Protein AF-A0A163J371-F1 (afdb_monomer)

Radius of gyration: 37.81 Å; Cα contacts (8 Å, |Δi|>4): 1295; chains: 1; bounding box: 94×102×113 Å

Foldseek 3Di:
DDPAWWKKKKKQFAWDPVDDLVRLVCCVPPPLCVLCVVLLVVLAFPDKDKAACDPVNCVVDPDDDDPTRIMIITIGNDVVSVVVSCVDPCCVVPNVVSCVNTGPVVPMDMDIDTDDDQADPNHGDPRDDPPPVVVVVVDPDDDDDDDDDPDDDCVVLVVQADPVRDPVRHAHPQLSVLVVCQLVVNDDLLVSLCSNCVCLVVDLANVSNLVSSLVVLVCVCQPDDLVCQVVSLVSLVSNLVDAQDDCPDDPRGDGPPDHSNLSPCNQVSVCCLLVVPPLVVVLVPDDDVVSVVVVVVSVSSNCSCPPRHVVVSVVSPRHDDPPDDDDDDDDDDDDDDDDDDDDYDDDDDDDDDDDDDDDDDDDDDDDDDDDDDDDPPPPPPPQDPVNDDVVVLVVCCVPQALVGNVVSLVVDPVSVVSNVVVVVVSVVLLVAQCADEQDDQADQQNLVVVLLVCLVPVSSLANHQHYARERPDDPVSHDPDDDPDDLLPPPVSVVSSLVSLCPQPLCVPPDSVVLVVLVVVVVPDPDPPDRDECSSVLSSLSRHQNHAEYEDAPPLLQCDPPGPHVVCVVSLLVLQVQLQPPDPVCNRRRPVQHAEYFENDFADQAQEGEPQSCQSNQQRPNYAYYDYENYFADDDPQDHRHHANDDPAAGCYAEYAYANYAHALRSLLRVLVRPLNHAYEADEYHQHPPRRPQEGAVQSNVVSCLVRHQARHAEYEYHYQYH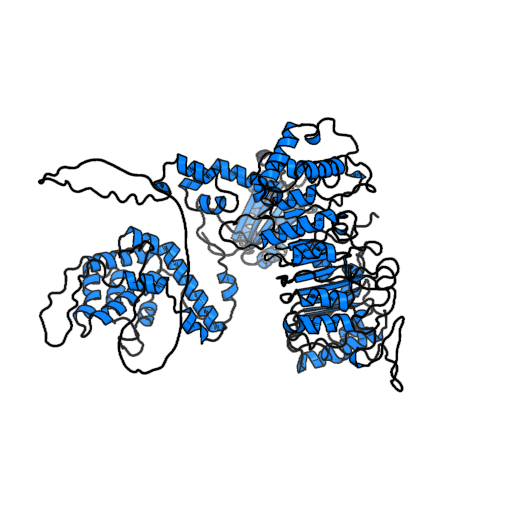NWAHFAADAASQSNQNHAYYAYELRRQAFHHVVQVATDTPPGDHPPPDDDDGLLNRAECLPRDHLNYAEYEYEYQPPPPHVSSLCRHLVCNQVSCVPGNVNHNAAEYEHELDDPCVVVCVVRVHHYHYQCVPPPDGDRSSPRTPVSVVSQVVNVGSDDPPDD

Secondary structure (DSSP, 8-state):
-----PEEEEEEEPBPTTS-HHHHHHHIIIIIHHHHHHHHTTTT--EEEEEE--HHHHTT-SSPPPS-SEEEEEEES-HHHHHHHTTSHHIIIIIHHHHHHHB-TTT-EEEEEE---SEETTEE-------THHHHTTSS-------S-S---HHHHHHTS-TT--SSSS--HHHHHHHHHHHTTSS-HHHHHHHHTHHHHH-SSHHHHHHHHHHHHHHHHHHS-GGGHHHHHHHHHHHHTSPPP-----TTPPP--S-STT-TTHHHHHHHHHS-TTHHHHHTTS-HHHHHHHHHHHHHHHHHHHHHTHHHHHHTT-S------S----------------------------------------------------------TTTS-HHHHHHHHHT--HHHHHHHHHS-HHHHHHTHHHHHHHHHHHHHHSEEE---SSSSS-HHHHHHHHHH-TTHHHH-SEEE------GGGS--S--SS-GGG-HHHHHHHHHHHHHSGGGGGS-HHHHHHHHHHHHH---TTT----HHHHHHHTT-SS--EEE--GGGGG-STTSTTGGGHHHHHHHHHHHT---TT-TT-TTTT--EEE--S---SS--EEGGGGHHHHT-TT--EEEEESEEEB--TTT-B------SSPP---EEEEEEEEE-HHHHHHHHTT-TT--EEEEEEE-BGGGBTSSB-HHHHHHHHHHHHTTT-SEEEEEEEE-SS-BSSB----TT-TT--EEEEESGGGSS-BGGG--B-STT-B--TTPPPP-GGGPPPHHHHS-TT--EEEEEEBTTBS-HHHHHHHHTTHHHHHHHT-TT--EEEEEEES--TTHHHHHHTT-EEEEESTT-SSPPPGGG-SHHHHHHHHHHT-SS-----

Mean predicted aligned error: 20.32 Å

InterPro domains:
  IPR009799 EthD domain [PF07110] (18-104)
  IPR011008 Dimeric alpha-beta barrel [SSF54909] (7-114)

Structure (mmCIF, N/CA/C/O backbone):
data_AF-A0A163J371-F1
#
_entry.id   AF-A0A163J371-F1
#
loop_
_atom_site.group_PDB
_atom_site.id
_atom_site.type_symbol
_atom_site.label_atom_id
_atom_site.label_alt_id
_atom_site.label_comp_id
_atom_site.label_asym_id
_atom_site.label_entity_id
_atom_site.label_seq_id
_atom_site.pdbx_PDB_ins_code
_atom_site.Cartn_x
_atom_site.Cartn_y
_atom_site.Cartn_z
_atom_site.occupancy
_atom_site.B_iso_or_equiv
_atom_site.auth_seq_id
_atom_site.auth_comp_id
_atom_site.auth_asym_id
_atom_site.auth_atom_id
_atom_site.pdbx_PDB_model_num
ATOM 1 N N . MET A 1 1 ? -34.256 -28.344 -0.776 1.00 35.22 1 MET A N 1
ATOM 2 C CA . MET A 1 1 ? -34.538 -27.596 -2.022 1.00 35.22 1 MET A CA 1
ATOM 3 C C . MET A 1 1 ? -33.497 -28.002 -3.064 1.00 35.22 1 MET A C 1
ATOM 5 O O . MET A 1 1 ? -32.627 -28.797 -2.723 1.00 35.22 1 MET A O 1
ATOM 9 N N . SER A 1 2 ? -33.607 -27.572 -4.323 1.00 34.91 2 SER A N 1
ATOM 10 C CA . SER A 1 2 ? -32.692 -27.999 -5.397 1.00 34.91 2 SER A CA 1
ATOM 11 C C . SER A 1 2 ? -31.264 -27.498 -5.163 1.00 34.91 2 SER A C 1
ATOM 13 O O . SER A 1 2 ? -31.036 -26.296 -5.093 1.00 34.91 2 SER A O 1
ATOM 15 N N . THR A 1 3 ? -30.297 -28.412 -5.088 1.00 47.75 3 THR A N 1
ATOM 16 C CA . THR A 1 3 ? -28.868 -28.140 -4.825 1.00 47.75 3 THR A CA 1
ATOM 17 C C . THR A 1 3 ? -28.088 -27.681 -6.067 1.00 47.75 3 THR A C 1
ATOM 19 O O . THR A 1 3 ? -26.877 -27.880 -6.158 1.00 47.75 3 THR A O 1
ATOM 22 N N . GLU A 1 4 ? -28.781 -27.118 -7.054 1.00 59.53 4 GLU A N 1
ATOM 23 C CA . GLU A 1 4 ? -28.242 -26.774 -8.370 1.00 59.53 4 GLU A CA 1
ATOM 24 C C . GLU A 1 4 ? -27.804 -25.304 -8.412 1.00 59.53 4 GLU A C 1
ATOM 26 O O . GLU A 1 4 ? -28.521 -24.418 -7.950 1.00 59.53 4 GLU A O 1
ATOM 31 N N . SER A 1 5 ? -26.608 -25.041 -8.945 1.00 71.31 5 SER A N 1
ATOM 32 C CA . SER A 1 5 ? -26.037 -23.692 -9.001 1.00 71.31 5 SER A CA 1
ATOM 33 C C . SER A 1 5 ? -26.548 -22.964 -10.243 1.00 71.31 5 SER A C 1
ATOM 35 O O . SER A 1 5 ? -25.974 -23.097 -11.319 1.00 71.31 5 SER A O 1
ATOM 37 N N . LEU A 1 6 ? -27.651 -22.233 -10.096 1.00 86.31 6 LEU A N 1
ATOM 38 C CA . LEU A 1 6 ? -28.329 -21.554 -11.202 1.00 86.31 6 LEU A CA 1
ATOM 39 C C . LEU A 1 6 ? -27.774 -20.144 -11.441 1.00 86.31 6 LEU A C 1
ATOM 41 O O . LEU A 1 6 ? -27.483 -19.408 -10.494 1.00 86.31 6 LEU A O 1
ATOM 45 N N . ILE A 1 7 ? -27.696 -19.759 -12.714 1.00 91.06 7 ILE A N 1
ATOM 46 C CA . ILE A 1 7 ? -27.417 -18.386 -13.139 1.00 91.06 7 ILE A CA 1
ATOM 47 C C . ILE A 1 7 ? -28.721 -17.597 -13.011 1.00 91.06 7 ILE A C 1
ATOM 49 O O . ILE A 1 7 ? -29.730 -17.974 -13.608 1.00 91.06 7 ILE A O 1
ATOM 53 N N . ARG A 1 8 ? -28.699 -16.514 -12.232 1.00 93.88 8 ARG A N 1
ATOM 54 C CA . ARG A 1 8 ? -29.797 -15.557 -12.068 1.00 93.88 8 ARG A CA 1
ATOM 55 C C . ARG A 1 8 ? -29.549 -14.360 -12.986 1.00 93.88 8 ARG A C 1
ATOM 57 O O . ARG A 1 8 ? -28.548 -13.663 -12.826 1.00 93.88 8 ARG A O 1
ATOM 64 N N . ILE A 1 9 ? -30.472 -14.112 -13.911 1.00 94.50 9 ILE A N 1
ATOM 65 C CA . ILE A 1 9 ? -30.576 -12.871 -14.680 1.00 94.50 9 ILE A CA 1
ATOM 66 C C . ILE A 1 9 ? -31.662 -12.021 -14.021 1.00 94.50 9 ILE A C 1
ATOM 68 O O . ILE A 1 9 ? -32.797 -12.475 -13.891 1.00 94.50 9 ILE A O 1
ATOM 72 N N . THR A 1 10 ? -31.334 -10.795 -13.627 1.00 95.75 10 THR A N 1
ATOM 73 C CA . THR A 1 10 ? -32.279 -9.824 -13.063 1.00 95.75 10 THR A CA 1
ATOM 74 C C . THR A 1 10 ? -32.439 -8.656 -14.023 1.00 95.75 10 THR A C 1
ATOM 76 O O . THR A 1 10 ? -31.491 -7.916 -14.280 1.00 95.75 10 THR A O 1
ATOM 79 N N . VAL A 1 11 ? -33.653 -8.467 -14.531 1.00 93.25 11 VAL A N 1
ATOM 80 C CA . VAL A 1 11 ? -34.037 -7.345 -15.390 1.00 93.25 11 VAL A CA 1
ATOM 81 C C . VAL A 1 11 ? -34.720 -6.283 -14.533 1.00 93.25 11 VAL A C 1
ATOM 83 O O . VAL A 1 11 ? -35.809 -6.503 -14.007 1.00 93.25 11 VAL A O 1
ATOM 86 N N . LEU A 1 12 ? -34.077 -5.130 -14.384 1.00 94.62 12 LEU A N 1
ATOM 87 C CA . LEU A 1 12 ? -34.589 -3.949 -13.695 1.00 94.62 12 LEU A CA 1
ATOM 88 C C . LEU A 1 12 ? -35.483 -3.174 -14.668 1.00 94.62 12 LEU A C 1
ATOM 90 O O . LEU A 1 12 ? -35.020 -2.732 -15.722 1.00 94.62 12 LEU A O 1
ATOM 94 N N . ALA A 1 13 ? -36.765 -3.045 -14.332 1.00 92.88 13 ALA A N 1
ATOM 95 C CA . ALA A 1 13 ? -37.803 -2.575 -15.239 1.00 92.88 13 ALA A CA 1
ATOM 96 C C . ALA A 1 13 ? -38.362 -1.214 -14.811 1.00 92.88 13 ALA A C 1
ATOM 98 O O . ALA A 1 13 ? -38.769 -1.029 -13.661 1.00 92.88 13 ALA A O 1
ATOM 99 N N . ASN A 1 14 ? -38.438 -0.276 -15.755 1.00 93.44 14 ASN A N 1
ATOM 100 C CA . ASN A 1 14 ? -39.263 0.921 -15.623 1.00 93.44 14 ASN A CA 1
ATOM 101 C C . ASN A 1 14 ? -40.569 0.743 -16.394 1.00 93.44 14 ASN A C 1
ATOM 103 O O . ASN A 1 14 ? -40.574 0.204 -17.501 1.00 93.44 14 ASN A O 1
ATOM 107 N N . ARG A 1 15 ? -41.664 1.225 -15.810 1.00 94.12 15 ARG A N 1
ATOM 108 C CA . ARG A 1 15 ? -42.997 1.233 -16.413 1.00 94.12 15 ARG A CA 1
ATOM 109 C C . ARG A 1 15 ? -43.026 2.189 -17.605 1.00 94.12 15 ARG A C 1
ATOM 111 O O . ARG A 1 15 ? -42.569 3.327 -17.500 1.00 94.12 15 ARG A O 1
ATOM 118 N N . ASN A 1 16 ? -43.639 1.767 -18.708 1.00 93.19 16 ASN A N 1
ATOM 119 C CA . ASN A 1 16 ? -43.944 2.651 -19.828 1.00 93.19 16 ASN A CA 1
ATOM 120 C C . ASN A 1 16 ? -44.838 3.804 -19.336 1.00 93.19 16 ASN A C 1
ATOM 122 O O . ASN A 1 16 ? -45.948 3.587 -18.848 1.00 93.19 16 ASN A O 1
ATOM 126 N N . ALA A 1 17 ? -44.370 5.048 -19.469 1.00 89.75 17 ALA A N 1
ATOM 127 C CA . ALA A 1 17 ? -45.036 6.230 -18.914 1.00 89.75 17 ALA A CA 1
ATOM 128 C C . ALA A 1 17 ? -46.454 6.502 -19.470 1.00 89.75 17 ALA A C 1
ATOM 130 O O . ALA A 1 17 ? -47.144 7.390 -18.970 1.00 89.75 17 ALA A O 1
ATOM 131 N N . ARG A 1 18 ? -46.891 5.761 -20.499 1.00 92.25 18 ARG A N 1
ATOM 132 C CA . ARG A 1 18 ? -48.230 5.851 -21.106 1.00 92.25 18 ARG A CA 1
ATOM 133 C C . ARG A 1 18 ? -49.314 5.072 -20.349 1.00 92.25 18 ARG A C 1
ATOM 135 O O . ARG A 1 18 ? -50.484 5.393 -20.534 1.00 92.25 18 ARG A O 1
ATOM 142 N N . ILE A 1 19 ? -48.941 4.089 -19.525 1.00 94.31 19 ILE A N 1
ATOM 143 C CA . ILE A 1 19 ? -49.864 3.249 -18.737 1.00 94.31 19 ILE A CA 1
ATOM 144 C C . ILE A 1 19 ? -49.769 3.567 -17.240 1.00 94.31 19 ILE A C 1
ATOM 146 O O . ILE A 1 19 ? -48.742 4.057 -16.756 1.00 94.31 19 ILE A O 1
ATOM 150 N N . SER A 1 20 ? -50.837 3.316 -16.480 1.00 95.06 20 SER A N 1
ATOM 151 C CA . SER A 1 20 ? -50.870 3.631 -15.035 1.00 95.06 20 SER A CA 1
ATOM 152 C C . SER A 1 20 ? -50.062 2.638 -14.174 1.00 95.06 20 SER A C 1
ATOM 154 O O . SER A 1 20 ? -49.719 1.552 -14.633 1.00 95.06 20 SER A O 1
ATOM 156 N N . GLU A 1 21 ? -49.727 2.997 -12.923 1.00 93.50 21 GLU A N 1
ATOM 157 C CA . GLU A 1 21 ? -49.014 2.089 -11.994 1.00 93.50 21 GLU A CA 1
ATOM 158 C C . GLU A 1 21 ? -49.831 0.810 -11.729 1.00 93.50 21 GLU A C 1
ATOM 160 O O . GLU A 1 21 ? -49.304 -0.295 -11.841 1.00 93.50 21 GLU A O 1
ATOM 165 N N . GLU A 1 22 ? -51.133 0.955 -11.458 1.00 93.50 22 GLU A N 1
ATOM 166 C CA . GLU A 1 22 ? -52.060 -0.165 -11.251 1.00 93.50 22 GLU A CA 1
ATOM 167 C C . GLU A 1 22 ? -52.146 -1.066 -12.493 1.00 93.50 22 GLU A C 1
ATOM 169 O O . GLU A 1 22 ? -51.989 -2.282 -12.395 1.00 93.50 22 GLU A O 1
ATOM 174 N N . GLU A 1 23 ? -52.340 -0.467 -13.670 1.00 95.19 23 GLU A N 1
ATOM 175 C CA . GLU A 1 23 ? -52.425 -1.171 -14.953 1.00 95.19 23 GLU A CA 1
ATOM 176 C C . GLU A 1 23 ? -51.143 -1.935 -15.290 1.00 95.19 23 GLU A C 1
ATOM 178 O O . GLU A 1 23 ? -51.222 -3.090 -15.701 1.00 95.19 23 GLU A O 1
ATOM 183 N N . TYR A 1 24 ? -49.974 -1.325 -15.079 1.00 96.38 24 TYR A N 1
ATOM 184 C CA . TYR A 1 24 ? -48.670 -1.953 -15.291 1.00 96.38 24 TYR A CA 1
ATOM 185 C C . TYR A 1 24 ? -48.508 -3.217 -14.449 1.00 96.38 24 TYR A C 1
ATOM 187 O O . TYR A 1 24 ? -48.294 -4.296 -15.000 1.00 96.38 24 TYR A O 1
ATOM 195 N N . HIS A 1 25 ? -48.672 -3.115 -13.126 1.00 95.25 25 HIS A N 1
ATOM 196 C CA . HIS A 1 25 ? -48.531 -4.272 -12.240 1.00 95.25 25 HIS A CA 1
ATOM 197 C C . HIS A 1 25 ? -49.582 -5.348 -12.537 1.00 95.25 25 HIS A C 1
ATOM 199 O O . HIS A 1 25 ? -49.263 -6.540 -12.548 1.00 95.25 25 HIS A O 1
ATOM 205 N N . LYS A 1 26 ? -50.818 -4.934 -12.845 1.00 94.06 26 LYS A N 1
ATOM 206 C CA . LYS A 1 26 ? -51.911 -5.849 -13.175 1.00 94.06 26 LYS A CA 1
ATOM 207 C C . LYS A 1 26 ? -51.679 -6.587 -14.492 1.00 94.06 26 LYS A C 1
ATOM 209 O O . LYS A 1 26 ? -51.741 -7.811 -14.508 1.00 94.06 26 LYS A O 1
ATOM 214 N N . HIS A 1 27 ? -51.376 -5.886 -15.584 1.00 95.31 27 HIS A N 1
ATOM 215 C CA . HIS A 1 27 ? -51.076 -6.507 -16.881 1.00 95.31 27 HIS A CA 1
ATOM 216 C C . HIS A 1 27 ? -49.843 -7.407 -16.761 1.00 95.31 27 HIS A C 1
ATOM 218 O O . HIS A 1 27 ? -49.862 -8.532 -17.264 1.00 95.31 27 HIS A O 1
ATOM 224 N N . TRP A 1 28 ? -48.794 -6.967 -16.061 1.00 96.81 28 TRP A N 1
ATOM 225 C CA . TRP A 1 28 ? -47.563 -7.745 -15.922 1.00 96.81 28 TRP A CA 1
ATOM 226 C C . TRP A 1 28 ? -47.794 -9.102 -15.228 1.00 96.81 28 TRP A C 1
ATOM 228 O O . TRP A 1 28 ? -47.289 -10.127 -15.698 1.00 96.81 28 TRP A O 1
ATOM 238 N N . ALA A 1 29 ? -48.627 -9.131 -14.182 1.00 93.75 29 ALA A N 1
ATOM 239 C CA . ALA A 1 29 ? -48.987 -10.356 -13.467 1.00 93.75 29 ALA A CA 1
ATOM 240 C C . ALA A 1 29 ? -50.090 -11.186 -14.161 1.00 93.75 29 ALA A C 1
ATOM 242 O O . ALA A 1 29 ? -49.954 -12.402 -14.289 1.00 93.75 29 ALA A O 1
ATOM 243 N N . GLU A 1 30 ? -51.183 -10.562 -14.612 1.00 94.81 30 GLU A N 1
ATOM 244 C CA . GLU A 1 30 ? -52.384 -11.267 -15.101 1.00 94.81 30 GLU A CA 1
ATOM 245 C C . GLU A 1 30 ? -52.343 -11.618 -16.598 1.00 94.81 30 GLU A C 1
ATOM 247 O O . GLU A 1 30 ? -53.040 -12.539 -17.022 1.00 94.81 30 GLU A O 1
ATOM 252 N N . LYS A 1 31 ? -51.552 -10.901 -17.409 1.00 93.56 31 LYS A N 1
ATOM 253 C CA . LYS A 1 31 ? -51.527 -11.050 -18.877 1.00 93.56 31 LYS A CA 1
ATOM 254 C C . LYS A 1 31 ? -50.147 -11.422 -19.419 1.00 93.56 31 LYS A C 1
ATOM 256 O O . LYS A 1 31 ? -50.045 -12.373 -20.192 1.00 93.56 31 LYS A O 1
ATOM 261 N N . HIS A 1 32 ? -49.093 -10.729 -18.995 1.00 95.31 32 HIS A N 1
ATOM 262 C CA . HIS A 1 32 ? -47.737 -11.003 -19.471 1.00 95.31 32 HIS A CA 1
ATOM 263 C C . HIS A 1 32 ? -47.180 -12.310 -18.894 1.00 95.31 32 HIS A C 1
ATOM 265 O O . HIS A 1 32 ? -46.709 -13.150 -19.657 1.00 95.31 32 HIS A O 1
ATOM 271 N N . ALA A 1 33 ? -47.286 -12.548 -17.577 1.00 93.12 33 ALA A N 1
ATOM 272 C CA . ALA A 1 33 ? -46.767 -13.784 -16.979 1.00 93.12 33 ALA A CA 1
ATOM 273 C C . ALA A 1 33 ? -47.342 -15.071 -17.620 1.00 93.12 33 ALA A C 1
ATOM 275 O O . ALA A 1 33 ? -46.543 -15.960 -17.933 1.00 93.12 33 ALA A O 1
ATOM 276 N N . PRO A 1 34 ? -48.661 -15.196 -17.901 1.00 93.25 34 PRO A N 1
ATOM 277 C CA . PRO A 1 34 ? -49.198 -16.338 -18.649 1.00 93.25 34 PRO A CA 1
ATOM 278 C C . PRO A 1 34 ? -48.707 -16.429 -20.101 1.00 93.25 34 PRO A C 1
ATOM 280 O O . PRO A 1 34 ? -48.489 -17.537 -20.589 1.00 93.25 34 PRO A O 1
ATOM 283 N N . LEU A 1 35 ? -48.510 -15.289 -20.776 1.00 93.44 35 LEU A N 1
ATOM 284 C CA . LEU A 1 35 ? -48.007 -15.211 -22.153 1.00 93.44 35 LEU A CA 1
ATOM 285 C C . LEU A 1 35 ? -46.564 -15.737 -22.249 1.00 93.44 35 LEU A C 1
ATOM 287 O O . LEU A 1 35 ? -46.263 -16.540 -23.132 1.00 93.44 35 LEU A O 1
ATOM 291 N N . VAL A 1 36 ? -45.682 -15.354 -21.317 1.00 94.00 36 VAL A N 1
ATOM 292 C CA . VAL A 1 36 ? -44.261 -15.747 -21.370 1.00 94.00 36 VAL A CA 1
ATOM 293 C C . VAL A 1 36 ? -43.954 -17.096 -20.717 1.00 94.00 36 VAL A C 1
ATOM 295 O O . VAL A 1 36 ? -43.042 -17.783 -21.171 1.00 94.00 36 VAL A O 1
ATOM 298 N N . SER A 1 37 ? -44.697 -17.530 -19.691 1.00 91.75 37 SER A N 1
ATOM 299 C CA . SER A 1 37 ? -44.311 -18.688 -18.855 1.00 91.75 37 SER A CA 1
ATOM 300 C C . SER A 1 37 ? -44.075 -19.986 -19.642 1.00 91.75 37 SER A C 1
ATOM 302 O O . SER A 1 37 ? -43.045 -20.637 -19.466 1.00 91.75 37 SER A O 1
ATOM 304 N N . ALA A 1 38 ? -44.980 -20.347 -20.559 1.00 90.81 38 ALA A N 1
ATOM 305 C CA . ALA A 1 38 ? -44.853 -21.559 -21.381 1.00 90.81 38 ALA A CA 1
ATOM 306 C C . ALA A 1 38 ? -43.827 -21.432 -22.530 1.00 90.81 38 ALA A C 1
ATOM 308 O O . ALA A 1 38 ? -43.541 -22.409 -23.224 1.00 90.81 38 ALA A O 1
ATOM 309 N N . TRP A 1 39 ? -43.284 -20.237 -22.768 1.00 93.75 39 TRP A N 1
ATOM 310 C CA . TRP A 1 39 ? -42.181 -19.985 -23.698 1.00 93.75 39 TRP A CA 1
ATOM 311 C C . TRP A 1 39 ? -40.835 -20.003 -22.955 1.00 93.75 39 TRP A C 1
ATOM 313 O O . TRP A 1 39 ? -39.973 -20.801 -23.318 1.00 93.75 39 TRP A O 1
ATOM 323 N N . LEU A 1 40 ? -40.712 -19.279 -21.836 1.00 93.06 40 LEU A N 1
ATOM 324 C CA . LEU A 1 40 ? -39.548 -19.311 -20.937 1.00 93.06 40 LEU A CA 1
ATOM 325 C C . LEU A 1 40 ? -39.194 -20.742 -20.495 1.00 93.06 40 LEU A C 1
ATOM 327 O O . LEU A 1 40 ? -38.036 -21.144 -20.570 1.00 93.06 40 LEU A O 1
ATOM 331 N N . GLN A 1 41 ? -40.193 -21.543 -20.105 1.00 92.62 41 GLN A N 1
ATOM 332 C CA . GLN A 1 41 ? -39.982 -22.935 -19.683 1.00 92.62 41 GLN A CA 1
ATOM 333 C C . GLN A 1 41 ? -39.421 -23.829 -20.807 1.00 92.62 41 GLN A C 1
ATOM 335 O O . GLN A 1 41 ? -38.703 -24.789 -20.526 1.00 92.62 41 GLN A O 1
ATOM 340 N N . ARG A 1 42 ? -39.739 -23.539 -22.079 1.00 91.88 42 ARG A N 1
ATOM 341 C CA . ARG A 1 42 ? -39.189 -24.276 -23.232 1.00 91.88 42 ARG A CA 1
ATOM 342 C C . ARG A 1 42 ? -37.737 -23.885 -23.517 1.00 91.88 42 ARG A C 1
ATOM 344 O O . ARG A 1 42 ? -36.970 -24.746 -23.934 1.00 91.88 42 ARG A O 1
ATOM 351 N N . HIS A 1 43 ? -37.358 -22.643 -23.219 1.00 90.81 43 HIS A N 1
ATOM 352 C CA . HIS A 1 43 ? -35.994 -22.107 -23.336 1.00 90.81 43 HIS A CA 1
ATOM 353 C C . HIS A 1 43 ? -35.210 -22.193 -22.012 1.00 90.81 43 HIS A C 1
ATOM 355 O O . HIS A 1 43 ? -34.555 -21.250 -21.584 1.00 90.81 43 HIS A O 1
ATOM 361 N N . GLY A 1 44 ? -35.306 -23.330 -21.316 1.00 89.06 44 GLY A N 1
ATOM 362 C CA . GLY A 1 44 ? -34.422 -23.675 -20.192 1.00 89.06 44 GLY A CA 1
ATOM 363 C C . GLY A 1 44 ? -34.612 -22.905 -18.874 1.00 89.06 44 GLY A C 1
ATOM 364 O O . GLY A 1 44 ? -33.953 -23.249 -17.888 1.00 89.06 44 GLY A O 1
ATOM 365 N N . VAL A 1 45 ? -35.513 -21.918 -18.799 1.00 92.12 45 VAL A N 1
ATOM 366 C CA . VAL A 1 45 ? -35.764 -21.144 -17.569 1.00 92.12 45 VAL A CA 1
ATOM 367 C C . VAL A 1 45 ? -36.476 -22.011 -16.526 1.00 92.12 45 VAL A C 1
ATOM 369 O O . VAL A 1 45 ? -37.608 -22.451 -16.723 1.00 92.12 45 VAL A O 1
ATOM 372 N N . VAL A 1 46 ? -35.816 -22.244 -15.386 1.00 92.19 46 VAL A N 1
ATOM 373 C CA . VAL A 1 46 ? -36.304 -23.131 -14.309 1.00 92.19 46 VAL A CA 1
ATOM 374 C C . VAL A 1 46 ? -37.066 -22.406 -13.196 1.00 92.19 46 VAL A C 1
ATOM 376 O O . VAL A 1 46 ? -37.822 -23.038 -12.461 1.00 92.19 46 VAL A O 1
ATOM 379 N N . LYS A 1 47 ? -36.882 -21.088 -13.064 1.00 92.88 47 LYS A N 1
ATOM 380 C CA . LYS A 1 47 ? -37.625 -20.200 -12.155 1.00 92.88 47 LYS A CA 1
ATOM 381 C C . LYS A 1 47 ? -37.754 -18.840 -12.841 1.00 92.88 47 LYS A C 1
ATOM 383 O O . LYS A 1 47 ? -36.773 -18.317 -13.362 1.00 92.88 47 LYS A O 1
ATOM 388 N N . TYR A 1 48 ? -38.961 -18.288 -12.832 1.00 94.06 48 TYR A N 1
ATOM 389 C CA . TYR A 1 48 ? -39.267 -16.907 -13.207 1.00 94.06 48 TYR A CA 1
ATOM 390 C C . TYR A 1 48 ? -39.931 -16.241 -12.000 1.00 94.06 48 TYR A C 1
ATOM 392 O O . TYR A 1 48 ? -40.682 -16.893 -11.268 1.00 94.06 48 TYR A O 1
ATOM 400 N N . THR A 1 49 ? -39.627 -14.978 -11.720 1.00 95.31 49 THR A N 1
ATOM 401 C CA . THR A 1 49 ? -40.193 -14.258 -10.571 1.00 95.31 49 THR A CA 1
ATOM 402 C C . THR A 1 49 ? -40.330 -12.778 -10.897 1.00 95.31 49 THR A C 1
ATOM 404 O O . THR A 1 49 ? -39.370 -12.146 -11.324 1.00 95.31 49 THR A O 1
ATOM 407 N N . GLN A 1 50 ? -41.518 -12.217 -10.675 1.00 96.25 50 GLN A N 1
ATOM 408 C CA . GLN A 1 50 ? -41.775 -10.783 -10.801 1.00 96.25 50 GLN A CA 1
ATOM 409 C C . GLN A 1 50 ? -41.765 -10.134 -9.417 1.00 96.25 50 GLN A C 1
ATOM 411 O O . GLN A 1 50 ? -42.484 -10.567 -8.515 1.00 96.25 50 GLN A O 1
ATOM 416 N N . TYR A 1 51 ? -40.981 -9.074 -9.261 1.00 95.50 51 TYR A N 1
ATOM 417 C CA . TYR A 1 51 ? -40.914 -8.252 -8.060 1.00 95.50 51 TYR A CA 1
ATOM 418 C C . TYR A 1 51 ? -41.561 -6.892 -8.337 1.00 95.50 51 TYR A C 1
ATOM 420 O O . TYR A 1 51 ? -41.049 -6.081 -9.111 1.00 95.50 51 TYR A O 1
ATOM 428 N N . HIS A 1 52 ? -42.715 -6.659 -7.715 1.00 93.31 52 HIS A N 1
ATOM 429 C CA . HIS A 1 52 ? -43.557 -5.482 -7.932 1.00 93.31 52 HIS A CA 1
ATOM 430 C C . HIS A 1 52 ? -43.252 -4.423 -6.865 1.00 93.31 52 HIS A C 1
ATOM 432 O O . HIS A 1 52 ? -43.600 -4.606 -5.702 1.00 93.31 52 HIS A O 1
ATOM 438 N N . THR A 1 53 ? -42.610 -3.311 -7.243 1.00 91.31 53 THR A N 1
ATOM 439 C CA . THR A 1 53 ? -42.212 -2.243 -6.305 1.00 91.31 53 THR A CA 1
ATOM 440 C C . THR A 1 53 ? -43.074 -0.989 -6.495 1.00 91.31 53 THR A C 1
ATOM 442 O O . THR A 1 53 ? -42.632 0.060 -6.973 1.00 91.31 53 THR A O 1
ATOM 445 N N . THR A 1 54 ? -44.356 -1.132 -6.133 1.00 91.06 54 THR A N 1
ATOM 446 C CA . THR A 1 54 ? -45.334 -0.028 -6.150 1.00 91.06 54 THR A CA 1
ATOM 447 C C . THR A 1 54 ? -44.877 1.117 -5.245 1.00 91.06 54 THR A C 1
ATOM 449 O O . THR A 1 54 ? -44.156 0.909 -4.261 1.00 91.06 54 THR A O 1
ATOM 452 N N . SER A 1 55 ? -45.372 2.324 -5.508 1.00 88.50 55 SER A N 1
ATOM 453 C CA . SER A 1 55 ? -45.147 3.498 -4.654 1.00 88.50 55 SER A CA 1
ATOM 454 C C . SER A 1 55 ? -45.511 3.238 -3.181 1.00 88.50 55 SER A C 1
ATOM 456 O O . SER A 1 55 ? -44.808 3.685 -2.277 1.00 88.50 55 SER A O 1
ATOM 458 N N . ALA A 1 56 ? -46.551 2.437 -2.918 1.00 89.25 56 ALA A N 1
ATOM 459 C CA . ALA A 1 56 ? -46.932 2.036 -1.562 1.00 89.25 56 ALA A CA 1
ATOM 460 C C . ALA A 1 56 ? -45.882 1.147 -0.861 1.00 89.25 56 ALA A C 1
ATOM 462 O O . ALA A 1 56 ? -45.665 1.314 0.337 1.00 89.25 56 ALA A O 1
ATOM 463 N N . HIS A 1 57 ? -45.207 0.244 -1.585 1.00 90.81 57 HIS A N 1
ATOM 464 C CA . HIS A 1 57 ? -44.131 -0.584 -1.022 1.00 90.81 57 HIS A CA 1
ATOM 465 C C . HIS A 1 57 ? -42.828 0.203 -0.838 1.00 90.81 57 HIS A C 1
ATOM 467 O O . HIS A 1 57 ? -42.152 0.028 0.175 1.00 90.81 57 HIS A O 1
ATOM 473 N N . LYS A 1 58 ? -42.495 1.109 -1.769 1.00 85.56 58 LYS A N 1
ATOM 474 C CA . LYS A 1 58 ? -41.340 2.021 -1.642 1.00 85.56 58 LYS A CA 1
ATOM 475 C C . LYS A 1 58 ? -41.434 2.877 -0.372 1.00 85.56 58 LYS A C 1
ATOM 477 O O . LYS A 1 58 ? -40.453 3.011 0.350 1.00 85.56 58 LYS A O 1
ATOM 482 N N . ASN A 1 59 ? -42.639 3.342 -0.039 1.00 88.19 59 ASN A N 1
ATOM 483 C CA . ASN A 1 59 ? -42.920 4.144 1.157 1.00 88.19 59 ASN A CA 1
ATOM 484 C C . ASN A 1 59 ? -42.862 3.371 2.498 1.00 88.19 59 ASN A C 1
ATOM 486 O O . ASN A 1 59 ? -43.089 3.973 3.546 1.00 88.19 59 ASN A O 1
ATOM 490 N N . LEU A 1 60 ? -42.560 2.063 2.508 1.00 87.44 60 LEU A N 1
ATOM 491 C CA . LEU A 1 60 ? -42.366 1.288 3.747 1.00 87.44 60 LEU A CA 1
ATOM 492 C C . LEU A 1 60 ? -41.000 1.537 4.417 1.00 87.44 60 LEU A C 1
ATOM 494 O O . LEU A 1 60 ? -40.773 1.064 5.530 1.00 87.44 60 LEU A O 1
ATOM 498 N N . THR A 1 61 ? -40.089 2.260 3.759 1.00 77.12 61 THR A N 1
ATOM 499 C CA . THR A 1 61 ? -38.767 2.618 4.290 1.00 77.12 61 THR A CA 1
ATOM 500 C C . THR A 1 61 ? -38.507 4.119 4.173 1.00 77.12 61 THR A C 1
ATOM 502 O O . THR A 1 61 ? -38.997 4.779 3.262 1.00 77.12 61 THR A O 1
ATOM 505 N N . SER A 1 62 ? -37.711 4.659 5.097 1.00 83.12 62 SER A N 1
ATOM 506 C CA . SER A 1 62 ? -37.169 6.023 5.036 1.00 83.12 62 SER A CA 1
ATOM 507 C C . SER A 1 62 ? -35.800 6.099 4.344 1.00 83.12 62 SER A C 1
ATOM 509 O O . SER A 1 62 ? -35.206 7.173 4.269 1.00 83.12 62 SER A O 1
ATOM 511 N N . GLN A 1 63 ? -35.276 4.969 3.857 1.00 77.38 63 GLN A N 1
ATOM 512 C CA . GLN A 1 63 ? -34.052 4.915 3.055 1.00 77.38 63 GLN A CA 1
ATOM 513 C C . GLN A 1 63 ? -34.351 5.182 1.575 1.00 77.38 63 GLN A C 1
ATOM 515 O O . GLN A 1 63 ? -35.418 4.834 1.075 1.00 77.38 63 GLN A O 1
ATOM 520 N N . ASN A 1 64 ? -33.379 5.743 0.853 1.00 82.12 64 ASN A N 1
ATOM 521 C CA . ASN A 1 64 ? -33.497 5.996 -0.583 1.00 82.12 64 ASN A CA 1
ATOM 522 C C . ASN A 1 64 ? -33.711 4.682 -1.359 1.00 82.12 64 ASN A C 1
ATOM 524 O O . ASN A 1 64 ? -32.846 3.806 -1.360 1.00 82.12 64 ASN A O 1
ATOM 528 N N . THR A 1 65 ? -34.850 4.552 -2.042 1.00 85.62 65 THR A N 1
ATOM 529 C CA . THR A 1 65 ? -35.175 3.390 -2.885 1.00 85.62 65 THR A CA 1
ATOM 530 C C . THR A 1 65 ? -34.712 3.580 -4.331 1.00 85.62 65 THR A C 1
ATOM 532 O O . THR A 1 65 ? -34.645 4.704 -4.825 1.00 85.62 65 THR A O 1
ATOM 535 N N . LEU A 1 66 ? -34.463 2.479 -5.048 1.00 85.50 66 LEU A N 1
ATOM 536 C CA . LEU A 1 66 ? -34.171 2.518 -6.486 1.00 85.50 66 LEU A CA 1
ATOM 537 C C . LEU A 1 66 ? -35.379 3.013 -7.304 1.00 85.50 66 LEU A C 1
ATOM 539 O O . LEU A 1 66 ? -36.531 2.723 -6.977 1.00 85.50 66 LEU A O 1
ATOM 543 N N . SER A 1 67 ? -35.101 3.713 -8.405 1.00 87.56 67 SER A N 1
ATOM 544 C CA . SER A 1 67 ? -36.082 4.366 -9.287 1.00 87.56 67 SER A CA 1
ATOM 545 C C . SER A 1 67 ? -36.813 3.436 -10.269 1.00 87.56 67 SER A C 1
ATOM 547 O O . SER A 1 67 ? -37.598 3.912 -11.086 1.00 87.56 67 SER A O 1
ATOM 549 N N . TYR A 1 68 ? -36.576 2.124 -10.210 1.00 92.56 68 TYR A N 1
ATOM 550 C CA . TYR A 1 68 ? -37.269 1.130 -11.035 1.00 92.56 68 TYR A CA 1
ATOM 551 C C . TYR A 1 68 ? -38.686 0.852 -10.511 1.00 92.56 68 TYR A C 1
ATOM 553 O O . TYR A 1 68 ? -38.956 0.957 -9.313 1.00 92.56 68 TYR A O 1
ATOM 561 N N . ASP A 1 69 ? -39.601 0.475 -11.400 1.00 90.25 69 ASP A N 1
ATOM 562 C CA . ASP A 1 69 ? -40.997 0.138 -11.084 1.00 90.25 69 ASP A CA 1
ATOM 563 C C . ASP A 1 69 ? -41.188 -1.369 -10.845 1.00 90.25 69 ASP A C 1
ATOM 565 O O . ASP A 1 69 ? -42.123 -1.792 -10.164 1.00 90.25 69 ASP A O 1
ATOM 569 N N . GLY A 1 70 ? -40.270 -2.200 -11.341 1.00 92.50 70 GLY A N 1
ATOM 570 C CA . GLY A 1 70 ? -40.248 -3.635 -11.080 1.00 92.50 70 GLY A CA 1
ATOM 571 C C . GLY A 1 70 ? -38.873 -4.268 -11.271 1.00 92.50 70 GLY A C 1
ATOM 572 O O . GLY A 1 70 ? -37.940 -3.633 -11.762 1.00 92.50 70 GLY A O 1
ATOM 573 N N . MET A 1 71 ? -38.760 -5.545 -10.908 1.00 96.06 71 MET A N 1
ATOM 574 C CA . MET A 1 71 ? -37.657 -6.412 -11.337 1.00 96.06 71 MET A CA 1
ATOM 575 C C . MET A 1 71 ? -38.204 -7.766 -11.805 1.00 96.06 71 MET A C 1
ATOM 577 O O . MET A 1 71 ? -39.156 -8.273 -11.215 1.00 96.06 71 MET A O 1
ATOM 581 N N . ALA A 1 72 ? -37.611 -8.359 -12.838 1.00 94.94 72 ALA A N 1
ATOM 582 C CA . ALA A 1 72 ? -37.881 -9.733 -13.257 1.00 94.94 72 ALA A CA 1
ATOM 583 C C . ALA A 1 72 ? -36.632 -10.590 -13.049 1.00 94.94 72 ALA A C 1
ATOM 585 O O . ALA A 1 72 ? -35.592 -10.296 -13.635 1.00 94.94 72 ALA A O 1
ATOM 586 N N . ASP A 1 73 ? -36.731 -11.650 -12.253 1.00 95.00 73 ASP A N 1
ATOM 587 C CA . ASP A 1 73 ? -35.669 -12.643 -12.122 1.00 95.00 73 ASP A CA 1
ATOM 588 C C . ASP A 1 73 ? -35.962 -13.871 -12.986 1.00 95.00 73 ASP A C 1
ATOM 590 O O . ASP A 1 73 ? -37.030 -14.481 -12.878 1.00 95.00 73 ASP A O 1
ATOM 594 N N . PHE A 1 74 ? -34.975 -14.280 -13.775 1.00 94.94 74 PHE A N 1
ATOM 595 C CA . PHE A 1 74 ? -34.947 -15.520 -14.542 1.00 94.94 74 PHE A CA 1
ATOM 596 C C . PHE A 1 74 ? -33.784 -16.372 -14.038 1.00 94.94 74 PHE A C 1
ATOM 598 O O . PHE A 1 74 ? -32.690 -15.857 -13.817 1.00 94.94 74 PHE A O 1
ATOM 605 N N . TYR A 1 75 ? -34.001 -17.673 -13.862 1.00 93.88 75 TYR A N 1
ATOM 606 C CA . TYR A 1 75 ? -32.962 -18.604 -13.423 1.00 93.88 75 TYR A CA 1
ATOM 607 C C . TYR A 1 75 ? -32.790 -19.692 -14.476 1.00 93.88 75 TYR A C 1
ATOM 609 O O . TYR A 1 75 ? -33.767 -20.340 -14.860 1.00 93.88 75 TYR A O 1
ATOM 617 N N . VAL A 1 76 ? -31.553 -19.905 -14.914 1.00 92.56 76 VAL A N 1
ATOM 618 C CA . VAL A 1 76 ? -31.176 -20.855 -15.972 1.00 92.56 76 VAL A CA 1
ATOM 619 C C . VAL A 1 76 ? -29.967 -21.690 -15.551 1.00 92.56 76 VAL A C 1
ATOM 621 O O . VAL A 1 76 ? -29.235 -21.337 -14.623 1.00 92.56 76 VAL A O 1
ATOM 624 N N . ARG A 1 77 ? -29.752 -22.818 -16.237 1.00 90.38 77 ARG A N 1
ATOM 625 C CA . ARG A 1 77 ? -28.545 -23.653 -16.072 1.00 90.38 77 ARG A CA 1
ATOM 626 C C . ARG A 1 77 ? -27.367 -23.142 -16.896 1.00 90.38 77 ARG A C 1
ATOM 628 O O . ARG A 1 77 ? -26.222 -23.314 -16.495 1.00 90.38 77 ARG A O 1
ATOM 635 N N . LYS A 1 78 ? -27.669 -22.540 -18.045 1.00 88.75 78 LYS A N 1
ATOM 636 C CA . LYS A 1 78 ? -26.735 -21.964 -19.008 1.00 88.75 78 LYS A CA 1
ATOM 637 C C . LYS A 1 78 ? -27.268 -20.608 -19.437 1.00 88.75 78 LYS A C 1
ATOM 639 O O . LYS A 1 78 ? -28.479 -20.451 -19.576 1.00 88.75 78 LYS A O 1
ATOM 644 N N . TYR A 1 79 ? -26.390 -19.637 -19.636 1.00 87.62 79 TYR A N 1
ATOM 645 C CA . TYR A 1 79 ? -26.806 -18.293 -20.041 1.00 87.62 79 TYR A CA 1
ATOM 646 C C . TYR A 1 79 ? -27.240 -18.269 -21.521 1.00 87.62 79 TYR A C 1
ATOM 648 O O . TYR A 1 79 ? -28.170 -17.566 -21.901 1.00 87.62 79 TYR A O 1
ATOM 656 N N . GLU A 1 80 ? -26.655 -19.150 -22.327 1.00 88.19 80 GLU A N 1
ATOM 657 C CA . GLU A 1 80 ? -26.957 -19.384 -23.737 1.00 88.19 80 GLU A CA 1
ATOM 658 C C . GLU A 1 80 ? -28.415 -19.827 -23.967 1.00 88.19 80 GLU A C 1
ATOM 660 O O . GLU A 1 80 ? -29.025 -19.420 -24.955 1.00 88.19 80 GLU A O 1
ATOM 665 N N . ASP A 1 81 ? -29.003 -20.591 -23.033 1.00 84.06 81 ASP A N 1
ATOM 666 C CA . ASP A 1 81 ? -30.420 -20.991 -23.084 1.00 84.06 81 ASP A CA 1
ATOM 667 C C . ASP A 1 81 ? -31.345 -19.749 -23.059 1.00 84.06 81 ASP A C 1
ATOM 669 O O . ASP A 1 81 ? -32.390 -19.726 -23.711 1.00 84.06 81 ASP A O 1
ATOM 673 N N . PHE A 1 82 ? -30.937 -18.689 -22.346 1.00 85.38 82 PHE A N 1
ATOM 674 C CA . PHE A 1 82 ? -31.654 -17.412 -22.273 1.00 85.38 82 PHE A CA 1
ATOM 675 C C . PHE A 1 82 ? -31.438 -16.559 -23.535 1.00 85.38 82 PHE A C 1
ATOM 677 O O . PHE A 1 82 ? -32.381 -15.936 -24.019 1.00 85.38 82 PHE A O 1
ATOM 684 N N . GLU A 1 83 ? -30.235 -16.562 -24.121 1.00 86.00 83 GLU A N 1
ATOM 685 C CA . GLU A 1 83 ? -29.955 -15.820 -25.363 1.00 86.00 83 GLU A CA 1
ATOM 686 C C . GLU A 1 83 ? -30.632 -16.417 -26.607 1.00 86.00 83 GLU A C 1
ATOM 688 O O . GLU A 1 83 ? -31.041 -15.673 -27.504 1.00 86.00 83 GLU A O 1
ATOM 693 N N . GLU A 1 84 ? -30.784 -17.744 -26.685 1.00 86.06 84 GLU A N 1
ATOM 694 C CA . GLU A 1 84 ? -31.545 -18.396 -27.763 1.00 86.06 84 GLU A CA 1
ATOM 695 C C . GLU A 1 84 ? -33.037 -18.029 -27.728 1.00 86.06 84 GLU A C 1
ATOM 697 O O . GLU A 1 84 ? -33.657 -17.885 -28.786 1.00 86.06 84 GLU A O 1
ATOM 702 N N . ALA A 1 85 ? -33.608 -17.769 -26.545 1.00 87.19 85 ALA A N 1
ATOM 703 C CA . ALA A 1 85 ? -35.008 -17.364 -26.408 1.00 87.19 85 ALA A CA 1
ATOM 704 C C . ALA A 1 85 ? -35.329 -16.105 -27.242 1.00 87.19 85 ALA A C 1
ATOM 706 O O . ALA A 1 85 ? -36.314 -16.082 -27.982 1.00 87.19 85 ALA A O 1
ATOM 707 N N . TYR A 1 86 ? -34.451 -15.093 -27.222 1.00 84.00 86 TYR A N 1
ATOM 708 C CA . TYR A 1 86 ? -34.589 -13.848 -28.001 1.00 84.00 86 TYR A CA 1
ATOM 709 C C . TYR A 1 86 ? -34.557 -14.052 -29.530 1.00 84.00 86 TYR A C 1
ATOM 711 O O . TYR A 1 86 ? -34.917 -13.152 -30.302 1.00 84.00 86 TYR A O 1
ATOM 719 N N . LYS A 1 87 ? -34.125 -15.228 -30.003 1.00 87.38 87 LYS A N 1
ATOM 720 C CA . LYS A 1 87 ? -34.038 -15.562 -31.433 1.00 87.38 87 LYS A CA 1
ATOM 721 C C . LYS A 1 87 ? -35.346 -16.175 -31.955 1.00 87.38 87 LYS A C 1
ATOM 723 O O . LYS A 1 87 ? -35.617 -16.032 -33.152 1.00 87.38 87 LYS A O 1
ATOM 728 N N . ASP A 1 88 ? -36.173 -16.749 -31.076 1.00 90.75 88 ASP A N 1
ATOM 729 C CA . ASP A 1 88 ? -37.490 -17.341 -31.361 1.00 90.75 88 ASP A CA 1
ATOM 730 C C . ASP A 1 88 ? -38.434 -16.344 -32.082 1.00 90.75 88 ASP A C 1
ATOM 732 O O . ASP A 1 88 ? -38.589 -15.206 -31.626 1.00 90.75 88 ASP A O 1
ATOM 736 N N . PRO A 1 89 ? -39.103 -16.727 -33.189 1.00 91.81 89 PRO A N 1
ATOM 737 C CA . PRO A 1 89 ? -40.174 -15.924 -33.785 1.00 91.81 89 PRO A CA 1
ATOM 738 C C . PRO A 1 89 ? -41.273 -15.530 -32.787 1.00 91.81 89 PRO A C 1
ATOM 740 O O . PRO A 1 89 ? -41.735 -14.394 -32.815 1.00 91.81 89 PRO A O 1
ATOM 743 N N . TYR A 1 90 ? -41.629 -16.405 -31.837 1.00 91.44 90 TYR A N 1
ATOM 744 C CA . TYR A 1 90 ? -42.628 -16.101 -30.804 1.00 91.44 90 TYR A CA 1
ATOM 745 C C . TYR A 1 90 ? -42.216 -14.916 -29.918 1.00 91.44 90 TYR A C 1
ATOM 747 O O . TYR A 1 90 ? -43.065 -14.114 -29.525 1.00 91.44 90 TYR A O 1
ATOM 755 N N . TYR A 1 91 ? -40.915 -14.753 -29.648 1.00 91.00 91 TYR A N 1
ATOM 756 C CA . TYR A 1 91 ? -40.428 -13.572 -28.940 1.00 91.00 91 TYR A CA 1
ATOM 757 C C . TYR A 1 91 ? -40.685 -12.299 -29.754 1.00 91.00 91 TYR A C 1
ATOM 759 O O . TYR A 1 91 ? -41.246 -11.337 -29.240 1.00 91.00 91 TYR A O 1
ATOM 767 N N . LYS A 1 92 ? -40.330 -12.305 -31.042 1.00 89.12 92 LYS A N 1
ATOM 768 C CA . LYS A 1 92 ? -40.420 -11.129 -31.926 1.00 89.12 92 LYS A CA 1
ATOM 769 C C . LYS A 1 92 ? -41.862 -10.730 -32.242 1.00 89.12 92 LYS A C 1
ATOM 771 O O . LYS A 1 92 ? -42.162 -9.539 -32.255 1.00 89.12 92 LYS A O 1
ATOM 776 N N . ASP A 1 93 ? -42.729 -11.716 -32.458 1.00 91.56 93 ASP A N 1
ATOM 777 C CA . ASP A 1 93 ? -44.093 -11.510 -32.952 1.00 91.56 93 ASP A CA 1
ATOM 778 C C . ASP A 1 93 ? -45.137 -11.377 -31.825 1.00 91.56 93 ASP A C 1
ATOM 780 O O . ASP A 1 93 ? -46.224 -10.850 -32.066 1.00 91.56 93 ASP A O 1
ATOM 784 N N . VAL A 1 94 ? -44.843 -11.862 -30.605 1.00 92.75 94 VAL A N 1
ATOM 785 C CA . VAL A 1 94 ? -45.827 -11.949 -29.502 1.00 92.75 94 VAL A CA 1
ATOM 786 C C . VAL A 1 94 ? -45.319 -11.378 -28.176 1.00 92.75 94 VAL A C 1
ATOM 788 O O . VAL A 1 94 ? -46.044 -10.608 -27.549 1.00 92.75 94 VAL A O 1
ATOM 791 N N . VAL A 1 95 ? -44.102 -11.721 -27.736 1.00 93.19 95 VAL A N 1
ATOM 792 C CA . VAL A 1 95 ? -43.576 -11.256 -26.433 1.00 93.19 95 VAL A CA 1
ATOM 793 C C . VAL A 1 95 ? -43.152 -9.791 -26.499 1.00 93.19 95 VAL A C 1
ATOM 795 O O . VAL A 1 95 ? -43.659 -8.963 -25.745 1.00 93.19 95 VAL A O 1
ATOM 798 N N . LYS A 1 96 ? -42.272 -9.451 -27.443 1.00 91.50 96 LYS A N 1
ATOM 799 C CA . LYS A 1 96 ? -41.692 -8.116 -27.591 1.00 91.50 96 LYS A CA 1
ATOM 800 C C . LYS A 1 96 ? -42.753 -7.001 -27.734 1.00 91.50 96 LYS A C 1
ATOM 802 O O . LYS A 1 96 ? -42.591 -5.978 -27.073 1.00 91.50 96 LYS A O 1
ATOM 807 N N . PRO A 1 97 ? -43.848 -7.148 -28.512 1.00 93.94 97 PRO A N 1
ATOM 808 C CA . PRO A 1 97 ? -44.899 -6.125 -28.570 1.00 93.94 97 PRO A CA 1
ATOM 809 C C . PRO A 1 97 ? -45.637 -5.899 -27.237 1.00 93.94 97 PRO A C 1
ATOM 811 O O . PRO A 1 97 ? -46.163 -4.811 -27.005 1.00 93.94 97 PRO A O 1
ATOM 814 N N . ASP A 1 98 ? -45.686 -6.905 -26.356 1.00 95.19 98 ASP A N 1
ATOM 815 C CA . ASP A 1 98 ? -46.260 -6.783 -25.009 1.00 95.19 98 ASP A CA 1
ATOM 816 C C . ASP A 1 98 ? -45.251 -6.162 -24.019 1.00 95.19 98 ASP A C 1
ATOM 818 O O . ASP A 1 98 ? -45.630 -5.363 -23.163 1.00 95.19 98 ASP A O 1
ATOM 822 N N . GLU A 1 99 ? -43.954 -6.435 -24.193 1.00 93.12 99 GLU A N 1
ATOM 823 C CA . GLU A 1 99 ? -42.866 -5.759 -23.469 1.00 93.12 99 GLU A CA 1
ATOM 824 C C . GLU A 1 99 ? -42.758 -4.268 -23.831 1.00 93.12 99 GLU A C 1
ATOM 826 O O . GLU A 1 99 ? -42.642 -3.435 -22.936 1.00 93.12 99 GLU A O 1
ATOM 831 N N . GLU A 1 100 ? -42.876 -3.899 -25.113 1.00 92.44 100 GLU A N 1
ATOM 832 C CA . GLU A 1 100 ? -42.907 -2.494 -25.564 1.00 92.44 100 GLU A CA 1
ATOM 833 C C . GLU A 1 100 ? -44.165 -1.741 -25.071 1.00 92.44 100 GLU A C 1
ATOM 835 O O . GLU A 1 100 ? -44.141 -0.515 -24.921 1.00 92.44 100 GLU A O 1
ATOM 840 N N . TYR A 1 101 ? -45.259 -2.453 -24.761 1.00 94.38 101 TYR A N 1
ATOM 841 C CA . TYR A 1 101 ? -46.424 -1.879 -24.075 1.00 94.38 101 TYR A CA 1
ATOM 842 C C . TYR A 1 101 ? -46.146 -1.630 -22.586 1.00 94.38 101 TYR A C 1
ATOM 844 O O . TYR A 1 101 ? -46.482 -0.566 -22.066 1.00 94.38 101 TYR A O 1
ATOM 852 N N . LEU A 1 102 ? -45.528 -2.598 -21.902 1.00 92.44 102 LEU A N 1
ATOM 853 C CA . LEU A 1 102 ? -45.300 -2.565 -20.455 1.00 92.44 102 LEU A CA 1
ATOM 854 C C . LEU A 1 102 ? -44.146 -1.661 -20.013 1.00 92.44 102 LEU A C 1
ATOM 856 O O . LEU A 1 102 ? -44.263 -1.001 -18.976 1.00 92.44 102 LEU A O 1
ATOM 860 N N . PHE A 1 103 ? -43.035 -1.650 -20.750 1.00 94.50 103 PHE A N 1
ATOM 861 C CA . PHE A 1 103 ? -41.751 -1.156 -20.251 1.00 94.50 103 PHE A CA 1
ATOM 862 C C . PHE A 1 103 ? -41.190 0.039 -21.025 1.00 94.50 103 PHE A C 1
ATOM 864 O O . PHE A 1 103 ? -41.384 0.203 -22.228 1.00 94.50 103 PHE A O 1
ATOM 871 N N . ASP A 1 104 ? -40.414 0.859 -20.320 1.00 91.38 104 ASP A N 1
ATOM 872 C CA . ASP A 1 104 ? -39.519 1.859 -20.900 1.00 91.38 104 ASP A CA 1
ATOM 873 C C . ASP A 1 104 ? -38.184 1.178 -21.259 1.00 91.38 104 ASP A C 1
ATOM 875 O O . ASP A 1 104 ? -37.226 1.183 -20.481 1.00 91.38 104 ASP A O 1
ATOM 879 N N . VAL A 1 105 ? -38.159 0.504 -22.416 1.00 83.25 105 VAL A N 1
ATOM 880 C CA . VAL A 1 105 ? -37.091 -0.439 -22.814 1.00 83.25 105 VAL A CA 1
ATOM 881 C C . VAL A 1 105 ? -35.694 0.203 -22.832 1.00 83.25 105 VAL A C 1
ATOM 883 O O . VAL A 1 105 ? -34.713 -0.445 -22.478 1.00 83.25 105 VAL A O 1
ATOM 886 N N . GLU A 1 106 ? -35.589 1.498 -23.142 1.00 84.75 106 GLU A N 1
ATOM 887 C CA . GLU A 1 106 ? -34.320 2.248 -23.126 1.00 84.75 106 GLU A CA 1
ATOM 888 C C . GLU A 1 106 ? -33.744 2.440 -21.706 1.00 84.75 106 GLU A C 1
ATOM 890 O O . GLU A 1 106 ? -32.528 2.592 -21.522 1.00 84.75 106 GLU A O 1
ATOM 895 N N . LYS A 1 107 ? -34.603 2.431 -20.678 1.00 86.19 107 LYS A N 1
ATOM 896 C CA . LYS A 1 107 ? -34.223 2.608 -19.264 1.00 86.19 107 LYS A CA 1
ATOM 897 C C . LYS A 1 107 ? -34.045 1.290 -18.516 1.00 86.19 107 LYS A C 1
ATOM 899 O O . LYS A 1 107 ? -33.442 1.298 -17.445 1.00 86.19 107 LYS A O 1
ATOM 904 N N . MET A 1 108 ? -34.487 0.168 -19.086 1.00 86.81 108 MET A N 1
ATOM 905 C CA . MET A 1 108 ? -34.260 -1.161 -18.511 1.00 86.81 108 MET A CA 1
ATOM 906 C C . MET A 1 108 ? -32.761 -1.445 -18.342 1.00 86.81 108 MET A C 1
ATOM 908 O O . MET A 1 108 ? -31.934 -1.047 -19.166 1.00 86.81 108 MET A O 1
ATOM 912 N N . ARG A 1 109 ? -32.390 -2.135 -17.262 1.00 89.50 109 ARG A N 1
ATOM 913 C CA . ARG A 1 109 ? -31.002 -2.553 -16.986 1.00 89.50 109 ARG A CA 1
ATOM 914 C C . ARG A 1 109 ? -30.980 -4.026 -16.604 1.00 89.50 109 ARG A C 1
ATOM 916 O O . ARG A 1 109 ? -31.930 -4.515 -16.006 1.00 89.50 109 ARG A O 1
ATOM 923 N N . VAL A 1 110 ? -29.908 -4.732 -16.946 1.00 89.00 110 VAL A N 1
ATOM 924 C CA . VAL A 1 110 ? -29.782 -6.176 -16.704 1.00 89.00 110 VAL A CA 1
ATOM 925 C C . VAL A 1 110 ? -28.579 -6.443 -15.808 1.00 89.00 110 VAL A C 1
ATOM 927 O O . VAL A 1 110 ? -27.519 -5.850 -15.990 1.00 89.00 110 VAL A O 1
ATOM 930 N N . MET A 1 111 ? -28.754 -7.341 -14.843 1.00 89.44 111 MET A N 1
ATOM 931 C CA . MET A 1 111 ? -27.696 -7.906 -14.009 1.00 89.44 111 MET A CA 1
ATOM 932 C C . MET A 1 111 ? -27.669 -9.422 -14.209 1.00 89.44 111 MET A C 1
ATOM 934 O O . MET A 1 111 ? -28.720 -10.038 -14.372 1.00 89.44 111 MET A O 1
ATOM 938 N N . VAL A 1 112 ? -26.485 -10.033 -14.165 1.00 90.69 112 VAL A N 1
ATOM 939 C CA . VAL A 1 112 ? -26.307 -11.492 -14.240 1.00 90.69 112 VAL A CA 1
ATOM 940 C C . VAL A 1 112 ? -25.380 -11.928 -13.106 1.00 90.69 112 VAL A C 1
ATOM 942 O O . VAL A 1 112 ? -24.373 -11.271 -12.847 1.00 90.69 112 VAL A O 1
ATOM 945 N N . GLY A 1 113 ? -25.721 -13.012 -12.409 1.00 84.38 113 GLY A N 1
ATOM 946 C CA . GLY A 1 113 ? -24.944 -13.525 -11.279 1.00 84.38 113 GLY A CA 1
ATOM 947 C C . GLY A 1 113 ? -25.487 -14.848 -10.736 1.00 84.38 113 GLY A C 1
ATOM 948 O O . GLY A 1 113 ? -26.170 -15.586 -11.442 1.00 84.38 113 GLY A O 1
ATOM 949 N N . THR A 1 114 ? -25.195 -15.157 -9.472 1.00 84.19 114 THR A N 1
ATOM 950 C CA . THR A 1 114 ? -25.660 -16.373 -8.780 1.00 84.19 114 THR A CA 1
ATOM 951 C C . THR A 1 114 ? -26.288 -16.031 -7.427 1.00 84.19 114 THR A C 1
ATOM 953 O O . THR A 1 114 ? -25.866 -15.101 -6.742 1.00 84.19 114 THR A O 1
ATOM 956 N N . GLU A 1 115 ? -27.327 -16.772 -7.035 1.00 79.00 115 GLU A N 1
ATOM 957 C CA . GLU A 1 115 ? -28.062 -16.549 -5.783 1.00 79.00 115 GLU A CA 1
ATOM 958 C C . GLU A 1 115 ? -27.536 -17.452 -4.653 1.00 79.00 115 GLU A C 1
ATOM 960 O O . GLU A 1 115 ? -27.682 -18.673 -4.702 1.00 79.00 115 GLU A O 1
ATOM 965 N N . THR A 1 116 ? -26.969 -16.850 -3.603 1.00 77.50 116 THR A N 1
ATOM 966 C CA . THR A 1 116 ? -26.567 -17.555 -2.372 1.00 77.50 116 THR A CA 1
ATOM 967 C C . THR A 1 116 ? -27.641 -17.375 -1.301 1.00 77.50 116 THR A C 1
ATOM 969 O O . THR A 1 116 ? -27.681 -16.359 -0.606 1.00 77.50 116 THR A O 1
ATOM 972 N N . CYS A 1 117 ? -28.532 -18.357 -1.157 1.00 69.88 117 CYS A N 1
ATOM 973 C CA . CYS A 1 117 ? -29.584 -18.317 -0.142 1.00 69.88 117 CYS A CA 1
ATOM 974 C C . CYS A 1 117 ? -29.042 -18.724 1.242 1.00 69.88 117 CYS A C 1
ATOM 976 O O . CYS A 1 117 ? -28.639 -19.867 1.442 1.00 69.88 117 CYS A O 1
ATOM 978 N N . VAL A 1 118 ? -29.037 -17.785 2.195 1.00 66.38 118 VAL A N 1
ATOM 979 C CA . VAL A 1 118 ? -28.553 -18.000 3.578 1.00 66.38 118 VAL A CA 1
ATOM 980 C C . VAL A 1 118 ? -29.693 -18.370 4.539 1.00 66.38 118 VAL A C 1
ATOM 982 O O . VAL A 1 118 ? -29.487 -19.105 5.503 1.00 66.38 118 VAL A O 1
ATOM 985 N N . ILE A 1 119 ? -30.910 -17.880 4.281 1.00 71.25 119 ILE A N 1
ATOM 986 C CA . ILE A 1 119 ? -32.117 -18.163 5.067 1.00 71.25 119 ILE A CA 1
ATOM 987 C C . ILE A 1 119 ? -33.273 -18.394 4.092 1.00 71.25 119 ILE A C 1
ATOM 989 O O . ILE A 1 119 ? -33.593 -17.513 3.297 1.00 71.25 119 ILE A O 1
ATOM 993 N N . GLU A 1 120 ? -33.928 -19.549 4.185 1.00 80.50 120 GLU A N 1
ATOM 994 C CA . GLU A 1 120 ? -35.069 -19.926 3.348 1.00 80.50 120 GLU A CA 1
ATOM 995 C C . GLU A 1 120 ? -36.199 -20.453 4.243 1.00 80.50 120 GLU A C 1
ATOM 997 O O . GLU A 1 120 ? -35.960 -21.221 5.175 1.00 80.50 120 GLU A O 1
ATOM 1002 N N . ASN A 1 121 ? -37.448 -20.047 3.987 1.00 77.56 121 ASN A N 1
ATOM 1003 C CA . ASN A 1 121 ? -38.626 -20.490 4.753 1.00 77.56 121 ASN A CA 1
ATOM 1004 C C . ASN A 1 121 ? -38.456 -20.365 6.289 1.00 77.56 121 ASN A C 1
ATOM 1006 O O . ASN A 1 121 ? -38.781 -21.282 7.046 1.00 77.56 121 ASN A O 1
ATOM 1010 N N . ALA A 1 122 ? -37.911 -19.224 6.735 1.00 73.31 122 ALA A N 1
ATOM 1011 C CA . ALA A 1 122 ? -37.593 -18.899 8.133 1.00 73.31 122 ALA A CA 1
ATOM 1012 C C . ALA A 1 122 ? -36.617 -19.869 8.844 1.00 73.31 122 ALA A C 1
ATOM 1014 O O . ALA A 1 122 ? -36.541 -19.884 10.073 1.00 73.31 122 ALA A O 1
ATOM 1015 N N . LYS A 1 123 ? -35.837 -20.648 8.085 1.00 68.25 123 LYS A N 1
ATOM 1016 C CA . LYS A 1 123 ? -34.743 -21.490 8.587 1.00 68.25 123 LYS A CA 1
ATOM 1017 C C . LYS A 1 123 ? -33.424 -21.042 7.970 1.00 68.25 123 LYS A C 1
ATOM 1019 O O . LYS A 1 123 ? -33.382 -20.678 6.798 1.00 68.25 123 LYS A O 1
ATOM 1024 N N . ILE A 1 124 ? -32.344 -21.092 8.746 1.00 69.88 124 ILE A N 1
ATOM 1025 C CA . ILE A 1 124 ? -30.991 -20.941 8.200 1.00 69.88 124 ILE A CA 1
ATOM 1026 C C . ILE A 1 124 ? -30.745 -22.117 7.249 1.00 69.88 124 ILE A C 1
ATOM 1028 O O . ILE A 1 124 ? -31.024 -23.268 7.595 1.00 69.88 124 ILE A O 1
ATOM 1032 N N . VAL A 1 125 ? -30.252 -21.831 6.046 1.00 66.62 125 VAL A N 1
ATOM 1033 C CA . VAL A 1 125 ? -29.869 -22.861 5.078 1.00 66.62 125 VAL A CA 1
ATOM 1034 C C . VAL A 1 125 ? -28.472 -23.347 5.452 1.00 66.62 125 VAL A C 1
ATOM 1036 O O . VAL A 1 125 ? -27.463 -22.781 5.034 1.00 66.62 125 VAL A O 1
ATOM 1039 N N . GLU A 1 126 ? -28.405 -24.403 6.262 1.00 51.66 126 GLU A N 1
ATOM 1040 C CA . GLU A 1 126 ? -27.157 -25.104 6.596 1.00 51.66 126 GLU A CA 1
ATOM 1041 C C . GLU A 1 126 ? -26.604 -25.820 5.347 1.00 51.66 126 GLU A C 1
ATOM 1043 O O . GLU A 1 126 ? -26.780 -27.025 5.171 1.00 51.66 126 GLU A O 1
ATOM 1048 N N . GLY A 1 127 ? -26.010 -25.060 4.415 1.00 39.94 127 GLY A N 1
ATOM 1049 C CA . GLY A 1 127 ? -25.819 -25.578 3.057 1.00 39.94 127 GLY A CA 1
ATOM 1050 C C . GLY A 1 127 ? -24.883 -24.852 2.090 1.00 39.94 127 GLY A C 1
ATOM 1051 O O . GLY A 1 127 ? -24.882 -25.257 0.932 1.00 39.94 127 GLY A O 1
ATOM 1052 N N . ARG A 1 128 ? -24.089 -23.844 2.499 1.00 37.91 128 ARG A N 1
ATOM 1053 C CA . ARG A 1 128 ? -22.836 -23.432 1.807 1.00 37.91 128 ARG A CA 1
ATOM 1054 C C . ARG A 1 128 ? -22.038 -22.387 2.605 1.00 37.91 128 ARG A C 1
ATOM 1056 O O . ARG A 1 128 ? -22.030 -21.201 2.292 1.00 37.91 128 ARG A O 1
ATOM 1063 N N . VAL A 1 129 ? -21.278 -22.851 3.598 1.00 30.84 129 VAL A N 1
ATOM 1064 C CA . VAL A 1 129 ? -20.008 -22.176 3.913 1.00 30.84 129 VAL A CA 1
ATOM 1065 C C . VAL A 1 129 ? -19.092 -22.437 2.720 1.00 30.84 129 VAL A C 1
ATOM 1067 O O . VAL A 1 129 ? -18.826 -23.600 2.410 1.00 30.84 129 VAL A O 1
ATOM 1070 N N . ILE A 1 130 ? -18.616 -21.390 2.041 1.00 33.62 130 ILE A N 1
ATOM 1071 C CA . ILE A 1 130 ? -17.497 -21.542 1.103 1.00 33.62 130 ILE A CA 1
ATOM 1072 C C . ILE A 1 130 ? -16.252 -21.744 1.964 1.00 33.62 130 ILE A C 1
ATOM 1074 O O . ILE A 1 130 ? -15.632 -20.791 2.428 1.00 33.62 130 ILE A O 1
ATOM 1078 N N . SER A 1 131 ? -15.939 -23.008 2.245 1.00 32.06 131 SER A N 1
ATOM 1079 C CA . SER A 1 131 ? -14.680 -23.366 2.885 1.00 32.06 131 SER A CA 1
ATOM 1080 C C . SER A 1 131 ? -13.527 -22.997 1.956 1.00 32.06 131 SER A C 1
ATOM 1082 O O . SER A 1 131 ? -13.591 -23.253 0.752 1.00 32.06 131 SER A O 1
ATOM 1084 N N . PHE A 1 132 ? -12.443 -22.473 2.527 1.00 31.47 132 PHE A N 1
ATOM 1085 C CA . PHE A 1 132 ? -11.185 -22.211 1.817 1.00 31.47 132 PHE A CA 1
ATOM 1086 C C . PHE A 1 132 ? -10.675 -23.448 1.042 1.00 31.47 132 PHE A C 1
ATOM 1088 O O . PHE A 1 132 ? -10.034 -23.315 0.001 1.00 31.47 132 PHE A O 1
ATOM 1095 N N . ALA A 1 133 ? -11.046 -24.654 1.493 1.00 30.44 133 ALA A N 1
ATOM 1096 C CA . ALA A 1 133 ? -10.734 -25.927 0.846 1.00 30.44 133 ALA A CA 1
ATOM 1097 C C . ALA A 1 133 ? -11.181 -26.032 -0.629 1.00 30.44 133 ALA A C 1
ATOM 1099 O O . ALA A 1 133 ? -10.560 -26.766 -1.395 1.00 30.44 133 ALA A O 1
ATOM 1100 N N . THR A 1 134 ? -12.226 -25.317 -1.071 1.00 32.41 134 THR A N 1
ATOM 1101 C CA . THR A 1 134 ? -12.720 -25.450 -2.459 1.00 32.41 134 THR A CA 1
ATOM 1102 C C . THR A 1 134 ? -11.760 -24.861 -3.503 1.00 32.41 134 THR A C 1
ATOM 1104 O O . THR A 1 134 ? -11.824 -25.257 -4.661 1.00 32.41 134 THR A O 1
ATOM 1107 N N . PHE A 1 135 ? -10.830 -23.978 -3.115 1.00 34.12 135 PHE A N 1
ATOM 1108 C CA . PHE A 1 135 ? -9.771 -23.498 -4.016 1.00 34.12 135 PHE A CA 1
ATOM 1109 C C . PHE A 1 135 ? -8.639 -24.533 -4.188 1.00 34.12 135 PHE A C 1
ATOM 1111 O O . PHE A 1 135 ? -8.075 -24.673 -5.274 1.00 34.12 135 PHE A O 1
ATOM 1118 N N . ILE A 1 136 ? -8.354 -25.310 -3.135 1.00 32.97 136 ILE A N 1
ATOM 1119 C CA . ILE A 1 136 ? -7.273 -26.311 -3.088 1.00 32.97 136 ILE A CA 1
ATOM 1120 C C . ILE A 1 136 ? -7.593 -27.525 -3.980 1.00 32.97 136 ILE A C 1
ATOM 1122 O O . ILE A 1 136 ? -6.713 -28.042 -4.666 1.00 32.97 136 ILE A O 1
ATOM 1126 N N . LEU A 1 137 ? -8.869 -27.918 -4.071 1.00 33.25 137 LEU A N 1
ATOM 1127 C CA . LEU A 1 137 ? -9.350 -29.055 -4.880 1.00 33.25 137 LEU A CA 1
ATOM 1128 C C . LEU A 1 137 ? -9.315 -28.832 -6.411 1.00 33.25 137 LEU A C 1
ATOM 1130 O O . LEU A 1 137 ? -9.936 -29.580 -7.162 1.00 33.25 137 LEU A O 1
ATOM 1134 N N . SER A 1 138 ? -8.587 -27.817 -6.884 1.00 32.78 138 SER A N 1
ATOM 1135 C CA . SER A 1 138 ? -8.251 -27.620 -8.301 1.00 32.78 138 SER A CA 1
ATOM 1136 C C . SER A 1 138 ? -6.915 -28.266 -8.709 1.00 32.78 138 SER A C 1
ATOM 1138 O O . SER A 1 138 ? -6.585 -28.285 -9.895 1.00 32.78 138 SER A O 1
ATOM 1140 N N . HIS A 1 139 ? -6.143 -28.813 -7.759 1.00 28.83 139 HIS A N 1
ATOM 1141 C CA . HIS A 1 139 ? -4.906 -29.547 -8.051 1.00 28.83 139 HIS A CA 1
ATOM 1142 C C . HIS A 1 139 ? -5.177 -31.013 -8.458 1.00 28.83 139 HIS A C 1
ATOM 1144 O O . HIS A 1 139 ? -6.029 -31.670 -7.857 1.00 28.83 139 HIS A O 1
ATOM 1150 N N . PRO A 1 140 ? -4.459 -31.563 -9.460 1.00 27.61 140 PRO A N 1
ATOM 1151 C CA . PRO A 1 140 ? -4.854 -32.789 -10.163 1.00 27.61 140 PRO A CA 1
ATOM 1152 C C . PRO A 1 140 ? -4.411 -34.096 -9.471 1.00 27.61 140 PRO A C 1
ATOM 1154 O O . PRO A 1 140 ? -3.833 -34.969 -10.112 1.00 27.61 140 PRO A O 1
ATOM 1157 N N . TYR A 1 141 ? -4.689 -34.247 -8.172 1.00 29.64 141 TYR A N 1
ATOM 1158 C CA . TYR A 1 141 ? -4.470 -35.495 -7.426 1.00 29.64 141 TYR A CA 1
ATOM 1159 C C . TYR A 1 141 ? -5.542 -35.712 -6.346 1.00 29.64 141 TYR A C 1
ATOM 1161 O O . TYR A 1 141 ? -5.285 -35.491 -5.170 1.00 29.64 141 TYR A O 1
ATOM 1169 N N . PHE A 1 142 ? -6.736 -36.165 -6.746 1.00 29.59 142 PHE A N 1
ATOM 1170 C CA . PHE A 1 142 ? -7.540 -37.134 -5.980 1.00 29.59 142 PHE A CA 1
ATOM 1171 C C . PHE A 1 142 ? -8.709 -37.641 -6.835 1.00 29.59 142 PHE A C 1
ATOM 1173 O O . PHE A 1 142 ? -9.712 -36.954 -7.023 1.00 29.59 142 PHE A O 1
ATOM 1180 N N . GLU A 1 143 ? -8.577 -38.857 -7.364 1.00 27.14 143 GLU A N 1
ATOM 1181 C CA . GLU A 1 143 ? -9.658 -39.544 -8.071 1.00 27.14 143 GLU A CA 1
ATOM 1182 C C . GLU A 1 143 ? -10.399 -40.505 -7.119 1.00 27.14 143 GLU A C 1
ATOM 1184 O O . GLU A 1 143 ? -9.788 -41.142 -6.267 1.00 27.14 143 GLU A O 1
ATOM 1189 N N . PHE A 1 144 ? -11.714 -40.633 -7.322 1.00 26.33 144 PHE A N 1
ATOM 1190 C CA . PHE A 1 144 ? -12.637 -41.614 -6.726 1.00 26.33 144 PHE A CA 1
ATOM 1191 C C . PHE A 1 144 ? -13.002 -41.573 -5.219 1.00 26.33 144 PHE A C 1
ATOM 1193 O O . PHE A 1 144 ? -12.256 -41.975 -4.337 1.00 26.33 144 PHE A O 1
ATOM 1200 N N . ASN A 1 145 ? -14.314 -41.359 -5.021 1.00 29.67 145 ASN A N 1
ATOM 1201 C CA . ASN A 1 145 ? -15.187 -41.837 -3.935 1.00 29.67 145 ASN A CA 1
ATOM 1202 C C . ASN A 1 145 ? -15.059 -41.209 -2.521 1.00 29.67 145 ASN A C 1
ATOM 1204 O O . ASN A 1 145 ? -13.980 -41.084 -1.969 1.00 29.67 145 ASN A O 1
ATOM 1208 N N . ALA A 1 146 ? -16.154 -40.862 -1.826 1.00 28.00 146 ALA A N 1
ATOM 1209 C CA . ALA A 1 146 ? -17.580 -41.001 -2.164 1.00 28.00 146 ALA A CA 1
ATOM 1210 C C . ALA A 1 146 ? -18.419 -39.802 -1.689 1.00 28.00 146 ALA A C 1
ATOM 1212 O O . ALA A 1 146 ? -18.373 -39.408 -0.525 1.00 28.00 146 ALA A O 1
ATOM 1213 N N . LEU A 1 147 ? -19.265 -39.277 -2.582 1.00 29.94 147 LEU A N 1
ATOM 1214 C CA . LEU A 1 147 ? -20.291 -38.292 -2.245 1.00 29.94 147 LEU A CA 1
ATOM 1215 C C . LEU A 1 147 ? -21.612 -38.969 -1.845 1.00 29.94 147 LEU A C 1
ATOM 1217 O O . LEU A 1 147 ? -22.176 -39.765 -2.590 1.00 29.94 147 LEU A O 1
ATOM 1221 N N . GLN A 1 148 ? -22.160 -38.520 -0.716 1.00 32.53 148 GLN A N 1
ATOM 1222 C CA . GLN A 1 148 ? -23.584 -38.182 -0.601 1.00 32.53 148 GLN A CA 1
ATOM 1223 C C . GLN A 1 148 ? -24.626 -39.299 -0.860 1.00 32.53 148 GLN A C 1
ATOM 1225 O O . GLN A 1 148 ? -25.701 -39.028 -1.394 1.00 32.53 148 GLN A O 1
ATOM 1230 N N . GLN A 1 149 ? -24.387 -40.529 -0.390 1.00 30.88 149 GLN A N 1
ATOM 1231 C CA . GLN A 1 149 ? -25.467 -41.499 -0.135 1.00 30.88 149 GLN A CA 1
ATOM 1232 C C . GLN A 1 149 ? -25.358 -42.116 1.265 1.00 30.88 149 GLN A C 1
ATOM 1234 O O . GLN A 1 149 ? -24.266 -42.353 1.775 1.00 30.88 149 GLN A O 1
ATOM 1239 N N . GLY A 1 150 ? -26.508 -42.371 1.897 1.00 37.66 150 GLY A N 1
ATOM 1240 C CA . GLY A 1 150 ? -26.625 -42.869 3.274 1.00 37.66 150 GLY A CA 1
ATOM 1241 C C . GLY A 1 150 ? -26.341 -44.365 3.424 1.00 37.66 150 GLY A C 1
ATOM 1242 O O . GLY A 1 150 ? -27.188 -45.102 3.922 1.00 37.66 150 GLY A O 1
ATOM 1243 N N . ILE A 1 151 ? -25.172 -44.823 2.973 1.00 36.84 151 ILE A N 1
ATOM 1244 C CA . ILE A 1 151 ? -24.737 -46.222 3.043 1.00 36.84 151 ILE A CA 1
ATOM 1245 C C . ILE A 1 151 ? -23.340 -46.252 3.667 1.00 36.84 151 ILE A C 1
ATOM 1247 O O . ILE A 1 151 ? -22.413 -45.652 3.131 1.00 36.84 151 ILE A O 1
ATOM 1251 N N . MET A 1 152 ? -23.165 -46.969 4.784 1.00 52.25 152 MET A N 1
ATOM 1252 C CA . MET A 1 152 ? -21.823 -47.245 5.314 1.00 52.25 152 MET A CA 1
ATOM 1253 C C . MET A 1 152 ? -21.033 -48.042 4.272 1.00 52.25 152 MET A C 1
ATOM 1255 O O . MET A 1 152 ? -21.422 -49.179 3.985 1.00 52.25 152 MET A O 1
ATOM 1259 N N . SER A 1 153 ? -19.949 -47.492 3.724 1.00 57.88 153 SER A N 1
ATOM 1260 C CA . SER A 1 153 ? -19.095 -48.236 2.799 1.00 57.88 153 SER A CA 1
ATOM 1261 C C . SER A 1 153 ? -18.265 -49.272 3.559 1.00 57.88 153 SER A C 1
ATOM 1263 O O . SER A 1 153 ? -17.683 -48.994 4.607 1.00 57.88 153 SER A O 1
ATOM 1265 N N . ASP A 1 154 ? -18.192 -50.490 3.023 1.00 66.12 154 ASP A N 1
ATOM 1266 C CA . ASP A 1 154 ? -17.346 -51.540 3.603 1.00 66.12 154 ASP A CA 1
ATOM 1267 C C . ASP A 1 154 ? -15.847 -51.204 3.474 1.00 66.12 154 ASP A C 1
ATOM 1269 O O . ASP A 1 154 ? -15.050 -51.702 4.265 1.00 66.12 154 ASP A O 1
ATOM 1273 N N . THR A 1 155 ? -15.488 -50.304 2.548 1.00 70.56 155 THR A N 1
ATOM 1274 C CA . THR A 1 155 ? -14.115 -49.845 2.285 1.00 70.56 155 THR A CA 1
ATOM 1275 C C . THR A 1 155 ? -13.437 -49.206 3.492 1.00 70.56 155 THR A C 1
ATOM 1277 O O . THR A 1 155 ? -12.253 -49.443 3.686 1.00 70.56 155 THR A O 1
ATOM 1280 N N . TRP A 1 156 ? -14.160 -48.458 4.338 1.00 80.12 156 TRP A N 1
ATOM 1281 C CA . TRP A 1 156 ? -13.556 -47.843 5.528 1.00 80.12 156 TRP A CA 1
ATOM 1282 C C . TRP A 1 156 ? -13.002 -48.907 6.482 1.00 80.12 156 TRP A C 1
ATOM 1284 O O . TRP A 1 156 ? -11.841 -48.857 6.872 1.00 80.12 156 TRP A O 1
ATOM 1294 N N . PHE A 1 157 ? -13.799 -49.942 6.765 1.00 80.12 157 PHE A N 1
ATOM 1295 C CA . PHE A 1 157 ? -13.349 -51.082 7.566 1.00 80.12 157 PHE A CA 1
ATOM 1296 C C . PHE A 1 157 ? -12.217 -51.851 6.875 1.00 80.12 157 PHE A C 1
ATOM 1298 O O . PHE A 1 157 ? -11.297 -52.292 7.551 1.00 80.12 157 PHE A O 1
ATOM 1305 N N . SER A 1 158 ? -12.247 -51.987 5.544 1.00 77.12 158 SER A N 1
ATOM 1306 C CA . SER A 1 158 ? -11.156 -52.619 4.790 1.00 77.12 158 SER A CA 1
ATOM 1307 C C . SER A 1 158 ? -9.836 -51.845 4.855 1.00 77.12 158 SER A C 1
ATOM 1309 O O . SER A 1 158 ? -8.793 -52.481 4.823 1.00 77.12 158 SER A O 1
ATOM 1311 N N . HIS A 1 159 ? -9.860 -50.513 4.962 1.00 76.31 159 HIS A N 1
ATOM 1312 C CA . HIS A 1 159 ? -8.648 -49.686 5.074 1.00 76.31 159 HIS A CA 1
ATOM 1313 C C . HIS A 1 159 ? -8.053 -49.670 6.492 1.00 76.31 159 HIS A C 1
ATOM 1315 O O . HIS A 1 159 ? -6.900 -49.290 6.657 1.00 76.31 159 HIS A O 1
ATOM 1321 N N . LYS A 1 160 ? -8.823 -50.064 7.516 1.00 77.38 160 LYS A N 1
ATOM 1322 C CA . LYS A 1 160 ? -8.348 -50.177 8.907 1.00 77.38 160 LYS A CA 1
ATOM 1323 C C . LYS A 1 160 ? -7.841 -51.583 9.264 1.00 77.38 160 LYS A C 1
ATOM 1325 O O . LYS A 1 160 ? -7.377 -51.787 10.381 1.00 77.38 160 LYS A O 1
ATOM 1330 N N . LEU A 1 161 ? -7.923 -52.549 8.347 1.00 77.25 161 LEU A N 1
ATOM 1331 C CA . LEU A 1 161 ? -7.308 -53.877 8.468 1.00 77.25 161 LEU A CA 1
ATOM 1332 C C . LEU A 1 161 ? -5.963 -53.882 7.727 1.00 77.25 161 LEU A C 1
ATOM 1334 O O . LEU A 1 161 ? -5.878 -53.324 6.634 1.00 77.25 161 LEU A O 1
ATOM 1338 N N . ALA A 1 162 ? -4.939 -54.540 8.278 1.00 64.50 162 ALA A N 1
ATOM 1339 C CA . ALA A 1 162 ? -3.660 -54.677 7.584 1.00 64.50 162 ALA A CA 1
ATOM 1340 C C . ALA A 1 162 ? -3.822 -55.541 6.307 1.00 64.50 162 ALA A C 1
ATOM 1342 O O . ALA A 1 162 ? -4.526 -56.557 6.356 1.00 64.50 162 ALA A O 1
ATOM 1343 N N . PRO A 1 163 ? -3.195 -55.189 5.163 1.00 52.22 163 PRO A N 1
ATOM 1344 C CA . PRO A 1 163 ? -3.378 -55.917 3.898 1.00 52.22 163 PRO A CA 1
ATOM 1345 C C . PRO A 1 163 ? -2.884 -57.374 3.895 1.00 52.22 163 PRO A C 1
ATOM 1347 O O . PRO A 1 163 ? -3.322 -58.167 3.062 1.00 52.22 163 PRO A O 1
ATOM 1350 N N . ASP A 1 164 ? -1.966 -57.716 4.797 1.00 54.38 164 ASP A N 1
ATOM 1351 C CA . ASP A 1 164 ? -1.405 -59.055 5.015 1.00 54.38 164 ASP A CA 1
ATOM 1352 C C . ASP A 1 164 ? -2.128 -59.854 6.117 1.00 54.38 164 ASP A C 1
ATOM 1354 O O . ASP A 1 164 ? -1.978 -61.076 6.195 1.00 54.38 164 ASP A O 1
ATOM 1358 N N . GLY A 1 165 ? -2.953 -59.182 6.925 1.00 56.44 165 GLY A N 1
ATOM 1359 C CA . GLY A 1 165 ? -3.656 -59.753 8.069 1.00 56.44 165 GLY A CA 1
ATOM 1360 C C . GLY A 1 165 ? -2.885 -59.714 9.392 1.00 56.44 165 GLY A C 1
ATOM 1361 O O . GLY A 1 165 ? -3.353 -60.342 10.345 1.00 56.44 165 GLY A O 1
ATOM 1362 N N . ASP A 1 166 ? -1.752 -59.006 9.482 1.00 61.91 166 ASP A N 1
ATOM 1363 C CA . ASP A 1 166 ? -1.112 -58.747 10.777 1.00 61.91 166 ASP A CA 1
ATOM 1364 C C . ASP A 1 166 ? -1.981 -57.798 11.634 1.00 61.91 166 ASP A C 1
ATOM 1366 O O . ASP A 1 166 ? -2.794 -57.010 11.144 1.00 61.91 166 ASP A O 1
ATOM 1370 N N . VAL A 1 167 ? -1.836 -57.901 12.951 1.00 61.28 167 VAL A N 1
ATOM 1371 C CA . VAL A 1 167 ? -2.516 -57.060 13.943 1.00 61.28 167 VAL A CA 1
ATOM 1372 C C . VAL A 1 167 ? -1.570 -56.041 14.582 1.00 61.28 167 VAL A C 1
ATOM 1374 O O . VAL A 1 167 ? -1.985 -55.349 15.505 1.00 61.28 167 VAL A O 1
ATOM 1377 N N . GLN A 1 168 ? -0.317 -55.931 14.129 1.00 58.09 168 GLN A N 1
ATOM 1378 C CA . GLN A 1 168 ? 0.567 -54.817 14.495 1.00 58.09 168 GLN A CA 1
ATOM 1379 C C . GLN A 1 168 ? 0.203 -53.538 13.723 1.00 58.09 168 GLN A C 1
ATOM 1381 O O . GLN A 1 168 ? -0.031 -52.504 14.346 1.00 58.09 168 GLN A O 1
ATOM 1386 N N . ASP A 1 169 ? 0.034 -53.635 12.400 1.00 54.81 169 ASP A N 1
ATOM 1387 C CA . ASP A 1 169 ? -0.194 -52.485 11.504 1.00 54.81 169 ASP A CA 1
ATOM 1388 C C . ASP A 1 169 ? -1.686 -52.244 11.157 1.00 54.81 169 ASP A C 1
ATOM 1390 O O . ASP A 1 169 ? -2.016 -51.514 10.221 1.00 54.81 169 ASP A O 1
ATOM 1394 N N . GLY A 1 170 ? -2.623 -52.845 11.903 1.00 65.75 170 GLY A N 1
ATOM 1395 C CA . GLY A 1 170 ? -4.066 -52.701 11.664 1.00 65.75 170 GLY A CA 1
ATOM 1396 C C . GLY A 1 170 ? -4.952 -53.142 12.835 1.00 65.75 170 GLY A C 1
ATOM 1397 O O . GLY A 1 170 ? -4.499 -53.766 13.793 1.00 65.75 170 GLY A O 1
ATOM 1398 N N . CYS A 1 171 ? -6.247 -52.815 12.781 1.00 79.25 171 CYS A N 1
ATOM 1399 C CA . CYS A 1 171 ? -7.213 -53.239 13.800 1.00 79.25 171 CYS A CA 1
ATOM 1400 C C . CYS A 1 171 ? -7.554 -54.739 13.692 1.00 79.25 171 CYS A C 1
ATOM 1402 O O . CYS A 1 171 ? -7.394 -55.360 12.641 1.00 79.25 171 CYS A O 1
ATOM 1404 N N . HIS A 1 172 ? -8.048 -55.344 14.777 1.00 81.62 172 HIS A N 1
ATOM 1405 C CA . HIS A 1 172 ? -8.351 -56.777 14.774 1.00 81.62 172 HIS A CA 1
ATOM 1406 C C . HIS A 1 172 ? -9.604 -57.084 13.926 1.00 81.62 172 HIS A C 1
ATOM 1408 O O . HIS A 1 172 ? -10.631 -56.420 14.108 1.00 81.62 172 HIS A O 1
ATOM 1414 N N . PRO A 1 173 ? -9.610 -58.136 13.079 1.00 82.88 173 PRO A N 1
ATOM 1415 C CA . PRO A 1 173 ? -10.767 -58.484 12.246 1.00 82.88 173 PRO A CA 1
ATOM 1416 C C . PRO A 1 173 ? -12.091 -58.651 13.012 1.00 82.88 173 PRO A C 1
ATOM 1418 O O . PRO A 1 173 ? -13.141 -58.223 12.529 1.00 82.88 173 PRO A O 1
ATOM 1421 N N . GLU A 1 174 ? -12.061 -59.222 14.224 1.00 83.12 174 GLU A N 1
ATOM 1422 C CA . GLU A 1 174 ? -13.264 -59.328 15.072 1.00 83.12 174 GLU A CA 1
ATOM 1423 C C . GLU A 1 174 ? -13.755 -57.970 15.602 1.00 83.12 174 GLU A C 1
ATOM 1425 O O . GLU A 1 174 ? -14.964 -57.759 15.667 1.00 83.12 174 GLU A O 1
ATOM 1430 N N . GLU A 1 175 ? -12.860 -57.029 15.924 1.00 87.50 175 GLU A N 1
ATOM 1431 C CA . GLU A 1 175 ? -13.230 -55.680 16.390 1.00 87.50 175 GLU A CA 1
ATOM 1432 C C . GLU A 1 175 ? -13.874 -54.878 15.257 1.00 87.50 175 GLU A C 1
ATOM 1434 O O . GLU A 1 175 ? -14.957 -54.310 15.430 1.00 87.50 175 GLU A O 1
ATOM 1439 N N . ALA A 1 176 ? -13.259 -54.912 14.069 1.00 85.75 176 ALA A N 1
ATOM 1440 C CA . ALA A 1 176 ? -13.806 -54.305 12.862 1.00 85.75 176 ALA A CA 1
ATOM 1441 C C . ALA A 1 176 ? -15.199 -54.862 12.539 1.00 85.75 176 ALA A C 1
ATOM 1443 O O . ALA A 1 176 ? -16.141 -54.098 12.317 1.00 85.75 176 ALA A O 1
ATOM 1444 N N . GLN A 1 177 ? -15.362 -56.190 12.560 1.00 85.88 177 GLN A N 1
ATOM 1445 C CA . GLN A 1 177 ? -16.641 -56.829 12.254 1.00 85.88 177 GLN A CA 1
ATOM 1446 C C . GLN A 1 177 ? -17.704 -56.576 13.337 1.00 85.88 177 GLN A C 1
ATOM 1448 O O . GLN A 1 177 ? -18.876 -56.382 13.000 1.00 85.88 177 GLN A O 1
ATOM 1453 N N . ALA A 1 178 ? -17.324 -56.533 14.617 1.00 87.62 178 ALA A N 1
ATOM 1454 C CA . ALA A 1 178 ? -18.237 -56.233 15.717 1.00 87.62 178 ALA A CA 1
ATOM 1455 C C . ALA A 1 178 ? -18.721 -54.773 15.678 1.00 87.62 178 ALA A C 1
ATOM 1457 O O . ALA A 1 178 ? -19.930 -54.534 15.755 1.00 87.62 178 ALA A O 1
ATOM 1458 N N . LEU A 1 179 ? -17.824 -53.806 15.446 1.00 88.25 179 LEU A N 1
ATOM 1459 C CA . LEU A 1 179 ? -18.203 -52.400 15.261 1.00 88.25 179 LEU A CA 1
ATOM 1460 C C . LEU A 1 179 ? -19.084 -52.213 14.011 1.00 88.25 179 LEU A C 1
ATOM 1462 O O . LEU A 1 179 ? -20.101 -51.518 14.055 1.00 88.25 179 LEU A O 1
ATOM 1466 N N . LYS A 1 180 ? -18.753 -52.898 12.911 1.00 87.44 180 LYS A N 1
ATOM 1467 C CA . LYS A 1 180 ? -19.532 -52.922 11.661 1.00 87.44 180 LYS A CA 1
ATOM 1468 C C . LYS A 1 180 ? -20.923 -53.542 11.824 1.00 87.44 180 LYS A C 1
ATOM 1470 O O . LYS A 1 180 ? -21.855 -53.130 11.133 1.00 87.44 180 LYS A O 1
ATOM 1475 N N . HIS A 1 181 ? -21.094 -54.516 12.718 1.00 86.25 181 HIS A N 1
ATOM 1476 C CA . HIS A 1 181 ? -22.410 -55.042 13.097 1.00 86.25 181 HIS A CA 1
ATOM 1477 C C . HIS A 1 181 ? -23.187 -54.065 13.986 1.00 86.25 181 HIS A C 1
ATOM 1479 O O . HIS A 1 181 ? -24.369 -53.830 13.723 1.00 86.25 181 HIS A O 1
ATOM 1485 N N . TYR A 1 182 ? -22.522 -53.451 14.965 1.00 89.62 182 TYR A N 1
ATOM 1486 C CA . TYR A 1 182 ? -23.130 -52.497 15.890 1.00 89.62 182 TYR A CA 1
ATOM 1487 C C . TYR A 1 182 ? -23.656 -51.239 15.189 1.00 89.62 182 TYR A C 1
ATOM 1489 O O . TYR A 1 182 ? -24.836 -50.911 15.303 1.00 89.62 182 TYR A O 1
ATOM 1497 N N . LEU A 1 183 ? -22.824 -50.581 14.374 1.00 84.25 183 LEU A N 1
ATOM 1498 C CA . LEU A 1 183 ? -23.221 -49.383 13.621 1.00 84.25 183 LEU A CA 1
ATOM 1499 C C . LEU A 1 183 ? -24.285 -49.682 12.545 1.00 84.25 183 LEU A C 1
ATOM 1501 O O . LEU A 1 183 ? -25.029 -48.789 12.146 1.00 84.25 183 LEU A O 1
ATOM 1505 N N . ARG A 1 184 ? -24.422 -50.951 12.130 1.00 84.75 184 ARG A N 1
ATOM 1506 C CA . ARG A 1 184 ? -25.522 -51.451 11.280 1.00 84.75 184 ARG A CA 1
ATOM 1507 C C . ARG A 1 184 ? -26.723 -51.991 12.069 1.00 84.75 184 ARG A C 1
ATOM 1509 O O . ARG A 1 184 ? -27.588 -52.625 11.469 1.00 84.75 184 ARG A O 1
ATOM 1516 N N . GLN A 1 185 ? -26.780 -51.750 13.381 1.00 83.81 185 GLN A N 1
ATOM 1517 C CA . GLN A 1 185 ? -27.879 -52.125 14.284 1.00 83.81 185 GLN A CA 1
ATOM 1518 C C . GLN A 1 185 ? -28.203 -53.636 14.281 1.00 83.81 185 GLN A C 1
ATOM 1520 O O . GLN A 1 185 ? -29.337 -54.041 14.528 1.00 83.81 185 GLN A O 1
ATOM 1525 N N . LYS A 1 186 ? -27.204 -54.486 13.992 1.00 85.50 186 LYS A N 1
ATOM 1526 C CA . LYS A 1 186 ? -27.346 -55.957 13.946 1.00 85.50 186 LYS A CA 1
ATOM 1527 C C . LYS A 1 186 ? -27.098 -56.651 15.287 1.00 85.50 186 LYS A C 1
ATOM 1529 O O . LYS A 1 186 ? -27.397 -57.834 15.413 1.00 85.50 186 LYS A O 1
ATOM 1534 N N . THR A 1 187 ? -26.531 -55.935 16.251 1.00 87.25 187 THR A N 1
ATOM 1535 C CA . THR A 1 187 ? -26.214 -56.391 17.609 1.00 87.25 187 THR A CA 1
ATOM 1536 C C . THR A 1 187 ? -26.559 -55.281 18.596 1.00 87.25 187 THR A C 1
ATOM 1538 O O . THR A 1 187 ? -26.463 -54.097 18.261 1.00 87.25 187 THR A O 1
ATOM 1541 N N . SER A 1 188 ? -26.954 -55.641 19.817 1.00 88.56 188 SER A N 1
ATOM 1542 C CA . SER A 1 188 ? -27.103 -54.668 20.906 1.00 88.56 188 SER A CA 1
ATOM 1543 C C . SER A 1 188 ? -25.746 -54.087 21.322 1.00 88.56 188 SER A C 1
ATOM 1545 O O . SER A 1 188 ? -24.696 -54.681 21.066 1.00 88.56 188 SER A O 1
ATOM 1547 N N . THR A 1 189 ? -25.750 -52.941 22.013 1.00 86.44 189 THR A N 1
ATOM 1548 C CA . THR A 1 189 ? -24.514 -52.322 22.524 1.00 86.44 189 THR A CA 1
ATOM 1549 C C . THR A 1 189 ? -23.737 -53.262 23.451 1.00 86.44 189 THR A C 1
ATOM 1551 O O . THR A 1 189 ? -22.514 -53.292 23.396 1.00 86.44 189 THR A O 1
ATOM 1554 N N . THR A 1 190 ? -24.425 -54.069 24.265 1.00 85.38 190 THR A N 1
ATOM 1555 C CA . THR A 1 190 ? -23.785 -55.009 25.198 1.00 85.38 190 THR A CA 1
ATOM 1556 C C . THR A 1 190 ? -23.121 -56.176 24.470 1.00 85.38 190 THR A C 1
ATOM 1558 O O . THR A 1 190 ? -21.978 -56.509 24.772 1.00 85.38 190 THR A O 1
ATOM 1561 N N . GLU A 1 191 ? -23.788 -56.763 23.471 1.00 85.94 191 GLU A N 1
ATOM 1562 C CA . GLU A 1 191 ? -23.198 -57.814 22.625 1.00 85.94 191 GLU A CA 1
ATOM 1563 C C . GLU A 1 191 ? -22.019 -57.271 21.804 1.00 85.94 191 GLU A C 1
ATOM 1565 O O . GLU A 1 191 ? -21.002 -57.946 21.660 1.00 85.94 191 GLU A O 1
ATOM 1570 N N . ALA A 1 192 ? -22.132 -56.037 21.299 1.00 88.06 192 ALA A N 1
ATOM 1571 C CA . ALA A 1 192 ? -21.060 -55.354 20.585 1.00 88.06 192 ALA A CA 1
ATOM 1572 C C . ALA A 1 192 ? -19.840 -55.101 21.482 1.00 88.06 192 ALA A C 1
ATOM 1574 O O . ALA A 1 192 ? -18.730 -55.456 21.100 1.00 88.06 192 ALA A O 1
ATOM 1575 N N . ALA A 1 193 ? -20.041 -54.558 22.686 1.00 86.81 193 ALA A N 1
ATOM 1576 C CA . ALA A 1 193 ? -18.977 -54.323 23.660 1.00 86.81 193 ALA A CA 1
ATOM 1577 C C . ALA A 1 193 ? -18.255 -55.630 24.036 1.00 86.81 193 ALA A C 1
ATOM 1579 O O . ALA A 1 193 ? -17.029 -55.698 23.973 1.00 86.81 193 ALA A O 1
ATOM 1580 N N . GLN A 1 194 ? -19.010 -56.695 24.336 1.00 85.50 194 GLN A N 1
ATOM 1581 C CA . GLN A 1 194 ? -18.462 -58.021 24.655 1.00 85.50 194 GLN A CA 1
ATOM 1582 C C . GLN A 1 194 ? -17.712 -58.672 23.482 1.00 85.50 194 GLN A C 1
ATOM 1584 O O . GLN A 1 194 ? -16.744 -59.398 23.706 1.00 85.50 194 GLN A O 1
ATOM 1589 N N . ALA A 1 195 ? -18.143 -58.435 22.239 1.00 85.81 195 ALA A N 1
ATOM 1590 C CA . ALA A 1 195 ? -17.434 -58.907 21.051 1.00 85.81 195 ALA A CA 1
ATOM 1591 C C . ALA A 1 195 ? -16.150 -58.101 20.787 1.00 85.81 195 ALA A C 1
ATOM 1593 O O . ALA A 1 195 ? -15.127 -58.689 20.451 1.00 85.81 195 ALA A O 1
ATOM 1594 N N . ILE A 1 196 ? -16.181 -56.781 20.993 1.00 88.19 196 ILE A N 1
ATOM 1595 C CA . ILE A 1 196 ? -15.042 -55.879 20.763 1.00 88.19 196 ILE A CA 1
ATOM 1596 C C . ILE A 1 196 ? -13.905 -56.116 21.765 1.00 88.19 196 ILE A C 1
ATOM 1598 O O . ILE A 1 196 ? -12.749 -56.119 21.360 1.00 88.19 196 ILE A O 1
ATOM 1602 N N . ILE A 1 197 ? -14.189 -56.385 23.046 1.00 85.56 197 ILE A N 1
ATOM 1603 C CA . ILE A 1 197 ? -13.114 -56.669 24.020 1.00 85.56 197 ILE A CA 1
ATOM 1604 C C . ILE A 1 197 ? -12.588 -58.115 23.973 1.00 85.56 197 ILE A C 1
ATOM 1606 O O . ILE A 1 197 ? -11.592 -58.427 24.628 1.00 85.56 197 ILE A O 1
ATOM 1610 N N . ARG A 1 198 ? -13.229 -59.021 23.218 1.00 84.12 198 ARG A N 1
ATOM 1611 C CA . ARG A 1 198 ? -12.857 -60.448 23.187 1.00 84.12 198 ARG A CA 1
ATOM 1612 C C . ARG A 1 198 ? -11.408 -60.693 22.735 1.00 84.12 198 ARG A C 1
ATOM 1614 O O . ARG A 1 198 ? -10.742 -61.471 23.420 1.00 84.12 198 ARG A O 1
ATOM 1621 N N . PRO A 1 199 ? -10.879 -60.048 21.675 1.00 83.19 199 PRO A N 1
ATOM 1622 C CA . PRO A 1 199 ? -9.478 -60.220 21.285 1.00 83.19 199 PRO A CA 1
ATOM 1623 C C . PRO A 1 199 ? -8.498 -59.759 22.369 1.00 83.19 199 PRO A C 1
ATOM 1625 O O . PRO A 1 199 ? -7.455 -60.377 22.547 1.00 83.19 199 PRO A O 1
ATOM 1628 N N . ILE A 1 200 ? -8.859 -58.737 23.154 1.00 81.25 200 ILE A N 1
ATOM 1629 C CA . ILE A 1 200 ? -8.030 -58.206 24.249 1.00 81.25 200 ILE A CA 1
ATOM 1630 C C . ILE A 1 200 ? -7.899 -59.226 25.385 1.00 81.25 200 ILE A C 1
ATOM 1632 O O . ILE A 1 200 ? -6.809 -59.437 25.910 1.00 81.25 200 ILE A O 1
ATOM 1636 N N . ILE A 1 201 ? -9.002 -59.902 25.727 1.00 78.62 201 ILE A N 1
ATOM 1637 C CA . ILE A 1 201 ? -9.029 -60.978 26.732 1.00 78.62 201 ILE A CA 1
ATOM 1638 C C . ILE A 1 201 ? -8.275 -62.225 26.230 1.00 78.62 201 ILE A C 1
ATOM 1640 O O . ILE A 1 201 ? -7.674 -62.948 27.023 1.00 78.62 201 ILE A O 1
ATOM 1644 N N . ALA A 1 202 ? -8.294 -62.487 24.919 1.00 76.94 202 ALA A N 1
ATOM 1645 C CA . ALA A 1 202 ? -7.622 -63.637 24.311 1.00 76.94 202 ALA A CA 1
ATOM 1646 C C . ALA A 1 202 ? -6.107 -63.438 24.087 1.00 76.94 202 ALA A C 1
ATOM 1648 O O . ALA A 1 202 ? -5.369 -64.428 24.039 1.00 76.94 202 ALA A O 1
ATOM 1649 N N . ALA A 1 203 ? -5.642 -62.190 23.955 1.00 72.88 203 ALA A N 1
ATOM 1650 C CA . ALA A 1 203 ? -4.268 -61.829 23.600 1.00 72.88 203 ALA A CA 1
ATOM 1651 C C . ALA A 1 203 ? -3.203 -62.369 24.574 1.00 72.88 203 ALA A C 1
ATOM 1653 O O . ALA A 1 203 ? -3.453 -62.579 25.763 1.00 72.88 203 ALA A O 1
ATOM 1654 N N . ASP A 1 204 ? -1.985 -62.599 24.074 1.00 71.19 204 ASP A N 1
ATOM 1655 C CA . ASP A 1 204 ? -0.814 -62.913 24.911 1.00 71.19 204 ASP A CA 1
ATOM 1656 C C . ASP A 1 204 ? -0.226 -61.661 25.583 1.00 71.19 204 ASP A C 1
ATOM 1658 O O . ASP A 1 204 ? 0.295 -61.744 26.695 1.00 71.19 204 ASP A O 1
ATOM 1662 N N . SER A 1 205 ? -0.409 -60.498 24.948 1.00 72.50 205 SER A N 1
ATOM 1663 C CA . SER A 1 205 ? -0.111 -59.169 25.485 1.00 72.50 205 SER A CA 1
ATOM 1664 C C . SER A 1 205 ? -1.377 -58.293 25.479 1.00 72.50 205 SER A C 1
ATOM 1666 O O . SER A 1 205 ? -1.652 -57.581 24.506 1.00 72.50 205 SER A O 1
ATOM 1668 N N . PRO A 1 206 ? -2.202 -58.341 26.546 1.00 70.94 206 PRO A N 1
ATOM 1669 C CA . PRO A 1 206 ? -3.452 -57.581 26.604 1.00 70.94 206 PRO A CA 1
ATOM 1670 C C . PRO A 1 206 ? -3.261 -56.060 26.535 1.00 70.94 206 PRO A C 1
ATOM 1672 O O . PRO A 1 206 ? -4.150 -55.357 26.065 1.00 70.94 206 PRO A O 1
ATOM 1675 N N . ARG A 1 207 ? -2.106 -55.536 26.976 1.00 68.31 207 ARG A N 1
ATOM 1676 C CA . ARG A 1 207 ? -1.841 -54.088 27.044 1.00 68.31 207 ARG A CA 1
ATOM 1677 C C . ARG A 1 207 ? -1.592 -53.458 25.672 1.00 68.31 207 ARG A C 1
ATOM 1679 O O . ARG A 1 207 ? -2.092 -52.371 25.401 1.00 68.31 207 ARG A O 1
ATOM 1686 N N . GLU A 1 208 ? -0.863 -54.151 24.801 1.00 69.19 208 GLU A N 1
ATOM 1687 C CA . GLU A 1 208 ? -0.612 -53.707 23.421 1.00 69.19 208 GLU A CA 1
ATOM 1688 C C . GLU A 1 208 ? -1.889 -53.833 22.579 1.00 69.19 208 GLU A C 1
ATOM 1690 O O . GLU A 1 208 ? -2.269 -52.900 21.870 1.00 69.19 208 GLU A O 1
ATOM 1695 N N . ALA A 1 209 ? -2.633 -54.933 22.755 1.00 74.44 209 ALA A N 1
ATOM 1696 C CA . ALA A 1 209 ? -3.949 -55.104 22.145 1.00 74.44 209 ALA A CA 1
ATOM 1697 C C . ALA A 1 209 ? -4.939 -53.997 22.565 1.00 74.44 209 ALA A C 1
ATOM 1699 O O . ALA A 1 209 ? -5.695 -53.505 21.726 1.00 74.44 209 ALA A O 1
ATOM 1700 N N . LEU A 1 210 ? -4.920 -53.577 23.837 1.00 78.81 210 LEU A N 1
ATOM 1701 C CA . LEU A 1 210 ? -5.774 -52.505 24.360 1.00 78.81 210 LEU A CA 1
ATOM 1702 C C . LEU A 1 210 ? -5.481 -51.150 23.694 1.00 78.81 210 LEU A C 1
ATOM 1704 O O . LEU A 1 210 ? -6.412 -50.472 23.262 1.00 78.81 210 LEU A O 1
ATOM 1708 N N . ALA A 1 211 ? -4.204 -50.776 23.556 1.00 73.25 211 ALA A N 1
ATOM 1709 C CA . ALA A 1 211 ? -3.809 -49.536 22.881 1.00 73.25 211 ALA A CA 1
ATOM 1710 C C . ALA A 1 211 ? -4.254 -49.515 21.406 1.00 73.25 211 ALA A C 1
ATOM 1712 O O . ALA A 1 211 ? -4.792 -48.516 20.927 1.00 73.25 211 ALA A O 1
ATOM 1713 N N . ARG A 1 212 ? -4.110 -50.651 20.711 1.00 82.38 212 ARG A N 1
ATOM 1714 C CA . ARG A 1 212 ? -4.553 -50.849 19.323 1.00 82.38 212 ARG A CA 1
ATOM 1715 C C . ARG A 1 212 ? -6.077 -50.724 19.161 1.00 82.38 212 ARG A C 1
ATOM 1717 O O . ARG A 1 212 ? -6.541 -50.102 18.205 1.00 82.38 212 ARG A O 1
ATOM 1724 N N . LEU A 1 213 ? -6.862 -51.270 20.095 1.00 83.12 213 LEU A N 1
ATOM 1725 C CA . LEU A 1 213 ? -8.322 -51.097 20.122 1.00 83.12 213 LEU A CA 1
ATOM 1726 C C . LEU A 1 213 ? -8.719 -49.631 20.356 1.00 83.12 213 LEU A C 1
ATOM 1728 O O . LEU A 1 213 ? -9.643 -49.130 19.714 1.00 83.12 213 LEU A O 1
ATOM 1732 N N . TRP A 1 214 ? -8.022 -48.928 21.252 1.00 85.19 214 TRP A N 1
ATOM 1733 C CA . TRP A 1 214 ? -8.265 -47.504 21.477 1.00 85.19 214 TRP A CA 1
ATOM 1734 C C . TRP A 1 214 ? -7.964 -46.668 20.235 1.00 85.19 214 TRP A C 1
ATOM 1736 O O . TRP A 1 214 ? -8.835 -45.896 19.848 1.00 85.19 214 TRP A O 1
ATOM 1746 N N . GLY A 1 215 ? -6.842 -46.897 19.542 1.00 76.06 215 GLY A N 1
ATOM 1747 C CA . GLY A 1 215 ? -6.567 -46.262 18.245 1.00 76.06 215 GLY A CA 1
ATOM 1748 C C . GLY A 1 215 ? -7.701 -46.474 17.232 1.00 76.06 215 GLY A C 1
ATOM 1749 O O . GLY A 1 215 ? -8.248 -45.512 16.701 1.00 76.06 215 GLY A O 1
ATOM 1750 N N . PHE A 1 216 ? -8.164 -47.717 17.054 1.00 81.69 216 PHE A N 1
ATOM 1751 C CA . PHE A 1 216 ? -9.271 -48.019 16.136 1.00 81.69 216 PHE A CA 1
ATOM 1752 C C . PHE A 1 216 ? -10.598 -47.322 16.504 1.00 81.69 216 PHE A C 1
ATOM 1754 O O . PHE A 1 216 ? -11.321 -46.849 15.622 1.00 81.69 216 PHE A O 1
ATOM 1761 N N . LEU A 1 217 ? -10.936 -47.225 17.796 1.00 84.69 217 LEU A N 1
ATOM 1762 C CA . LEU A 1 217 ? -12.139 -46.508 18.238 1.00 84.69 217 LEU A CA 1
ATOM 1763 C C . LEU A 1 217 ? -11.975 -44.978 18.195 1.00 84.69 217 LEU A C 1
ATOM 1765 O O . LEU A 1 217 ? -12.976 -44.275 18.038 1.00 84.69 217 LEU A O 1
ATOM 1769 N N . MET A 1 218 ? -10.748 -44.458 18.271 1.00 77.50 218 MET A N 1
ATOM 1770 C CA . MET A 1 218 ? -10.443 -43.041 18.042 1.00 77.50 218 MET A CA 1
ATOM 1771 C C . MET A 1 218 ? -10.561 -42.670 16.565 1.00 77.50 218 MET A C 1
ATOM 1773 O O . MET A 1 218 ? -11.252 -41.703 16.254 1.00 77.50 218 MET A O 1
ATOM 1777 N N . ASP A 1 219 ? -10.023 -43.484 15.656 1.00 75.44 219 ASP A N 1
ATOM 1778 C CA . ASP A 1 219 ? -10.232 -43.344 14.209 1.00 75.44 219 ASP A CA 1
ATOM 1779 C C . ASP A 1 219 ? -11.726 -43.366 13.864 1.00 75.44 219 ASP A C 1
ATOM 1781 O O . ASP A 1 219 ? -12.228 -42.497 13.147 1.00 75.44 219 ASP A O 1
ATOM 1785 N N . ALA A 1 220 ? -12.475 -44.320 14.433 1.00 80.31 220 ALA A N 1
ATOM 1786 C CA . ALA A 1 220 ? -13.924 -44.392 14.272 1.00 80.31 220 ALA A CA 1
ATOM 1787 C C . ALA A 1 220 ? -14.627 -43.123 14.788 1.00 80.31 220 ALA A C 1
ATOM 1789 O O . ALA A 1 220 ? -15.555 -42.628 14.144 1.00 80.31 220 ALA A O 1
ATOM 1790 N N . LEU A 1 221 ? -14.188 -42.569 15.925 1.00 74.44 221 LEU A N 1
ATOM 1791 C CA . LEU A 1 221 ? -14.703 -41.302 16.447 1.00 74.44 221 LEU A CA 1
ATOM 1792 C C . LEU A 1 221 ? -14.337 -40.111 15.556 1.00 74.44 221 LEU A C 1
ATOM 1794 O O . LEU A 1 221 ? -15.195 -39.252 15.361 1.00 74.44 221 LEU A O 1
ATOM 1798 N N . LEU A 1 222 ? -13.120 -40.030 15.013 1.00 68.19 222 LEU A N 1
ATOM 1799 C CA . LEU A 1 222 ? -12.621 -38.890 14.232 1.00 68.19 222 LEU A CA 1
ATOM 1800 C C . LEU A 1 222 ? -13.148 -38.863 12.791 1.00 68.19 222 LEU A C 1
ATOM 1802 O O . LEU A 1 222 ? -13.619 -37.813 12.336 1.00 68.19 222 LEU A O 1
ATOM 1806 N N . GLU A 1 223 ? -13.104 -39.996 12.093 1.00 71.06 223 GLU A N 1
ATOM 1807 C CA . GLU A 1 223 ? -13.346 -40.089 10.648 1.00 71.06 223 GLU A CA 1
ATOM 1808 C C . GLU A 1 223 ? -14.822 -40.292 10.289 1.00 71.06 223 GLU A C 1
ATOM 1810 O O . GLU A 1 223 ? -15.285 -39.770 9.270 1.00 71.06 223 GLU A O 1
ATOM 1815 N N . LEU A 1 224 ? -15.591 -41.013 11.115 1.00 74.62 224 LEU A N 1
ATOM 1816 C CA . LEU A 1 224 ? -16.985 -41.321 10.794 1.00 74.62 224 LEU A CA 1
ATOM 1817 C C . LEU A 1 224 ? -17.906 -40.097 10.946 1.00 74.62 224 LEU A C 1
ATOM 1819 O O . LEU A 1 224 ? -17.705 -39.188 11.758 1.00 74.62 224 LEU A O 1
ATOM 1823 N N . THR A 1 225 ? -18.965 -40.087 10.132 1.00 69.94 225 THR A N 1
ATOM 1824 C CA . THR A 1 225 ? -19.947 -38.995 10.066 1.00 69.94 225 THR A CA 1
ATOM 1825 C C . THR A 1 225 ? -20.720 -38.820 11.377 1.00 69.94 225 THR A C 1
ATOM 1827 O O . THR A 1 225 ? -20.971 -39.794 12.091 1.00 69.94 225 THR A O 1
ATOM 1830 N N . ARG A 1 226 ? -21.155 -37.578 11.673 1.00 64.19 226 ARG A N 1
ATOM 1831 C CA . ARG A 1 226 ? -21.746 -37.171 12.970 1.00 64.19 226 ARG A CA 1
ATOM 1832 C C . ARG A 1 226 ? -22.829 -38.114 13.521 1.00 64.19 226 ARG A C 1
ATOM 1834 O O . ARG A 1 226 ? -22.907 -38.295 14.730 1.00 64.19 226 ARG A O 1
ATOM 1841 N N . GLN A 1 227 ? -23.620 -38.754 12.655 1.00 68.50 227 GLN A N 1
ATOM 1842 C CA . GLN A 1 227 ? -24.667 -39.713 13.039 1.00 68.50 227 GLN A CA 1
ATOM 1843 C C . GLN A 1 227 ? -24.162 -40.926 13.853 1.00 68.50 227 GLN A C 1
ATOM 1845 O O . GLN A 1 227 ? -24.954 -41.561 14.544 1.00 68.50 227 GLN A O 1
ATOM 1850 N N . HIS A 1 228 ? -22.868 -41.257 13.776 1.00 76.00 228 HIS A N 1
ATOM 1851 C CA . HIS A 1 228 ? -22.268 -42.394 14.484 1.00 76.00 228 HIS A CA 1
ATOM 1852 C C . HIS A 1 228 ? -21.630 -42.015 15.833 1.00 76.00 228 HIS A C 1
ATOM 1854 O O . HIS A 1 228 ? -21.333 -42.914 16.615 1.00 76.00 228 HIS A O 1
ATOM 1860 N N . ILE A 1 229 ? -21.458 -40.719 16.140 1.00 72.81 229 ILE A N 1
ATOM 1861 C CA . ILE A 1 229 ? -20.798 -40.250 17.377 1.00 72.81 229 ILE A CA 1
ATOM 1862 C C . ILE A 1 229 ? -21.555 -40.739 18.619 1.00 72.81 229 ILE A C 1
ATOM 1864 O O . ILE A 1 229 ? -20.960 -41.333 19.512 1.00 72.81 229 ILE A O 1
ATOM 1868 N N . GLU A 1 230 ? -22.872 -40.535 18.666 1.00 76.38 230 GLU A N 1
ATOM 1869 C CA . GLU A 1 230 ? -23.715 -40.951 19.795 1.00 76.38 230 GLU A CA 1
ATOM 1870 C C . GLU A 1 230 ? -23.693 -42.478 20.038 1.00 76.38 230 GLU A C 1
ATOM 1872 O O . GLU A 1 230 ? -23.446 -42.887 21.178 1.00 76.38 230 GLU A O 1
ATOM 1877 N N . PRO A 1 231 ? -23.850 -43.341 19.009 1.00 81.50 231 PRO A N 1
ATOM 1878 C CA . PRO A 1 231 ? -23.575 -44.775 19.122 1.00 81.50 231 PRO A CA 1
ATOM 1879 C C . PRO A 1 231 ? -22.169 -45.111 19.644 1.00 81.50 231 PRO A C 1
ATOM 1881 O O . PRO A 1 231 ? -22.052 -45.908 20.570 1.00 81.50 231 PRO A O 1
ATOM 1884 N N . LEU A 1 232 ? -21.104 -44.503 19.106 1.00 83.88 232 LEU A N 1
ATOM 1885 C CA . LEU A 1 232 ? -19.718 -44.775 19.527 1.00 83.88 232 LEU A CA 1
ATOM 1886 C C . LEU A 1 232 ? -19.468 -44.401 20.996 1.00 83.88 232 LEU A C 1
ATOM 1888 O O . LEU A 1 232 ? -18.889 -45.183 21.746 1.00 83.88 232 LEU A O 1
ATOM 1892 N N . ILE A 1 233 ? -19.963 -43.242 21.430 1.00 81.25 233 ILE A N 1
ATOM 1893 C CA . ILE A 1 233 ? -19.901 -42.788 22.826 1.00 81.25 233 ILE A CA 1
ATOM 1894 C C . ILE A 1 233 ? -20.682 -43.744 23.742 1.00 81.25 233 ILE A C 1
ATOM 1896 O O . ILE A 1 233 ? -20.190 -44.119 24.804 1.00 81.25 233 ILE A O 1
ATOM 1900 N N . THR A 1 234 ? -21.864 -44.199 23.317 1.00 83.38 234 THR A N 1
ATOM 1901 C CA . THR A 1 234 ? -22.677 -45.165 24.081 1.00 83.38 234 THR A CA 1
ATOM 1902 C C . THR A 1 234 ? -21.992 -46.535 24.178 1.00 83.38 234 THR A C 1
ATOM 1904 O O . THR A 1 234 ? -22.044 -47.183 25.222 1.00 83.38 234 THR A O 1
ATOM 1907 N N . LEU A 1 235 ? -21.306 -46.970 23.118 1.00 85.50 235 LEU A N 1
ATOM 1908 C CA . LEU A 1 235 ? -20.499 -48.190 23.100 1.00 85.50 235 LEU A CA 1
ATOM 1909 C C . LEU A 1 235 ? -19.307 -48.103 24.062 1.00 85.50 235 LEU A C 1
ATOM 1911 O O . LEU A 1 235 ? -19.098 -49.028 24.843 1.00 85.50 235 LEU A O 1
ATOM 1915 N N . LEU A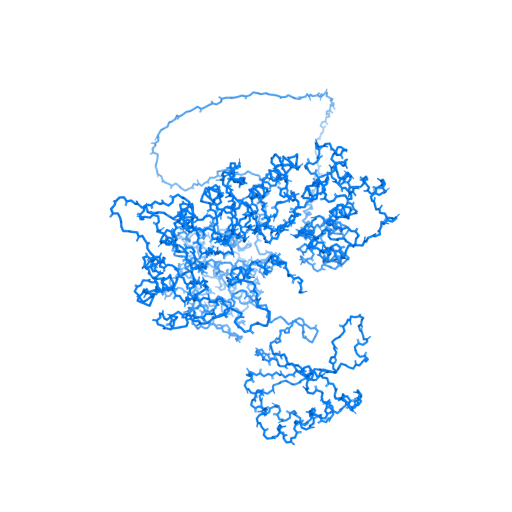 1 236 ? -18.572 -46.987 24.056 1.00 85.38 236 LEU A N 1
ATOM 1916 C CA . LEU A 1 236 ? -17.463 -46.733 24.982 1.00 85.38 236 LEU A CA 1
ATOM 1917 C C . LEU A 1 236 ? -17.930 -46.710 26.448 1.00 85.38 236 LEU A C 1
ATOM 1919 O O . LEU A 1 236 ? -17.275 -47.304 27.302 1.00 85.38 236 LEU A O 1
ATOM 1923 N N . GLN A 1 237 ? -19.090 -46.108 26.740 1.00 81.62 237 GLN A N 1
ATOM 1924 C CA . GLN A 1 237 ? -19.699 -46.162 28.078 1.00 81.62 237 GLN A CA 1
ATOM 1925 C C . GLN A 1 237 ? -20.019 -47.605 28.499 1.00 81.62 237 GLN A C 1
ATOM 1927 O O . GLN A 1 237 ? -19.617 -48.026 29.580 1.00 81.62 237 GLN A O 1
ATOM 1932 N N . VAL A 1 238 ? -20.668 -48.393 27.631 1.00 84.75 238 VAL A N 1
ATOM 1933 C CA . VAL A 1 238 ? -21.007 -49.794 27.940 1.00 84.75 238 VAL A CA 1
ATOM 1934 C C . VAL A 1 238 ? -19.762 -50.670 28.099 1.00 84.75 238 VAL A C 1
ATOM 1936 O O . VAL A 1 238 ? -19.764 -51.519 28.983 1.00 84.75 238 VAL A O 1
ATOM 1939 N N . ILE A 1 239 ? -18.691 -50.452 27.322 1.00 84.06 239 ILE A N 1
ATOM 1940 C CA . ILE A 1 239 ? -17.391 -51.116 27.541 1.00 84.06 239 ILE A CA 1
ATOM 1941 C C . ILE A 1 239 ? -16.851 -50.780 28.939 1.00 84.06 239 ILE A C 1
ATOM 1943 O O . ILE A 1 239 ? -16.432 -51.684 29.657 1.00 84.06 239 ILE A O 1
ATOM 1947 N N . GLY A 1 240 ? -16.915 -49.510 29.353 1.00 78.75 240 GLY A N 1
ATOM 1948 C CA . GLY A 1 240 ? -16.459 -49.061 30.672 1.00 78.75 240 GLY A CA 1
ATOM 1949 C C . GLY A 1 240 ? -17.251 -49.621 31.862 1.00 78.75 240 GLY A C 1
ATOM 1950 O O . GLY A 1 240 ? -16.712 -49.693 32.965 1.00 78.75 240 GLY A O 1
ATOM 1951 N N . ASP A 1 241 ? -18.497 -50.048 31.651 1.00 79.50 241 ASP A N 1
ATOM 1952 C CA . ASP A 1 241 ? -19.346 -50.681 32.671 1.00 79.50 241 ASP A CA 1
ATOM 1953 C C . ASP A 1 241 ? -19.319 -52.227 32.635 1.00 79.50 241 ASP A C 1
ATOM 1955 O O . ASP A 1 241 ? -20.013 -52.874 33.427 1.00 79.50 241 ASP A O 1
ATOM 1959 N N . LEU A 1 242 ? -18.519 -52.854 31.759 1.00 79.38 242 LEU A N 1
ATOM 1960 C CA . LEU A 1 242 ? -18.365 -54.315 31.749 1.00 79.38 242 LEU A CA 1
ATOM 1961 C C . LEU A 1 242 ? -17.622 -54.825 33.002 1.00 79.38 242 LEU A C 1
ATOM 1963 O O . LEU A 1 242 ? -16.681 -54.184 33.479 1.00 79.38 242 LEU A O 1
ATOM 1967 N N . PRO A 1 243 ? -17.993 -56.010 33.530 1.00 66.75 243 PRO A N 1
ATOM 1968 C CA . PRO A 1 243 ? -17.263 -56.631 34.629 1.00 66.75 243 PRO A CA 1
ATOM 1969 C C . PRO A 1 243 ? -15.824 -56.965 34.214 1.00 66.75 243 PRO A C 1
ATOM 1971 O O . PRO A 1 243 ? -15.558 -57.305 33.058 1.00 66.75 243 PRO A O 1
ATOM 1974 N N . ASN A 1 244 ? -14.894 -56.902 35.172 1.00 62.69 244 ASN A N 1
ATOM 1975 C CA . ASN A 1 244 ? -13.511 -57.326 34.954 1.00 62.69 244 ASN A CA 1
ATOM 1976 C C . ASN A 1 244 ? -13.469 -58.787 34.456 1.00 62.69 244 ASN A C 1
ATOM 1978 O O . ASN A 1 244 ? -14.249 -59.609 34.945 1.00 62.69 244 ASN A O 1
ATOM 1982 N N . PRO A 1 245 ? -12.564 -59.135 33.523 1.00 58.25 245 PRO A N 1
ATOM 1983 C CA . PRO A 1 245 ? -12.434 -60.508 33.050 1.00 58.25 245 PRO A CA 1
ATOM 1984 C C . PRO A 1 245 ? -11.963 -61.418 34.193 1.00 58.25 245 PRO A C 1
ATOM 1986 O O . PRO A 1 245 ? -10.995 -61.101 34.884 1.00 58.25 245 PRO A O 1
ATOM 1989 N N . GLU A 1 246 ? -12.629 -62.559 34.389 1.00 50.91 246 GLU A N 1
ATOM 1990 C CA . GLU A 1 246 ? -12.212 -63.550 35.387 1.00 50.91 246 GLU A CA 1
ATOM 1991 C C . GLU A 1 246 ? -10.864 -64.162 34.983 1.00 50.91 246 GLU A C 1
ATOM 1993 O O . GLU A 1 246 ? -10.766 -64.971 34.059 1.00 50.91 246 GLU A O 1
ATOM 1998 N N . SER A 1 247 ? -9.800 -63.759 35.676 1.00 47.19 247 SER A N 1
ATOM 1999 C CA . SER A 1 247 ? -8.424 -64.143 35.375 1.00 47.19 247 SER A CA 1
ATOM 2000 C C . SER A 1 247 ? -8.102 -65.563 35.852 1.00 47.19 247 SER A C 1
ATOM 2002 O O . SER A 1 247 ? -7.377 -65.769 36.823 1.00 47.19 247 SER A O 1
ATOM 2004 N N . THR A 1 248 ? -8.597 -66.580 35.137 1.00 44.41 248 THR A N 1
ATOM 2005 C CA . THR A 1 248 ? -8.089 -67.956 35.279 1.00 44.41 248 THR A CA 1
ATOM 2006 C C . THR A 1 248 ? -6.618 -68.002 34.834 1.00 44.41 248 THR A C 1
ATOM 2008 O O . THR A 1 248 ? -6.353 -67.814 33.641 1.00 44.41 248 THR A O 1
ATOM 2011 N N . PRO A 1 249 ? -5.645 -68.245 35.736 1.00 41.50 249 PRO A N 1
ATOM 2012 C CA . PRO A 1 249 ? -4.233 -68.059 35.418 1.00 41.50 249 PRO A CA 1
ATOM 2013 C C . PRO A 1 249 ? -3.697 -69.220 34.570 1.00 41.50 249 PRO A C 1
ATOM 2015 O O . PRO A 1 249 ? -3.284 -70.260 35.083 1.00 41.50 249 PRO A O 1
ATOM 2018 N N . THR A 1 250 ? -3.674 -69.029 33.251 1.00 49.09 250 THR A N 1
ATOM 2019 C CA . THR A 1 250 ? -2.891 -69.868 32.335 1.00 49.09 250 THR A CA 1
ATOM 2020 C C . THR A 1 250 ? -1.448 -69.366 32.304 1.00 49.09 250 THR A C 1
ATOM 2022 O O . THR A 1 250 ? -1.187 -68.171 32.174 1.00 49.09 250 THR A O 1
ATOM 2025 N N . ALA A 1 251 ? -0.492 -70.277 32.493 1.00 43.50 251 ALA A N 1
ATOM 2026 C CA . ALA A 1 251 ? 0.907 -69.917 32.703 1.00 43.50 251 ALA A CA 1
ATOM 2027 C C . ALA A 1 251 ? 1.522 -69.247 31.459 1.00 43.50 251 ALA A C 1
ATOM 2029 O O . ALA A 1 251 ? 1.635 -69.878 30.412 1.00 43.50 251 ALA A O 1
ATOM 2030 N N . GLY A 1 252 ? 1.951 -67.989 31.604 1.00 51.62 252 GLY A N 1
ATOM 2031 C CA . GLY A 1 252 ? 2.696 -67.235 30.587 1.00 51.62 252 GLY A CA 1
ATOM 2032 C C . GLY A 1 252 ? 2.104 -65.867 30.233 1.00 51.62 252 GLY A C 1
ATOM 2033 O O . GLY A 1 252 ? 2.863 -64.968 29.888 1.00 51.62 252 GLY A O 1
ATOM 2034 N N . LYS A 1 253 ? 0.785 -65.675 30.367 1.00 47.84 253 LYS A N 1
ATOM 2035 C CA . LYS A 1 253 ? 0.123 -64.393 30.062 1.00 47.84 253 LYS A CA 1
ATOM 2036 C C . LYS A 1 253 ? 0.265 -63.398 31.220 1.00 47.84 253 LYS A C 1
ATOM 2038 O O . LYS A 1 253 ? 0.054 -63.766 32.377 1.00 47.84 253 LYS A O 1
ATOM 2043 N N . GLN A 1 254 ? 0.563 -62.132 30.917 1.00 50.28 254 GLN A N 1
ATOM 2044 C CA . GLN A 1 254 ? 0.407 -61.045 31.892 1.00 50.28 254 GLN A CA 1
ATOM 2045 C C . GLN A 1 254 ? -1.089 -60.716 32.053 1.00 50.28 254 GLN A C 1
ATOM 2047 O O . GLN A 1 254 ? -1.773 -60.547 31.041 1.00 50.28 254 GLN A O 1
ATOM 2052 N N . PRO A 1 255 ? -1.628 -60.624 33.284 1.00 50.66 255 PRO A N 1
ATOM 2053 C CA . PRO A 1 255 ? -3.014 -60.222 33.491 1.00 50.66 255 PRO A CA 1
ATOM 2054 C C . PRO A 1 255 ? -3.206 -58.732 33.179 1.00 50.66 255 PRO A C 1
ATOM 2056 O O . PRO A 1 255 ? -2.332 -57.910 33.455 1.00 50.66 255 PRO A O 1
ATOM 2059 N N . LEU A 1 256 ? -4.382 -58.374 32.659 1.00 55.50 256 LEU A N 1
ATOM 2060 C CA . LEU A 1 256 ? -4.825 -56.982 32.627 1.00 55.50 256 LEU A CA 1
ATOM 2061 C C . LEU A 1 256 ? -5.281 -56.600 34.046 1.00 55.50 256 LEU A C 1
ATOM 2063 O O . LEU A 1 256 ? -6.396 -56.920 34.450 1.00 55.50 256 LEU A O 1
ATOM 2067 N N . ASP A 1 257 ? -4.392 -55.971 34.815 1.00 52.59 257 ASP A N 1
ATOM 2068 C CA . ASP A 1 257 ? -4.584 -55.661 36.248 1.00 52.59 257 ASP A CA 1
ATOM 2069 C C . ASP A 1 257 ? -5.536 -54.462 36.496 1.00 52.59 257 ASP A C 1
ATOM 2071 O O . ASP A 1 257 ? -5.812 -54.070 37.629 1.00 52.59 257 ASP A O 1
ATOM 2075 N N . GLU A 1 258 ? -6.050 -53.865 35.417 1.00 56.56 258 GLU A N 1
ATOM 2076 C CA . GLU A 1 258 ? -6.866 -52.651 35.403 1.00 56.56 258 GLU A CA 1
ATOM 2077 C C . GLU A 1 258 ? -8.333 -52.985 35.059 1.00 56.56 258 GLU A C 1
ATOM 2079 O O . GLU A 1 258 ? -8.627 -53.815 34.198 1.00 56.56 258 GLU A O 1
ATOM 2084 N N . SER A 1 259 ? -9.284 -52.334 35.738 1.00 65.25 259 SER A N 1
ATOM 2085 C CA . SER A 1 259 ? -10.715 -52.469 35.428 1.00 65.25 259 SER A CA 1
ATOM 2086 C C . SER A 1 259 ? -11.066 -51.723 34.140 1.00 65.25 259 SER A C 1
ATOM 2088 O O . SER A 1 259 ? -10.529 -50.646 33.893 1.00 65.25 259 SER A O 1
ATOM 2090 N N . TRP A 1 260 ? -12.045 -52.217 33.372 1.00 70.81 260 TRP A N 1
ATOM 2091 C CA . TRP A 1 260 ? -12.615 -51.469 32.242 1.00 70.81 260 TRP A CA 1
ATOM 2092 C C . TRP A 1 260 ? -13.189 -50.104 32.664 1.00 70.81 260 TRP A C 1
ATOM 2094 O O . TRP A 1 260 ? -13.218 -49.166 31.862 1.00 70.81 260 TRP A O 1
ATOM 2104 N N . ARG A 1 261 ? -13.590 -49.961 33.937 1.00 69.12 261 ARG A N 1
ATOM 2105 C CA . ARG A 1 261 ? -14.098 -48.715 34.520 1.00 69.12 261 ARG A CA 1
ATOM 2106 C C . ARG A 1 261 ? -13.101 -47.567 34.367 1.00 69.12 261 ARG A C 1
ATOM 2108 O O . ARG A 1 261 ? -12.073 -47.524 35.035 1.00 69.12 261 ARG A O 1
ATOM 2115 N N . GLY A 1 262 ? -13.491 -46.581 33.561 1.00 65.81 262 GLY A N 1
ATOM 2116 C CA . GLY A 1 262 ? -12.697 -45.386 33.264 1.00 65.81 262 GLY A CA 1
ATOM 2117 C C . GLY A 1 262 ? -11.919 -45.449 31.947 1.00 65.81 262 GLY A C 1
ATOM 2118 O O . GLY A 1 262 ? -11.283 -44.456 31.608 1.00 65.81 262 GLY A O 1
ATOM 2119 N N . LEU A 1 263 ? -12.010 -46.562 31.204 1.00 77.56 263 LEU A N 1
ATOM 2120 C CA . LEU A 1 263 ? -11.312 -46.821 29.937 1.00 77.56 263 LEU A CA 1
ATOM 2121 C C . LEU A 1 263 ? -9.785 -46.636 30.060 1.00 77.56 263 LEU A C 1
ATOM 2123 O O . LEU A 1 263 ? -9.239 -45.642 29.573 1.00 77.56 263 LEU A O 1
ATOM 2127 N N . PRO A 1 264 ? -9.085 -47.572 30.735 1.00 70.75 264 PRO A N 1
ATOM 2128 C CA . PRO A 1 264 ? -7.654 -47.461 31.023 1.00 70.75 264 PRO A CA 1
ATOM 2129 C C . PRO A 1 264 ? -6.824 -47.118 29.781 1.00 70.75 264 PRO A C 1
ATOM 2131 O O . PRO A 1 264 ? -6.906 -47.794 28.759 1.00 70.75 264 PRO A O 1
ATOM 2134 N N . GLY A 1 265 ? -6.043 -46.038 29.857 1.00 68.75 265 GLY A N 1
ATOM 2135 C CA . GLY A 1 265 ? -5.207 -45.536 28.760 1.00 68.75 265 GLY A CA 1
ATOM 2136 C C . GLY A 1 265 ? -5.925 -44.708 27.681 1.00 68.75 265 GLY A C 1
ATOM 2137 O O . GLY A 1 265 ? -5.258 -43.917 27.020 1.00 68.75 265 GLY A O 1
ATOM 2138 N N . PHE A 1 266 ? -7.253 -44.799 27.527 1.00 75.81 266 PHE A N 1
ATOM 2139 C CA . PHE A 1 266 ? -7.985 -44.097 26.456 1.00 75.81 266 PHE A CA 1
ATOM 2140 C C . PHE A 1 266 ? -7.855 -42.569 26.562 1.00 75.81 266 PHE A C 1
ATOM 2142 O O . PHE A 1 266 ? -7.557 -41.904 25.577 1.00 75.81 266 PHE A O 1
ATOM 2149 N N . GLY A 1 267 ? -8.017 -42.002 27.763 1.00 65.81 267 GLY A N 1
ATOM 2150 C CA . GLY A 1 267 ? -7.878 -40.553 27.968 1.00 65.81 267 GLY A CA 1
ATOM 2151 C C . GLY A 1 267 ? -6.463 -40.027 27.690 1.00 65.81 267 GLY A C 1
ATOM 2152 O O . GLY A 1 267 ? -6.316 -38.933 27.157 1.00 65.81 267 GLY A O 1
ATOM 2153 N N . HIS A 1 268 ? -5.433 -40.826 27.990 1.00 65.75 268 HIS A N 1
ATOM 2154 C CA . HIS A 1 268 ? -4.042 -40.469 27.700 1.00 65.75 268 HIS A CA 1
ATOM 2155 C C . HIS A 1 268 ? -3.763 -40.515 26.199 1.00 65.75 268 HIS A C 1
ATOM 2157 O O . HIS A 1 268 ? -3.316 -39.516 25.656 1.00 65.75 268 HIS A O 1
ATOM 2163 N N . LEU A 1 269 ? -4.143 -41.599 25.513 1.00 66.31 269 LEU A N 1
ATOM 2164 C CA . LEU A 1 269 ? -4.002 -41.703 24.056 1.00 66.31 269 LEU A CA 1
ATOM 2165 C C . LEU A 1 269 ? -4.785 -40.608 23.305 1.00 66.31 269 LEU A C 1
ATOM 2167 O O . LEU A 1 269 ? -4.310 -40.135 22.278 1.00 66.31 269 LEU A O 1
ATOM 2171 N N . TRP A 1 270 ? -5.937 -40.158 23.822 1.00 68.50 270 TRP A N 1
ATOM 2172 C CA . TRP A 1 270 ? -6.669 -39.024 23.242 1.00 68.50 270 TRP A CA 1
ATOM 2173 C C . TRP A 1 270 ? -5.903 -37.705 23.410 1.00 68.50 270 TRP A C 1
ATOM 2175 O O . TRP A 1 270 ? -5.731 -36.982 22.431 1.00 68.50 270 TRP A O 1
ATOM 2185 N N . SER A 1 271 ? -5.399 -37.404 24.617 1.00 60.19 271 SER A N 1
ATOM 2186 C CA . SER A 1 271 ? -4.574 -36.204 24.854 1.00 60.19 271 SER A CA 1
ATOM 2187 C C . SER A 1 271 ? -3.290 -36.249 24.024 1.00 60.19 271 SER A C 1
ATOM 2189 O O . SER A 1 271 ? -3.001 -35.302 23.305 1.00 60.19 271 SER A O 1
ATOM 2191 N N . ASP A 1 272 ? -2.570 -37.374 24.031 1.00 60.38 272 ASP A N 1
ATOM 2192 C CA . ASP A 1 272 ? -1.324 -37.557 23.280 1.00 60.38 272 ASP A CA 1
ATOM 2193 C C . ASP A 1 272 ? -1.535 -37.403 21.764 1.00 60.38 272 ASP A C 1
ATOM 2195 O O . ASP A 1 272 ? -0.666 -36.862 21.082 1.00 60.38 272 ASP A O 1
ATOM 2199 N N . MET A 1 273 ? -2.685 -37.830 21.228 1.00 55.66 273 MET A N 1
ATOM 2200 C CA . MET A 1 273 ? -3.052 -37.659 19.816 1.00 55.66 273 MET A CA 1
ATOM 2201 C C . MET A 1 273 ? -3.446 -36.209 19.478 1.00 55.66 273 MET A C 1
ATOM 2203 O O . MET A 1 273 ? -3.043 -35.698 18.430 1.00 55.66 273 MET A O 1
ATOM 2207 N N . CYS A 1 274 ? -4.201 -35.531 20.350 1.00 49.59 274 CYS A N 1
ATOM 2208 C CA . CYS A 1 274 ? -4.642 -34.144 20.143 1.00 49.59 274 CYS A CA 1
ATOM 2209 C C . CYS A 1 274 ? -3.554 -33.092 20.452 1.00 49.59 274 CYS A C 1
ATOM 2211 O O . CYS A 1 274 ? -3.554 -32.015 19.855 1.00 49.59 274 CYS A O 1
ATOM 2213 N N . GLU A 1 275 ? -2.606 -33.393 21.344 1.00 49.34 275 GLU A N 1
ATOM 2214 C CA . GLU A 1 275 ? -1.508 -32.504 21.768 1.00 49.34 275 GLU A CA 1
ATOM 2215 C C . GLU A 1 275 ? -0.139 -32.902 21.174 1.00 49.34 275 GLU A C 1
ATOM 2217 O O . GLU A 1 275 ? 0.876 -32.271 21.480 1.00 49.34 275 GLU A O 1
ATOM 2222 N N . ALA A 1 276 ? -0.100 -33.927 20.311 1.00 41.53 276 ALA A N 1
ATOM 2223 C CA . ALA A 1 276 ? 1.088 -34.617 19.796 1.00 41.53 276 ALA A CA 1
ATOM 2224 C C . ALA A 1 276 ? 2.287 -33.705 19.455 1.00 41.53 276 ALA A C 1
ATOM 2226 O O . ALA A 1 276 ? 2.464 -33.255 18.320 1.00 41.53 276 ALA A O 1
ATOM 2227 N N . GLY A 1 277 ? 3.216 -33.520 20.396 1.00 38.75 277 GLY A N 1
ATOM 2228 C CA . GLY A 1 277 ? 4.416 -32.690 20.211 1.00 38.75 277 GLY A CA 1
ATOM 2229 C C . GLY A 1 277 ? 5.422 -33.189 19.156 1.00 38.75 277 GLY A C 1
ATOM 2230 O O . GLY A 1 277 ? 6.478 -32.580 19.001 1.00 38.75 277 GLY A O 1
ATOM 2231 N N . ASN A 1 278 ? 5.122 -34.280 18.438 1.00 42.84 278 ASN A N 1
ATOM 2232 C CA . ASN A 1 278 ? 6.080 -35.034 17.626 1.00 42.84 278 ASN A CA 1
ATOM 2233 C C . ASN A 1 278 ? 5.775 -35.092 16.112 1.00 42.84 278 ASN A C 1
ATOM 2235 O O . ASN A 1 278 ? 6.676 -35.419 15.346 1.00 42.84 278 ASN A O 1
ATOM 2239 N N . TRP A 1 279 ? 4.586 -34.701 15.624 1.00 43.28 279 TRP A N 1
ATOM 2240 C CA . TRP A 1 279 ? 4.333 -34.670 14.163 1.00 43.28 279 TRP A CA 1
ATOM 2241 C C . TRP A 1 279 ? 5.302 -33.717 13.437 1.00 43.28 279 TRP A C 1
ATOM 2243 O O . TRP A 1 279 ? 5.789 -34.005 12.343 1.00 43.28 279 TRP A O 1
ATOM 2253 N N . ARG A 1 280 ? 5.680 -32.616 14.104 1.00 41.25 280 ARG A N 1
ATOM 2254 C CA . ARG A 1 280 ? 6.678 -31.646 13.623 1.00 41.25 280 ARG A CA 1
ATOM 2255 C C . ARG A 1 280 ? 8.089 -32.226 13.456 1.00 41.25 280 ARG A C 1
ATOM 2257 O O . ARG A 1 280 ? 8.838 -31.691 12.643 1.00 41.25 280 ARG A O 1
ATOM 2264 N N . SER A 1 281 ? 8.468 -33.273 14.199 1.00 43.16 281 SER A N 1
ATOM 2265 C CA . SER A 1 281 ? 9.805 -33.877 14.089 1.00 43.16 281 SER A CA 1
ATOM 2266 C C . SER A 1 281 ? 9.883 -34.826 12.888 1.00 43.16 281 SER A C 1
ATOM 2268 O O . SER A 1 281 ? 10.785 -34.673 12.065 1.00 43.16 281 SER A O 1
ATOM 2270 N N . MET A 1 282 ? 8.880 -35.698 12.703 1.00 40.34 282 MET A N 1
ATOM 2271 C CA . MET A 1 282 ? 8.717 -36.529 11.497 1.00 40.34 282 MET A CA 1
ATOM 2272 C C . MET A 1 282 ? 8.712 -35.682 10.218 1.00 40.34 282 MET A C 1
ATOM 2274 O O . MET A 1 282 ? 9.448 -35.959 9.272 1.00 40.34 282 MET A O 1
ATOM 2278 N N . ILE A 1 283 ? 7.923 -34.605 10.205 1.00 43.38 283 ILE A N 1
ATOM 2279 C CA . ILE A 1 283 ? 7.761 -33.738 9.032 1.00 43.38 283 ILE A CA 1
ATOM 2280 C C . ILE A 1 283 ? 9.035 -32.959 8.665 1.00 43.38 283 ILE A C 1
ATOM 2282 O O . ILE A 1 283 ? 9.209 -32.583 7.503 1.00 43.38 283 ILE A O 1
ATOM 2286 N N . GLY A 1 284 ? 9.970 -32.773 9.604 1.00 46.19 284 GLY A N 1
ATOM 2287 C CA . GLY A 1 284 ? 11.279 -32.178 9.318 1.00 46.19 284 GLY A CA 1
ATOM 2288 C C . GLY A 1 284 ? 12.065 -32.923 8.229 1.00 46.19 284 GLY A C 1
ATOM 2289 O O . GLY A 1 284 ? 12.818 -32.286 7.493 1.00 46.19 284 GLY A O 1
ATOM 2290 N N . ALA A 1 285 ? 11.837 -34.234 8.081 1.00 44.84 285 ALA A N 1
ATOM 2291 C CA . ALA A 1 285 ? 12.500 -35.099 7.103 1.00 44.84 285 ALA A CA 1
ATOM 2292 C C . ALA A 1 285 ? 11.754 -35.256 5.756 1.00 44.84 285 ALA A C 1
ATOM 2294 O O . ALA A 1 285 ? 12.316 -35.823 4.822 1.00 44.84 285 ALA A O 1
ATOM 2295 N N . ILE A 1 286 ? 10.509 -34.775 5.640 1.00 48.44 286 ILE A N 1
ATOM 2296 C CA . ILE A 1 286 ? 9.613 -35.033 4.492 1.00 48.44 286 ILE A CA 1
ATOM 2297 C C . ILE A 1 286 ? 9.598 -33.837 3.522 1.00 48.44 286 ILE A C 1
ATOM 2299 O O . ILE A 1 286 ? 9.780 -32.689 3.946 1.00 48.44 286 ILE A O 1
ATOM 2303 N N . SER A 1 287 ? 9.390 -34.085 2.221 1.00 51.91 287 SER A N 1
ATOM 2304 C CA . SER A 1 287 ? 9.332 -33.041 1.181 1.00 51.91 287 SER A CA 1
ATOM 2305 C C . SER A 1 287 ? 8.186 -32.042 1.426 1.00 51.91 287 SER A C 1
ATOM 2307 O O . SER A 1 287 ? 7.194 -32.394 2.057 1.00 51.91 287 SER A O 1
ATOM 2309 N N . SER A 1 288 ? 8.303 -30.789 0.956 1.00 53.94 288 SER A N 1
ATOM 2310 C CA . SER A 1 288 ? 7.294 -29.740 1.236 1.00 53.94 288 SER A CA 1
ATOM 2311 C C . SER A 1 288 ? 5.864 -30.108 0.803 1.00 53.94 288 SER A C 1
ATOM 2313 O O . SER A 1 288 ? 4.987 -30.007 1.654 1.00 53.94 288 SER A O 1
ATOM 2315 N N . PRO A 1 289 ? 5.589 -30.588 -0.427 1.00 44.72 289 PRO A N 1
ATOM 2316 C CA . PRO A 1 289 ? 4.211 -30.866 -0.843 1.00 44.72 289 PRO A CA 1
ATOM 2317 C C . PRO A 1 289 ? 3.503 -31.908 0.036 1.00 44.72 289 PRO A C 1
ATOM 2319 O O . PRO A 1 289 ? 2.349 -31.724 0.410 1.00 44.72 289 PRO A O 1
ATOM 2322 N N . GLU A 1 290 ? 4.209 -32.976 0.414 1.00 45.25 290 GLU A N 1
ATOM 2323 C CA . GLU A 1 290 ? 3.681 -34.048 1.272 1.00 45.25 290 GLU A CA 1
ATOM 2324 C C . GLU A 1 290 ? 3.528 -33.571 2.726 1.00 45.25 290 GLU A C 1
ATOM 2326 O O . GLU A 1 290 ? 2.505 -33.813 3.365 1.00 45.25 290 GLU A O 1
ATOM 2331 N N . ARG A 1 291 ? 4.517 -32.817 3.226 1.00 48.75 291 ARG A N 1
ATOM 2332 C CA . ARG A 1 291 ? 4.492 -32.118 4.523 1.00 48.75 291 ARG A CA 1
ATOM 2333 C C . ARG A 1 291 ? 3.262 -31.236 4.678 1.00 48.75 291 ARG A C 1
ATOM 2335 O O . ARG A 1 291 ? 2.632 -31.259 5.733 1.00 48.75 291 ARG A O 1
ATOM 2342 N N . ASP A 1 292 ? 2.966 -30.431 3.665 1.00 44.69 292 ASP A N 1
ATOM 2343 C CA . ASP A 1 292 ? 1.899 -29.441 3.734 1.00 44.69 292 ASP A CA 1
ATOM 2344 C C . ASP A 1 292 ? 0.522 -30.124 3.577 1.00 44.69 292 ASP A C 1
ATOM 2346 O O . ASP A 1 292 ? -0.403 -29.789 4.315 1.00 44.69 292 ASP A O 1
ATOM 2350 N N . ALA A 1 293 ? 0.416 -31.194 2.774 1.00 50.09 293 ALA A N 1
ATOM 2351 C CA . ALA A 1 293 ? -0.783 -32.040 2.713 1.00 50.09 293 ALA A CA 1
ATOM 2352 C C . ALA A 1 293 ? -1.098 -32.756 4.047 1.00 50.09 293 ALA A C 1
ATOM 2354 O O . ALA A 1 293 ? -2.218 -32.648 4.550 1.00 50.09 293 ALA A O 1
ATOM 2355 N N . MET A 1 294 ? -0.117 -33.432 4.665 1.00 48.88 294 MET A N 1
ATOM 2356 C CA . MET A 1 294 ? -0.307 -34.100 5.968 1.00 48.88 294 MET A CA 1
ATOM 2357 C C . MET A 1 294 ? -0.617 -33.103 7.095 1.00 48.88 294 MET A C 1
ATOM 2359 O O . MET A 1 294 ? -1.349 -33.411 8.037 1.00 48.88 294 MET A O 1
ATOM 2363 N N . ARG A 1 295 ? -0.068 -31.887 7.004 1.00 48.47 295 ARG A N 1
ATOM 2364 C CA . ARG A 1 295 ? -0.355 -30.792 7.935 1.00 48.47 295 ARG A CA 1
ATOM 2365 C C . ARG A 1 295 ? -1.804 -30.321 7.827 1.00 48.47 295 ARG A C 1
ATOM 2367 O O . ARG A 1 295 ? -2.440 -30.145 8.865 1.00 48.47 295 ARG A O 1
ATOM 2374 N N . ASP A 1 296 ? -2.321 -30.133 6.617 1.00 47.06 296 ASP A N 1
ATOM 2375 C CA . ASP A 1 296 ? -3.709 -29.708 6.407 1.00 47.06 296 ASP A CA 1
ATOM 2376 C C . ASP A 1 296 ? -4.708 -30.804 6.822 1.00 47.06 296 ASP A C 1
ATOM 2378 O O . ASP A 1 296 ? -5.723 -30.502 7.456 1.00 47.06 296 ASP A O 1
ATOM 2382 N N . GLU A 1 297 ? -4.391 -32.081 6.579 1.00 51.44 297 GLU A N 1
ATOM 2383 C CA . GLU A 1 297 ? -5.171 -33.220 7.085 1.00 51.44 297 GLU A CA 1
ATOM 2384 C C . GLU A 1 297 ? -5.223 -33.246 8.624 1.00 51.44 297 GLU A C 1
ATOM 2386 O O . GLU A 1 297 ? -6.310 -33.293 9.209 1.00 51.44 297 GLU A O 1
ATOM 2391 N N . HIS A 1 298 ? -4.070 -33.123 9.293 1.00 53.22 298 HIS A N 1
ATOM 2392 C CA . HIS A 1 298 ? -3.994 -33.060 10.756 1.00 53.22 298 HIS A CA 1
ATOM 2393 C C . HIS A 1 298 ? -4.758 -31.849 11.326 1.00 53.22 298 HIS A C 1
ATOM 2395 O O . HIS A 1 298 ? -5.495 -31.990 12.302 1.00 53.22 298 HIS A O 1
ATOM 2401 N N . ILE A 1 299 ? -4.673 -30.675 10.686 1.00 46.00 299 ILE A N 1
ATOM 2402 C CA . ILE A 1 299 ? -5.454 -29.486 11.073 1.00 46.00 299 ILE A CA 1
ATOM 2403 C C . ILE A 1 299 ? -6.964 -29.756 10.962 1.00 46.00 299 ILE A C 1
ATOM 2405 O O . ILE A 1 299 ? -7.713 -29.415 11.881 1.00 46.00 299 ILE A O 1
ATOM 2409 N N . VAL A 1 300 ? -7.427 -30.407 9.889 1.00 49.44 300 VAL A N 1
ATOM 2410 C CA . VAL A 1 300 ? -8.846 -30.774 9.722 1.00 49.44 300 VAL A CA 1
ATOM 2411 C C . VAL A 1 300 ? -9.303 -31.784 10.782 1.00 49.44 300 VAL A C 1
ATOM 2413 O O . VAL A 1 300 ? -10.428 -31.667 11.277 1.00 49.44 300 VAL A O 1
ATOM 2416 N N . LEU A 1 301 ? -8.459 -32.745 11.167 1.00 51.19 301 LEU A N 1
ATOM 2417 C CA . LEU A 1 301 ? -8.762 -33.709 12.232 1.00 51.19 301 LEU A CA 1
ATOM 2418 C C . LEU A 1 301 ? -8.855 -33.034 13.610 1.00 51.19 301 LEU A C 1
ATOM 2420 O O . LEU A 1 301 ? -9.856 -33.220 14.304 1.00 51.19 301 LEU A O 1
ATOM 2424 N N . CYS A 1 302 ? -7.892 -32.182 13.971 1.00 48.31 302 CYS A N 1
ATOM 2425 C CA . CYS A 1 302 ? -7.903 -31.457 15.247 1.00 48.31 302 CYS A CA 1
ATOM 2426 C C . CYS A 1 302 ? -9.081 -30.472 15.355 1.00 48.31 302 CYS A C 1
ATOM 2428 O O . CYS A 1 302 ? -9.711 -30.379 16.409 1.00 48.31 302 CYS A O 1
ATOM 2430 N N . ILE A 1 303 ? -9.465 -29.804 14.257 1.00 41.50 303 ILE A N 1
ATOM 2431 C CA . ILE A 1 303 ? -10.691 -28.985 14.218 1.00 41.50 303 ILE A CA 1
ATOM 2432 C C . ILE A 1 303 ? -11.932 -29.859 14.473 1.00 41.50 303 ILE A C 1
ATOM 2434 O O . ILE A 1 303 ? -12.766 -29.501 15.303 1.00 41.50 303 ILE A O 1
ATOM 2438 N N . ARG A 1 304 ? -12.043 -31.030 13.824 1.00 49.62 304 ARG A N 1
ATOM 2439 C CA . ARG A 1 304 ? -13.168 -31.968 14.033 1.00 49.62 304 ARG A CA 1
ATOM 2440 C C . ARG A 1 304 ? -13.228 -32.544 15.450 1.00 49.62 304 ARG A C 1
ATOM 2442 O O . ARG A 1 304 ? -14.325 -32.877 15.897 1.00 49.62 304 ARG A O 1
ATOM 2449 N N . ALA A 1 305 ? -12.099 -32.693 16.141 1.00 50.75 305 ALA A N 1
ATOM 2450 C CA . ALA A 1 305 ? -12.081 -33.079 17.549 1.00 50.75 305 ALA A CA 1
ATOM 2451 C C . ALA A 1 305 ? -12.677 -31.954 18.417 1.00 50.75 305 ALA A C 1
ATOM 2453 O O . ALA A 1 305 ? -13.714 -32.152 19.061 1.00 50.75 305 ALA A O 1
ATOM 2454 N N . ALA A 1 306 ? -12.084 -30.760 18.335 1.00 45.31 306 ALA A N 1
ATOM 2455 C CA . ALA A 1 306 ? -12.390 -29.628 19.206 1.00 45.31 306 ALA A CA 1
ATOM 2456 C C . ALA A 1 306 ? -13.801 -29.034 19.016 1.00 45.31 306 ALA A C 1
ATOM 2458 O O . ALA A 1 306 ? -14.443 -28.661 19.999 1.00 45.31 306 ALA A O 1
ATOM 2459 N N . THR A 1 307 ? -14.321 -28.935 17.781 1.00 41.38 307 THR A N 1
ATOM 2460 C CA . THR A 1 307 ? -15.629 -28.278 17.547 1.00 41.38 307 THR A CA 1
ATOM 2461 C C . THR A 1 307 ? -16.832 -29.186 17.782 1.00 41.38 307 THR A C 1
ATOM 2463 O O . THR A 1 307 ? -17.889 -28.705 18.187 1.00 41.38 307 THR A O 1
ATOM 2466 N N . ASP A 1 308 ? -16.692 -30.485 17.506 1.00 50.28 308 ASP A N 1
ATOM 2467 C CA . ASP A 1 308 ? -17.834 -31.395 17.355 1.00 50.28 308 ASP A CA 1
ATOM 2468 C C . ASP A 1 308 ? -17.891 -32.506 18.413 1.00 50.28 308 ASP A C 1
ATOM 2470 O O . ASP A 1 308 ? -18.972 -33.039 18.671 1.00 50.28 308 ASP A O 1
ATOM 2474 N N . LYS A 1 309 ? -16.740 -32.924 18.962 1.00 56.41 309 LYS A N 1
ATOM 2475 C CA . LYS A 1 309 ? -16.596 -34.250 19.595 1.00 56.41 309 LYS A CA 1
ATOM 2476 C C . LYS A 1 309 ? -16.151 -34.152 21.049 1.00 56.41 309 LYS A C 1
ATOM 2478 O O . LYS A 1 309 ? -16.818 -34.713 21.918 1.00 56.41 309 LYS A O 1
ATOM 2483 N N . GLU A 1 310 ? -15.117 -33.366 21.337 1.00 56.38 310 GLU A N 1
ATOM 2484 C CA . GLU A 1 310 ? -14.643 -33.123 22.706 1.00 56.38 310 GLU A CA 1
ATOM 2485 C C . GLU A 1 310 ? -15.722 -32.571 23.655 1.00 56.38 310 GLU A C 1
ATOM 2487 O O . GLU A 1 310 ? -15.812 -33.082 24.777 1.00 56.38 310 GLU A O 1
ATOM 2492 N N . PRO A 1 311 ? -16.619 -31.642 23.250 1.00 52.31 311 PRO A N 1
ATOM 2493 C CA . PRO A 1 311 ? -17.714 -31.201 24.114 1.00 52.31 311 PRO A CA 1
ATOM 2494 C C . PRO A 1 311 ? -18.649 -32.345 24.529 1.00 52.31 311 PRO A C 1
ATOM 2496 O O . PRO A 1 311 ? -19.077 -32.400 25.681 1.00 52.31 311 PRO A O 1
ATOM 2499 N N . VAL A 1 312 ? -18.935 -33.285 23.619 1.00 54.16 312 VAL A N 1
ATOM 2500 C CA . VAL A 1 312 ? -19.857 -34.408 23.864 1.00 54.16 312 VAL A CA 1
ATOM 2501 C C . VAL A 1 312 ? -19.188 -35.490 24.714 1.00 54.16 312 VAL A C 1
ATOM 2503 O O . VAL A 1 312 ? -19.780 -35.947 25.690 1.00 54.16 312 VAL A O 1
ATOM 2506 N N . ILE A 1 313 ? -17.939 -35.852 24.399 1.00 56.41 313 ILE A N 1
ATOM 2507 C CA . ILE A 1 313 ? -17.125 -36.809 25.172 1.00 56.41 313 ILE A CA 1
ATOM 2508 C C . ILE A 1 313 ? -16.974 -36.320 26.624 1.00 56.41 313 ILE A C 1
ATOM 2510 O O . ILE A 1 313 ? -17.265 -37.063 27.566 1.00 56.41 313 ILE A O 1
ATOM 2514 N N . THR A 1 314 ? -16.643 -35.035 26.804 1.00 55.97 314 THR A N 1
ATOM 2515 C CA . THR A 1 314 ? -16.512 -34.391 28.123 1.00 55.97 314 THR A CA 1
ATOM 2516 C C . THR A 1 314 ? -17.850 -34.321 28.864 1.00 55.97 314 THR A C 1
ATOM 2518 O O . THR A 1 314 ? -17.913 -34.622 30.056 1.00 55.97 314 THR A O 1
ATOM 2521 N N . GLN A 1 315 ? -18.951 -33.981 28.179 1.00 52.47 315 GLN A N 1
ATOM 2522 C CA . GLN A 1 315 ? -20.292 -33.952 28.783 1.00 52.47 315 GLN A CA 1
ATOM 2523 C C . GLN A 1 315 ? -20.777 -35.345 29.226 1.00 52.47 315 GLN A C 1
ATOM 2525 O O . GLN A 1 315 ? -21.539 -35.448 30.189 1.00 52.47 315 GLN A O 1
ATOM 2530 N N . LYS A 1 316 ? -20.339 -36.411 28.545 1.00 53.25 316 LYS A N 1
ATOM 2531 C CA . LYS A 1 316 ? -20.701 -37.813 28.825 1.00 53.25 316 LYS A CA 1
ATOM 2532 C C . LYS A 1 316 ? -19.786 -38.503 29.850 1.00 53.25 316 LYS A C 1
ATOM 2534 O O . LYS A 1 316 ? -20.051 -39.653 30.199 1.00 53.25 316 LYS A O 1
ATOM 2539 N N . GLY A 1 317 ? -18.749 -37.818 30.345 1.00 53.78 317 GLY A N 1
ATOM 2540 C CA . GLY A 1 317 ? -17.875 -38.301 31.421 1.00 53.78 317 GLY A CA 1
ATOM 2541 C C . GLY A 1 317 ? -16.918 -39.431 31.025 1.00 53.78 317 GLY A C 1
ATOM 2542 O O . GLY A 1 317 ? -16.528 -40.221 31.885 1.00 53.78 317 GLY A O 1
ATOM 2543 N N . ILE A 1 318 ? -16.559 -39.539 29.742 1.00 57.56 318 ILE A N 1
ATOM 2544 C CA . ILE A 1 318 ? -15.626 -40.564 29.259 1.00 57.56 318 ILE A CA 1
ATOM 2545 C C . ILE A 1 318 ? -14.185 -40.069 29.448 1.00 57.56 318 ILE A C 1
ATOM 2547 O O . ILE A 1 318 ? -13.702 -39.249 28.674 1.00 57.56 318 ILE A O 1
ATOM 2551 N N . GLY A 1 319 ? -13.499 -40.607 30.459 1.00 51.06 319 GLY A N 1
ATOM 2552 C CA . GLY A 1 319 ? -12.097 -40.303 30.767 1.00 51.06 319 GLY A CA 1
ATOM 2553 C C . GLY A 1 319 ? -11.905 -39.090 31.701 1.00 51.06 319 GLY A C 1
ATOM 2554 O O . GLY A 1 319 ? -12.660 -38.118 31.623 1.00 51.06 319 GLY A O 1
ATOM 2555 N N . PRO A 1 320 ? -10.919 -39.118 32.621 1.00 37.91 320 PRO A N 1
ATOM 2556 C CA . PRO A 1 320 ? -10.655 -38.009 33.534 1.00 37.91 320 PRO A CA 1
ATOM 2557 C C . PRO A 1 320 ? -9.599 -37.038 32.982 1.00 37.91 320 PRO A C 1
ATOM 2559 O O . PRO A 1 320 ? -8.412 -37.355 32.952 1.00 37.91 320 PRO A O 1
ATOM 2562 N N . PHE A 1 321 ? -9.999 -35.806 32.656 1.00 39.06 321 PHE A N 1
ATOM 2563 C CA . PHE A 1 321 ? -9.042 -34.706 32.497 1.00 39.06 321 PHE A CA 1
ATOM 2564 C C . PHE A 1 321 ? -8.432 -34.344 33.860 1.00 39.06 321 PHE A C 1
ATOM 2566 O O . PHE A 1 321 ? -9.088 -33.730 34.710 1.00 39.06 321 PHE A O 1
ATOM 2573 N N . VAL A 1 322 ? -7.168 -34.714 34.074 1.00 32.78 322 VAL A N 1
ATOM 2574 C CA . VAL A 1 322 ? -6.372 -34.214 35.201 1.00 32.78 322 VAL A CA 1
ATOM 2575 C C . VAL A 1 322 ? -5.870 -32.820 34.839 1.00 32.78 322 VAL A C 1
ATOM 2577 O O . VAL A 1 322 ? -4.866 -32.666 34.153 1.00 32.78 322 VAL A O 1
ATOM 2580 N N . VAL A 1 323 ? -6.582 -31.797 35.310 1.00 28.55 323 VAL A N 1
ATOM 2581 C CA . VAL A 1 323 ? -6.052 -30.429 35.351 1.00 28.55 323 VAL A CA 1
ATOM 2582 C C . VAL A 1 323 ? -4.978 -30.396 36.437 1.00 28.55 323 VAL A C 1
ATOM 2584 O O . VAL A 1 323 ? -5.316 -30.368 37.623 1.00 28.55 323 VAL A O 1
ATOM 2587 N N . ASP A 1 324 ? -3.708 -30.458 36.039 1.00 25.58 324 ASP A N 1
ATOM 2588 C CA . ASP A 1 324 ? -2.578 -30.334 36.962 1.00 25.58 324 ASP A CA 1
ATOM 2589 C C . ASP A 1 324 ? -2.251 -28.848 37.174 1.00 25.58 324 ASP A C 1
ATOM 2591 O O . ASP A 1 324 ? -1.916 -28.117 36.239 1.00 25.58 324 ASP A O 1
ATOM 2595 N N . ASP A 1 325 ? -2.432 -28.382 38.409 1.00 26.17 325 ASP A N 1
ATOM 2596 C CA . ASP A 1 325 ? -2.324 -26.969 38.774 1.00 26.17 325 ASP A CA 1
ATOM 2597 C C . ASP A 1 325 ? -0.841 -26.613 38.979 1.00 26.17 325 ASP A C 1
ATOM 2599 O O . ASP A 1 325 ? -0.119 -27.272 39.731 1.00 26.17 325 ASP A O 1
ATOM 2603 N N . GLY A 1 326 ? -0.346 -25.609 38.254 1.00 28.19 326 GLY A N 1
ATOM 2604 C CA . GLY A 1 326 ? 1.073 -25.540 37.889 1.00 28.19 326 GLY A CA 1
ATOM 2605 C C . GLY A 1 326 ? 2.067 -25.263 39.026 1.00 28.19 326 GLY A C 1
ATOM 2606 O O . GLY A 1 326 ? 2.432 -24.107 39.249 1.00 28.19 326 GLY A O 1
ATOM 2607 N N . ALA A 1 327 ? 2.626 -26.310 39.653 1.00 25.78 327 ALA A N 1
ATOM 2608 C CA . ALA A 1 327 ? 3.867 -26.210 40.434 1.00 25.78 327 ALA A CA 1
ATOM 2609 C C . ALA A 1 327 ? 4.670 -27.529 40.572 1.00 25.78 327 ALA A C 1
ATOM 2611 O O . ALA A 1 327 ? 4.337 -28.404 41.362 1.00 25.78 327 ALA A O 1
ATOM 2612 N N . SER A 1 328 ? 5.861 -27.552 39.960 1.00 27.39 328 SER A N 1
ATOM 2613 C CA . SER A 1 328 ? 7.007 -28.435 40.274 1.00 27.39 328 SER A CA 1
ATOM 2614 C C . SER A 1 328 ? 6.890 -29.951 40.032 1.00 27.39 328 SER A C 1
ATOM 2616 O O . SER A 1 328 ? 6.513 -30.705 40.929 1.00 27.39 328 SER A O 1
ATOM 2618 N N . ARG A 1 329 ? 7.515 -30.420 38.938 1.00 24.66 329 ARG A N 1
ATOM 2619 C CA . ARG A 1 329 ? 8.424 -31.588 38.979 1.00 24.66 329 ARG A CA 1
ATOM 2620 C C . ARG A 1 329 ? 9.443 -31.599 37.836 1.00 24.66 329 ARG A C 1
ATOM 2622 O O . ARG A 1 329 ? 9.105 -31.793 36.676 1.00 24.66 329 ARG A O 1
ATOM 2629 N N . THR A 1 330 ? 10.713 -31.434 38.192 1.00 25.41 330 THR A N 1
ATOM 2630 C CA . THR A 1 330 ? 11.843 -31.976 37.429 1.00 25.41 330 THR A CA 1
ATOM 2631 C C . THR A 1 330 ? 12.091 -33.433 37.838 1.00 25.41 330 THR A C 1
ATOM 2633 O O . THR A 1 330 ? 11.670 -33.850 38.916 1.00 25.41 330 THR A O 1
ATOM 2636 N N . HIS A 1 331 ? 12.835 -34.165 36.998 1.00 23.58 331 HIS A N 1
ATOM 2637 C CA . HIS A 1 331 ? 13.156 -35.600 37.096 1.00 23.58 331 HIS A CA 1
ATOM 2638 C C . HIS A 1 331 ? 11.985 -36.569 36.824 1.00 23.58 331 HIS A C 1
ATOM 2640 O O . HIS A 1 331 ? 10.884 -36.384 37.324 1.00 23.58 331 HIS A O 1
ATOM 2646 N N . ALA A 1 332 ? 12.190 -37.669 36.093 1.00 23.17 332 ALA A N 1
ATOM 2647 C CA . ALA A 1 332 ? 13.296 -38.007 35.185 1.00 23.17 332 ALA A CA 1
ATOM 2648 C C . ALA A 1 332 ? 12.847 -39.119 34.224 1.00 23.17 332 ALA A C 1
ATOM 2650 O O . ALA A 1 332 ? 12.067 -39.987 34.611 1.00 23.17 332 ALA A O 1
ATOM 2651 N N . ALA A 1 333 ? 13.396 -39.140 33.008 1.00 24.55 333 ALA A N 1
ATOM 2652 C CA . ALA A 1 333 ? 13.406 -40.361 32.212 1.00 24.55 333 ALA A CA 1
ATOM 2653 C C . ALA A 1 333 ? 14.410 -41.348 32.827 1.00 24.55 333 ALA A C 1
ATOM 2655 O O . ALA A 1 333 ? 15.509 -40.937 33.192 1.00 24.55 333 ALA A O 1
ATOM 2656 N N . ASN A 1 334 ? 14.040 -42.626 32.918 1.00 23.25 334 ASN A N 1
ATOM 2657 C CA . ASN A 1 334 ? 14.975 -43.720 33.169 1.00 23.25 334 ASN A CA 1
ATOM 2658 C C . ASN A 1 334 ? 14.410 -45.025 32.587 1.00 23.25 334 ASN A C 1
ATOM 2660 O O . ASN A 1 334 ? 13.528 -45.652 33.169 1.00 23.25 334 ASN A O 1
ATOM 2664 N N . PHE A 1 335 ? 14.957 -45.432 31.446 1.00 22.58 335 PHE A N 1
ATOM 2665 C CA . PHE A 1 335 ? 15.129 -46.839 31.099 1.00 22.58 335 PHE A CA 1
ATOM 2666 C C . PHE A 1 335 ? 16.618 -47.007 30.794 1.00 22.58 335 PHE A C 1
ATOM 2668 O O . PHE A 1 335 ? 17.170 -46.271 29.976 1.00 22.58 335 PHE A O 1
ATOM 2675 N N . ASP A 1 336 ? 17.285 -47.901 31.519 1.00 22.23 336 ASP A N 1
ATOM 2676 C CA . ASP A 1 336 ? 18.734 -48.075 31.441 1.00 22.23 336 ASP A CA 1
ATOM 2677 C C . ASP A 1 336 ? 19.174 -48.769 30.147 1.00 22.23 336 ASP A C 1
ATOM 2679 O O . ASP A 1 336 ? 18.628 -49.811 29.792 1.00 22.23 336 ASP A O 1
ATOM 2683 N N . SER A 1 337 ? 20.278 -48.295 29.556 1.00 22.61 337 SER A N 1
ATOM 2684 C CA . SER A 1 337 ? 21.507 -49.110 29.485 1.00 22.61 337 SER A CA 1
ATOM 2685 C C . SER A 1 337 ? 22.703 -48.329 28.916 1.00 22.61 337 SER A C 1
ATOM 2687 O O . SER A 1 337 ? 22.604 -47.825 27.805 1.00 22.61 337 SER A O 1
ATOM 2689 N N . CYS A 1 338 ? 23.836 -48.346 29.639 1.00 19.97 338 CYS A N 1
ATOM 2690 C CA . CYS A 1 338 ? 25.234 -48.201 29.163 1.00 19.97 338 CYS A CA 1
ATOM 2691 C C . CYS A 1 338 ? 25.624 -46.942 28.322 1.00 19.97 338 CYS A C 1
ATOM 2693 O O . CYS A 1 338 ? 25.044 -46.653 27.290 1.00 19.97 338 CYS A O 1
ATOM 2695 N N . THR A 1 339 ? 26.693 -46.181 28.613 1.00 22.70 339 THR A N 1
ATOM 2696 C CA . THR A 1 339 ? 27.806 -46.376 29.570 1.00 22.70 339 THR A CA 1
ATOM 2697 C C . THR A 1 339 ? 28.511 -45.042 29.896 1.00 22.70 339 THR A C 1
ATOM 2699 O O . THR A 1 339 ? 28.593 -44.157 29.052 1.00 22.70 339 THR A O 1
ATOM 2702 N N . VAL A 1 340 ? 29.068 -44.925 31.107 1.00 21.34 340 VAL A N 1
ATOM 2703 C CA . VAL A 1 340 ? 30.027 -43.884 31.576 1.00 21.34 340 VAL A CA 1
ATOM 2704 C C . VAL A 1 340 ? 31.480 -44.214 31.124 1.00 21.34 340 VAL A C 1
ATOM 2706 O O . VAL A 1 340 ? 31.638 -45.328 30.615 1.00 21.34 340 VAL A O 1
ATOM 2709 N N . PRO A 1 341 ? 32.553 -43.380 31.320 1.00 32.12 341 PRO A N 1
ATOM 2710 C CA . PRO A 1 341 ? 32.699 -42.200 32.219 1.00 32.12 341 PRO A CA 1
ATOM 2711 C C . PRO A 1 341 ? 33.498 -40.940 31.733 1.00 32.12 341 PRO A C 1
ATOM 2713 O O . PRO A 1 341 ? 34.377 -41.036 30.887 1.00 32.12 341 PRO A O 1
ATOM 2716 N N . TYR A 1 342 ? 33.327 -39.824 32.481 1.00 21.09 342 TYR A N 1
ATOM 2717 C CA . TYR A 1 342 ? 34.327 -38.759 32.813 1.00 21.09 342 TYR A CA 1
ATOM 2718 C C . TYR A 1 342 ? 34.784 -37.757 31.703 1.00 21.09 342 TYR A C 1
ATOM 2720 O O . TYR A 1 342 ? 34.711 -38.072 30.524 1.00 21.09 342 TYR A O 1
ATOM 2728 N N . SER A 1 343 ? 35.233 -36.512 31.987 1.00 22.62 343 SER A N 1
ATOM 2729 C CA . SER A 1 343 ? 35.578 -35.833 33.268 1.00 22.62 343 SER A CA 1
ATOM 2730 C C . SER A 1 343 ? 35.455 -34.278 33.270 1.00 22.62 343 SER A C 1
ATOM 2732 O O . SER A 1 343 ? 35.915 -33.634 32.333 1.00 22.62 343 SER A O 1
ATOM 2734 N N . ASP A 1 344 ? 35.031 -33.722 34.419 1.00 23.70 344 ASP A N 1
ATOM 2735 C CA . ASP A 1 344 ? 35.648 -32.596 35.177 1.00 23.70 344 ASP A CA 1
ATOM 2736 C C . ASP A 1 344 ? 35.508 -31.065 34.881 1.00 23.70 344 ASP A C 1
ATOM 2738 O O . ASP A 1 344 ? 35.835 -30.565 33.813 1.00 23.70 344 ASP A O 1
ATOM 2742 N N . LEU A 1 345 ? 35.228 -30.341 35.998 1.00 23.58 345 LEU A N 1
ATOM 2743 C CA . LEU A 1 345 ? 35.724 -29.006 36.452 1.00 23.58 345 LEU A CA 1
ATOM 2744 C C . LEU A 1 345 ? 35.248 -27.687 35.753 1.00 23.58 345 LEU A C 1
ATOM 2746 O O . LEU A 1 345 ? 35.177 -27.615 34.537 1.00 23.58 345 LEU A O 1
ATOM 2750 N N . HIS A 1 346 ? 34.986 -26.550 36.445 1.00 23.47 346 HIS A N 1
ATOM 2751 C CA . HIS A 1 346 ? 34.722 -26.277 37.882 1.00 23.47 346 HIS A CA 1
ATOM 2752 C C . HIS A 1 346 ? 34.149 -24.847 38.154 1.00 23.47 346 HIS A C 1
ATOM 2754 O O . HIS A 1 346 ? 34.210 -23.985 37.288 1.00 23.47 346 HIS A O 1
ATOM 2760 N N . HIS A 1 347 ? 33.743 -24.595 39.416 1.00 23.91 347 HIS A N 1
ATOM 2761 C CA . HIS A 1 347 ? 33.545 -23.294 40.111 1.00 23.91 347 HIS A CA 1
ATOM 2762 C C . HIS A 1 347 ? 32.417 -22.298 39.693 1.00 23.91 347 HIS A C 1
ATOM 2764 O O . HIS A 1 347 ? 32.014 -22.270 38.541 1.00 23.91 347 HIS A O 1
ATOM 2770 N N . VAL A 1 348 ? 31.947 -21.341 40.532 1.00 21.72 348 VAL A N 1
ATOM 2771 C CA . VAL A 1 348 ? 31.489 -21.310 41.965 1.00 21.72 348 VAL A CA 1
ATOM 2772 C C . VAL A 1 348 ? 31.180 -19.849 42.403 1.00 21.72 348 VAL A C 1
ATOM 2774 O O . VAL A 1 348 ? 32.002 -18.998 42.110 1.00 21.72 348 VAL A O 1
ATOM 2777 N N . TYR A 1 349 ? 30.046 -19.611 43.107 1.00 21.83 349 TYR A N 1
ATOM 2778 C CA . TYR A 1 349 ? 29.634 -18.532 44.075 1.00 21.83 349 TYR A CA 1
ATOM 2779 C C . TYR A 1 349 ? 30.298 -17.110 44.084 1.00 21.83 349 TYR A C 1
ATOM 2781 O O . TYR A 1 349 ? 31.427 -16.923 43.669 1.00 21.83 349 TYR A O 1
ATOM 2789 N N . THR A 1 350 ? 29.747 -15.998 44.615 1.00 24.55 350 THR A N 1
ATOM 2790 C CA . THR A 1 350 ? 28.687 -15.645 45.617 1.00 24.55 350 THR A CA 1
ATOM 2791 C C . THR A 1 350 ? 28.214 -14.177 45.305 1.00 24.55 350 THR A C 1
ATOM 2793 O O . THR A 1 350 ? 28.549 -13.720 44.221 1.00 24.55 350 THR A O 1
ATOM 2796 N N . HIS A 1 351 ? 27.504 -13.288 46.044 1.00 23.25 351 HIS A N 1
ATOM 2797 C CA . HIS A 1 351 ? 26.823 -13.088 47.362 1.00 23.25 351 HIS A CA 1
ATOM 2798 C C . HIS A 1 351 ? 25.885 -11.817 47.201 1.00 23.25 351 HIS A C 1
ATOM 2800 O O . HIS A 1 351 ? 25.658 -11.457 46.053 1.00 23.25 351 HIS A O 1
ATOM 2806 N N . LEU A 1 352 ? 25.289 -11.024 48.131 1.00 22.22 352 LEU A N 1
ATOM 2807 C CA . LEU A 1 352 ? 25.090 -10.896 49.605 1.00 22.22 352 LEU A CA 1
ATOM 2808 C C . LEU A 1 352 ? 23.916 -9.884 49.871 1.00 22.22 352 LEU A C 1
ATOM 2810 O O . LEU A 1 352 ? 24.010 -8.792 49.335 1.00 22.22 352 LEU A O 1
ATOM 2814 N N . ASN A 1 353 ? 22.933 -10.177 50.755 1.00 22.73 353 ASN A N 1
ATOM 2815 C CA . ASN A 1 353 ? 22.115 -9.263 51.631 1.00 22.73 353 ASN A CA 1
ATOM 2816 C C . ASN A 1 353 ? 21.402 -7.975 51.084 1.00 22.73 353 ASN A C 1
ATOM 2818 O O . ASN A 1 353 ? 21.853 -7.371 50.130 1.00 22.73 353 ASN A O 1
ATOM 2822 N N . LEU A 1 354 ? 20.347 -7.353 51.665 1.00 24.09 354 LEU A N 1
ATOM 2823 C CA . LEU A 1 354 ? 19.284 -7.568 52.702 1.00 24.09 354 LEU A CA 1
ATOM 2824 C C . LEU A 1 354 ? 18.213 -6.419 52.476 1.00 24.09 354 LEU A C 1
ATOM 2826 O O . LEU A 1 354 ? 18.225 -5.865 51.386 1.00 24.09 354 LEU A O 1
ATOM 2830 N N . ARG A 1 355 ? 17.264 -5.926 53.316 1.00 22.42 355 ARG A N 1
ATOM 2831 C CA . ARG A 1 355 ? 16.849 -6.052 54.745 1.00 22.42 355 ARG A CA 1
ATOM 2832 C C . ARG A 1 355 ? 15.420 -5.469 54.962 1.00 22.42 355 ARG A C 1
ATOM 2834 O O . ARG A 1 355 ? 15.173 -4.372 54.478 1.00 22.42 355 ARG A O 1
ATOM 2841 N N . THR A 1 356 ? 14.559 -6.063 55.803 1.00 22.55 356 THR A N 1
ATOM 2842 C CA . THR A 1 356 ? 13.360 -5.407 56.418 1.00 22.55 356 THR A CA 1
ATOM 2843 C C . THR A 1 356 ? 13.061 -5.961 57.841 1.00 22.55 356 THR A C 1
ATOM 2845 O O . THR A 1 356 ? 13.604 -7.015 58.183 1.00 22.55 356 THR A O 1
ATOM 2848 N N . PRO A 1 357 ? 12.307 -5.254 58.727 1.00 26.94 357 PRO A N 1
ATOM 2849 C CA . PRO A 1 357 ? 12.262 -5.536 60.182 1.00 26.94 357 PRO A CA 1
ATOM 2850 C C . PRO A 1 357 ? 10.982 -6.231 60.731 1.00 26.94 357 PRO A C 1
ATOM 2852 O O . PRO A 1 357 ? 9.988 -6.382 60.030 1.00 26.94 357 PRO A O 1
ATOM 2855 N N . ARG A 1 358 ? 11.018 -6.635 62.021 1.00 26.31 358 ARG A N 1
ATOM 2856 C CA . ARG A 1 358 ? 9.922 -7.273 62.811 1.00 26.31 358 ARG A CA 1
ATOM 2857 C C . ARG A 1 358 ? 9.079 -6.255 63.621 1.00 26.31 358 ARG A C 1
ATOM 2859 O O . ARG A 1 358 ? 9.497 -5.103 63.722 1.00 26.31 358 ARG A O 1
ATOM 2866 N N . PRO A 1 359 ? 7.968 -6.678 64.275 1.00 25.89 359 PRO A N 1
ATOM 2867 C CA . PRO A 1 359 ? 8.046 -7.060 65.709 1.00 25.89 359 PRO A CA 1
ATOM 2868 C C . PRO A 1 359 ? 7.216 -8.311 66.142 1.00 25.89 359 PRO A C 1
ATOM 2870 O O . PRO A 1 359 ? 6.595 -8.973 65.320 1.00 25.89 359 PRO A O 1
ATOM 2873 N N . LEU A 1 360 ? 7.276 -8.649 67.445 1.00 25.84 360 LEU A N 1
ATOM 2874 C CA . LEU A 1 360 ? 6.629 -9.744 68.227 1.00 25.84 360 LEU A CA 1
ATOM 2875 C C . LEU A 1 360 ? 6.521 -9.275 69.711 1.00 25.84 360 LEU A C 1
ATOM 2877 O O . LEU A 1 360 ? 7.150 -8.250 70.001 1.00 25.84 360 LEU A O 1
ATOM 2881 N N . PRO A 1 361 ? 5.885 -9.989 70.682 1.00 46.75 361 PRO A N 1
ATOM 2882 C CA . PRO A 1 361 ? 5.060 -11.221 70.661 1.00 46.75 361 PRO A CA 1
ATOM 2883 C C . PRO A 1 361 ? 3.567 -10.872 70.978 1.00 46.75 361 PRO A C 1
ATOM 2885 O O . PRO A 1 361 ? 3.161 -9.788 70.573 1.00 46.75 361 PRO A O 1
ATOM 2888 N N . ASP A 1 362 ? 2.648 -11.626 71.615 1.00 25.94 362 ASP A N 1
ATOM 2889 C CA . ASP A 1 362 ? 2.565 -12.950 72.300 1.00 25.94 362 ASP A CA 1
ATOM 2890 C C . ASP A 1 362 ? 1.091 -13.488 72.130 1.00 25.94 362 ASP A C 1
ATOM 2892 O O . ASP A 1 362 ? 0.464 -13.085 71.154 1.00 25.94 362 ASP A O 1
ATOM 2896 N N . THR A 1 363 ? 0.399 -14.362 72.896 1.00 24.83 363 THR A N 1
ATOM 2897 C CA . THR A 1 363 ? 0.585 -15.000 74.222 1.00 24.83 363 THR A CA 1
ATOM 2898 C C . THR A 1 363 ? -0.202 -16.330 74.348 1.00 24.83 363 THR A C 1
ATOM 2900 O O . THR A 1 363 ? -1.377 -16.372 74.007 1.00 24.83 363 THR A O 1
ATOM 2903 N N . ARG A 1 364 ? 0.403 -17.355 74.983 1.00 23.86 364 ARG A N 1
ATOM 2904 C CA . ARG A 1 364 ? -0.196 -18.548 75.670 1.00 23.86 364 ARG A CA 1
ATOM 2905 C C . ARG A 1 364 ? -1.215 -19.470 74.944 1.00 23.86 364 ARG A C 1
ATOM 2907 O O . ARG A 1 364 ? -2.343 -19.094 74.659 1.00 23.86 364 ARG A O 1
ATOM 2914 N N . MET A 1 365 ? -0.877 -20.769 74.884 1.00 27.09 365 MET A N 1
ATOM 2915 C CA . MET A 1 365 ? -1.834 -21.900 74.799 1.00 27.09 365 MET A CA 1
ATOM 2916 C C . MET A 1 365 ? -2.406 -22.275 76.194 1.00 27.09 365 MET A C 1
ATOM 2918 O O . MET A 1 365 ? -1.905 -21.765 77.204 1.00 27.09 365 MET A O 1
ATOM 2922 N N . PRO A 1 366 ? -3.412 -23.177 76.288 1.00 30.05 366 PRO A N 1
ATOM 2923 C CA . PRO A 1 366 ? -3.093 -24.611 76.441 1.00 30.05 366 PRO A CA 1
ATOM 2924 C C . PRO A 1 366 ? -3.995 -25.594 75.652 1.00 30.05 366 PRO A C 1
ATOM 2926 O O . PRO A 1 366 ? -5.061 -25.246 75.157 1.00 30.05 366 PRO A O 1
ATOM 2929 N N . ASN A 1 367 ? -3.542 -26.851 75.581 1.00 28.30 367 ASN A N 1
ATOM 2930 C CA . ASN A 1 367 ? -4.196 -28.005 74.942 1.00 28.30 367 ASN A CA 1
ATOM 2931 C C . ASN A 1 367 ? -5.587 -28.343 75.524 1.00 28.30 367 ASN A C 1
ATOM 2933 O O . ASN A 1 367 ? -5.809 -28.125 76.712 1.00 28.30 367 ASN A O 1
ATOM 2937 N N . TYR A 1 368 ? -6.421 -29.072 74.765 1.00 23.72 368 TYR A N 1
ATOM 2938 C CA . TYR A 1 368 ? -6.704 -30.493 75.067 1.00 23.72 368 TYR A CA 1
ATOM 2939 C C . TYR A 1 368 ? -7.348 -31.247 73.886 1.00 23.72 368 TYR A C 1
ATOM 2941 O O . TYR A 1 368 ? -7.731 -30.658 72.880 1.00 23.72 368 TYR A O 1
ATOM 2949 N N . SER A 1 369 ? -7.383 -32.576 73.998 1.00 29.48 369 SER A N 1
ATOM 2950 C CA . SER A 1 369 ? -7.700 -33.529 72.929 1.00 29.48 369 SER A CA 1
ATOM 2951 C C . SER A 1 369 ? -9.181 -33.942 72.860 1.00 29.48 369 SER A C 1
ATOM 2953 O O . SER A 1 369 ? -9.906 -33.861 73.846 1.00 29.48 369 SER A O 1
ATOM 2955 N N . THR A 1 370 ? -9.520 -34.592 71.739 1.00 28.36 370 THR A N 1
ATOM 2956 C CA . THR A 1 370 ? -10.657 -35.508 71.467 1.00 28.36 370 THR A CA 1
ATOM 2957 C C . THR A 1 370 ? -11.910 -34.969 70.746 1.00 28.36 370 THR A C 1
ATOM 2959 O O . THR A 1 370 ? -12.525 -33.991 71.147 1.00 28.36 370 THR A O 1
ATOM 2962 N N . LEU A 1 371 ? -12.302 -35.770 69.739 1.00 26.45 371 LEU A N 1
ATOM 2963 C CA . LEU A 1 371 ? -13.618 -35.965 69.103 1.00 26.45 371 LEU A CA 1
ATOM 2964 C C . LEU A 1 371 ? -14.136 -35.021 67.991 1.00 26.45 371 LEU A C 1
ATOM 2966 O O . LEU A 1 371 ? -13.988 -33.807 68.002 1.00 26.45 371 LEU A O 1
ATOM 2970 N N . SER A 1 372 ? -14.800 -35.684 67.028 1.00 26.98 372 SER A N 1
ATOM 2971 C CA . SER A 1 372 ? -15.670 -35.172 65.952 1.00 26.98 372 SER A CA 1
ATOM 2972 C C . SER A 1 372 ? -15.136 -34.048 65.051 1.00 26.98 372 SER A C 1
ATOM 2974 O O . SER A 1 372 ? -15.558 -32.900 65.154 1.00 26.98 372 SER A O 1
ATOM 2976 N N . VAL A 1 373 ? -14.341 -34.423 64.042 1.00 26.69 373 VAL A N 1
ATOM 2977 C CA . VAL A 1 373 ? -14.288 -33.673 62.775 1.00 26.69 373 VAL A CA 1
ATOM 2978 C C . VAL A 1 373 ? -15.418 -34.183 61.877 1.00 26.69 373 VAL A C 1
ATOM 2980 O O . VAL A 1 373 ? -15.369 -35.313 61.394 1.00 26.69 373 VAL A O 1
ATOM 2983 N N . LEU A 1 374 ? -16.446 -33.358 61.670 1.00 24.98 374 LEU A N 1
ATOM 2984 C CA . LEU A 1 374 ? -17.397 -33.541 60.569 1.00 24.98 374 LEU A CA 1
ATOM 2985 C C . LEU A 1 374 ? -16.650 -33.358 59.234 1.00 24.98 374 LEU A C 1
ATOM 2987 O O . LEU A 1 374 ? -15.758 -32.507 59.169 1.00 24.98 374 LEU A O 1
ATOM 2991 N N . PRO A 1 375 ? -16.983 -34.108 58.168 1.00 26.41 375 PRO A N 1
ATOM 2992 C CA . PRO A 1 375 ? -16.307 -33.953 56.887 1.00 26.41 375 PRO A CA 1
ATOM 2993 C C . PRO A 1 375 ? -16.555 -32.548 56.329 1.00 26.41 375 PRO A C 1
ATOM 2995 O O . PRO A 1 375 ? -17.688 -32.185 56.012 1.00 26.41 375 PRO A O 1
ATOM 2998 N N . VAL A 1 376 ? -15.485 -31.764 56.183 1.00 28.36 376 VAL A N 1
ATOM 2999 C CA . VAL A 1 376 ? -15.525 -30.494 55.453 1.00 28.36 376 VAL A CA 1
ATOM 3000 C C . VAL A 1 376 ? -15.749 -30.823 53.981 1.00 28.36 376 VAL A C 1
ATOM 3002 O O . VAL A 1 376 ? -14.826 -31.222 53.271 1.00 28.36 376 VAL A O 1
ATOM 3005 N N . THR A 1 377 ? -16.991 -30.681 53.522 1.00 25.17 377 THR A N 1
ATOM 3006 C CA . THR A 1 377 ? -17.339 -30.802 52.106 1.00 25.17 377 THR A CA 1
ATOM 3007 C C . THR A 1 377 ? -16.665 -29.682 51.323 1.00 25.17 377 THR A C 1
ATOM 3009 O O . THR A 1 377 ? -17.161 -28.556 51.284 1.00 25.17 377 THR A O 1
ATOM 3012 N N . TYR A 1 378 ? -15.541 -30.003 50.681 1.00 26.94 378 TYR A N 1
ATOM 3013 C CA . TYR A 1 378 ? -14.931 -29.165 49.654 1.00 26.94 378 TYR A CA 1
ATOM 3014 C C . TYR A 1 378 ? -15.889 -29.051 48.463 1.00 26.94 378 TYR A C 1
ATOM 3016 O O . TYR A 1 378 ? -15.904 -29.891 47.563 1.00 26.94 378 TYR A O 1
ATOM 3024 N N . VAL A 1 379 ? -16.706 -27.997 48.458 1.00 27.27 379 VAL A N 1
ATOM 3025 C CA . VAL A 1 379 ? -17.505 -27.624 47.291 1.00 27.27 379 VAL A CA 1
ATOM 3026 C C . VAL A 1 379 ? -16.545 -27.078 46.236 1.00 27.27 379 VAL A C 1
ATOM 3028 O O . VAL A 1 379 ? -16.106 -25.931 46.316 1.00 27.27 379 VAL A O 1
ATOM 3031 N N . ARG A 1 380 ? -16.195 -27.908 45.245 1.00 32.59 380 ARG A N 1
ATOM 3032 C CA . ARG A 1 380 ? -15.504 -27.459 44.029 1.00 32.59 380 ARG A CA 1
ATOM 3033 C C . ARG A 1 380 ? -16.435 -26.522 43.251 1.00 32.59 380 ARG A C 1
ATOM 3035 O O . ARG A 1 380 ? -17.233 -26.974 42.436 1.00 32.59 380 ARG A O 1
ATOM 3042 N N . PHE A 1 381 ? -16.313 -25.218 43.488 1.00 31.67 381 PHE A N 1
ATOM 3043 C CA . PHE A 1 381 ? -16.915 -24.184 42.646 1.00 31.67 381 PHE A CA 1
ATOM 3044 C C . PHE A 1 381 ? -16.168 -24.092 41.307 1.00 31.67 381 PHE A C 1
ATOM 3046 O O . PHE A 1 381 ? -15.364 -23.192 41.080 1.00 31.67 381 PHE A O 1
ATOM 3053 N N . THR A 1 382 ? -16.443 -25.025 40.396 1.00 40.66 382 THR A N 1
ATOM 3054 C CA . THR A 1 382 ? -16.076 -24.888 38.979 1.00 40.66 382 THR A CA 1
ATOM 3055 C C . THR A 1 382 ? -17.056 -23.934 38.296 1.00 40.66 382 THR A C 1
ATOM 3057 O O . THR A 1 382 ? -17.906 -24.378 37.527 1.00 40.66 382 THR A O 1
ATOM 3060 N N . MET A 1 383 ? -16.978 -22.639 38.620 1.00 42.44 383 MET A N 1
ATOM 3061 C CA . MET A 1 383 ? -17.816 -21.617 37.986 1.00 42.44 383 MET A CA 1
ATOM 3062 C C . MET A 1 383 ? -17.435 -21.472 36.511 1.00 42.44 383 MET A C 1
ATOM 3064 O O . MET A 1 383 ? -16.341 -21.015 36.176 1.00 42.44 383 MET A O 1
ATOM 3068 N N . ARG A 1 384 ? -18.347 -21.862 35.625 1.00 63.44 384 ARG A N 1
ATOM 3069 C CA . ARG A 1 384 ? -18.285 -21.588 34.187 1.00 63.44 384 ARG A CA 1
ATOM 3070 C C . ARG A 1 384 ? -18.716 -20.140 33.940 1.00 63.44 384 ARG A C 1
ATOM 3072 O O . ARG A 1 384 ? -19.326 -19.510 34.800 1.00 63.44 384 ARG A O 1
ATOM 3079 N N . LEU A 1 385 ? -18.467 -19.617 32.738 1.00 66.25 385 LEU A N 1
ATOM 3080 C CA . LEU A 1 385 ? -18.810 -18.231 32.380 1.00 66.25 385 LEU A CA 1
ATOM 3081 C C . LEU A 1 385 ? -20.294 -17.880 32.625 1.00 66.25 385 LEU A C 1
ATOM 3083 O O . LEU A 1 385 ? -20.602 -16.748 32.979 1.00 66.25 385 LEU A O 1
ATOM 3087 N N . LEU A 1 386 ? -21.201 -18.850 32.463 1.00 72.38 386 LEU A N 1
ATOM 3088 C CA . LEU A 1 386 ? -22.645 -18.688 32.686 1.00 72.38 386 LEU A CA 1
ATOM 3089 C C . LEU A 1 386 ? -23.110 -19.031 34.113 1.00 72.38 386 LEU A C 1
ATOM 3091 O O . LEU A 1 386 ? -24.286 -18.849 34.415 1.00 72.38 386 LEU A O 1
ATOM 3095 N N . ASP A 1 387 ? -22.203 -19.490 34.980 1.00 76.00 387 ASP A N 1
ATOM 3096 C CA . ASP A 1 387 ? -22.456 -19.670 36.416 1.00 76.00 387 ASP A CA 1
ATOM 3097 C C . ASP A 1 387 ? -22.105 -18.391 37.211 1.00 76.00 387 ASP A C 1
ATOM 3099 O O . ASP A 1 387 ? -22.355 -18.308 38.415 1.00 76.00 387 ASP A O 1
ATOM 3103 N N . LEU A 1 388 ? -21.513 -17.385 36.550 1.00 77.69 388 LEU A N 1
ATOM 3104 C CA . LEU A 1 388 ? -21.343 -16.038 37.094 1.00 77.69 388 LEU A CA 1
ATOM 3105 C C . LEU A 1 388 ? -22.711 -15.352 37.269 1.00 77.69 388 LEU A C 1
ATOM 3107 O O . LEU A 1 388 ? -23.592 -15.531 36.423 1.00 77.69 388 LEU A O 1
ATOM 3111 N N . PRO A 1 389 ? -22.892 -14.509 38.306 1.00 81.31 389 PRO A N 1
ATOM 3112 C CA . PRO A 1 389 ? -24.072 -13.658 38.415 1.00 81.31 389 PRO A CA 1
ATOM 3113 C C . PRO A 1 389 ? -24.249 -12.807 37.144 1.00 81.31 389 PRO A C 1
ATOM 3115 O O . PRO A 1 389 ? -23.245 -12.309 36.618 1.00 81.31 389 PRO A O 1
ATOM 3118 N N . PRO A 1 390 ? -25.479 -12.614 36.630 1.00 78.06 390 PRO A N 1
ATOM 3119 C CA . PRO A 1 390 ? -25.695 -11.915 35.363 1.00 78.06 390 PRO A CA 1
ATOM 3120 C C . PRO A 1 390 ? -25.138 -10.485 35.337 1.00 78.06 390 PRO A C 1
ATOM 3122 O O . PRO A 1 390 ? -24.731 -10.008 34.284 1.00 78.06 390 PRO A O 1
ATOM 3125 N N . GLU A 1 391 ? -25.054 -9.838 36.499 1.00 80.19 391 GLU A N 1
ATOM 3126 C CA . GLU A 1 391 ? -24.471 -8.509 36.700 1.00 80.19 391 GLU A CA 1
ATOM 3127 C C . GLU A 1 391 ? -22.954 -8.507 36.444 1.00 80.19 391 GLU A C 1
ATOM 3129 O O . GLU A 1 391 ? -22.409 -7.545 35.911 1.00 80.19 391 GLU A O 1
ATOM 3134 N N . ILE A 1 392 ? -22.256 -9.599 36.783 1.00 80.38 392 ILE A N 1
ATOM 3135 C CA . ILE A 1 392 ? -20.825 -9.765 36.486 1.00 80.38 392 ILE A CA 1
ATOM 3136 C C . ILE A 1 392 ? -20.616 -9.999 34.988 1.00 80.38 392 ILE A C 1
ATOM 3138 O O . ILE A 1 392 ? -19.645 -9.498 34.424 1.00 80.38 392 ILE A O 1
ATOM 3142 N N . ILE A 1 393 ? -21.536 -10.709 34.326 1.00 79.75 393 ILE A N 1
ATOM 3143 C CA . ILE A 1 393 ? -21.511 -10.862 32.865 1.00 79.75 393 ILE A CA 1
ATOM 3144 C C . ILE A 1 393 ? -21.709 -9.494 32.195 1.00 79.75 393 ILE A C 1
ATOM 3146 O O . ILE A 1 393 ? -20.948 -9.169 31.288 1.00 79.75 393 ILE A O 1
ATOM 3150 N N . ASP A 1 394 ? -22.644 -8.669 32.677 1.00 81.50 394 ASP A N 1
ATOM 3151 C CA . ASP A 1 394 ? -22.845 -7.301 32.177 1.00 81.50 394 ASP A CA 1
ATOM 3152 C C . ASP A 1 394 ? -21.590 -6.435 32.358 1.00 81.50 394 ASP A C 1
ATOM 3154 O O . ASP A 1 394 ? -21.136 -5.826 31.393 1.00 81.50 394 ASP A O 1
ATOM 3158 N N . TYR A 1 395 ? -20.950 -6.463 33.535 1.00 82.62 395 TYR A N 1
ATOM 3159 C CA . TYR A 1 395 ? -19.670 -5.774 33.742 1.00 82.62 395 TYR A CA 1
ATOM 3160 C C . TYR A 1 395 ? -18.574 -6.251 32.773 1.00 82.62 395 TYR A C 1
ATOM 3162 O O . TYR A 1 395 ? -17.811 -5.429 32.270 1.00 82.62 395 TYR A O 1
ATOM 3170 N N . ILE A 1 396 ? -18.480 -7.554 32.478 1.00 82.25 396 ILE A N 1
ATOM 3171 C CA . ILE A 1 396 ? -17.503 -8.064 31.499 1.00 82.25 396 ILE A CA 1
ATOM 3172 C C . ILE A 1 396 ? -17.830 -7.560 30.083 1.00 82.25 396 ILE A C 1
ATOM 3174 O O . ILE A 1 396 ? -16.905 -7.235 29.341 1.00 82.25 396 ILE A O 1
ATOM 3178 N N . ILE A 1 397 ? -19.113 -7.447 29.715 1.00 82.38 397 ILE A N 1
ATOM 3179 C CA . ILE A 1 397 ? -19.541 -6.854 28.436 1.00 82.38 397 ILE A CA 1
ATOM 3180 C C . ILE A 1 397 ? -19.170 -5.360 28.384 1.00 82.38 397 ILE A C 1
ATOM 3182 O O . ILE A 1 397 ? -18.611 -4.915 27.384 1.00 82.38 397 ILE A O 1
ATOM 3186 N N . ASP A 1 398 ? -19.425 -4.596 29.450 1.00 79.56 398 ASP A N 1
ATOM 3187 C CA . ASP A 1 398 ? -19.148 -3.150 29.505 1.00 79.56 398 ASP A CA 1
ATOM 3188 C C . ASP A 1 398 ? -17.643 -2.820 29.501 1.00 79.56 398 ASP A C 1
ATOM 3190 O O . ASP A 1 398 ? -17.234 -1.800 28.943 1.00 79.56 398 ASP A O 1
ATOM 3194 N N . PHE A 1 399 ? -16.796 -3.690 30.066 1.00 77.94 399 PHE A N 1
ATOM 3195 C CA . PHE A 1 399 ? -15.331 -3.555 30.013 1.00 77.94 399 PHE A CA 1
ATOM 3196 C C . PHE A 1 399 ? -14.678 -4.218 28.781 1.00 77.94 399 PHE A C 1
ATOM 3198 O O . PHE A 1 399 ? -13.456 -4.123 28.604 1.00 77.94 399 PHE A O 1
ATOM 3205 N N . ALA A 1 400 ? -15.445 -4.873 27.903 1.00 78.00 400 ALA A N 1
ATOM 3206 C CA . ALA A 1 400 ? -14.908 -5.497 26.696 1.00 78.00 400 ALA A CA 1
ATOM 3207 C C . ALA A 1 400 ? -14.641 -4.455 25.591 1.00 78.00 400 ALA A C 1
ATOM 3209 O O . ALA A 1 400 ? -15.526 -4.066 24.832 1.00 78.00 400 ALA A O 1
ATOM 3210 N N . GLY A 1 401 ? -13.376 -4.040 25.468 1.00 74.06 401 GLY A N 1
ATOM 3211 C CA . GLY A 1 401 ? -12.898 -3.215 24.350 1.00 74.06 401 GLY A CA 1
ATOM 3212 C C . GLY A 1 401 ? -13.079 -3.888 22.974 1.00 74.06 401 GLY A C 1
ATOM 3213 O O . GLY A 1 401 ? -13.274 -5.108 22.903 1.00 74.06 401 GLY A O 1
ATOM 3214 N N . PRO A 1 402 ? -12.978 -3.131 21.863 1.00 76.88 402 PRO A N 1
ATOM 3215 C CA . PRO A 1 402 ? -13.378 -3.578 20.522 1.00 76.88 402 PRO A CA 1
ATOM 3216 C C . PRO A 1 402 ? -12.734 -4.888 20.047 1.00 76.88 402 PRO A C 1
ATOM 3218 O O . PRO A 1 402 ? -13.394 -5.675 19.372 1.00 76.88 402 PRO A O 1
ATOM 3221 N N . ALA A 1 403 ? -11.479 -5.154 20.426 1.00 70.50 403 ALA A N 1
ATOM 3222 C CA . ALA A 1 403 ? -10.771 -6.390 20.077 1.00 70.50 403 ALA A CA 1
ATOM 3223 C C . ALA A 1 403 ? -11.260 -7.639 20.846 1.00 70.50 403 ALA A C 1
ATOM 3225 O O . ALA A 1 403 ? -11.019 -8.760 20.407 1.00 70.50 403 ALA A O 1
ATOM 3226 N N . GLY A 1 404 ? -11.923 -7.462 21.995 1.00 75.75 404 GLY A N 1
ATOM 3227 C CA . GLY A 1 404 ? -12.449 -8.552 22.825 1.00 75.75 404 GLY A CA 1
ATOM 3228 C C . GLY A 1 404 ? -13.957 -8.764 22.683 1.00 75.75 404 GLY A C 1
ATOM 3229 O O . GLY A 1 404 ? -14.414 -9.907 22.724 1.00 75.75 404 GLY A O 1
ATOM 3230 N N . LEU A 1 405 ? -14.728 -7.686 22.488 1.00 82.69 405 LEU A N 1
ATOM 3231 C CA . LEU A 1 405 ? -16.193 -7.733 22.499 1.00 82.69 405 LEU A CA 1
ATOM 3232 C C . LEU A 1 405 ? -16.760 -8.687 21.443 1.00 82.69 405 LEU A C 1
ATOM 3234 O O . LEU A 1 405 ? -17.601 -9.511 21.775 1.00 82.69 405 LEU A O 1
ATOM 3238 N N . GLU A 1 406 ? -16.295 -8.617 20.192 1.00 81.88 406 GLU A N 1
ATOM 3239 C CA . GLU A 1 406 ? -16.860 -9.422 19.097 1.00 81.88 406 GLU A CA 1
ATOM 3240 C C . GLU A 1 406 ? -16.713 -10.933 19.362 1.00 81.88 406 GLU A C 1
ATOM 3242 O O . GLU A 1 406 ? -17.697 -11.668 19.296 1.00 81.88 406 GLU A O 1
ATOM 3247 N N . GLY A 1 407 ? -15.527 -11.389 19.783 1.00 81.94 407 GLY A N 1
ATOM 3248 C CA . GLY A 1 407 ? -15.300 -12.790 20.161 1.00 81.94 407 GLY A CA 1
ATOM 3249 C C . GLY A 1 407 ? -16.042 -13.212 21.436 1.00 81.94 407 GLY A C 1
ATOM 3250 O O . GLY A 1 407 ? -16.608 -14.304 21.489 1.00 81.94 407 GLY A O 1
ATOM 3251 N N . PHE A 1 408 ? -16.095 -12.345 22.453 1.00 81.50 408 PHE A N 1
ATOM 3252 C CA . PHE A 1 408 ? -16.793 -12.640 23.710 1.00 81.50 408 PHE A CA 1
ATOM 3253 C C . PHE A 1 408 ? -18.311 -12.756 23.518 1.00 81.50 408 PHE A C 1
ATOM 3255 O O . PHE A 1 408 ? -18.939 -13.691 24.013 1.00 81.50 408 PHE A O 1
ATOM 3262 N N . VAL A 1 409 ? -18.899 -11.844 22.748 1.00 83.19 409 VAL A N 1
ATOM 3263 C CA . VAL A 1 409 ? -20.339 -11.781 22.476 1.00 83.19 409 VAL A CA 1
ATOM 3264 C C . VAL A 1 409 ? -20.805 -12.920 21.567 1.00 83.19 409 VAL A C 1
ATOM 3266 O O . VAL A 1 409 ? -21.912 -13.428 21.749 1.00 83.19 409 VAL A O 1
ATOM 3269 N N . LEU A 1 410 ? -19.960 -13.375 20.637 1.00 82.69 410 LEU A N 1
ATOM 3270 C CA . LEU A 1 410 ? -20.239 -14.550 19.804 1.00 82.69 410 LEU A CA 1
ATOM 3271 C C . LEU A 1 410 ? -20.041 -15.890 20.540 1.00 82.69 410 LEU A C 1
ATOM 3273 O O . LEU A 1 410 ? -20.518 -16.911 20.050 1.00 82.69 410 LEU A O 1
ATOM 3277 N N . SER A 1 411 ? -19.399 -15.907 21.718 1.00 79.94 411 SER A N 1
ATOM 3278 C CA . SER A 1 411 ? -19.087 -17.150 22.448 1.00 79.94 411 SER A CA 1
ATOM 3279 C C . SER A 1 411 ? -20.321 -17.964 22.860 1.00 79.94 411 SER A C 1
ATOM 3281 O O . SER A 1 411 ? -20.276 -19.194 22.853 1.00 79.94 411 SER A O 1
ATOM 3283 N N . CYS A 1 412 ? -21.443 -17.311 23.197 1.00 76.44 412 CYS A N 1
ATOM 3284 C CA . CYS A 1 412 ? -22.724 -17.993 23.369 1.00 76.44 412 CYS A CA 1
ATOM 3285 C C . CYS A 1 412 ? -23.934 -17.053 23.245 1.00 76.44 412 CYS A C 1
ATOM 3287 O O . CYS A 1 412 ? -23.869 -15.850 23.509 1.00 76.44 412 CYS A O 1
ATOM 3289 N N . LYS A 1 413 ? -25.097 -17.643 22.940 1.00 79.19 413 LYS A N 1
ATOM 3290 C CA . LYS A 1 413 ? -26.372 -16.924 22.783 1.00 79.19 413 LYS A CA 1
ATOM 3291 C C . LYS A 1 413 ? -26.793 -16.119 24.023 1.00 79.19 413 LYS A C 1
ATOM 3293 O O . LYS A 1 413 ? -27.451 -15.097 23.873 1.00 79.19 413 LYS A O 1
ATOM 3298 N N . ALA A 1 414 ? -26.437 -16.557 25.233 1.00 75.06 414 ALA A N 1
ATOM 3299 C CA . ALA A 1 414 ? -26.808 -15.849 26.459 1.00 75.06 414 ALA A CA 1
ATOM 3300 C C . ALA A 1 414 ? -26.064 -14.509 26.597 1.00 75.06 414 ALA A C 1
ATOM 3302 O O . ALA A 1 414 ? -26.696 -13.496 26.884 1.00 75.06 414 ALA A O 1
ATOM 3303 N N . VAL A 1 415 ? -24.755 -14.482 26.313 1.00 81.56 415 VAL A N 1
ATOM 3304 C CA . VAL A 1 415 ? -23.970 -13.236 26.271 1.00 81.56 415 VAL A CA 1
ATOM 3305 C C . VAL A 1 415 ? -24.443 -12.357 25.108 1.00 81.56 415 VAL A C 1
ATOM 3307 O O . VAL A 1 415 ? -24.681 -11.171 25.316 1.00 81.56 415 VAL A O 1
ATOM 3310 N N . TYR A 1 416 ? -24.691 -12.938 23.926 1.00 83.19 416 TYR A N 1
ATOM 3311 C CA . TYR A 1 416 ? -25.234 -12.215 22.766 1.00 83.19 416 TYR A CA 1
ATOM 3312 C C . TYR A 1 416 ? -26.548 -11.475 23.064 1.00 83.19 416 TYR A C 1
ATOM 3314 O O . TYR A 1 416 ? -26.718 -10.316 22.691 1.00 83.19 416 TYR A O 1
ATOM 3322 N N . GLU A 1 417 ? -27.489 -12.136 23.743 1.00 81.94 417 GLU A N 1
ATOM 3323 C CA . GLU A 1 417 ? -28.787 -11.548 24.087 1.00 81.94 417 GLU A CA 1
ATOM 3324 C C . GLU A 1 417 ? -28.678 -10.421 25.126 1.00 81.94 417 GLU A C 1
ATOM 3326 O O . GLU A 1 417 ? -29.424 -9.446 25.019 1.00 81.94 417 GLU A O 1
ATOM 3331 N N . ARG A 1 418 ? -27.742 -10.511 26.086 1.00 83.50 418 ARG A N 1
ATOM 3332 C CA . ARG A 1 418 ? -27.486 -9.439 27.070 1.00 83.50 418 ARG A CA 1
ATOM 3333 C C . ARG A 1 418 ? -26.755 -8.249 26.451 1.00 83.50 418 ARG A C 1
ATOM 3335 O O . ARG A 1 418 ? -27.170 -7.113 26.647 1.00 83.50 418 ARG A O 1
ATOM 3342 N N . ALA A 1 419 ? -25.740 -8.506 25.628 1.00 87.12 419 ALA A N 1
ATOM 3343 C CA . ALA A 1 419 ? -24.870 -7.487 25.041 1.00 87.12 419 ALA A CA 1
ATOM 3344 C C . ALA A 1 419 ? -25.523 -6.618 23.946 1.00 87.12 419 ALA A C 1
ATOM 3346 O O . ALA A 1 419 ? -24.831 -5.834 23.300 1.00 87.12 419 ALA A O 1
ATOM 3347 N N . LYS A 1 420 ? -26.832 -6.738 23.682 1.00 85.12 420 LYS A N 1
ATOM 3348 C CA . LYS A 1 420 ? -27.513 -6.074 22.551 1.00 85.12 420 LYS A CA 1
ATOM 3349 C C . LYS A 1 420 ? -27.274 -4.565 22.472 1.00 85.12 420 LYS A C 1
ATOM 3351 O O . LYS A 1 420 ? -27.084 -4.049 21.371 1.00 85.12 420 LYS A O 1
ATOM 3356 N N . THR A 1 421 ? -27.238 -3.871 23.606 1.00 86.56 421 THR A N 1
ATOM 3357 C CA . THR A 1 421 ? -26.957 -2.428 23.660 1.00 86.56 421 THR A CA 1
ATOM 3358 C C . THR A 1 421 ? -25.496 -2.137 23.310 1.00 86.56 421 THR A C 1
ATOM 3360 O O . THR A 1 421 ? -25.209 -1.286 22.471 1.00 86.56 421 THR A O 1
ATOM 3363 N N . GLN A 1 422 ? -24.561 -2.895 23.879 1.00 86.75 422 GLN A N 1
ATOM 3364 C CA . GLN A 1 422 ? -23.124 -2.736 23.671 1.00 86.75 422 GLN A CA 1
ATOM 3365 C C . GLN A 1 422 ? -22.707 -3.139 22.246 1.00 86.75 422 GLN A C 1
ATOM 3367 O O . GLN A 1 422 ? -21.864 -2.476 21.651 1.00 86.75 422 GLN A O 1
ATOM 3372 N N . ILE A 1 423 ? -23.379 -4.119 21.627 1.00 86.62 423 ILE A N 1
ATOM 3373 C CA . ILE A 1 423 ? -23.271 -4.429 20.190 1.00 86.62 423 ILE A CA 1
ATOM 3374 C C . ILE A 1 423 ? -23.671 -3.211 19.343 1.00 86.62 423 ILE A C 1
ATOM 3376 O O . ILE A 1 423 ? -22.995 -2.903 18.360 1.00 86.62 423 ILE A O 1
ATOM 3380 N N . GLN A 1 424 ? -24.755 -2.506 19.687 1.00 87.38 424 GLN A N 1
ATOM 3381 C CA . GLN A 1 424 ? -25.183 -1.304 18.957 1.00 87.38 424 GLN A CA 1
ATOM 3382 C C . GLN A 1 424 ? -24.186 -0.149 19.133 1.00 87.38 424 GLN A C 1
ATOM 3384 O O . GLN A 1 424 ? -23.836 0.504 18.146 1.00 87.38 424 GLN A O 1
ATOM 3389 N N . VAL A 1 425 ? -23.669 0.060 20.349 1.00 87.25 425 VAL A N 1
ATOM 3390 C CA . VAL A 1 425 ? -22.632 1.066 20.638 1.00 87.25 425 VAL A CA 1
ATOM 3391 C C . VAL A 1 425 ? -21.333 0.747 19.889 1.00 87.25 425 VAL A C 1
ATOM 3393 O O . VAL A 1 425 ? -20.848 1.603 19.153 1.00 87.25 425 VAL A O 1
ATOM 3396 N N . HIS A 1 426 ? -20.824 -0.488 19.965 1.00 89.75 426 HIS A N 1
ATOM 3397 C CA . HIS A 1 426 ? -19.639 -0.954 19.224 1.00 89.75 426 HIS A CA 1
ATOM 3398 C C . HIS A 1 426 ? -19.789 -0.761 17.721 1.00 89.75 426 HIS A C 1
ATOM 3400 O O . HIS A 1 426 ? -18.912 -0.189 17.080 1.00 89.75 426 HIS A O 1
ATOM 3406 N N . ASN A 1 427 ? -20.923 -1.168 17.145 1.00 89.25 427 ASN A N 1
ATOM 3407 C CA . ASN A 1 427 ? -21.187 -0.958 15.722 1.00 89.25 427 ASN A CA 1
ATOM 3408 C C . ASN A 1 427 ? -21.244 0.530 15.347 1.00 89.25 427 ASN A C 1
ATOM 3410 O O . ASN A 1 427 ? -20.816 0.893 14.254 1.00 89.25 427 ASN A O 1
ATOM 3414 N N . THR A 1 428 ? -21.746 1.392 16.232 1.00 92.06 428 THR A N 1
ATOM 3415 C CA . THR A 1 428 ? -21.808 2.843 15.996 1.00 92.06 428 THR A CA 1
ATOM 3416 C C . THR A 1 428 ? -20.416 3.474 16.063 1.00 92.06 428 THR A C 1
ATOM 3418 O O . THR A 1 428 ? -20.027 4.189 15.140 1.00 92.06 428 THR A O 1
ATOM 3421 N N . LEU A 1 429 ? -19.628 3.150 17.093 1.00 91.44 429 LEU A N 1
ATOM 3422 C CA . LEU A 1 429 ? -18.252 3.629 17.251 1.00 91.44 429 LEU A CA 1
ATOM 3423 C C . LEU A 1 429 ? -17.344 3.118 16.125 1.00 91.44 429 LEU A C 1
ATOM 3425 O O . LEU A 1 429 ? -16.646 3.913 15.504 1.00 91.44 429 LEU A O 1
ATOM 3429 N N . ARG A 1 430 ? -17.425 1.829 15.774 1.00 92.25 430 ARG A N 1
ATOM 3430 C CA . ARG A 1 430 ? -16.670 1.229 14.660 1.00 92.25 430 ARG A CA 1
ATOM 3431 C C . ARG A 1 430 ? -17.026 1.861 13.314 1.00 92.25 430 ARG A C 1
ATOM 3433 O O . ARG A 1 430 ? -16.131 2.089 12.514 1.00 92.25 430 ARG A O 1
ATOM 3440 N N . ARG A 1 431 ? -18.294 2.200 13.054 1.00 91.75 431 ARG A N 1
ATOM 3441 C CA . ARG A 1 431 ? -18.672 2.925 11.823 1.00 91.75 431 ARG A CA 1
ATOM 3442 C C . ARG A 1 431 ? -18.158 4.365 11.796 1.00 91.75 431 ARG A C 1
ATOM 3444 O O . ARG A 1 431 ? -17.818 4.835 10.718 1.00 91.75 431 ARG A O 1
ATOM 3451 N N . ARG A 1 432 ? -18.118 5.056 12.943 1.00 93.94 432 ARG A N 1
ATOM 3452 C CA . ARG A 1 432 ? -17.699 6.467 13.030 1.00 93.94 432 ARG A CA 1
ATOM 3453 C C . ARG A 1 432 ? -16.177 6.655 13.052 1.00 93.94 432 ARG A C 1
ATOM 3455 O O . ARG A 1 432 ? -15.702 7.628 12.487 1.00 93.94 432 ARG A O 1
ATOM 3462 N N . TRP A 1 433 ? -15.437 5.754 13.702 1.00 95.75 433 TRP A N 1
ATOM 3463 C CA . TRP A 1 433 ? -14.035 5.989 14.083 1.00 95.75 433 TRP A CA 1
ATOM 3464 C C . TRP A 1 433 ? -13.018 5.013 13.481 1.00 95.75 433 TRP A C 1
ATOM 3466 O O . TRP A 1 433 ? -11.821 5.280 13.545 1.00 95.75 433 TRP A O 1
ATOM 3476 N N . ARG A 1 434 ? -13.446 3.904 12.856 1.00 95.19 434 ARG A N 1
ATOM 3477 C CA . ARG A 1 434 ? -12.511 2.928 12.258 1.00 95.19 434 ARG A CA 1
ATOM 3478 C C . ARG A 1 434 ? -11.570 3.554 11.236 1.00 95.19 434 ARG A C 1
ATOM 3480 O O . ARG A 1 434 ? -10.383 3.239 11.230 1.00 95.19 434 ARG A O 1
ATOM 3487 N N . HIS A 1 435 ? -12.111 4.442 10.412 1.00 96.12 435 HIS A N 1
ATOM 3488 C CA . HIS A 1 435 ? -11.361 5.263 9.476 1.00 96.12 435 HIS A CA 1
ATOM 3489 C C . HIS A 1 435 ? -11.594 6.720 9.880 1.00 96.12 435 HIS A C 1
ATOM 3491 O O . HIS A 1 435 ? -12.629 7.299 9.559 1.00 96.12 435 HIS A O 1
ATOM 3497 N N . THR A 1 436 ? -10.673 7.258 10.677 1.00 95.81 436 THR A N 1
ATOM 3498 C CA . THR A 1 436 ? -10.734 8.619 11.222 1.00 95.81 436 THR A CA 1
ATOM 3499 C C . THR A 1 436 ? -9.913 9.562 10.352 1.00 95.81 436 THR A C 1
ATOM 3501 O O . THR A 1 436 ? -8.843 9.194 9.864 1.00 95.81 436 THR A O 1
ATOM 3504 N N . ASN A 1 437 ? -10.379 10.798 10.202 1.00 92.75 437 ASN A N 1
ATOM 3505 C CA . ASN A 1 437 ? -9.568 11.894 9.695 1.00 92.75 437 ASN A CA 1
ATOM 3506 C C . ASN A 1 437 ? -9.738 13.151 10.564 1.00 92.75 437 ASN A C 1
ATOM 3508 O O . ASN A 1 437 ? -10.534 13.161 11.505 1.00 92.75 437 ASN A O 1
ATOM 3512 N N . ASN A 1 438 ? -8.963 14.192 10.267 1.00 89.12 438 ASN A N 1
ATOM 3513 C CA . ASN A 1 438 ? -9.031 15.501 10.921 1.00 89.12 438 ASN A CA 1
ATOM 3514 C C . ASN A 1 438 ? -9.829 16.545 10.106 1.00 89.12 438 ASN A C 1
ATOM 3516 O O . ASN A 1 438 ? -9.703 17.744 10.344 1.00 89.12 438 ASN A O 1
ATOM 3520 N N . GLN A 1 439 ? -10.659 16.134 9.141 1.00 86.38 439 GLN A N 1
ATOM 3521 C CA . GLN A 1 439 ? -11.374 17.085 8.286 1.00 86.38 439 GLN A CA 1
ATOM 3522 C C . GLN A 1 439 ? -12.525 17.766 9.039 1.00 86.38 439 GLN A C 1
ATOM 3524 O O . GLN A 1 439 ? -13.367 17.115 9.659 1.00 86.38 439 GLN A O 1
ATOM 3529 N N . SER A 1 440 ? -12.589 19.097 8.954 1.00 80.50 440 SER A N 1
ATOM 3530 C CA . SER A 1 440 ? -13.603 19.924 9.617 1.00 80.50 440 SER A CA 1
ATOM 3531 C C . SER A 1 440 ? -14.230 20.924 8.646 1.00 80.50 440 SER A C 1
ATOM 3533 O O . SER A 1 440 ? -13.561 21.484 7.778 1.00 80.50 440 SER A O 1
ATOM 3535 N N . MET A 1 441 ? -15.527 21.200 8.802 1.00 77.06 441 MET A N 1
ATOM 3536 C CA . MET A 1 441 ? -16.232 22.197 7.980 1.00 77.06 441 MET A CA 1
ATOM 3537 C C . MET A 1 441 ? -15.688 23.623 8.161 1.00 77.06 441 MET A C 1
ATOM 3539 O O . MET A 1 441 ? -15.916 24.459 7.297 1.00 77.06 441 MET A O 1
ATOM 3543 N N . MET A 1 442 ? -14.994 23.906 9.270 1.00 74.81 442 MET A N 1
ATOM 3544 C CA . MET A 1 442 ? -14.579 25.265 9.660 1.00 74.81 442 MET A CA 1
ATOM 3545 C C . MET A 1 442 ? -13.055 25.457 9.726 1.00 74.81 442 MET A C 1
ATOM 3547 O O . MET A 1 442 ? -12.597 26.565 9.990 1.00 74.81 442 MET A O 1
ATOM 3551 N N . ARG A 1 443 ? -12.267 24.385 9.558 1.00 75.12 443 ARG A N 1
ATOM 3552 C CA . ARG A 1 443 ? -10.795 24.392 9.632 1.00 75.12 443 ARG A CA 1
ATOM 3553 C C . ARG A 1 443 ? -10.206 23.310 8.719 1.00 75.12 443 ARG A C 1
ATOM 3555 O O . ARG A 1 443 ? -10.795 22.233 8.596 1.00 75.12 443 ARG A O 1
ATOM 3562 N N . ARG A 1 444 ? -9.037 23.580 8.127 1.00 77.94 444 ARG A N 1
ATOM 3563 C CA . ARG A 1 444 ? -8.154 22.532 7.587 1.00 77.94 444 ARG A CA 1
ATOM 3564 C C . ARG A 1 444 ? -7.550 21.768 8.769 1.00 77.94 444 ARG A C 1
ATOM 3566 O O . ARG A 1 444 ? -7.176 22.396 9.756 1.00 77.94 444 ARG A O 1
ATOM 3573 N N . GLY A 1 445 ? -7.488 20.441 8.688 1.00 79.12 445 GLY A N 1
ATOM 3574 C CA . GLY A 1 445 ? -6.691 19.613 9.601 1.00 79.12 445 GLY A CA 1
ATOM 3575 C C . GLY A 1 445 ? -6.974 19.759 11.110 1.00 79.12 445 GLY A C 1
ATOM 3576 O O . GLY A 1 445 ? -6.042 19.871 11.902 1.00 79.12 445 GLY A O 1
ATOM 3577 N N . ASP A 1 446 ? -8.240 19.738 11.541 1.00 85.62 446 ASP A N 1
ATOM 3578 C CA . ASP A 1 446 ? -8.670 19.894 12.944 1.00 85.62 446 ASP A CA 1
ATOM 3579 C C . ASP A 1 446 ? -8.368 18.657 13.827 1.00 85.62 446 ASP A C 1
ATOM 3581 O O . ASP A 1 446 ? -9.254 17.957 14.332 1.00 85.62 446 ASP A O 1
ATOM 3585 N N . THR A 1 447 ? -7.079 18.383 14.030 1.00 89.62 447 THR A N 1
ATOM 3586 C CA . THR A 1 447 ? -6.568 17.285 14.866 1.00 89.62 447 THR A CA 1
ATOM 3587 C C . THR A 1 447 ? -6.959 17.463 16.342 1.00 89.62 447 THR A C 1
ATOM 3589 O O . THR A 1 447 ? -7.204 16.480 17.048 1.00 89.62 447 THR A O 1
ATOM 3592 N N . LEU A 1 448 ? -7.104 18.709 16.816 1.00 88.69 448 LEU A N 1
ATOM 3593 C CA . LEU A 1 448 ? -7.520 18.998 18.192 1.00 88.69 448 LEU A CA 1
ATOM 3594 C C . LEU A 1 448 ? -8.978 18.590 18.467 1.00 88.69 448 LEU A C 1
ATOM 3596 O O . LEU A 1 448 ? -9.287 18.155 19.577 1.00 88.69 448 LEU A O 1
ATOM 3600 N N . ASN A 1 449 ? -9.875 18.655 17.477 1.00 89.31 449 ASN A N 1
ATOM 3601 C CA . ASN A 1 449 ? -11.237 18.136 17.621 1.00 89.31 449 ASN A CA 1
ATOM 3602 C C . ASN A 1 449 ? -11.272 16.599 17.754 1.00 89.31 449 ASN A C 1
ATOM 3604 O O . ASN A 1 449 ? -12.112 16.067 18.481 1.00 89.31 449 ASN A O 1
ATOM 3608 N N . VAL A 1 450 ? -10.332 15.879 17.126 1.00 92.56 450 VAL A N 1
ATOM 3609 C CA . VAL A 1 450 ? -10.185 14.421 17.311 1.00 92.56 450 VAL A CA 1
ATOM 3610 C C . VAL A 1 450 ? -9.738 14.106 18.745 1.00 92.56 450 VAL A C 1
ATOM 3612 O O . VAL A 1 450 ? -10.347 13.266 19.409 1.00 92.56 450 VAL A O 1
ATOM 3615 N N . LEU A 1 451 ? -8.743 14.837 19.267 1.00 93.06 451 LEU A N 1
ATOM 3616 C CA . LEU A 1 451 ? -8.333 14.758 20.678 1.00 93.06 451 LEU A CA 1
ATOM 3617 C C . LEU A 1 451 ? -9.485 15.083 21.643 1.00 93.06 451 LEU A C 1
ATOM 3619 O O . LEU A 1 451 ? -9.646 14.413 22.666 1.00 93.06 451 LEU A O 1
ATOM 3623 N N . TYR A 1 452 ? -10.310 16.081 21.314 1.00 92.94 452 TYR A N 1
ATOM 3624 C CA . TYR A 1 452 ? -11.485 16.437 22.102 1.00 92.94 452 TYR A CA 1
ATOM 3625 C C . TYR A 1 452 ? -12.516 15.303 22.154 1.00 92.94 452 TYR A C 1
ATOM 3627 O O . TYR A 1 452 ? -12.906 14.912 23.253 1.00 92.94 452 TYR A O 1
ATOM 3635 N N . GLU A 1 453 ? -12.916 14.718 21.024 1.00 94.19 453 GLU A N 1
ATOM 3636 C CA . GLU A 1 453 ? -13.883 13.606 21.018 1.00 94.19 453 GLU A CA 1
ATOM 3637 C C . GLU A 1 453 ? -13.354 12.377 21.778 1.00 94.19 453 GLU A C 1
ATOM 3639 O O . GLU A 1 453 ? -14.092 11.794 22.577 1.00 94.19 453 GLU A O 1
ATOM 3644 N N . ILE A 1 454 ? -12.061 12.043 21.649 1.00 95.38 454 ILE A N 1
ATOM 3645 C CA . ILE A 1 454 ? -11.432 10.992 22.472 1.00 95.38 454 ILE A CA 1
ATOM 3646 C C . ILE A 1 454 ? -11.467 11.371 23.966 1.00 95.38 454 ILE A C 1
ATOM 3648 O O . ILE A 1 454 ? -11.722 10.507 24.801 1.00 95.38 454 ILE A O 1
ATOM 3652 N N . SER A 1 455 ? -11.295 12.646 24.338 1.00 94.81 455 SER A N 1
ATOM 3653 C CA . SER A 1 455 ? -11.411 13.073 25.747 1.00 94.81 455 SER A CA 1
ATOM 3654 C C . SER A 1 455 ? -12.826 12.920 26.320 1.00 94.81 455 SER A C 1
ATOM 3656 O O . SER A 1 455 ? -12.968 12.698 27.522 1.00 94.81 455 SER A O 1
ATOM 3658 N N . GLN A 1 456 ? -13.864 12.995 25.475 1.00 93.69 456 GLN A N 1
ATOM 3659 C CA . GLN A 1 456 ? -15.253 12.754 25.884 1.00 93.69 456 GLN A CA 1
ATOM 3660 C C . GLN A 1 456 ? -15.564 11.257 26.022 1.00 93.69 456 GLN A C 1
ATOM 3662 O O . GLN A 1 456 ? -16.385 10.874 26.855 1.00 93.69 456 GLN A O 1
ATOM 3667 N N . ASN A 1 457 ? -14.923 10.402 25.218 1.00 92.81 457 ASN A N 1
ATOM 3668 C CA . ASN A 1 457 ? -15.093 8.953 25.287 1.00 92.81 457 ASN A CA 1
ATOM 3669 C C . ASN A 1 457 ? -13.787 8.208 24.925 1.00 92.81 457 ASN A C 1
ATOM 3671 O O . ASN A 1 457 ? -13.599 7.828 23.764 1.00 92.81 457 ASN A O 1
ATOM 3675 N N . PRO A 1 458 ? -12.896 7.943 25.904 1.00 91.62 458 PRO A N 1
ATOM 3676 C CA . PRO A 1 458 ? -11.548 7.422 25.646 1.00 91.62 458 PRO A CA 1
ATOM 3677 C C . PRO A 1 458 ? -11.477 6.095 24.884 1.00 91.62 458 PRO A C 1
ATOM 3679 O O . PRO A 1 458 ? -10.473 5.831 24.226 1.00 91.62 458 PRO A O 1
ATOM 3682 N N . ILE A 1 459 ? -12.540 5.279 24.897 1.00 89.81 459 ILE A N 1
ATOM 3683 C CA . ILE A 1 459 ? -12.576 4.023 24.132 1.00 89.81 459 ILE A CA 1
ATOM 3684 C C . ILE A 1 459 ? -12.461 4.256 22.615 1.00 89.81 459 ILE A C 1
ATOM 3686 O O . ILE A 1 459 ? -12.039 3.348 21.905 1.00 89.81 459 ILE A O 1
ATOM 3690 N N . ILE A 1 460 ? -12.790 5.458 22.112 1.00 94.31 460 ILE A N 1
ATOM 3691 C CA . ILE A 1 460 ? -12.667 5.835 20.691 1.00 94.31 460 ILE A CA 1
ATOM 3692 C C . ILE A 1 460 ? -11.261 5.541 20.157 1.00 94.31 460 ILE A C 1
ATOM 3694 O O . ILE A 1 460 ? -11.135 5.028 19.047 1.00 94.31 460 ILE A O 1
ATOM 3698 N N . ALA A 1 461 ? -10.220 5.773 20.962 1.00 93.50 461 ALA A N 1
ATOM 3699 C CA . ALA A 1 461 ? -8.833 5.515 20.583 1.00 93.50 461 ALA A CA 1
ATOM 3700 C C . ALA A 1 461 ? -8.548 4.036 20.242 1.00 93.50 461 ALA A C 1
ATOM 3702 O O . ALA A 1 461 ? -7.692 3.748 19.408 1.00 93.50 461 ALA A O 1
ATOM 3703 N N . GLU A 1 462 ? -9.297 3.088 20.822 1.00 91.75 462 GLU A N 1
ATOM 3704 C CA . GLU A 1 462 ? -9.199 1.661 20.482 1.00 91.75 462 GLU A CA 1
ATOM 3705 C C . GLU A 1 462 ? -9.987 1.280 19.215 1.00 91.75 462 GLU A C 1
ATOM 3707 O O . GLU A 1 462 ? -9.794 0.180 18.696 1.00 91.75 462 GLU A O 1
ATOM 3712 N N . TYR A 1 463 ? -10.858 2.153 18.693 1.00 93.94 463 TYR A N 1
ATOM 3713 C CA . TYR A 1 463 ? -11.584 1.914 17.438 1.00 93.94 463 TYR A CA 1
ATOM 3714 C C . TYR A 1 463 ? -10.834 2.404 16.193 1.00 93.94 463 TYR A C 1
ATOM 3716 O O . TYR A 1 463 ? -11.159 1.930 15.106 1.00 93.94 463 TYR A O 1
ATOM 3724 N N . VAL A 1 464 ? -9.861 3.315 16.316 1.00 96.44 464 VAL A N 1
ATOM 3725 C CA . VAL A 1 464 ? -9.131 3.882 15.167 1.00 96.44 464 VAL A CA 1
ATOM 3726 C C . VAL A 1 464 ? -8.160 2.853 14.577 1.00 96.44 464 VAL A C 1
ATOM 3728 O O . VAL A 1 464 ? -7.104 2.592 15.146 1.00 96.44 464 VAL A O 1
ATOM 3731 N N . GLU A 1 465 ? -8.501 2.288 13.413 1.00 96.38 465 GLU A N 1
ATOM 3732 C CA . GLU A 1 465 ? -7.612 1.405 12.634 1.00 96.38 465 GLU A CA 1
ATOM 3733 C C . GLU A 1 465 ? -6.888 2.158 11.505 1.00 96.38 465 GLU A C 1
ATOM 3735 O O . GLU A 1 465 ? -5.776 1.794 11.122 1.00 96.38 465 GLU A O 1
ATOM 3740 N N . THR A 1 466 ? -7.493 3.220 10.972 1.00 97.81 466 THR A N 1
ATOM 3741 C CA . THR A 1 466 ? -6.903 4.106 9.961 1.00 97.81 466 THR A CA 1
ATOM 3742 C C . THR A 1 466 ? -7.019 5.549 10.428 1.00 97.81 466 THR A C 1
ATOM 3744 O O . THR A 1 466 ? -8.109 5.971 10.818 1.00 97.81 466 THR A O 1
ATOM 3747 N N . LEU A 1 467 ? -5.921 6.301 10.343 1.00 97.50 467 LEU A N 1
ATOM 3748 C CA . LEU A 1 467 ? -5.890 7.740 10.590 1.00 97.50 467 LEU A CA 1
ATOM 3749 C C . LEU A 1 467 ? -5.339 8.463 9.357 1.00 97.50 467 LEU A C 1
ATOM 3751 O O . LEU A 1 467 ? -4.243 8.138 8.899 1.00 97.50 467 LEU A O 1
ATOM 3755 N N . SER A 1 468 ? -6.083 9.448 8.853 1.00 94.56 468 SER A N 1
ATOM 3756 C CA . SER A 1 468 ? -5.625 10.356 7.798 1.00 94.56 468 SER A CA 1
ATOM 3757 C C . SER A 1 468 ? -5.618 11.805 8.276 1.00 94.56 468 SER A C 1
ATOM 3759 O O . SER A 1 468 ? -6.643 12.323 8.714 1.00 94.56 468 SER A O 1
ATOM 3761 N N . LEU A 1 469 ? -4.444 12.438 8.232 1.00 92.69 469 LEU A N 1
ATOM 3762 C CA . LEU A 1 469 ? -4.231 13.813 8.690 1.00 92.69 469 LEU A CA 1
ATOM 3763 C C . LEU A 1 469 ? -3.927 14.804 7.551 1.00 92.69 469 LEU A C 1
ATOM 3765 O O . LEU A 1 469 ? -3.761 15.993 7.821 1.00 92.69 469 LEU A O 1
ATOM 3769 N N . TRP A 1 470 ? -3.865 14.329 6.301 1.00 88.75 470 TRP A N 1
ATOM 3770 C CA . TRP A 1 470 ? -3.600 15.141 5.110 1.00 88.75 470 TRP A CA 1
ATOM 3771 C C . TRP A 1 470 ? -4.909 15.653 4.494 1.00 88.75 470 TRP A C 1
ATOM 3773 O O . TRP A 1 470 ? -5.639 14.918 3.827 1.00 88.75 470 TRP A O 1
ATOM 3783 N N . ASP A 1 471 ? -5.227 16.925 4.730 1.00 84.31 471 ASP A N 1
ATOM 3784 C CA . ASP A 1 471 ? -6.518 17.519 4.374 1.00 84.31 471 ASP A CA 1
ATOM 3785 C C . ASP A 1 471 ? -6.461 18.318 3.058 1.00 84.31 471 ASP A C 1
ATOM 3787 O O . ASP A 1 471 ? -6.392 19.548 3.040 1.00 84.31 471 ASP A O 1
ATOM 3791 N N . ARG A 1 472 ? -6.516 17.583 1.939 1.00 79.62 472 ARG A N 1
ATOM 3792 C CA . ARG A 1 472 ? -6.354 18.076 0.552 1.00 79.62 472 ARG A CA 1
ATOM 3793 C C . ARG A 1 472 ? -7.502 18.945 0.004 1.00 79.62 472 ARG A C 1
ATOM 3795 O O . ARG A 1 472 ? -7.544 19.197 -1.198 1.00 79.62 472 ARG A O 1
ATOM 3802 N N . ARG A 1 473 ? -8.468 19.356 0.830 1.00 83.31 473 ARG A N 1
ATOM 3803 C CA . ARG A 1 473 ? -9.603 20.182 0.373 1.00 83.31 473 ARG A CA 1
ATOM 3804 C C . ARG A 1 473 ? -9.122 21.588 -0.010 1.00 83.31 473 ARG A C 1
ATOM 3806 O O . ARG A 1 473 ? -8.307 22.141 0.735 1.00 83.31 473 ARG A O 1
ATOM 3813 N N . PRO A 1 474 ? -9.614 22.197 -1.105 1.00 76.69 474 PRO A N 1
ATOM 3814 C CA . PRO A 1 474 ? -9.298 23.583 -1.449 1.00 76.69 474 PRO A CA 1
ATOM 3815 C C . PRO A 1 474 ? -9.849 24.555 -0.396 1.00 76.69 474 PRO A C 1
ATOM 3817 O O . PRO A 1 474 ? -10.797 24.235 0.321 1.00 76.69 474 PRO A O 1
ATOM 3820 N N . ASP A 1 475 ? -9.291 25.767 -0.323 1.00 72.19 475 ASP A N 1
ATOM 3821 C CA . ASP A 1 475 ? -9.716 26.782 0.659 1.00 72.19 475 ASP A CA 1
ATOM 3822 C C . ASP A 1 475 ? -11.208 27.147 0.533 1.00 72.19 475 ASP A C 1
ATOM 3824 O O . ASP A 1 475 ? -11.862 27.455 1.527 1.00 72.19 475 ASP A O 1
ATOM 3828 N N . GLU A 1 476 ? -11.774 27.040 -0.674 1.00 77.00 476 GLU A N 1
ATOM 3829 C CA . GLU A 1 476 ? -13.195 27.283 -0.965 1.00 77.00 476 GLU A CA 1
ATOM 3830 C C . GLU A 1 476 ? -14.153 26.300 -0.260 1.00 77.00 476 GLU A C 1
ATOM 3832 O O . GLU A 1 476 ? -15.317 26.632 -0.030 1.00 77.00 476 GLU A O 1
ATOM 3837 N N . GLU A 1 477 ? -13.681 25.106 0.123 1.00 74.56 477 GLU A N 1
ATOM 3838 C CA . GLU A 1 477 ? -14.460 24.107 0.876 1.00 74.56 477 GLU A CA 1
ATOM 3839 C C . GLU A 1 477 ? -14.416 24.317 2.404 1.00 74.56 477 GLU A C 1
ATOM 3841 O O . GLU A 1 477 ? -15.033 23.553 3.157 1.00 74.56 477 GLU A O 1
ATOM 3846 N N . ILE A 1 478 ? -13.690 25.331 2.888 1.00 74.88 478 ILE A N 1
ATOM 3847 C CA . ILE A 1 478 ? -13.492 25.597 4.317 1.00 74.88 478 ILE A CA 1
ATOM 3848 C C . ILE A 1 478 ? -14.288 26.845 4.724 1.00 74.88 478 ILE A C 1
ATOM 3850 O O . ILE A 1 478 ? -14.125 27.938 4.186 1.00 74.88 478 ILE A O 1
ATOM 3854 N N . GLY A 1 479 ? -15.179 26.687 5.705 1.00 65.38 479 GLY A N 1
ATOM 3855 C CA . GLY A 1 479 ? -16.110 27.726 6.140 1.00 65.38 479 GLY A CA 1
ATOM 3856 C C . GLY A 1 479 ? -15.421 28.949 6.751 1.00 65.38 479 GLY A C 1
ATOM 3857 O O . GLY A 1 479 ? -14.918 28.899 7.870 1.00 65.38 479 GLY A O 1
ATOM 3858 N N . SER A 1 480 ? -15.491 30.086 6.059 1.00 55.09 480 SER A N 1
ATOM 3859 C CA . SER A 1 480 ? -14.811 31.345 6.405 1.00 55.09 480 SER A CA 1
ATOM 3860 C C . SER A 1 480 ? -15.445 32.166 7.547 1.00 55.09 480 SER A C 1
ATOM 3862 O O . SER A 1 480 ? -15.189 33.367 7.661 1.00 55.09 480 SER A O 1
ATOM 3864 N N . GLN A 1 481 ? -16.272 31.562 8.412 1.00 49.53 481 GLN A N 1
ATOM 3865 C CA . GLN A 1 481 ? -16.899 32.256 9.548 1.00 49.53 481 GLN A CA 1
ATOM 3866 C C . GLN A 1 481 ? -16.435 31.713 10.902 1.00 49.53 481 GLN A C 1
ATOM 3868 O O . GLN A 1 481 ? -16.630 30.545 11.231 1.00 49.53 481 GLN A O 1
ATOM 3873 N N . GLY A 1 482 ? -15.869 32.602 11.724 1.00 50.47 482 GLY A N 1
ATOM 3874 C CA . GLY A 1 482 ? -15.383 32.279 13.065 1.00 50.47 482 GLY A CA 1
ATOM 3875 C C . GLY A 1 482 ? -16.493 31.764 13.986 1.00 50.47 482 GLY A C 1
ATOM 3876 O O . GLY A 1 482 ? -17.433 32.488 14.317 1.00 50.47 482 GLY A O 1
ATOM 3877 N N . ALA A 1 483 ? -16.367 30.510 14.425 1.00 46.84 483 ALA A N 1
ATOM 3878 C CA . ALA A 1 483 ? -17.362 29.843 15.258 1.00 46.84 483 ALA A CA 1
ATOM 3879 C C . ALA A 1 483 ? -17.454 30.469 16.664 1.00 46.84 483 ALA A C 1
ATOM 3881 O O . ALA A 1 483 ? -16.552 30.335 17.490 1.00 46.84 483 ALA A O 1
ATOM 3882 N N . THR A 1 484 ? -18.592 31.096 16.970 1.00 47.38 484 THR A N 1
ATOM 3883 C CA . THR A 1 484 ? -18.862 31.756 18.264 1.00 47.38 484 THR A CA 1
ATOM 3884 C C . THR A 1 484 ? -19.105 30.793 19.433 1.00 47.38 484 THR A C 1
ATOM 3886 O O . THR A 1 484 ? -19.194 31.239 20.574 1.00 47.38 484 THR A O 1
ATOM 3889 N N . ASN A 1 485 ? -19.165 29.483 19.178 1.00 51.94 485 ASN A N 1
ATOM 3890 C CA . ASN A 1 485 ? -19.170 28.423 20.185 1.00 51.94 485 ASN A CA 1
ATOM 3891 C C . ASN A 1 485 ? -18.183 27.326 19.769 1.00 51.94 485 ASN A C 1
ATOM 3893 O O . ASN A 1 485 ? -18.396 26.651 18.765 1.00 51.94 485 ASN A O 1
ATOM 3897 N N . SER A 1 486 ? -17.121 27.130 20.551 1.00 69.25 486 SER A N 1
ATOM 3898 C CA . SER A 1 486 ? -16.146 26.056 20.343 1.00 69.25 486 SER A CA 1
ATOM 3899 C C . SER A 1 486 ? -15.608 25.545 21.679 1.00 69.25 486 SER A C 1
ATOM 3901 O O . SER A 1 486 ? -15.386 26.337 22.599 1.00 69.25 486 SER A O 1
ATOM 3903 N N . PHE A 1 487 ? -15.368 24.232 21.781 1.00 82.19 487 PHE A N 1
ATOM 3904 C CA . PHE A 1 487 ? -14.855 23.578 22.996 1.00 82.19 487 PHE A CA 1
ATOM 3905 C C . PHE A 1 487 ? -13.507 24.161 23.453 1.00 82.19 487 PHE A C 1
ATOM 3907 O O . PHE A 1 487 ? -13.203 24.161 24.642 1.00 82.19 487 PHE A O 1
ATOM 3914 N N . ARG A 1 488 ? -12.739 24.724 22.512 1.00 79.75 488 ARG A N 1
ATOM 3915 C CA . ARG A 1 488 ? -11.458 25.423 22.704 1.00 79.75 488 ARG A CA 1
ATOM 3916 C C . ARG A 1 488 ? -11.530 26.543 23.750 1.00 79.75 488 ARG A C 1
ATOM 3918 O O . ARG A 1 488 ? -10.587 26.746 24.507 1.00 79.75 488 ARG A O 1
ATOM 3925 N N . ASN A 1 489 ? -12.682 27.212 23.852 1.00 79.50 489 ASN A N 1
ATOM 3926 C CA . ASN A 1 489 ? -12.931 28.274 24.833 1.00 79.50 489 ASN A CA 1
ATOM 3927 C C . ASN A 1 489 ? -13.484 27.749 26.176 1.00 79.50 489 ASN A C 1
ATOM 3929 O O . ASN A 1 489 ? -13.613 28.519 27.131 1.00 79.50 489 ASN A O 1
ATOM 3933 N N . ASN A 1 490 ? -13.816 26.455 26.280 1.00 84.56 490 ASN A N 1
ATOM 3934 C CA . ASN A 1 490 ? -14.320 25.844 27.507 1.00 84.56 490 ASN A CA 1
ATOM 3935 C C . ASN A 1 490 ? -13.179 25.238 28.339 1.00 84.56 490 ASN A C 1
ATOM 3937 O O . ASN A 1 490 ? -12.582 24.224 27.976 1.00 84.56 490 ASN A O 1
ATOM 3941 N N . LYS A 1 491 ? -12.939 25.813 29.522 1.00 85.06 491 LYS A N 1
ATOM 3942 C CA . LYS A 1 491 ? -11.921 25.332 30.472 1.00 85.06 491 LYS A CA 1
ATOM 3943 C C . LYS A 1 491 ? -12.140 23.883 30.920 1.00 85.06 491 LYS A C 1
ATOM 3945 O O . LYS A 1 491 ? -11.163 23.203 31.212 1.00 85.06 491 LYS A O 1
ATOM 3950 N N . GLU A 1 492 ? -13.384 23.409 30.966 1.00 87.75 492 GLU A N 1
ATOM 3951 C CA . GLU A 1 492 ? -13.694 22.020 31.327 1.00 87.75 492 GLU A CA 1
ATOM 3952 C C . GLU A 1 492 ? -13.258 21.044 30.224 1.00 87.75 492 GLU A C 1
ATOM 3954 O O . GLU A 1 492 ? -12.517 20.103 30.501 1.00 87.75 492 GLU A O 1
ATOM 3959 N N . SER A 1 493 ? -13.606 21.333 28.965 1.00 86.06 493 SER A N 1
ATOM 3960 C CA . SER A 1 493 ? -13.166 20.568 27.788 1.00 86.06 493 SER A CA 1
ATOM 3961 C C . SER A 1 493 ? -11.638 20.530 27.657 1.00 86.06 493 SER A C 1
ATOM 3963 O O . SER A 1 493 ? -11.057 19.470 27.435 1.00 86.06 493 SER A O 1
ATOM 3965 N N . VAL A 1 494 ? -10.967 21.665 27.880 1.00 84.56 494 VAL A N 1
ATOM 3966 C CA . VAL A 1 494 ? -9.495 21.747 27.935 1.00 84.56 494 VAL A CA 1
ATOM 3967 C C . VAL A 1 494 ? -8.921 20.852 29.043 1.00 84.56 494 VAL A C 1
ATOM 3969 O O . VAL A 1 494 ? -7.968 20.104 28.816 1.00 84.56 494 VAL A O 1
ATOM 3972 N N . GLN A 1 495 ? -9.512 20.881 30.242 1.00 87.94 495 GLN A N 1
ATOM 3973 C CA . GLN A 1 495 ? -9.047 20.074 31.371 1.00 87.94 495 GLN A CA 1
ATOM 3974 C C . GLN A 1 495 ? -9.270 18.567 31.153 1.00 87.94 495 GLN A C 1
ATOM 3976 O O . GLN A 1 495 ? -8.458 17.761 31.613 1.00 87.94 495 GLN A O 1
ATOM 3981 N N . GLN A 1 496 ? -10.323 18.178 30.428 1.00 90.19 496 GLN A N 1
ATOM 3982 C CA . GLN A 1 496 ? -10.574 16.790 30.027 1.00 90.19 496 GLN A CA 1
ATOM 3983 C C . GLN A 1 496 ? -9.487 16.275 29.071 1.00 90.19 496 GLN A C 1
ATOM 3985 O O . GLN A 1 496 ? -8.945 15.197 29.313 1.00 90.19 496 GLN A O 1
ATOM 3990 N N . ILE A 1 497 ? -9.082 17.060 28.062 1.00 90.62 497 ILE A N 1
ATOM 3991 C CA . ILE A 1 497 ? -7.985 16.678 27.151 1.00 90.62 497 ILE A CA 1
ATOM 3992 C C . ILE A 1 497 ? -6.650 16.586 27.913 1.00 90.62 497 ILE A C 1
ATOM 3994 O O . ILE A 1 497 ? -5.937 15.592 27.779 1.00 90.62 497 ILE A O 1
ATOM 3998 N N . LYS A 1 498 ? -6.337 17.543 28.803 1.00 90.06 498 LYS A N 1
ATOM 3999 C CA . LYS A 1 498 ? -5.147 17.447 29.678 1.00 90.06 498 LYS A CA 1
ATOM 4000 C C . LYS A 1 498 ? -5.157 16.199 30.570 1.00 90.06 498 LYS A C 1
ATOM 4002 O O . LYS A 1 498 ? -4.110 15.590 30.784 1.00 90.06 498 LYS A O 1
ATOM 4007 N N . SER A 1 499 ? -6.324 15.811 31.087 1.00 90.19 499 SER A N 1
ATOM 4008 C CA . SER A 1 499 ? -6.488 14.603 31.908 1.00 90.19 499 SER A CA 1
ATOM 4009 C C . SER A 1 499 ? -6.320 13.314 31.093 1.00 90.19 499 SER A C 1
ATOM 4011 O O . SER A 1 499 ? -5.692 12.370 31.567 1.00 90.19 499 SER A O 1
ATOM 4013 N N . LEU A 1 500 ? -6.816 13.288 29.849 1.00 92.06 500 LEU A N 1
ATOM 4014 C CA . LEU A 1 500 ? -6.590 12.193 28.903 1.00 92.06 500 LEU A CA 1
ATOM 4015 C C . LEU A 1 500 ? -5.092 12.005 28.633 1.00 92.06 500 LEU A C 1
ATOM 4017 O O . LEU A 1 500 ? -4.575 10.905 28.824 1.00 92.06 500 LEU A O 1
ATOM 4021 N N . LEU A 1 501 ? -4.391 13.079 28.249 1.00 90.25 501 LEU A N 1
ATOM 4022 C CA . LEU A 1 501 ? -2.961 13.014 27.942 1.00 90.25 501 LEU A CA 1
ATOM 4023 C C . LEU A 1 501 ? -2.139 12.589 29.165 1.00 90.25 501 LEU A C 1
ATOM 4025 O O . LEU A 1 501 ? -1.295 11.713 29.031 1.00 90.25 501 LEU A O 1
ATOM 4029 N N . ARG A 1 502 ? -2.442 13.085 30.374 1.00 88.31 502 ARG A N 1
ATOM 4030 C CA . ARG A 1 502 ? -1.765 12.659 31.620 1.00 88.31 502 ARG A CA 1
ATOM 4031 C C . ARG A 1 502 ? -1.863 11.155 31.914 1.00 88.31 502 ARG A C 1
ATOM 4033 O O . ARG A 1 502 ? -0.994 10.624 32.602 1.00 88.31 502 ARG A O 1
ATOM 4040 N N . ASN A 1 503 ? -2.889 10.475 31.405 1.00 85.00 503 ASN A N 1
ATOM 4041 C CA . ASN A 1 503 ? -3.042 9.027 31.561 1.00 85.00 503 ASN A CA 1
ATOM 4042 C C . ASN A 1 503 ? -2.293 8.220 30.482 1.00 85.00 503 ASN A C 1
ATOM 4044 O O . ASN A 1 503 ? -2.041 7.032 30.687 1.00 85.00 503 ASN A O 1
ATOM 4048 N N . ALA A 1 504 ? -1.918 8.837 29.356 1.00 85.88 504 ALA A N 1
ATOM 4049 C CA . ALA A 1 504 ? -1.137 8.193 28.303 1.00 85.88 504 ALA A CA 1
ATOM 4050 C C . ALA A 1 504 ? 0.320 7.991 28.749 1.00 85.88 504 ALA A C 1
ATOM 4052 O O . ALA A 1 504 ? 0.933 8.880 29.338 1.00 85.88 504 ALA A O 1
ATOM 4053 N N . GLU A 1 505 ? 0.889 6.816 28.462 1.00 81.00 505 GLU A N 1
ATOM 4054 C CA . GLU A 1 505 ? 2.146 6.366 29.079 1.00 81.00 505 GLU A CA 1
ATOM 4055 C C . GLU A 1 505 ? 3.338 7.303 28.806 1.00 81.00 505 GLU A C 1
ATOM 4057 O O . GLU A 1 505 ? 4.145 7.544 29.702 1.00 81.00 505 GLU A O 1
ATOM 4062 N N . TYR A 1 506 ? 3.408 7.891 27.607 1.00 83.69 506 TYR A N 1
ATOM 4063 C CA . TYR A 1 506 ? 4.460 8.836 27.211 1.00 83.69 506 TYR A CA 1
ATOM 4064 C C . TYR A 1 506 ? 4.457 10.125 28.055 1.00 83.69 506 TYR A C 1
ATOM 4066 O O . TYR A 1 506 ? 5.507 10.595 28.493 1.00 83.69 506 TYR A O 1
ATOM 4074 N N . PHE A 1 507 ? 3.276 10.680 28.337 1.00 84.44 507 PHE A N 1
ATOM 4075 C CA . PHE A 1 507 ? 3.131 11.983 28.990 1.00 84.44 507 PHE A CA 1
ATOM 4076 C C . PHE A 1 507 ? 3.199 11.931 30.526 1.00 84.44 507 PHE A C 1
ATOM 4078 O O . PHE A 1 507 ? 3.163 12.982 31.165 1.00 84.44 507 PHE A O 1
ATOM 4085 N N . GLN A 1 508 ? 3.334 10.749 31.143 1.00 78.38 508 GLN A N 1
ATOM 4086 C CA . GLN A 1 508 ? 3.350 10.601 32.610 1.00 78.38 508 GLN A CA 1
ATOM 4087 C C . GLN A 1 508 ? 4.459 11.411 33.307 1.00 78.38 508 GLN A C 1
ATOM 4089 O O . GLN A 1 508 ? 4.303 11.773 34.472 1.00 78.38 508 GLN A O 1
ATOM 4094 N N . ASN A 1 509 ? 5.557 11.702 32.600 1.00 73.31 509 ASN A N 1
ATOM 4095 C CA . ASN A 1 509 ? 6.704 12.471 33.101 1.00 73.31 509 ASN A CA 1
ATOM 4096 C C . ASN A 1 509 ? 6.967 13.766 32.301 1.00 73.31 509 ASN A C 1
ATOM 4098 O O . ASN A 1 509 ? 8.024 14.371 32.466 1.00 73.31 509 ASN A O 1
ATOM 4102 N N . ALA A 1 510 ? 6.051 14.169 31.414 1.00 78.50 510 ALA A N 1
ATOM 4103 C CA . ALA A 1 510 ? 6.212 15.333 30.541 1.00 78.50 510 ALA A CA 1
ATOM 4104 C C . ALA A 1 510 ? 5.549 16.590 31.129 1.00 78.50 510 ALA A C 1
ATOM 4106 O O . ALA A 1 510 ? 4.548 16.492 31.847 1.00 78.50 510 ALA A O 1
ATOM 4107 N N . ASP A 1 511 ? 6.053 17.778 30.778 1.00 82.19 511 ASP A N 1
ATOM 4108 C CA . ASP A 1 511 ? 5.368 19.029 31.107 1.00 82.19 511 ASP A CA 1
ATOM 4109 C C . ASP A 1 511 ? 4.167 19.241 30.167 1.00 82.19 511 ASP A C 1
ATOM 4111 O O . ASP A 1 511 ? 4.271 19.707 29.032 1.00 82.19 511 ASP A O 1
ATOM 4115 N N . LEU A 1 512 ? 2.994 18.846 30.660 1.00 83.62 512 LEU A N 1
ATOM 4116 C CA . LEU A 1 512 ? 1.716 18.983 29.963 1.00 83.62 512 LEU A CA 1
ATOM 4117 C C . LEU A 1 512 ? 1.172 20.417 29.934 1.00 83.62 512 LEU A C 1
ATOM 4119 O O . LEU A 1 512 ? 0.203 20.671 29.217 1.00 83.62 512 LEU A O 1
ATOM 4123 N N . ASP A 1 513 ? 1.736 21.345 30.707 1.00 84.38 513 ASP A N 1
ATOM 4124 C CA . ASP A 1 513 ? 1.343 22.752 30.671 1.00 84.38 513 ASP A CA 1
ATOM 4125 C C . ASP A 1 513 ? 2.171 23.516 29.620 1.00 84.38 513 ASP A C 1
ATOM 4127 O O . ASP A 1 513 ? 1.591 24.287 28.849 1.00 84.38 513 ASP A O 1
ATOM 4131 N N . GLU A 1 514 ? 3.462 23.200 29.470 1.00 85.81 514 GLU A N 1
ATOM 4132 C CA . GLU A 1 514 ? 4.284 23.602 28.315 1.00 85.81 514 GLU A CA 1
ATOM 4133 C C . GLU A 1 514 ? 3.733 23.009 27.007 1.00 85.81 514 GLU A C 1
ATOM 4135 O O . GLU A 1 514 ? 3.388 23.758 26.089 1.00 85.81 514 GLU A O 1
ATOM 4140 N N . TRP A 1 515 ? 3.540 21.684 26.942 1.00 87.06 515 TRP A N 1
ATOM 4141 C CA . TRP A 1 515 ? 3.025 21.000 25.744 1.00 87.06 515 TRP A CA 1
ATOM 4142 C C . TRP A 1 515 ? 1.656 21.535 25.302 1.00 87.06 515 TRP A C 1
ATOM 4144 O O . TRP A 1 515 ? 1.398 21.724 24.114 1.00 87.06 515 TRP A O 1
ATOM 4154 N N . TRP A 1 516 ? 0.767 21.826 26.257 1.00 87.38 516 TRP A N 1
ATOM 4155 C CA . TRP A 1 516 ? -0.533 22.417 25.942 1.00 87.38 516 TRP A CA 1
ATOM 4156 C C . TRP A 1 516 ? -0.439 23.871 25.478 1.00 87.38 516 TRP A C 1
ATOM 4158 O O . TRP A 1 516 ? -1.283 24.314 24.704 1.00 87.38 516 TRP A O 1
ATOM 4168 N N . THR A 1 517 ? 0.569 24.619 25.928 1.00 86.38 517 THR A N 1
ATOM 4169 C CA . THR A 1 517 ? 0.806 25.977 25.424 1.00 86.38 517 THR A CA 1
ATOM 4170 C C . THR A 1 517 ? 1.154 25.926 23.936 1.00 86.38 517 THR A C 1
ATOM 4172 O O . THR A 1 517 ? 0.570 26.679 23.165 1.00 86.38 517 THR A O 1
ATOM 4175 N N . GLN A 1 518 ? 1.967 24.952 23.508 1.00 86.88 518 GLN A N 1
ATOM 4176 C CA . GLN A 1 518 ? 2.271 24.735 22.087 1.00 86.88 518 GLN A CA 1
ATOM 4177 C C . GLN A 1 518 ? 1.019 24.351 21.275 1.00 86.88 518 GLN A C 1
ATOM 4179 O O . GLN A 1 518 ? 0.739 24.990 20.267 1.00 86.88 518 GLN A O 1
ATOM 4184 N N . ILE A 1 519 ? 0.193 23.415 21.769 1.00 85.75 519 ILE A N 1
ATOM 4185 C CA . ILE A 1 519 ? -1.099 23.050 21.141 1.00 85.75 519 ILE A CA 1
ATOM 4186 C C . ILE A 1 519 ? -2.060 24.247 21.013 1.00 85.75 519 ILE A C 1
ATOM 4188 O O . ILE A 1 519 ? -2.869 24.296 20.091 1.00 85.75 519 ILE A O 1
ATOM 4192 N N . ILE A 1 520 ? -2.019 25.214 21.932 1.00 82.12 520 ILE A N 1
ATOM 4193 C CA . ILE A 1 520 ? -2.876 26.407 21.861 1.00 82.12 520 ILE A CA 1
ATOM 4194 C C . ILE A 1 520 ? -2.289 27.491 20.952 1.00 82.12 520 ILE A C 1
ATOM 4196 O O . ILE A 1 520 ? -3.062 28.209 20.325 1.00 82.12 520 ILE A O 1
ATOM 4200 N N . GLU A 1 521 ? -0.964 27.593 20.837 1.00 80.19 521 GLU A N 1
ATOM 4201 C CA . GLU A 1 521 ? -0.320 28.427 19.815 1.00 80.19 521 GLU A CA 1
ATOM 4202 C C . GLU A 1 521 ? -0.669 27.918 18.404 1.00 80.19 521 GLU A C 1
ATOM 4204 O O . GLU A 1 521 ? -1.148 28.713 17.599 1.00 80.19 521 GLU A O 1
ATOM 4209 N N . GLU A 1 522 ? -0.560 26.602 18.157 1.00 77.00 522 GLU A N 1
ATOM 4210 C CA . GLU A 1 522 ? -1.026 25.913 16.930 1.00 77.00 522 GLU A CA 1
ATOM 4211 C C . GLU A 1 522 ? -2.489 26.225 16.597 1.00 77.00 522 GLU A C 1
ATOM 4213 O O . GLU A 1 522 ? -2.860 26.488 15.457 1.00 77.00 522 GLU A O 1
ATOM 4218 N N . ASP A 1 523 ? -3.357 26.155 17.605 1.00 77.06 523 ASP A N 1
ATOM 4219 C CA . ASP A 1 523 ? -4.801 26.236 17.410 1.00 77.06 523 ASP A CA 1
ATOM 4220 C C . ASP A 1 523 ? -5.322 27.678 17.231 1.00 77.06 523 ASP A C 1
ATOM 4222 O O . ASP A 1 523 ? -6.481 27.884 16.835 1.00 77.06 523 ASP A O 1
ATOM 4226 N N . GLN A 1 524 ? -4.482 28.674 17.533 1.00 73.00 524 GLN A N 1
ATOM 4227 C CA . GLN A 1 524 ? -4.801 30.102 17.451 1.00 73.00 524 GLN A CA 1
ATOM 4228 C C . GLN A 1 524 ? -4.158 30.820 16.261 1.00 73.00 524 GLN A C 1
ATOM 4230 O O . GLN A 1 524 ? -4.656 31.890 15.898 1.00 73.00 524 GLN A O 1
ATOM 4235 N N . THR A 1 525 ? -3.104 30.282 15.641 1.00 65.50 525 THR A N 1
ATOM 4236 C CA . THR A 1 525 ? -2.510 30.905 14.453 1.00 65.50 525 THR A CA 1
ATOM 4237 C C . THR A 1 525 ? -3.447 30.859 13.247 1.00 65.50 525 THR A C 1
ATOM 4239 O O . THR A 1 525 ? -4.120 29.870 12.964 1.00 65.50 525 THR A O 1
ATOM 4242 N N . THR A 1 526 ? -3.506 31.984 12.532 1.00 54.03 526 THR A N 1
ATOM 4243 C CA . THR A 1 526 ? -4.289 32.151 11.296 1.00 54.03 526 THR A CA 1
ATOM 4244 C C . THR A 1 526 ? -3.418 32.320 10.053 1.00 54.03 526 THR A C 1
ATOM 4246 O O . THR A 1 526 ? -3.945 32.273 8.946 1.00 54.03 526 THR A O 1
ATOM 4249 N N . ASP A 1 527 ? -2.111 32.520 10.228 1.00 49.84 527 ASP A N 1
ATOM 4250 C CA . ASP A 1 527 ? -1.134 32.529 9.141 1.00 49.84 527 ASP A CA 1
ATOM 4251 C C . ASP A 1 527 ? -0.660 31.098 8.875 1.00 49.84 527 ASP A C 1
ATOM 4253 O O . ASP A 1 527 ? -0.075 30.464 9.752 1.00 49.84 527 ASP A O 1
ATOM 4257 N N . LEU A 1 528 ? -0.828 30.635 7.636 1.00 51.09 528 LEU A N 1
ATOM 4258 C CA . LEU A 1 528 ? -0.298 29.358 7.134 1.00 51.09 528 LEU A CA 1
ATOM 4259 C C . LEU A 1 528 ? 1.238 29.363 6.951 1.00 51.09 528 LEU A C 1
ATOM 4261 O O . LEU A 1 528 ? 1.791 28.411 6.408 1.00 51.09 528 LEU A O 1
ATOM 4265 N N . GLU A 1 529 ? 1.916 30.445 7.348 1.00 46.06 529 GLU A N 1
ATOM 4266 C CA . GLU A 1 529 ? 3.348 30.683 7.117 1.00 46.06 529 GLU A CA 1
ATOM 4267 C C . GLU A 1 529 ? 4.190 30.810 8.403 1.00 46.06 529 GLU A C 1
ATOM 4269 O O . GLU A 1 529 ? 5.415 30.837 8.294 1.00 46.06 529 GLU A O 1
ATOM 4274 N N . SER A 1 530 ? 3.596 30.953 9.604 1.00 49.56 530 SER A N 1
ATOM 4275 C CA . SER A 1 530 ? 4.343 31.496 10.763 1.00 49.56 530 SER A CA 1
ATOM 4276 C C . SER A 1 530 ? 4.427 30.652 12.043 1.00 49.56 530 SER A C 1
ATOM 4278 O O . SER A 1 530 ? 5.368 30.874 12.807 1.00 49.56 530 SER A O 1
ATOM 4280 N N . VAL A 1 531 ? 3.535 29.680 12.295 1.00 51.88 531 VAL A N 1
ATOM 4281 C CA . VAL A 1 531 ? 3.704 28.695 13.393 1.00 51.88 531 VAL A CA 1
ATOM 4282 C C . VAL A 1 531 ? 3.108 27.333 13.020 1.00 51.88 531 VAL A C 1
ATOM 4284 O O . VAL A 1 531 ? 2.055 26.941 13.524 1.00 51.88 531 VAL A O 1
ATOM 4287 N N . ASP A 1 532 ? 3.808 26.583 12.172 1.00 56.78 532 ASP A N 1
ATOM 4288 C CA . ASP A 1 532 ? 3.553 25.154 12.001 1.00 56.78 532 ASP A CA 1
ATOM 4289 C C . ASP A 1 532 ? 4.258 24.370 13.119 1.00 56.78 532 ASP A C 1
ATOM 4291 O O . ASP A 1 532 ? 5.482 24.272 13.206 1.00 56.78 532 ASP A O 1
ATOM 4295 N N . LYS A 1 533 ? 3.453 23.847 14.043 1.00 62.50 533 LYS A N 1
ATOM 4296 C CA . LYS A 1 533 ? 3.873 22.964 15.133 1.00 62.50 533 LYS A CA 1
ATOM 4297 C C . LYS A 1 533 ? 2.922 21.760 15.142 1.00 62.50 533 LYS A C 1
ATOM 4299 O O . LYS A 1 533 ? 1.764 21.857 14.744 1.00 62.50 533 LYS A O 1
ATOM 4304 N N . LEU A 1 534 ? 3.434 20.585 15.513 1.00 85.12 534 LEU A N 1
ATOM 4305 C CA . LEU A 1 534 ? 2.742 19.297 15.331 1.00 85.12 534 LEU A CA 1
ATOM 4306 C C . LEU A 1 534 ? 2.465 18.568 16.661 1.00 85.12 534 LEU A C 1
ATOM 4308 O O . LEU A 1 534 ? 2.314 17.342 16.697 1.00 85.12 534 LEU A O 1
ATOM 4312 N N . TYR A 1 535 ? 2.373 19.312 17.765 1.00 89.19 535 TYR A N 1
ATOM 4313 C CA . TYR A 1 535 ? 2.188 18.794 19.122 1.00 89.19 535 TYR A CA 1
ATOM 4314 C C . TYR A 1 535 ? 0.802 18.161 19.282 1.00 89.19 535 TYR A C 1
ATOM 4316 O O . TYR A 1 535 ? 0.691 17.127 19.948 1.00 89.19 535 TYR A O 1
ATOM 4324 N N . ALA A 1 536 ? -0.241 18.691 18.625 1.00 90.12 536 ALA A N 1
ATOM 4325 C CA . ALA A 1 536 ? -1.551 18.035 18.558 1.00 90.12 536 ALA A CA 1
ATOM 4326 C C . ALA A 1 536 ? -1.491 16.679 17.821 1.00 90.12 536 ALA A C 1
ATOM 4328 O O . ALA A 1 536 ? -2.114 15.708 18.254 1.00 90.12 536 ALA A O 1
ATOM 4329 N N . THR A 1 537 ? -0.696 16.577 16.750 1.00 92.94 537 THR A N 1
ATOM 4330 C CA . THR A 1 537 ? -0.496 15.327 15.994 1.00 92.94 537 THR A CA 1
ATOM 4331 C C . THR A 1 537 ? 0.258 14.288 16.820 1.00 92.94 537 THR A C 1
ATOM 4333 O O . THR A 1 537 ? -0.213 13.160 16.958 1.00 92.94 537 THR A O 1
ATOM 4336 N N . VAL A 1 538 ? 1.386 14.656 17.436 1.00 93.50 538 VAL A N 1
ATOM 4337 C CA . VAL A 1 538 ? 2.160 13.737 18.290 1.00 93.50 538 VAL A CA 1
ATOM 4338 C C . VAL A 1 538 ? 1.355 13.316 19.529 1.00 93.50 538 VAL A C 1
ATOM 4340 O O . VAL A 1 538 ? 1.371 12.140 19.897 1.00 93.50 538 VAL A O 1
ATOM 4343 N N . ALA A 1 539 ? 0.569 14.225 20.119 1.00 93.81 539 ALA A N 1
ATOM 4344 C CA . ALA A 1 539 ? -0.344 13.902 21.216 1.00 93.81 539 ALA A CA 1
ATOM 4345 C C . ALA A 1 539 ? -1.467 12.933 20.807 1.00 93.81 539 ALA A C 1
ATOM 4347 O O . ALA A 1 539 ? -1.844 12.079 21.610 1.00 93.81 539 ALA A O 1
ATOM 4348 N N . LEU A 1 540 ? -1.978 13.021 19.572 1.00 95.31 540 LEU A N 1
ATOM 4349 C CA . LEU A 1 540 ? -2.945 12.055 19.045 1.00 95.31 540 LEU A CA 1
ATOM 4350 C C . LEU A 1 540 ? -2.292 10.690 18.799 1.00 95.31 540 LEU A C 1
ATOM 4352 O O . LEU A 1 540 ? -2.831 9.678 19.242 1.00 95.31 540 LEU A O 1
ATOM 4356 N N . LEU A 1 541 ? -1.119 10.644 18.159 1.00 95.69 541 LEU A N 1
ATOM 4357 C CA . LEU A 1 541 ? -0.394 9.390 17.911 1.00 95.69 541 LEU A CA 1
ATOM 4358 C C . LEU A 1 541 ? -0.084 8.635 19.214 1.00 95.69 541 LEU A C 1
ATOM 4360 O O . LEU A 1 541 ? -0.230 7.414 19.252 1.00 95.69 541 LEU A O 1
ATOM 4364 N N . ALA A 1 542 ? 0.235 9.353 20.297 1.00 94.25 542 ALA A N 1
ATOM 4365 C CA . ALA A 1 542 ? 0.479 8.803 21.634 1.00 94.25 542 ALA A CA 1
ATOM 4366 C C . ALA A 1 542 ? -0.726 8.090 22.293 1.00 94.25 542 ALA A C 1
ATOM 4368 O O . ALA A 1 542 ? -0.565 7.494 23.361 1.00 94.25 542 ALA A O 1
ATOM 4369 N N . LEU A 1 543 ? -1.920 8.141 21.689 1.00 94.38 543 LEU A N 1
ATOM 4370 C CA . LEU A 1 543 ? -3.152 7.556 22.229 1.00 94.38 543 LEU A CA 1
ATOM 4371 C C . LEU A 1 543 ? -3.640 6.301 21.488 1.00 94.38 543 LEU A C 1
ATOM 4373 O O . LEU A 1 543 ? -4.549 5.649 21.993 1.00 94.38 543 LEU A O 1
ATOM 4377 N N . LEU A 1 544 ? -3.102 5.958 20.309 1.00 95.00 544 LEU A N 1
ATOM 4378 C CA . LEU A 1 544 ? -3.743 5.005 19.383 1.00 95.00 544 LEU A CA 1
ATOM 4379 C C . LEU A 1 544 ? -3.034 3.630 19.327 1.00 95.00 544 LEU A C 1
ATOM 4381 O O . LEU A 1 544 ? -2.056 3.481 18.588 1.00 95.00 544 LEU A O 1
ATOM 4385 N N . PRO A 1 545 ? -3.513 2.591 20.047 1.00 91.38 545 PRO A N 1
ATOM 4386 C CA . PRO A 1 545 ? -2.866 1.272 20.070 1.00 91.38 545 PRO A CA 1
ATOM 4387 C C . PRO A 1 545 ? -3.253 0.344 18.908 1.00 91.38 545 PRO A C 1
ATOM 4389 O O . PRO A 1 545 ? -2.514 -0.584 18.574 1.00 91.38 545 PRO A O 1
ATOM 4392 N N . ASN A 1 546 ? -4.410 0.579 18.283 1.00 93.38 546 ASN A N 1
ATOM 4393 C CA . ASN A 1 546 ? -4.971 -0.291 17.240 1.00 93.38 546 ASN A CA 1
ATOM 4394 C C . ASN A 1 546 ? -4.830 0.297 15.822 1.00 93.38 546 ASN A C 1
ATOM 4396 O O . ASN A 1 546 ? -5.351 -0.274 14.864 1.00 93.38 546 ASN A O 1
ATOM 4400 N N . LEU A 1 547 ? -4.104 1.414 15.690 1.00 97.06 547 LEU A N 1
ATOM 4401 C CA . LEU A 1 547 ? -3.811 2.078 14.423 1.00 97.06 547 LEU A CA 1
ATOM 4402 C C . LEU A 1 547 ? -2.942 1.175 13.539 1.00 97.06 547 LEU A C 1
ATOM 4404 O O . LEU A 1 547 ? -1.849 0.802 13.949 1.00 97.06 547 LEU A O 1
ATOM 4408 N N . LYS A 1 548 ? -3.420 0.861 12.330 1.00 97.56 548 LYS A N 1
ATOM 4409 C CA . LYS A 1 548 ? -2.766 -0.010 11.334 1.00 97.56 548 LYS A CA 1
ATOM 4410 C C . LYS A 1 548 ? -2.253 0.745 10.114 1.00 97.56 548 LYS A C 1
ATOM 4412 O O . LYS A 1 548 ? -1.249 0.344 9.529 1.00 97.56 548 LYS A O 1
ATOM 4417 N N . THR A 1 549 ? -2.925 1.837 9.757 1.00 98.44 549 THR A N 1
ATOM 4418 C CA . THR A 1 549 ? -2.595 2.664 8.592 1.00 98.44 549 THR A CA 1
ATOM 4419 C C . THR A 1 549 ? -2.577 4.132 8.989 1.00 98.44 549 THR A C 1
ATOM 4421 O O . THR A 1 549 ? -3.595 4.651 9.454 1.00 98.44 549 THR A O 1
ATOM 4424 N N . LEU A 1 550 ? -1.440 4.797 8.784 1.00 98.19 550 LEU A N 1
ATOM 4425 C CA . LEU A 1 550 ? -1.236 6.208 9.108 1.00 98.19 550 LEU A CA 1
ATOM 4426 C C . LEU A 1 550 ? -0.891 7.011 7.851 1.00 98.19 550 LEU A C 1
ATOM 4428 O O . LEU A 1 550 ? 0.061 6.688 7.140 1.00 98.19 550 LEU A O 1
ATOM 4432 N N . GLN A 1 551 ? -1.638 8.088 7.627 1.00 95.81 551 GLN A N 1
ATOM 4433 C CA . GLN A 1 551 ? -1.288 9.172 6.718 1.00 95.81 551 GLN A CA 1
ATOM 4434 C C . GLN A 1 551 ? -1.068 10.434 7.555 1.00 95.81 551 GLN A C 1
ATOM 4436 O O . GLN A 1 551 ? -1.969 10.883 8.266 1.00 95.81 551 GLN A O 1
ATOM 4441 N N . LEU A 1 552 ? 0.159 10.945 7.517 1.00 94.75 552 LEU A N 1
ATOM 4442 C CA . LEU A 1 552 ? 0.618 12.108 8.281 1.00 94.75 552 LEU A CA 1
ATOM 4443 C C . LEU A 1 552 ? 0.070 13.416 7.664 1.00 94.75 552 LEU A C 1
ATOM 4445 O O . LEU A 1 552 ? -0.482 13.364 6.566 1.00 94.75 552 LEU A O 1
ATOM 4449 N N . PRO A 1 553 ? 0.157 14.574 8.346 1.00 90.81 553 PRO A N 1
ATOM 4450 C CA . PRO A 1 553 ? -0.117 15.865 7.715 1.00 90.81 553 PRO A CA 1
ATOM 4451 C C . PRO A 1 553 ? 1.011 16.258 6.747 1.00 90.81 553 PRO A C 1
ATOM 4453 O O . PRO A 1 553 ? 2.154 15.836 6.917 1.00 90.81 553 PRO A O 1
ATOM 4456 N N . ASP A 1 554 ? 0.698 17.112 5.776 1.00 83.62 554 ASP A N 1
ATOM 4457 C CA . ASP A 1 554 ? 1.629 17.715 4.802 1.00 83.62 554 ASP A CA 1
ATOM 4458 C C . ASP A 1 554 ? 2.887 18.325 5.445 1.00 83.62 554 ASP A C 1
ATOM 4460 O O . ASP A 1 554 ? 4.019 18.053 5.027 1.00 83.62 554 ASP A O 1
ATOM 4464 N N . ARG A 1 555 ? 2.698 19.078 6.529 1.00 84.25 555 ARG A N 1
ATOM 4465 C CA . ARG A 1 555 ? 3.753 19.715 7.334 1.00 84.25 555 ARG A CA 1
ATOM 4466 C C . ARG A 1 555 ? 4.686 18.751 8.075 1.00 84.25 555 ARG A C 1
ATOM 4468 O O . ARG A 1 555 ? 5.685 19.185 8.637 1.00 84.25 555 ARG A O 1
ATOM 4475 N N . TRP A 1 556 ? 4.438 17.436 8.060 1.00 90.88 556 TRP A N 1
ATOM 4476 C CA . TRP A 1 556 ? 5.277 16.469 8.789 1.00 90.88 556 TRP A CA 1
ATOM 4477 C C . TRP A 1 556 ? 6.753 16.451 8.353 1.00 90.88 556 TRP A C 1
ATOM 4479 O O . TRP A 1 556 ? 7.623 16.037 9.117 1.00 90.88 556 TRP A O 1
ATOM 4489 N N . HIS A 1 557 ? 7.062 16.939 7.151 1.00 85.75 557 HIS A N 1
ATOM 4490 C CA . HIS A 1 557 ? 8.437 17.060 6.666 1.00 85.75 557 HIS A CA 1
ATOM 4491 C C . HIS A 1 557 ? 9.346 17.918 7.567 1.00 85.75 557 HIS A C 1
ATOM 4493 O O . HIS A 1 557 ? 10.556 17.695 7.590 1.00 85.75 557 HIS A O 1
ATOM 4499 N N . GLU A 1 558 ? 8.759 18.823 8.353 1.00 83.62 558 GLU A N 1
ATOM 4500 C CA . GLU A 1 558 ? 9.441 19.698 9.314 1.00 83.62 558 GLU A CA 1
ATOM 4501 C C . GLU A 1 558 ? 9.824 18.975 10.624 1.00 83.62 558 GLU A C 1
ATOM 4503 O O . GLU A 1 558 ? 10.562 19.522 11.445 1.00 83.62 558 GLU A O 1
ATOM 4508 N N . VAL A 1 559 ? 9.367 17.729 10.840 1.00 79.69 559 VAL A N 1
ATOM 4509 C CA . VAL A 1 559 ? 9.762 16.878 11.983 1.00 79.69 559 VAL A CA 1
ATOM 4510 C C . VAL A 1 559 ? 11.106 16.204 11.682 1.00 79.69 559 VAL A C 1
ATOM 4512 O O . VAL A 1 559 ? 11.209 14.997 11.441 1.00 79.69 559 VAL A O 1
ATOM 4515 N N . ARG A 1 560 ? 12.153 17.027 11.661 1.00 81.06 560 ARG A N 1
ATOM 4516 C CA . ARG A 1 560 ? 13.546 16.659 11.386 1.00 81.06 560 ARG A CA 1
ATOM 4517 C C . ARG A 1 560 ? 14.474 17.583 12.173 1.00 81.06 560 ARG A C 1
ATOM 4519 O O . ARG A 1 560 ? 14.094 18.703 12.488 1.00 81.06 560 ARG A O 1
ATOM 4526 N N . ASP A 1 561 ? 15.688 17.133 12.477 1.00 76.44 561 ASP A N 1
ATOM 4527 C CA . ASP A 1 561 ? 16.768 18.013 12.938 1.00 76.44 561 ASP A CA 1
ATOM 4528 C C . ASP A 1 561 ? 16.893 19.251 12.032 1.00 76.44 561 ASP A C 1
ATOM 4530 O O . ASP A 1 561 ? 16.672 19.161 10.826 1.00 76.44 561 ASP A O 1
ATOM 4534 N N . GLU A 1 562 ? 17.281 20.385 12.618 1.00 79.00 562 GLU A N 1
ATOM 4535 C CA . GLU A 1 562 ? 17.514 21.670 11.929 1.00 79.00 562 GLU A CA 1
ATOM 4536 C C . GLU A 1 562 ? 16.259 22.334 11.311 1.00 79.00 562 GLU A C 1
ATOM 4538 O O . GLU A 1 562 ? 16.316 23.511 10.961 1.00 79.00 562 GLU A O 1
ATOM 4543 N N . GLU A 1 563 ? 15.109 21.649 11.292 1.00 82.75 563 GLU A N 1
ATOM 4544 C CA . GLU A 1 563 ? 13.808 22.163 10.836 1.00 82.75 563 GLU A CA 1
ATOM 4545 C C . GLU A 1 563 ? 12.919 22.716 11.968 1.00 82.75 563 GLU A C 1
ATOM 4547 O O . GLU A 1 563 ? 13.171 22.514 13.161 1.00 82.75 563 GLU A O 1
ATOM 4552 N N . ALA A 1 564 ? 11.827 23.394 11.591 1.00 79.94 564 ALA A N 1
ATOM 4553 C CA . ALA A 1 564 ? 10.909 24.081 12.508 1.00 79.94 564 ALA A CA 1
ATOM 4554 C C . ALA A 1 564 ? 10.344 23.193 13.638 1.00 79.94 564 ALA A C 1
ATOM 4556 O O . ALA A 1 564 ? 10.203 23.658 14.772 1.00 79.94 564 ALA A O 1
ATOM 4557 N N . ALA A 1 565 ? 10.077 21.909 13.367 1.00 81.88 565 ALA A N 1
ATOM 4558 C CA . ALA A 1 565 ? 9.537 20.961 14.343 1.00 81.88 565 ALA A CA 1
ATOM 4559 C C . ALA A 1 565 ? 10.587 19.977 14.910 1.00 81.88 565 ALA A C 1
ATOM 4561 O O . ALA A 1 565 ? 10.217 18.953 15.494 1.00 81.88 565 ALA A O 1
ATOM 4562 N N . ALA A 1 566 ? 11.889 20.297 14.828 1.00 84.38 566 ALA A N 1
ATOM 4563 C CA . ALA A 1 566 ? 12.985 19.487 15.385 1.00 84.38 566 ALA A CA 1
ATOM 4564 C C . ALA A 1 566 ? 12.779 19.076 16.858 1.00 84.38 566 ALA A C 1
ATOM 4566 O O . ALA A 1 566 ? 13.137 17.968 17.260 1.00 84.38 566 ALA A O 1
ATOM 4567 N N . ALA A 1 567 ? 12.144 19.937 17.662 1.00 86.44 567 ALA A N 1
ATOM 4568 C CA . ALA A 1 567 ? 11.839 19.674 19.071 1.00 86.44 567 ALA A CA 1
ATOM 4569 C C . ALA A 1 567 ? 10.919 18.454 19.302 1.00 86.44 567 ALA A C 1
ATOM 4571 O O . ALA A 1 567 ? 10.921 17.892 20.397 1.00 86.44 567 ALA A O 1
ATOM 4572 N N . LEU A 1 568 ? 10.161 18.020 18.286 1.00 88.31 568 LEU A N 1
ATOM 4573 C CA . LEU A 1 568 ? 9.278 16.852 18.354 1.00 88.31 568 LEU A CA 1
ATOM 4574 C C . LEU A 1 568 ? 9.966 15.531 17.982 1.00 88.31 568 LEU A C 1
ATOM 4576 O O . LEU A 1 568 ? 9.413 14.470 18.281 1.00 88.31 568 LEU A O 1
ATOM 4580 N N . VAL A 1 569 ? 11.162 15.553 17.380 1.00 87.94 569 VAL A N 1
ATOM 4581 C CA . VAL A 1 569 ? 11.873 14.324 16.976 1.00 87.94 569 VAL A CA 1
ATOM 4582 C C . VAL A 1 569 ? 12.078 13.368 18.168 1.00 87.94 569 VAL A C 1
ATOM 4584 O O . VAL A 1 569 ? 11.638 12.219 18.063 1.00 87.94 569 VAL A O 1
ATOM 4587 N N . PRO A 1 570 ? 12.581 13.802 19.348 1.00 89.81 570 PRO A N 1
ATOM 4588 C CA . PRO A 1 570 ? 12.733 12.913 20.507 1.00 89.81 570 PRO A CA 1
ATOM 4589 C C . PRO A 1 570 ? 11.400 12.375 21.052 1.00 89.81 570 PRO A C 1
ATOM 4591 O O . PRO A 1 570 ? 11.358 11.294 21.644 1.00 89.81 570 PRO A O 1
ATOM 4594 N N . SER A 1 571 ? 10.292 13.101 20.858 1.00 90.62 571 SER A N 1
ATOM 4595 C CA . SER A 1 571 ? 8.950 12.640 21.232 1.00 90.62 571 SER A CA 1
ATOM 4596 C C . SER A 1 571 ? 8.501 11.470 20.360 1.00 90.62 571 SER A C 1
ATOM 4598 O O . SER A 1 571 ? 8.037 10.457 20.886 1.00 90.62 571 SER A O 1
ATOM 4600 N N . VAL A 1 572 ? 8.684 11.576 19.040 1.00 91.88 572 VAL A N 1
ATOM 4601 C CA . VAL A 1 572 ? 8.345 10.508 18.086 1.00 91.88 572 VAL A CA 1
ATOM 4602 C C . VAL A 1 572 ? 9.237 9.283 18.304 1.00 91.88 572 VAL A C 1
ATOM 4604 O O . VAL A 1 572 ? 8.730 8.163 18.371 1.00 91.88 572 VAL A O 1
ATOM 4607 N N . GLU A 1 573 ? 10.543 9.482 18.502 1.00 91.31 573 GLU A N 1
ATOM 4608 C CA . GLU A 1 573 ? 11.480 8.397 18.824 1.00 91.31 573 GLU A CA 1
ATOM 4609 C C . GLU A 1 573 ? 11.121 7.677 20.129 1.00 91.31 573 GLU A C 1
ATOM 4611 O O . GLU A 1 573 ? 11.183 6.449 20.194 1.00 91.31 573 GLU A O 1
ATOM 4616 N N . SER A 1 574 ? 10.696 8.418 21.157 1.00 91.19 574 SER A N 1
ATOM 4617 C CA . SER A 1 574 ? 10.235 7.838 22.421 1.00 91.19 574 SER A CA 1
ATOM 4618 C C . SER A 1 574 ? 8.974 6.989 22.229 1.00 91.19 574 SER A C 1
ATOM 4620 O O . SER A 1 574 ? 8.945 5.844 22.679 1.00 91.19 574 SER A O 1
ATOM 4622 N N . LEU A 1 575 ? 7.971 7.478 21.485 1.00 91.88 575 LEU A N 1
ATOM 4623 C CA . LEU A 1 575 ? 6.759 6.708 21.164 1.00 91.88 575 LEU A CA 1
ATOM 4624 C C . LEU A 1 575 ? 7.073 5.407 20.411 1.00 91.88 575 LEU A C 1
ATOM 4626 O O . LEU A 1 575 ? 6.529 4.355 20.746 1.00 91.88 575 LEU A O 1
ATOM 4630 N N . VAL A 1 576 ? 7.983 5.458 19.436 1.00 92.75 576 VAL A N 1
ATOM 4631 C CA . VAL A 1 576 ? 8.443 4.287 18.671 1.00 92.75 576 VAL A CA 1
ATOM 4632 C C . VAL A 1 576 ? 9.227 3.307 19.550 1.00 92.75 576 VAL A C 1
ATOM 4634 O O . VAL A 1 576 ? 8.988 2.101 19.503 1.00 92.75 576 VAL A O 1
ATOM 4637 N N . SER A 1 577 ? 10.140 3.814 20.381 1.00 90.88 577 SER A N 1
ATOM 4638 C CA . SER A 1 577 ? 10.929 3.017 21.327 1.00 90.88 577 SER A CA 1
ATOM 4639 C C . SER A 1 577 ? 10.029 2.296 22.333 1.00 90.88 577 SER A C 1
ATOM 4641 O O . SER A 1 577 ? 10.169 1.091 22.545 1.00 90.88 577 SER A O 1
ATOM 4643 N N . MET A 1 578 ? 9.029 3.004 22.871 1.00 88.94 578 MET A N 1
ATOM 4644 C CA . MET A 1 578 ? 7.986 2.427 23.717 1.00 88.94 578 MET A CA 1
ATOM 4645 C C . MET A 1 578 ? 7.191 1.360 22.961 1.00 88.94 578 MET A C 1
ATOM 4647 O O . MET A 1 578 ? 7.118 0.238 23.442 1.00 88.94 578 MET A O 1
ATOM 4651 N N . SER A 1 579 ? 6.679 1.653 21.761 1.00 91.00 579 SER A N 1
ATOM 4652 C CA . SER A 1 579 ? 5.932 0.700 20.918 1.00 91.00 579 SER A CA 1
ATOM 4653 C C . SER A 1 579 ? 6.705 -0.579 20.552 1.00 91.00 579 SER A C 1
ATOM 4655 O O . SER A 1 579 ? 6.098 -1.553 20.101 1.00 91.00 579 SER A O 1
ATOM 4657 N N . ASN A 1 580 ? 8.032 -0.577 20.691 1.00 91.12 580 ASN A N 1
ATOM 4658 C CA . ASN A 1 580 ? 8.891 -1.729 20.432 1.00 91.12 580 ASN A CA 1
ATOM 4659 C C . ASN A 1 580 ? 9.229 -2.545 21.696 1.00 91.12 580 ASN A C 1
ATOM 4661 O O . ASN A 1 580 ? 9.786 -3.641 21.574 1.00 91.12 580 ASN A O 1
ATOM 4665 N N . ASP A 1 581 ? 8.887 -2.057 22.894 1.00 85.62 581 ASP A N 1
ATOM 4666 C CA . ASP A 1 581 ? 9.097 -2.760 24.162 1.00 85.62 581 ASP A CA 1
ATOM 4667 C C . ASP A 1 581 ? 8.070 -3.886 24.361 1.00 85.62 581 ASP A C 1
ATOM 4669 O O . ASP A 1 581 ? 6.962 -3.685 24.856 1.00 85.62 581 ASP A O 1
ATOM 4673 N N . SER A 1 582 ? 8.491 -5.110 24.047 1.00 66.19 582 SER A N 1
ATOM 4674 C CA . SER A 1 582 ? 7.698 -6.334 24.179 1.00 66.19 582 SER A CA 1
ATOM 4675 C C . SER A 1 582 ? 7.500 -6.841 25.621 1.00 66.19 582 SER A C 1
ATOM 4677 O O . SER A 1 582 ? 7.094 -7.994 25.814 1.00 66.19 582 SER A O 1
ATOM 4679 N N . THR A 1 583 ? 7.759 -6.034 26.663 1.00 72.00 583 THR A N 1
ATOM 4680 C CA . THR A 1 583 ? 7.560 -6.477 28.053 1.00 72.00 583 THR A CA 1
ATOM 4681 C C . THR A 1 583 ? 6.100 -6.903 28.326 1.00 72.00 583 THR A C 1
ATOM 4683 O O . THR A 1 583 ? 5.165 -6.132 28.090 1.00 72.00 583 THR A O 1
ATOM 4686 N N . PRO A 1 584 ? 5.845 -8.101 28.909 1.00 51.19 584 PRO A N 1
ATOM 4687 C CA . PRO A 1 584 ? 4.502 -8.714 28.954 1.00 51.19 584 PRO A CA 1
ATOM 4688 C C . PRO A 1 584 ? 3.368 -7.941 29.652 1.00 51.19 584 PRO A C 1
ATOM 4690 O O . PRO A 1 584 ? 2.222 -8.393 29.633 1.00 51.19 584 PRO A O 1
ATOM 4693 N N . LYS A 1 585 ? 3.663 -6.806 30.296 1.00 55.84 585 LYS A N 1
ATOM 4694 C CA . LYS A 1 585 ? 2.687 -5.952 30.989 1.00 55.84 585 LYS A CA 1
ATOM 4695 C C . LYS A 1 585 ? 1.984 -4.948 30.063 1.00 55.84 585 LYS A C 1
ATOM 4697 O O . LYS A 1 585 ? 0.932 -4.441 30.441 1.00 55.84 585 LYS A O 1
ATOM 4702 N N . ARG A 1 586 ? 2.534 -4.654 28.877 1.00 61.94 586 ARG A N 1
ATOM 4703 C CA . ARG A 1 586 ? 2.200 -3.461 28.072 1.00 61.94 586 ARG A CA 1
ATOM 4704 C C . ARG A 1 586 ? 1.369 -3.751 26.804 1.00 61.94 586 ARG A C 1
ATOM 4706 O O . ARG A 1 586 ? 1.643 -3.229 25.738 1.00 61.94 586 ARG A O 1
ATOM 4713 N N . ARG A 1 587 ? 0.300 -4.557 26.900 1.00 59.25 587 ARG A N 1
ATOM 4714 C CA . ARG A 1 587 ? -0.512 -5.035 25.742 1.00 59.25 587 ARG A CA 1
ATOM 4715 C C . ARG A 1 587 ? -1.296 -3.968 24.924 1.00 59.25 587 ARG A C 1
ATOM 4717 O O . ARG A 1 587 ? -2.099 -4.349 24.070 1.00 59.25 587 ARG A O 1
ATOM 4724 N N . ARG A 1 588 ? -1.161 -2.668 25.215 1.00 74.62 588 ARG A N 1
ATOM 4725 C CA . ARG A 1 588 ? -1.898 -1.557 24.565 1.00 74.62 588 ARG A CA 1
ATOM 4726 C C . ARG A 1 588 ? -1.030 -0.296 24.442 1.00 74.62 588 ARG A C 1
ATOM 4728 O O . ARG A 1 588 ? -1.423 0.774 24.895 1.00 74.62 588 ARG A O 1
ATOM 4735 N N . GLN A 1 589 ? 0.166 -0.429 23.879 1.00 86.06 589 GLN A N 1
ATOM 4736 C CA . GLN A 1 589 ? 1.026 0.718 23.567 1.00 86.06 589 GLN A CA 1
ATOM 4737 C C . GLN A 1 589 ? 0.541 1.444 22.312 1.00 86.06 589 GLN A C 1
ATOM 4739 O O . GLN A 1 589 ? 0.008 0.818 21.399 1.00 86.06 589 GLN A O 1
ATOM 4744 N N . ALA A 1 590 ? 0.761 2.756 22.249 1.00 90.75 590 ALA A N 1
ATOM 4745 C CA . ALA A 1 590 ? 0.575 3.537 21.030 1.00 90.75 590 ALA A CA 1
ATOM 4746 C C . ALA A 1 590 ? 1.395 2.952 19.866 1.00 90.75 590 ALA A C 1
ATOM 4748 O O . ALA A 1 590 ? 2.501 2.470 20.084 1.00 90.75 590 ALA A O 1
ATOM 4749 N N . LEU A 1 591 ? 0.860 3.006 18.642 1.00 94.25 591 LEU A N 1
ATOM 4750 C CA . LEU A 1 591 ? 1.510 2.569 17.391 1.00 94.25 591 LEU A CA 1
ATOM 4751 C C . LEU A 1 591 ? 1.882 1.070 17.283 1.00 94.25 591 LEU A C 1
ATOM 4753 O O . LEU A 1 591 ? 2.299 0.641 16.206 1.00 94.25 591 LEU A O 1
ATOM 4757 N N . GLN A 1 592 ? 1.636 0.243 18.312 1.00 91.44 592 GLN A N 1
ATOM 4758 C CA . GLN A 1 592 ? 2.004 -1.189 18.342 1.00 91.44 592 GLN A CA 1
ATOM 4759 C C . GLN A 1 592 ? 1.430 -2.029 17.182 1.00 91.44 592 GLN A C 1
ATOM 4761 O O . GLN A 1 592 ? 1.932 -3.114 16.897 1.00 91.44 592 GLN A O 1
ATOM 4766 N N . SER A 1 593 ? 0.374 -1.539 16.525 1.00 93.88 593 SER A N 1
ATOM 4767 C CA . SER A 1 593 ? -0.304 -2.198 15.399 1.00 93.88 593 SER A CA 1
ATOM 4768 C C . SER A 1 593 ? -0.001 -1.565 14.032 1.00 93.88 593 SER A C 1
ATOM 4770 O O . SER A 1 593 ? -0.586 -1.993 13.042 1.00 93.88 593 SER A O 1
ATOM 4772 N N . LEU A 1 594 ? 0.869 -0.547 13.952 1.00 97.81 594 LEU A N 1
ATOM 4773 C CA . LEU A 1 594 ? 1.069 0.246 12.733 1.00 97.81 594 LEU A CA 1
ATOM 4774 C C . LEU A 1 594 ? 1.825 -0.550 11.658 1.00 97.81 594 LEU A C 1
ATOM 4776 O O . LEU A 1 594 ? 3.040 -0.704 11.718 1.00 97.81 594 LEU A O 1
ATOM 4780 N N . GLU A 1 595 ? 1.089 -1.046 10.664 1.00 98.19 595 GLU A N 1
ATOM 4781 C CA . GLU A 1 595 ? 1.589 -1.880 9.564 1.00 98.19 595 GLU A CA 1
ATOM 4782 C C . GLU A 1 595 ? 1.946 -1.069 8.307 1.00 98.19 595 GLU A C 1
ATOM 4784 O O . GLU A 1 595 ? 2.777 -1.507 7.506 1.00 98.19 595 GLU A O 1
ATOM 4789 N N . THR A 1 596 ? 1.314 0.093 8.102 1.00 98.62 596 THR A N 1
ATOM 4790 C CA . THR A 1 596 ? 1.376 0.843 6.837 1.00 98.62 596 THR A CA 1
ATOM 4791 C C . THR A 1 596 ? 1.506 2.355 7.030 1.00 98.62 596 THR A C 1
ATOM 4793 O O . THR A 1 596 ? 0.670 2.978 7.687 1.00 98.62 596 THR A O 1
ATOM 4796 N N . LEU A 1 597 ? 2.498 2.949 6.362 1.00 98.38 597 LEU A N 1
ATOM 4797 C CA . LEU A 1 597 ? 2.626 4.397 6.160 1.00 98.38 597 LEU A CA 1
ATOM 4798 C C . LEU A 1 597 ? 2.143 4.778 4.757 1.00 98.38 597 LEU A C 1
ATOM 4800 O O . LEU A 1 597 ? 2.520 4.132 3.776 1.00 98.38 597 LEU A O 1
ATOM 4804 N N . MET A 1 598 ? 1.327 5.827 4.681 1.00 97.44 598 MET A N 1
ATOM 4805 C CA . MET A 1 598 ? 0.763 6.387 3.449 1.00 97.44 598 MET A CA 1
ATOM 4806 C C . MET A 1 598 ? 1.441 7.723 3.088 1.00 97.44 598 MET A C 1
ATOM 4808 O O . MET A 1 598 ? 1.923 8.408 3.996 1.00 97.44 598 MET A O 1
ATOM 4812 N N . PRO A 1 599 ? 1.420 8.160 1.813 1.00 95.50 599 PRO A N 1
ATOM 4813 C CA . PRO A 1 599 ? 1.998 9.442 1.418 1.00 95.50 599 PRO A CA 1
ATOM 4814 C C . PRO A 1 599 ? 1.198 10.607 2.003 1.00 95.50 599 PRO A C 1
ATOM 4816 O O . PRO A 1 599 ? -0.032 10.584 1.970 1.00 95.50 599 PRO A O 1
ATOM 4819 N N . PHE A 1 600 ? 1.895 11.627 2.498 1.00 92.31 600 PHE A N 1
ATOM 4820 C CA . PHE A 1 600 ? 1.320 12.861 3.057 1.00 92.31 600 PHE A CA 1
ATOM 4821 C C . PHE A 1 600 ? 1.570 14.089 2.159 1.00 92.31 600 PHE A C 1
ATOM 4823 O O . PHE A 1 600 ? 1.387 15.228 2.569 1.00 92.31 600 PHE A O 1
ATOM 4830 N N . THR A 1 601 ? 2.022 13.841 0.933 1.00 90.06 601 THR A N 1
ATOM 4831 C CA . THR A 1 601 ? 2.573 14.800 -0.026 1.00 90.06 601 THR A CA 1
ATOM 4832 C C . THR A 1 601 ? 2.032 14.498 -1.418 1.00 90.06 601 THR A C 1
ATOM 4834 O O . THR A 1 601 ? 1.810 13.335 -1.768 1.00 90.06 601 THR A O 1
ATOM 4837 N N . GLU A 1 602 ? 1.834 15.531 -2.236 1.00 88.75 602 GLU A N 1
ATOM 4838 C CA . GLU A 1 602 ? 1.484 15.362 -3.650 1.00 88.75 602 GLU A CA 1
ATOM 4839 C C . GLU A 1 602 ? 2.723 15.235 -4.548 1.00 88.75 602 GLU A C 1
ATOM 4841 O O . GLU A 1 602 ? 3.857 15.494 -4.130 1.00 88.75 602 GLU A O 1
ATOM 4846 N N . GLU A 1 603 ? 2.516 14.803 -5.793 1.00 89.19 603 GLU A N 1
ATOM 4847 C CA . GLU A 1 603 ? 3.578 14.800 -6.798 1.00 89.19 603 GLU A CA 1
ATOM 4848 C C . GLU A 1 603 ? 3.795 16.199 -7.391 1.00 89.19 603 GLU A C 1
ATOM 4850 O O . GLU A 1 603 ? 2.843 16.909 -7.702 1.00 89.19 603 GLU A O 1
ATOM 4855 N N . GLY A 1 604 ? 5.055 16.596 -7.569 1.00 86.75 604 GLY A N 1
ATOM 4856 C CA . GLY A 1 604 ? 5.397 17.894 -8.148 1.00 86.75 604 GLY A CA 1
ATOM 4857 C C . GLY A 1 604 ? 6.898 18.161 -8.159 1.00 86.75 604 GLY A C 1
ATOM 4858 O O . GLY A 1 604 ? 7.616 17.708 -7.270 1.00 86.75 604 GLY A O 1
ATOM 4859 N N . TYR A 1 605 ? 7.367 18.908 -9.159 1.00 86.31 605 TYR A N 1
ATOM 4860 C CA . TYR A 1 605 ? 8.772 19.305 -9.321 1.00 86.31 605 TYR A CA 1
ATOM 4861 C C . TYR A 1 605 ? 9.276 20.157 -8.140 1.00 86.31 605 TYR A C 1
ATOM 4863 O O . TYR A 1 605 ? 10.355 19.910 -7.598 1.00 86.31 605 TYR A O 1
ATOM 4871 N N . ASP A 1 606 ? 8.451 21.106 -7.692 1.00 87.75 606 ASP A N 1
ATOM 4872 C CA . ASP A 1 606 ? 8.728 21.994 -6.556 1.00 87.75 606 ASP A CA 1
ATOM 4873 C C . ASP A 1 606 ? 8.511 21.316 -5.188 1.00 87.75 606 ASP A C 1
ATOM 4875 O O . ASP A 1 606 ? 8.987 21.802 -4.162 1.00 87.75 606 ASP A O 1
ATOM 4879 N N . VAL A 1 607 ? 7.831 20.162 -5.157 1.00 87.94 607 VAL A N 1
ATOM 4880 C CA . VAL A 1 607 ? 7.587 19.393 -3.930 1.00 87.94 607 VAL A CA 1
ATOM 4881 C C . VAL A 1 607 ? 8.782 18.478 -3.665 1.00 87.94 607 VAL A C 1
ATOM 4883 O O . VAL A 1 607 ? 8.978 17.466 -4.345 1.00 87.94 607 VAL A O 1
ATOM 4886 N N . ARG A 1 608 ? 9.575 18.824 -2.645 1.00 87.62 608 ARG A N 1
ATOM 4887 C CA . ARG A 1 608 ? 10.729 18.045 -2.173 1.00 87.62 608 ARG A CA 1
ATOM 4888 C C . ARG A 1 608 ? 10.692 17.869 -0.654 1.00 87.62 608 ARG A C 1
ATOM 4890 O O . ARG A 1 608 ? 10.810 18.835 0.089 1.00 87.62 608 ARG A O 1
ATOM 4897 N N . VAL A 1 609 ? 10.540 16.628 -0.189 1.00 89.62 609 VAL A N 1
ATOM 4898 C CA . VAL A 1 609 ? 10.455 16.292 1.246 1.00 89.62 609 VAL A CA 1
ATOM 4899 C C . VAL A 1 609 ? 11.514 15.264 1.624 1.00 89.62 609 VAL A C 1
ATOM 4901 O O . VAL A 1 609 ? 11.583 14.193 1.033 1.00 89.62 609 VAL A O 1
ATOM 4904 N N . GLY A 1 610 ? 12.337 15.545 2.634 1.00 92.38 610 GLY A N 1
ATOM 4905 C CA . GLY A 1 610 ? 13.372 14.604 3.064 1.00 92.38 610 GLY A CA 1
ATOM 4906 C C . GLY A 1 610 ? 12.793 13.301 3.613 1.00 92.38 610 GLY A C 1
ATOM 4907 O O . GLY A 1 610 ? 12.084 13.321 4.620 1.00 92.38 610 GLY A O 1
ATOM 4908 N N . LEU A 1 611 ? 13.163 12.156 3.026 1.00 94.75 611 LEU A N 1
ATOM 4909 C CA . LEU A 1 611 ? 12.722 10.819 3.466 1.00 94.75 611 LEU A CA 1
ATOM 4910 C C . LEU A 1 611 ? 13.048 10.541 4.952 1.00 94.75 611 LEU A C 1
ATOM 4912 O O . LEU A 1 611 ? 12.403 9.724 5.609 1.00 94.75 611 LEU A O 1
ATOM 4916 N N . GLN A 1 612 ? 14.028 11.268 5.495 1.00 93.38 612 GLN A N 1
ATOM 4917 C CA . GLN A 1 612 ? 14.472 11.232 6.886 1.00 93.38 612 GLN A CA 1
ATOM 4918 C C . GLN A 1 612 ? 13.336 11.434 7.914 1.00 93.38 612 GLN A C 1
ATOM 4920 O O . GLN A 1 612 ? 13.364 10.775 8.952 1.00 93.38 612 GLN A O 1
ATOM 4925 N N . CYS A 1 613 ? 12.320 12.265 7.631 1.00 92.50 613 CYS A N 1
ATOM 4926 C CA . CYS A 1 613 ? 11.198 12.533 8.557 1.00 92.50 613 CYS A CA 1
ATOM 4927 C C . CYS A 1 613 ? 10.266 11.320 8.786 1.00 92.50 613 CYS A C 1
ATOM 4929 O O . CYS A 1 613 ? 9.534 11.263 9.776 1.00 92.50 613 CYS A O 1
ATOM 4931 N N . LEU A 1 614 ? 10.306 10.325 7.889 1.00 95.31 614 LEU A N 1
ATOM 4932 C CA . LEU A 1 614 ? 9.556 9.070 8.009 1.00 95.31 614 LEU A CA 1
ATOM 4933 C C . LEU A 1 614 ? 10.337 7.974 8.750 1.00 95.31 614 LEU A C 1
ATOM 4935 O O . LEU A 1 614 ? 9.739 6.989 9.187 1.00 95.31 614 LEU A O 1
ATOM 4939 N N . GLN A 1 615 ? 11.657 8.127 8.904 1.00 94.31 615 GLN A N 1
ATOM 4940 C CA . GLN A 1 615 ? 12.541 7.084 9.432 1.00 94.31 615 GLN A CA 1
ATOM 4941 C C . GLN A 1 615 ? 12.157 6.552 10.828 1.00 94.31 615 GLN A C 1
ATOM 4943 O O . GLN A 1 615 ? 12.237 5.333 10.996 1.00 94.31 615 GLN A O 1
ATOM 4948 N N . PRO A 1 616 ? 11.694 7.366 11.805 1.00 94.00 616 PRO A N 1
ATOM 4949 C CA . PRO A 1 616 ? 11.295 6.848 13.117 1.00 94.00 616 PRO A CA 1
ATOM 4950 C C . PRO A 1 616 ? 10.229 5.747 13.017 1.00 94.00 616 PRO A C 1
ATOM 4952 O O . PRO A 1 616 ? 10.312 4.726 13.691 1.00 94.00 616 PRO A O 1
ATOM 4955 N N . PHE A 1 617 ? 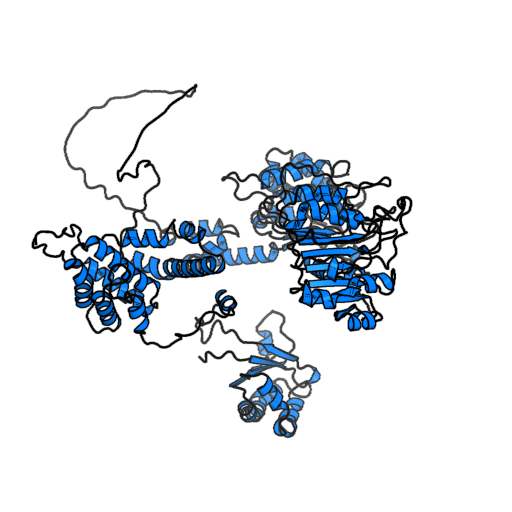9.260 5.885 12.111 1.00 96.00 617 PHE A N 1
ATOM 4956 C CA . PHE A 1 617 ? 8.210 4.881 11.928 1.00 96.00 617 PHE A CA 1
ATOM 4957 C C . PHE A 1 617 ? 8.700 3.616 11.198 1.00 96.00 617 PHE A C 1
ATOM 4959 O O . PHE A 1 617 ? 8.097 2.552 11.343 1.00 96.00 617 PHE A O 1
ATOM 4966 N N . MET A 1 618 ? 9.808 3.689 10.448 1.00 96.50 618 MET A N 1
ATOM 4967 C CA . MET A 1 618 ? 10.363 2.543 9.710 1.00 96.50 618 MET A CA 1
ATOM 4968 C C . MET A 1 618 ? 10.970 1.465 10.623 1.00 96.50 618 MET A C 1
ATOM 4970 O O . MET A 1 618 ? 11.177 0.341 10.164 1.00 96.50 618 MET A O 1
ATOM 4974 N N . VAL A 1 619 ? 11.250 1.768 11.898 1.00 95.38 619 VAL A N 1
ATOM 4975 C CA . VAL A 1 619 ? 11.811 0.809 12.874 1.00 95.38 619 VAL A CA 1
ATOM 4976 C C . VAL A 1 619 ? 10.781 0.216 13.840 1.00 95.38 619 VAL A C 1
ATOM 4978 O O . VAL A 1 619 ? 11.160 -0.479 14.781 1.00 95.38 619 VAL A O 1
ATOM 4981 N N . LEU A 1 620 ? 9.484 0.445 13.623 1.00 95.50 620 LEU A N 1
ATOM 4982 C CA . LEU A 1 620 ? 8.423 -0.227 14.378 1.00 95.50 620 LEU A CA 1
ATOM 4983 C C . LEU A 1 620 ? 8.383 -1.730 14.049 1.00 95.50 620 LEU A C 1
ATOM 4985 O O . LEU A 1 620 ? 8.342 -2.120 12.884 1.00 95.50 620 LEU A O 1
ATOM 4989 N N . ASN A 1 621 ? 8.316 -2.594 15.064 1.00 94.38 621 ASN A N 1
ATOM 4990 C CA . ASN A 1 621 ? 8.240 -4.056 14.898 1.00 94.38 621 ASN A CA 1
ATOM 4991 C C . ASN A 1 621 ? 7.026 -4.512 14.050 1.00 94.38 621 ASN A C 1
ATOM 4993 O O . ASN A 1 621 ? 7.036 -5.588 13.438 1.00 94.38 621 ASN A O 1
ATOM 4997 N N . SER A 1 622 ? 5.980 -3.688 13.999 1.00 95.44 622 SER A N 1
ATOM 4998 C CA . SER A 1 622 ? 4.732 -3.868 13.251 1.00 95.44 622 SER A CA 1
ATOM 4999 C C . SER A 1 622 ? 4.795 -3.452 11.775 1.00 95.44 622 SER A C 1
ATOM 5001 O O . SER A 1 622 ? 4.033 -4.007 10.986 1.00 95.44 622 SER A O 1
ATOM 5003 N N . ILE A 1 623 ? 5.699 -2.553 11.360 1.00 97.94 623 ILE A N 1
ATOM 5004 C CA . ILE A 1 623 ? 5.630 -1.935 10.022 1.00 97.94 623 ILE A CA 1
ATOM 5005 C C . ILE A 1 623 ? 5.963 -2.9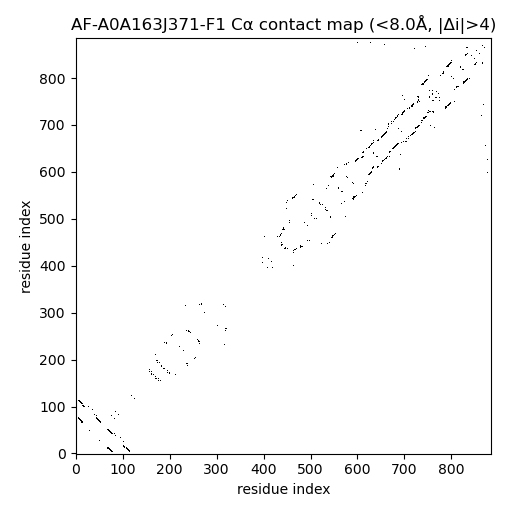24 8.892 1.00 97.94 623 ILE A C 1
ATOM 5007 O O . ILE A 1 623 ? 6.901 -3.714 8.991 1.00 97.94 623 ILE A O 1
ATOM 5011 N N . ARG A 1 624 ? 5.195 -2.904 7.797 1.00 98.25 624 ARG A N 1
ATOM 5012 C CA . ARG A 1 624 ? 5.355 -3.809 6.638 1.00 98.25 624 ARG A CA 1
ATOM 5013 C C . ARG A 1 624 ? 5.371 -3.083 5.297 1.00 98.25 624 ARG A C 1
ATOM 5015 O O . ARG A 1 624 ? 6.067 -3.546 4.390 1.00 98.25 624 ARG A O 1
ATOM 5022 N N . ASN A 1 625 ? 4.644 -1.972 5.179 1.00 98.50 625 ASN A N 1
ATOM 5023 C CA . ASN A 1 625 ? 4.504 -1.210 3.938 1.00 98.50 625 ASN A CA 1
ATOM 5024 C C . ASN A 1 625 ? 4.874 0.265 4.143 1.00 98.50 625 ASN A C 1
ATOM 5026 O O . ASN A 1 625 ? 4.369 0.911 5.065 1.00 98.50 625 ASN A O 1
ATOM 5030 N N . LEU A 1 626 ? 5.680 0.803 3.229 1.00 98.44 626 LEU A N 1
ATOM 5031 C CA . LEU A 1 626 ? 5.903 2.237 3.073 1.00 98.44 626 LEU A CA 1
ATOM 5032 C C . LEU A 1 626 ? 5.491 2.661 1.659 1.00 98.44 626 LEU A C 1
ATOM 5034 O O . LEU A 1 626 ? 6.075 2.197 0.678 1.00 98.44 626 LEU A O 1
ATOM 5038 N N . TYR A 1 627 ? 4.508 3.557 1.585 1.00 98.31 627 TYR A N 1
ATOM 5039 C CA . TYR A 1 627 ? 4.119 4.279 0.378 1.00 98.31 627 TYR A CA 1
ATOM 5040 C C . TYR A 1 627 ? 4.515 5.750 0.552 1.00 98.31 627 TYR A C 1
ATOM 5042 O O . TYR A 1 627 ? 4.074 6.385 1.511 1.00 98.31 627 TYR A O 1
ATOM 5050 N N . ALA A 1 628 ? 5.329 6.300 -0.350 1.00 97.12 628 ALA A N 1
ATOM 5051 C CA . ALA A 1 628 ? 5.774 7.696 -0.277 1.00 97.12 628 ALA A CA 1
ATOM 5052 C C . ALA A 1 628 ? 5.749 8.392 -1.646 1.00 97.12 628 ALA A C 1
ATOM 5054 O O . ALA A 1 628 ? 5.849 7.734 -2.684 1.00 97.12 628 ALA A O 1
ATOM 5055 N N . VAL A 1 629 ? 5.606 9.721 -1.633 1.00 95.81 629 VAL A N 1
ATOM 5056 C CA . VAL A 1 629 ? 5.510 10.578 -2.826 1.00 95.81 629 VAL A CA 1
ATOM 5057 C C . VAL A 1 629 ? 6.398 11.808 -2.649 1.00 95.81 629 VAL A C 1
ATOM 5059 O O . VAL A 1 629 ? 6.445 12.369 -1.554 1.00 95.81 629 VAL A O 1
ATOM 5062 N N . SER A 1 630 ? 7.097 12.246 -3.702 1.00 94.25 630 SER A N 1
ATOM 5063 C CA . SER A 1 630 ? 7.950 13.454 -3.673 1.00 94.25 630 SER A CA 1
ATOM 5064 C C . SER A 1 630 ? 9.050 13.452 -2.601 1.00 94.25 630 SER A C 1
ATOM 5066 O O . SER A 1 630 ? 9.579 14.502 -2.223 1.00 94.25 630 SER A O 1
ATOM 5068 N N . CYS A 1 631 ? 9.429 12.267 -2.117 1.00 94.94 631 CYS A N 1
ATOM 5069 C CA . CYS A 1 631 ? 10.499 12.133 -1.145 1.00 94.94 631 CYS A CA 1
ATOM 5070 C C . CYS A 1 631 ? 11.881 12.248 -1.797 1.00 94.94 631 CYS A C 1
ATOM 5072 O O . CYS A 1 631 ? 12.099 11.786 -2.920 1.00 94.94 631 CYS A O 1
ATOM 5074 N N . VAL A 1 632 ? 12.816 12.831 -1.049 1.00 94.38 632 VAL A N 1
ATOM 5075 C CA . VAL A 1 632 ? 14.214 13.020 -1.431 1.00 94.38 632 VAL A CA 1
ATOM 5076 C C . VAL A 1 632 ? 15.144 12.238 -0.506 1.00 94.38 632 VAL A C 1
ATOM 5078 O O . VAL A 1 632 ? 14.967 12.241 0.717 1.00 94.38 632 VAL A O 1
ATOM 5081 N N . ALA A 1 633 ? 16.127 11.580 -1.118 1.00 94.69 633 ALA A N 1
ATOM 5082 C CA . ALA A 1 633 ? 17.297 10.981 -0.485 1.00 94.69 633 ALA A CA 1
ATOM 5083 C C . ALA A 1 633 ? 18.491 11.080 -1.459 1.00 94.69 633 ALA A C 1
ATOM 5085 O O . ALA A 1 633 ? 18.846 10.097 -2.112 1.00 94.69 633 ALA A O 1
ATOM 5086 N N . VAL A 1 634 ? 19.039 12.290 -1.601 1.00 91.00 634 VAL A N 1
ATOM 5087 C CA . VAL A 1 634 ? 20.155 12.634 -2.505 1.00 91.00 634 VAL A CA 1
ATOM 5088 C C . VAL A 1 634 ? 21.139 13.532 -1.770 1.00 91.00 634 VAL A C 1
ATOM 5090 O O . VAL A 1 634 ? 20.694 14.473 -1.113 1.00 91.00 634 VAL A O 1
ATOM 5093 N N . ASP A 1 635 ? 22.439 13.275 -1.897 1.00 83.44 635 ASP A N 1
ATOM 5094 C CA . ASP A 1 635 ? 23.496 14.156 -1.377 1.00 83.44 635 ASP A CA 1
ATOM 5095 C C . ASP A 1 635 ? 24.195 14.871 -2.549 1.00 83.44 635 ASP A C 1
ATOM 5097 O O . ASP A 1 635 ? 24.977 14.259 -3.278 1.00 83.44 635 ASP A O 1
ATOM 5101 N N . ASP A 1 636 ? 23.875 16.151 -2.778 1.00 76.25 636 ASP A N 1
ATOM 5102 C CA . ASP A 1 636 ? 24.441 16.951 -3.872 1.00 76.25 636 ASP A CA 1
ATOM 5103 C C . ASP A 1 636 ? 24.813 18.389 -3.460 1.00 76.25 636 ASP A C 1
ATOM 5105 O O . ASP A 1 636 ? 24.334 18.934 -2.460 1.00 76.25 636 ASP A O 1
ATOM 5109 N N . ASP A 1 637 ? 25.688 19.006 -4.264 1.00 67.88 637 ASP A N 1
ATOM 5110 C CA . ASP A 1 637 ? 26.248 20.349 -4.043 1.00 67.88 637 ASP A CA 1
ATOM 5111 C C . ASP A 1 637 ? 25.195 21.490 -4.033 1.00 67.88 637 ASP A C 1
ATOM 5113 O O . ASP A 1 637 ? 25.544 22.629 -3.711 1.00 67.88 637 ASP A O 1
ATOM 5117 N N . TRP A 1 638 ? 23.937 21.234 -4.423 1.00 62.88 638 TRP A N 1
ATOM 5118 C CA . TRP A 1 638 ? 22.929 22.255 -4.775 1.00 62.88 638 TRP A CA 1
ATOM 5119 C C . TRP A 1 638 ? 21.721 22.260 -3.825 1.00 62.88 638 TRP A C 1
ATOM 5121 O O . TRP A 1 638 ? 20.634 22.731 -4.158 1.00 62.88 638 TRP A O 1
ATOM 5131 N N . GLY A 1 639 ? 21.924 21.778 -2.598 1.00 65.56 639 GLY A N 1
ATOM 5132 C CA . GLY A 1 639 ? 20.869 21.666 -1.590 1.00 65.56 639 GLY A CA 1
ATOM 5133 C C . GLY A 1 639 ? 20.264 20.267 -1.512 1.00 65.56 639 GLY A C 1
ATOM 5134 O O . GLY A 1 639 ? 19.061 20.135 -1.264 1.00 65.56 639 GLY A O 1
ATOM 5135 N N . GLY A 1 640 ? 21.106 19.245 -1.704 1.00 75.31 640 GLY A N 1
ATOM 5136 C CA . GLY A 1 640 ? 20.816 17.851 -1.402 1.00 75.31 640 GLY A CA 1
ATOM 5137 C C . GLY A 1 640 ? 20.095 17.648 -0.068 1.00 75.31 640 GLY A C 1
ATOM 5138 O O . GLY A 1 640 ? 20.316 18.356 0.917 1.00 75.31 640 GLY A O 1
ATOM 5139 N N . ILE A 1 641 ? 19.229 16.638 -0.030 1.00 87.19 641 ILE A N 1
ATOM 5140 C CA . ILE A 1 641 ? 18.605 16.156 1.200 1.00 87.19 641 ILE A CA 1
ATOM 5141 C C . ILE A 1 641 ? 19.033 14.694 1.399 1.00 87.19 641 ILE A C 1
ATOM 5143 O O . ILE A 1 641 ? 18.330 13.782 0.945 1.00 87.19 641 ILE A O 1
ATOM 5147 N N . PRO A 1 642 ? 20.182 14.446 2.055 1.00 90.75 642 PRO A N 1
ATOM 5148 C CA . PRO A 1 642 ? 20.690 13.099 2.262 1.00 90.75 642 PRO A CA 1
ATOM 5149 C C . PRO A 1 642 ? 19.857 12.324 3.289 1.00 90.75 642 PRO A C 1
ATOM 5151 O O . PRO A 1 642 ? 19.276 12.883 4.225 1.00 90.75 642 PRO A O 1
ATOM 5154 N N . PHE A 1 643 ? 19.838 10.999 3.144 1.00 93.75 643 PHE A N 1
ATOM 5155 C CA . PHE A 1 643 ? 19.170 10.080 4.065 1.00 93.75 643 PHE A CA 1
ATOM 5156 C C . PHE A 1 643 ? 20.203 9.247 4.831 1.00 93.75 643 PHE A C 1
ATOM 5158 O O . PHE A 1 643 ? 21.027 8.561 4.234 1.00 93.75 643 PHE A O 1
ATOM 5165 N N . HIS A 1 644 ? 20.128 9.270 6.161 1.00 93.31 644 HIS A N 1
ATOM 5166 C CA . HIS A 1 644 ? 21.101 8.629 7.046 1.00 93.31 644 HIS A CA 1
ATOM 5167 C C . HIS A 1 644 ? 20.392 7.665 7.993 1.00 93.31 644 HIS A C 1
ATOM 5169 O O . HIS A 1 644 ? 19.560 8.104 8.786 1.00 93.31 644 HIS A O 1
ATOM 5175 N N . TRP A 1 645 ? 20.706 6.365 7.976 1.00 93.50 645 TRP A N 1
ATOM 5176 C CA . TRP A 1 645 ? 20.058 5.427 8.902 1.00 93.50 645 TRP A CA 1
ATOM 5177 C C . TRP A 1 645 ? 20.614 5.543 10.328 1.00 93.50 645 TRP A C 1
ATOM 5179 O O . TRP A 1 645 ? 21.726 5.099 10.615 1.00 93.50 645 TRP A O 1
ATOM 5189 N N . ARG A 1 646 ? 19.824 6.135 11.233 1.00 90.44 646 ARG A N 1
ATOM 5190 C CA . ARG A 1 646 ? 20.252 6.492 12.599 1.00 90.44 646 ARG A CA 1
ATOM 5191 C C . ARG A 1 646 ? 20.079 5.373 13.627 1.00 90.44 646 ARG A C 1
ATOM 5193 O O . ARG A 1 646 ? 20.764 5.362 14.647 1.00 90.44 646 ARG A O 1
ATOM 5200 N N . TYR A 1 647 ? 19.172 4.428 13.382 1.00 88.00 647 TYR A N 1
ATOM 5201 C CA . TYR A 1 647 ? 18.785 3.414 14.365 1.00 88.00 647 TYR A CA 1
ATOM 5202 C C . TYR A 1 647 ? 19.590 2.118 14.228 1.00 88.00 647 TYR A C 1
ATOM 5204 O O . TYR A 1 647 ? 19.744 1.576 13.138 1.00 88.00 647 TYR A O 1
ATOM 5212 N N . ALA A 1 648 ? 20.026 1.542 15.351 1.00 85.56 648 ALA A N 1
ATOM 5213 C CA . ALA A 1 648 ? 20.694 0.234 15.357 1.00 85.56 648 ALA A CA 1
ATOM 5214 C C . ALA A 1 648 ? 19.757 -0.941 14.989 1.00 85.56 648 ALA A C 1
ATOM 5216 O O . ALA A 1 648 ? 20.228 -2.027 14.646 1.00 85.56 648 ALA A O 1
ATOM 5217 N N . SER A 1 649 ? 18.438 -0.738 15.073 1.00 87.50 649 SER A N 1
ATOM 5218 C CA . SER A 1 649 ? 17.423 -1.736 14.729 1.00 87.50 649 SER A CA 1
ATOM 5219 C C . SER A 1 649 ? 17.215 -1.845 13.220 1.00 87.50 649 SER A C 1
ATOM 5221 O O . SER A 1 649 ? 17.053 -0.842 12.526 1.00 87.50 649 SER A O 1
ATOM 5223 N N . LYS A 1 650 ? 17.135 -3.088 12.737 1.00 93.38 650 LYS A N 1
ATOM 5224 C CA . LYS A 1 650 ? 16.716 -3.413 11.370 1.00 93.38 650 LYS A CA 1
ATOM 5225 C C . LYS A 1 650 ? 15.206 -3.281 11.225 1.00 93.38 650 LYS A C 1
ATOM 5227 O O . LYS A 1 650 ? 14.455 -3.736 12.084 1.00 93.38 650 LYS A O 1
ATOM 5232 N N . SER A 1 651 ? 14.781 -2.703 10.112 1.00 96.62 651 SER A N 1
ATOM 5233 C CA . SER A 1 651 ? 13.378 -2.557 9.756 1.00 96.62 651 SER A CA 1
ATOM 5234 C C . SER A 1 651 ? 12.771 -3.879 9.263 1.00 96.62 651 SER A C 1
ATOM 5236 O O . SER A 1 651 ? 13.398 -4.575 8.456 1.00 96.62 651 SER A O 1
ATOM 5238 N N . PRO A 1 652 ? 11.535 -4.209 9.677 1.00 97.25 652 PRO A N 1
ATOM 5239 C CA . PRO A 1 652 ? 10.768 -5.329 9.145 1.00 97.25 652 PRO A CA 1
ATOM 5240 C C . PRO A 1 652 ? 9.900 -4.955 7.922 1.00 97.25 652 PRO A C 1
ATOM 5242 O O . PRO A 1 652 ? 8.986 -5.708 7.577 1.00 97.25 652 PRO A O 1
ATOM 5245 N N . LEU A 1 653 ? 10.166 -3.818 7.257 1.00 98.25 653 LEU A N 1
ATOM 5246 C CA . LEU A 1 653 ? 9.511 -3.445 5.997 1.00 98.25 653 LEU A CA 1
ATOM 5247 C C . LEU A 1 653 ? 9.670 -4.547 4.936 1.00 98.25 653 LEU A C 1
ATOM 5249 O O . LEU A 1 653 ? 10.767 -5.037 4.682 1.00 98.25 653 LEU A O 1
ATOM 5253 N N . THR A 1 654 ? 8.556 -4.899 4.293 1.00 98.50 654 THR A N 1
ATOM 5254 C CA . THR A 1 654 ? 8.471 -5.920 3.232 1.00 98.50 654 THR A CA 1
ATOM 5255 C C . THR A 1 654 ? 8.168 -5.340 1.849 1.00 98.50 654 THR A C 1
ATOM 5257 O O . THR A 1 654 ? 8.450 -5.984 0.836 1.00 98.50 654 THR A O 1
ATOM 5260 N N . ARG A 1 655 ? 7.615 -4.122 1.806 1.00 98.62 655 ARG A N 1
ATOM 5261 C CA . ARG A 1 655 ? 7.205 -3.401 0.598 1.00 98.62 655 ARG A CA 1
ATOM 5262 C C . ARG A 1 655 ? 7.636 -1.939 0.686 1.00 98.62 655 ARG A C 1
ATOM 5264 O O . ARG A 1 655 ? 7.258 -1.248 1.634 1.00 98.62 655 ARG A O 1
ATOM 5271 N N . LEU A 1 656 ? 8.372 -1.490 -0.326 1.00 98.50 656 LEU A N 1
ATOM 5272 C CA . LEU A 1 656 ? 8.707 -0.088 -0.572 1.00 98.50 656 LEU A CA 1
ATOM 5273 C C . LEU A 1 656 ? 8.102 0.321 -1.915 1.00 98.50 656 LEU A C 1
ATOM 5275 O O . LEU A 1 656 ? 8.415 -0.292 -2.935 1.00 98.50 656 LEU A O 1
ATOM 5279 N N . GLU A 1 657 ? 7.255 1.347 -1.929 1.00 98.44 657 GLU A N 1
ATOM 5280 C CA . GLU A 1 657 ? 6.776 1.957 -3.171 1.00 98.44 657 GLU A CA 1
ATOM 5281 C C . GLU A 1 657 ? 6.915 3.487 -3.076 1.00 98.44 657 GLU A C 1
ATOM 5283 O O . GLU A 1 657 ? 6.388 4.124 -2.162 1.00 98.44 657 GLU A O 1
ATOM 5288 N N . LEU A 1 658 ? 7.687 4.062 -3.997 1.00 98.00 658 LEU A N 1
ATOM 5289 C CA . LEU A 1 658 ? 8.212 5.427 -3.948 1.00 98.00 658 LEU A CA 1
ATOM 5290 C C . LEU A 1 658 ? 7.914 6.125 -5.285 1.00 98.00 658 LEU A C 1
ATOM 5292 O O . LEU A 1 658 ? 8.590 5.872 -6.282 1.00 98.00 658 LEU A O 1
ATOM 5296 N N . ALA A 1 659 ? 6.883 6.965 -5.333 1.00 97.06 659 ALA A N 1
ATOM 5297 C CA . ALA A 1 659 ? 6.416 7.604 -6.566 1.00 97.06 659 ALA A CA 1
ATOM 5298 C C . ALA A 1 659 ? 6.883 9.066 -6.672 1.00 97.06 659 ALA A C 1
ATOM 5300 O O . ALA A 1 659 ? 6.826 9.812 -5.697 1.00 97.06 659 ALA A O 1
ATOM 5301 N N . SER A 1 660 ? 7.306 9.500 -7.861 1.00 95.94 660 SER A N 1
ATOM 5302 C CA . SER A 1 660 ? 7.689 10.898 -8.114 1.00 95.94 660 SER A CA 1
ATOM 5303 C C . SER A 1 660 ? 8.812 11.388 -7.176 1.00 95.94 660 SER A C 1
ATOM 5305 O O . SER A 1 660 ? 8.802 12.532 -6.722 1.00 95.94 660 SER A O 1
ATOM 5307 N N . CYS A 1 661 ? 9.750 10.499 -6.823 1.00 96.06 661 CYS A N 1
ATOM 5308 C CA . CYS A 1 661 ? 10.788 10.699 -5.802 1.00 96.06 661 CYS A CA 1
ATOM 5309 C C . CYS A 1 661 ? 12.167 10.954 -6.432 1.00 96.06 661 CYS A C 1
ATOM 5311 O O . CYS A 1 661 ? 12.459 10.451 -7.514 1.00 96.06 661 CYS A O 1
ATOM 5313 N N . CYS A 1 662 ? 13.068 11.628 -5.712 1.00 95.38 662 CYS A N 1
ATOM 5314 C CA . CYS A 1 662 ? 14.461 11.812 -6.137 1.00 95.38 662 CYS A CA 1
ATOM 5315 C C . CYS A 1 662 ? 15.412 11.080 -5.178 1.00 95.38 662 CYS A C 1
ATOM 5317 O O . CYS A 1 662 ? 15.383 11.307 -3.968 1.00 95.38 662 CYS A O 1
ATOM 5319 N N . MET A 1 663 ? 16.197 10.134 -5.692 1.00 95.19 663 MET A N 1
ATOM 5320 C CA . MET A 1 663 ? 17.063 9.270 -4.886 1.00 95.19 663 MET A CA 1
ATOM 5321 C C . MET A 1 663 ? 18.242 8.772 -5.722 1.00 95.19 663 MET A C 1
ATOM 5323 O O . MET A 1 663 ? 18.056 8.301 -6.848 1.00 95.19 663 MET A O 1
ATOM 5327 N N . ASP A 1 664 ? 19.440 8.863 -5.152 1.00 94.06 664 ASP A N 1
ATOM 5328 C CA . ASP A 1 664 ? 20.675 8.340 -5.737 1.00 94.06 664 ASP A CA 1
ATOM 5329 C C . ASP A 1 664 ? 21.021 6.946 -5.173 1.00 94.06 664 ASP A C 1
ATOM 5331 O O . ASP A 1 664 ? 20.289 6.370 -4.361 1.00 94.06 664 ASP A O 1
ATOM 5335 N N . ALA A 1 665 ? 22.136 6.369 -5.623 1.00 95.69 665 ALA A N 1
ATOM 5336 C CA . ALA A 1 665 ? 22.581 5.055 -5.169 1.00 95.69 665 ALA A CA 1
ATOM 5337 C C . ALA A 1 665 ? 23.029 5.024 -3.692 1.00 95.69 665 ALA A C 1
ATOM 5339 O O . ALA A 1 665 ? 22.914 3.979 -3.054 1.00 95.69 665 ALA A O 1
ATOM 5340 N N . GLN A 1 666 ? 23.503 6.141 -3.129 1.00 95.19 666 GLN A N 1
ATOM 5341 C CA . GLN A 1 666 ? 23.960 6.245 -1.738 1.00 95.19 666 GLN A CA 1
ATOM 5342 C C . GLN A 1 666 ? 22.774 6.372 -0.772 1.00 95.19 666 GLN A C 1
ATOM 5344 O O . GLN A 1 666 ? 22.701 5.641 0.218 1.00 95.19 666 GLN A O 1
ATOM 5349 N N . GLY A 1 667 ? 21.804 7.235 -1.090 1.00 95.50 667 GLY A N 1
ATOM 5350 C CA . GLY A 1 667 ? 20.543 7.357 -0.356 1.00 95.50 667 GLY A CA 1
ATOM 5351 C C . GLY A 1 667 ? 19.723 6.065 -0.397 1.00 95.50 667 GLY A C 1
ATOM 5352 O O . GLY A 1 667 ? 19.141 5.669 0.620 1.00 95.50 667 GLY A O 1
ATOM 5353 N N . LEU A 1 668 ? 19.742 5.356 -1.534 1.00 97.38 668 LEU A N 1
ATOM 5354 C CA . LEU A 1 668 ? 19.174 4.014 -1.632 1.00 97.38 668 LEU A CA 1
ATOM 5355 C C . LEU A 1 668 ? 19.954 3.006 -0.775 1.00 97.38 668 LEU A C 1
ATOM 5357 O O . LEU A 1 668 ? 19.339 2.291 0.013 1.00 97.38 668 LEU A O 1
ATOM 5361 N N . ASP A 1 669 ? 21.285 2.946 -0.869 1.00 97.06 669 ASP A N 1
ATOM 5362 C CA . ASP A 1 669 ? 22.095 2.013 -0.072 1.00 97.06 669 ASP A CA 1
ATOM 5363 C C . ASP A 1 669 ? 21.885 2.202 1.440 1.00 97.06 669 ASP A C 1
ATOM 5365 O O . ASP A 1 669 ? 21.665 1.229 2.170 1.00 97.06 669 ASP A O 1
ATOM 5369 N N . ALA A 1 670 ? 21.840 3.455 1.902 1.00 96.06 670 ALA A N 1
ATOM 5370 C CA . ALA A 1 670 ? 21.547 3.807 3.287 1.00 96.06 670 ALA A CA 1
ATOM 5371 C C . ALA A 1 670 ? 20.174 3.275 3.745 1.00 96.06 670 ALA A C 1
ATOM 5373 O O . ALA A 1 670 ? 20.073 2.711 4.837 1.00 96.06 670 ALA A O 1
ATOM 5374 N N . LEU A 1 671 ? 19.136 3.375 2.905 1.00 96.88 671 LEU A N 1
ATOM 5375 C CA . LEU A 1 671 ? 17.803 2.812 3.162 1.00 96.88 671 LEU A CA 1
ATOM 5376 C C . LEU A 1 671 ? 17.790 1.273 3.138 1.00 96.88 671 LEU A C 1
ATOM 5378 O O . LEU A 1 671 ? 17.189 0.632 4.008 1.00 96.88 671 LEU A O 1
ATOM 5382 N N . LEU A 1 672 ? 18.444 0.663 2.149 1.00 96.75 672 LEU A N 1
ATOM 5383 C CA . LEU A 1 672 ? 18.393 -0.781 1.913 1.00 96.75 672 LEU A CA 1
ATOM 5384 C C . LEU A 1 672 ? 19.297 -1.588 2.852 1.00 96.75 672 LEU A C 1
ATOM 5386 O O . LEU A 1 672 ? 18.973 -2.728 3.190 1.00 96.75 672 LEU A O 1
ATOM 5390 N N . SER A 1 673 ? 20.384 -0.992 3.351 1.00 95.00 673 SER A N 1
ATOM 5391 C CA . SER A 1 673 ? 21.301 -1.614 4.320 1.00 95.00 673 SER A CA 1
ATOM 5392 C C . SER A 1 673 ? 20.608 -2.100 5.605 1.00 95.00 673 SER A C 1
ATOM 5394 O O . SER A 1 673 ? 21.086 -3.038 6.254 1.00 95.00 673 SER A O 1
ATOM 5396 N N . GLN A 1 674 ? 19.460 -1.501 5.949 1.00 96.31 674 GLN A N 1
ATOM 5397 C CA . GLN A 1 674 ? 18.708 -1.758 7.181 1.00 96.31 674 GLN A CA 1
ATOM 5398 C C . GLN A 1 674 ? 17.238 -2.155 6.946 1.00 96.31 674 GLN A C 1
ATOM 5400 O O . GLN A 1 674 ? 16.511 -2.364 7.918 1.00 96.31 674 GLN A O 1
ATOM 5405 N N . THR A 1 675 ? 16.810 -2.373 5.694 1.00 97.19 675 THR A N 1
ATOM 5406 C CA . THR A 1 675 ? 15.473 -2.901 5.323 1.00 97.19 675 THR A CA 1
ATOM 5407 C C . THR A 1 675 ? 15.541 -4.300 4.653 1.00 97.19 675 THR A C 1
ATOM 5409 O O . THR A 1 675 ? 14.950 -4.530 3.599 1.00 97.19 675 THR A O 1
ATOM 5412 N N . PRO A 1 676 ? 16.231 -5.305 5.244 1.00 96.81 676 PRO A N 1
ATOM 5413 C CA . PRO A 1 676 ? 16.594 -6.570 4.576 1.00 96.81 676 PRO A CA 1
ATOM 5414 C C . PRO A 1 676 ? 15.433 -7.551 4.308 1.00 96.81 676 PRO A C 1
ATOM 5416 O O . PRO A 1 676 ? 15.666 -8.650 3.796 1.00 96.81 676 PRO A O 1
ATOM 5419 N N . ALA A 1 677 ? 14.207 -7.200 4.708 1.00 97.44 677 ALA A N 1
ATOM 5420 C CA . ALA A 1 677 ? 12.995 -7.997 4.514 1.00 97.44 677 ALA A CA 1
ATOM 5421 C C . ALA A 1 677 ? 12.168 -7.559 3.286 1.00 97.44 677 ALA A C 1
ATOM 5423 O O . ALA A 1 677 ? 11.141 -8.174 2.990 1.00 97.44 677 ALA A O 1
ATOM 5424 N N . VAL A 1 678 ? 12.604 -6.521 2.562 1.00 98.62 678 VAL A N 1
ATOM 5425 C CA . VAL A 1 678 ? 11.904 -6.002 1.383 1.00 98.62 678 VAL A CA 1
ATOM 5426 C C . VAL A 1 678 ? 11.946 -7.017 0.238 1.00 98.62 678 VAL A C 1
ATOM 5428 O O . VAL A 1 678 ? 13.009 -7.462 -0.188 1.00 98.62 678 VAL A O 1
ATOM 5431 N N . THR A 1 679 ? 10.759 -7.366 -0.262 1.00 98.56 679 THR A N 1
ATOM 5432 C CA . THR A 1 679 ? 10.541 -8.302 -1.384 1.00 98.56 679 THR A CA 1
ATOM 5433 C C . THR A 1 679 ? 9.808 -7.652 -2.560 1.00 98.56 679 THR A C 1
ATOM 5435 O O . THR A 1 679 ? 9.849 -8.173 -3.676 1.00 98.56 679 THR A O 1
ATOM 5438 N N . VAL A 1 680 ? 9.174 -6.496 -2.331 1.00 98.75 680 VAL A N 1
ATOM 5439 C CA . VAL A 1 680 ? 8.572 -5.653 -3.370 1.00 98.75 680 VAL A CA 1
ATOM 5440 C C . VAL A 1 680 ? 9.181 -4.259 -3.303 1.00 98.75 680 VAL A C 1
ATOM 5442 O O . VAL A 1 680 ? 9.110 -3.610 -2.257 1.00 98.75 680 VAL A O 1
ATOM 5445 N N . PHE A 1 681 ? 9.761 -3.807 -4.413 1.00 98.75 681 PHE A N 1
ATOM 5446 C CA . PHE A 1 681 ? 10.411 -2.501 -4.526 1.00 98.75 681 PHE A CA 1
ATOM 5447 C C . PHE A 1 681 ? 9.947 -1.791 -5.800 1.00 98.75 681 PHE A C 1
ATOM 5449 O O . PHE A 1 681 ? 10.211 -2.269 -6.903 1.00 98.75 681 PHE A O 1
ATOM 5456 N N . LYS A 1 682 ? 9.256 -0.656 -5.665 1.00 98.69 682 LYS A N 1
ATOM 5457 C CA . LYS A 1 682 ? 8.784 0.146 -6.804 1.00 98.69 682 LYS A CA 1
ATOM 5458 C C . LYS A 1 682 ? 9.240 1.588 -6.658 1.00 98.69 682 LYS A C 1
ATOM 5460 O O . LYS A 1 682 ? 9.068 2.183 -5.597 1.00 98.69 682 LYS A O 1
ATOM 5465 N N . TYR A 1 683 ? 9.819 2.135 -7.715 1.00 98.62 683 TYR A N 1
ATOM 5466 C CA . TYR A 1 683 ? 10.410 3.463 -7.726 1.00 98.62 683 TYR A CA 1
ATOM 5467 C C . TYR A 1 683 ? 10.081 4.180 -9.036 1.00 98.62 683 TYR A C 1
ATOM 5469 O O . TYR A 1 683 ? 10.253 3.605 -10.112 1.00 98.62 683 TYR A O 1
ATOM 5477 N N . SER A 1 684 ? 9.633 5.434 -8.945 1.00 97.62 684 SER A N 1
ATOM 5478 C CA . SER A 1 684 ? 9.601 6.361 -10.079 1.00 97.62 684 SER A CA 1
ATOM 5479 C C . SER A 1 684 ? 10.497 7.555 -9.786 1.00 97.62 684 SER A C 1
ATOM 5481 O O . SER A 1 684 ? 10.312 8.220 -8.761 1.00 97.62 684 SER A O 1
ATOM 5483 N N . HIS A 1 685 ? 11.441 7.823 -10.687 1.00 97.12 685 HIS A N 1
ATOM 5484 C CA . HIS A 1 685 ? 12.320 8.981 -10.592 1.00 97.12 685 HIS A CA 1
ATOM 5485 C C . HIS A 1 685 ? 11.598 10.266 -11.017 1.00 97.12 685 HIS A C 1
ATOM 5487 O O . HIS A 1 685 ? 10.903 10.275 -12.038 1.00 97.12 685 HIS A O 1
ATOM 5493 N N . GLN A 1 686 ? 11.813 11.354 -10.278 1.00 94.81 686 GLN A N 1
ATOM 5494 C CA . GLN A 1 686 ? 11.519 12.710 -10.736 1.00 94.81 686 GLN A CA 1
ATOM 5495 C C . GLN A 1 686 ? 12.652 13.662 -10.326 1.00 94.81 686 GLN A C 1
ATOM 5497 O O . GLN A 1 686 ? 12.895 13.816 -9.126 1.00 94.81 686 GLN A O 1
ATOM 5502 N N . THR A 1 687 ? 13.285 14.340 -11.292 1.00 92.50 687 THR A N 1
ATOM 5503 C CA . THR A 1 687 ? 14.129 15.520 -11.014 1.00 92.50 687 THR A CA 1
ATOM 5504 C C . THR A 1 687 ? 13.310 16.555 -10.228 1.00 92.50 687 THR A C 1
ATOM 5506 O O . THR A 1 687 ? 12.126 16.757 -10.512 1.00 92.50 687 THR A O 1
ATOM 5509 N N . LYS A 1 688 ? 13.916 17.212 -9.233 1.00 90.94 688 LYS A N 1
ATOM 5510 C CA . LYS A 1 688 ? 13.257 18.240 -8.404 1.00 90.94 688 LYS A CA 1
ATOM 5511 C C . LYS A 1 688 ? 13.880 19.623 -8.602 1.00 90.94 688 LYS A C 1
ATOM 5513 O O . LYS A 1 688 ? 14.913 19.776 -9.253 1.00 90.94 688 LYS A O 1
ATOM 5518 N N . TRP A 1 689 ? 13.232 20.625 -8.012 1.00 83.44 689 TRP A N 1
ATOM 5519 C CA . TRP A 1 689 ? 13.660 22.025 -8.009 1.00 83.44 689 TRP A CA 1
ATOM 5520 C C . TRP A 1 689 ? 15.155 22.230 -7.689 1.00 83.44 689 TRP A C 1
ATOM 5522 O O . TRP A 1 689 ? 15.737 21.503 -6.884 1.00 83.44 689 TRP A O 1
ATOM 5532 N N . ASP A 1 690 ? 15.735 23.246 -8.338 1.00 80.31 690 ASP A N 1
ATOM 5533 C CA . ASP A 1 690 ? 17.175 23.536 -8.514 1.00 80.31 690 ASP A CA 1
ATOM 5534 C C . ASP A 1 690 ? 17.985 22.505 -9.330 1.00 80.31 690 ASP A C 1
ATOM 5536 O O . ASP A 1 690 ? 19.209 22.583 -9.403 1.00 80.31 690 ASP A O 1
ATOM 5540 N N . GLY A 1 691 ? 17.322 21.554 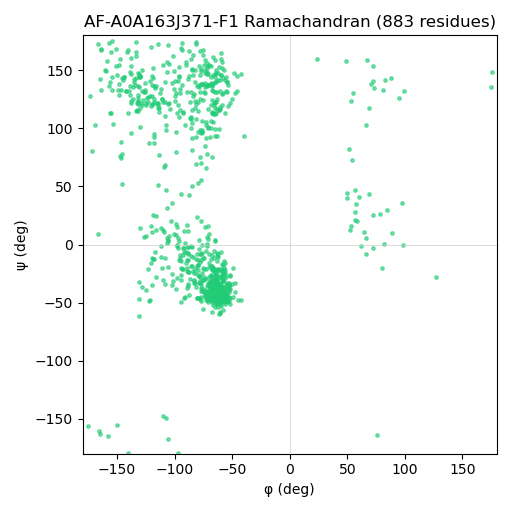-10.001 1.00 78.38 691 GLY A N 1
ATOM 5541 C CA . GLY A 1 691 ? 18.010 20.490 -10.743 1.00 78.38 691 GLY A CA 1
ATOM 5542 C C . GLY A 1 691 ? 18.537 19.376 -9.835 1.00 78.38 691 GLY A C 1
ATOM 5543 O O . GLY A 1 691 ? 19.490 18.679 -10.184 1.00 78.38 691 GLY A O 1
ATOM 5544 N N . LEU A 1 692 ? 17.914 19.185 -8.672 1.00 85.25 692 LEU A N 1
ATOM 5545 C CA . LEU A 1 692 ? 18.233 18.093 -7.762 1.00 85.25 692 LEU A CA 1
ATOM 5546 C C . LEU A 1 692 ? 17.881 16.747 -8.422 1.00 85.25 692 LEU A C 1
ATOM 5548 O O . LEU A 1 692 ? 16.707 16.449 -8.672 1.00 85.25 692 LEU A O 1
ATOM 5552 N N . GLY A 1 693 ? 18.907 15.946 -8.717 1.00 84.19 693 GLY A N 1
ATOM 5553 C CA . GLY A 1 693 ? 18.793 14.776 -9.598 1.00 84.19 693 GLY A CA 1
ATOM 5554 C C . GLY A 1 693 ? 18.545 15.146 -11.065 1.00 84.19 693 GLY A C 1
ATOM 5555 O O . GLY A 1 693 ? 17.664 14.575 -11.704 1.00 84.19 693 GLY A O 1
ATOM 5556 N N . TYR A 1 694 ? 19.262 16.148 -11.587 1.00 90.00 694 TYR A N 1
ATOM 5557 C CA . TYR A 1 694 ? 19.225 16.526 -13.006 1.00 90.00 694 TYR A CA 1
ATOM 5558 C C . TYR A 1 694 ? 19.701 15.373 -13.900 1.00 90.00 694 TYR A C 1
ATOM 5560 O O . TYR A 1 694 ? 18.932 14.873 -14.717 1.00 90.00 694 TYR A O 1
ATOM 5568 N N . ASP A 1 695 ? 20.940 14.921 -13.695 1.00 93.12 695 ASP A N 1
ATOM 5569 C CA . ASP A 1 695 ? 21.446 13.655 -14.227 1.00 93.12 695 ASP A CA 1
ATOM 5570 C C . ASP A 1 695 ? 21.113 12.528 -13.234 1.00 93.12 695 ASP A C 1
ATOM 5572 O O . ASP A 1 695 ? 21.173 12.732 -12.018 1.00 93.12 695 ASP A O 1
ATOM 5576 N N . TRP A 1 696 ? 20.808 11.323 -13.726 1.00 95.06 696 TRP A N 1
ATOM 5577 C CA . TRP A 1 696 ? 20.489 10.173 -12.868 1.00 95.06 696 TRP A CA 1
ATOM 5578 C C . TRP A 1 696 ? 21.288 8.922 -13.245 1.00 95.06 696 TRP A C 1
ATOM 5580 O O . TRP A 1 696 ? 21.552 8.659 -14.419 1.00 95.06 696 TRP A O 1
ATOM 5590 N N . ASN A 1 697 ? 21.663 8.126 -12.239 1.00 96.88 697 ASN A N 1
ATOM 5591 C CA . ASN A 1 697 ? 22.442 6.898 -12.402 1.00 96.88 697 ASN A CA 1
ATOM 5592 C C . ASN A 1 697 ? 21.623 5.640 -12.029 1.00 96.88 697 ASN A C 1
ATOM 5594 O O . ASN A 1 697 ? 21.820 5.071 -10.950 1.00 96.88 697 ASN A O 1
ATOM 5598 N N . PRO A 1 698 ? 20.704 5.174 -12.900 1.00 97.44 698 PRO A N 1
ATOM 5599 C CA . PRO A 1 698 ? 19.960 3.940 -12.663 1.00 97.44 698 PRO A CA 1
ATOM 5600 C C . PRO A 1 698 ? 20.860 2.694 -12.622 1.00 97.44 698 PRO A C 1
ATOM 5602 O O . PRO A 1 698 ? 20.484 1.710 -11.988 1.00 97.44 698 PRO A O 1
ATOM 5605 N N . GLY A 1 699 ? 22.046 2.724 -13.245 1.00 97.25 699 GLY A N 1
ATOM 5606 C CA . GLY A 1 699 ? 23.047 1.660 -13.140 1.00 97.25 699 GLY A CA 1
ATOM 5607 C C . GLY A 1 699 ? 23.519 1.438 -11.699 1.00 97.25 699 GLY A C 1
ATOM 5608 O O . GLY A 1 699 ? 23.352 0.344 -11.157 1.00 97.25 699 GLY A O 1
ATOM 5609 N N . GLU A 1 700 ? 24.060 2.474 -11.048 1.00 97.06 700 GLU A N 1
ATOM 5610 C CA . GLU A 1 700 ? 24.496 2.398 -9.639 1.00 97.06 700 GLU A CA 1
ATOM 5611 C C . GLU A 1 700 ? 23.314 2.153 -8.689 1.00 97.06 700 GLU A C 1
ATOM 5613 O O . GLU A 1 700 ? 23.436 1.392 -7.729 1.00 97.06 700 GLU A O 1
ATOM 5618 N N . PHE A 1 701 ? 22.144 2.724 -8.990 1.00 97.62 701 PHE A N 1
ATOM 5619 C CA . PHE A 1 701 ? 20.907 2.499 -8.238 1.00 97.62 701 PHE A CA 1
ATOM 5620 C C . PHE A 1 701 ? 20.472 1.019 -8.266 1.00 97.62 701 PHE A C 1
ATOM 5622 O O . PHE A 1 701 ? 20.153 0.439 -7.225 1.00 97.62 701 PHE A O 1
ATOM 5629 N N . LEU A 1 702 ? 20.521 0.360 -9.434 1.00 97.88 702 LEU A N 1
ATOM 5630 C CA . LEU A 1 702 ? 20.250 -1.079 -9.546 1.00 97.88 702 LEU A CA 1
ATOM 5631 C C . LEU A 1 702 ? 21.328 -1.915 -8.841 1.00 97.88 702 LEU A C 1
ATOM 5633 O O . LEU A 1 702 ? 20.996 -2.929 -8.226 1.00 97.88 702 LEU A O 1
ATOM 5637 N N . GLN A 1 703 ? 22.596 -1.496 -8.897 1.00 97.50 703 GLN A N 1
ATOM 5638 C CA . GLN A 1 703 ? 23.697 -2.184 -8.221 1.00 97.50 703 GLN A CA 1
ATOM 5639 C C . GLN A 1 703 ? 23.531 -2.147 -6.689 1.00 97.50 703 GLN A C 1
ATOM 5641 O O . GLN A 1 703 ? 23.594 -3.197 -6.051 1.00 97.50 703 GLN A O 1
ATOM 5646 N N . ALA A 1 704 ? 23.192 -0.993 -6.103 1.00 97.56 704 ALA A N 1
ATOM 5647 C CA . ALA A 1 704 ? 22.875 -0.880 -4.675 1.00 97.56 704 ALA A CA 1
ATOM 5648 C C . ALA A 1 704 ? 21.664 -1.754 -4.272 1.00 97.56 704 ALA A C 1
ATOM 5650 O O . ALA A 1 704 ? 21.694 -2.454 -3.254 1.00 97.56 704 ALA A O 1
ATOM 5651 N N . LEU A 1 705 ? 20.616 -1.796 -5.108 1.00 97.69 705 LEU A N 1
ATOM 5652 C CA . LEU A 1 705 ? 19.466 -2.692 -4.917 1.00 97.69 705 LEU A CA 1
ATOM 5653 C C . LEU A 1 705 ? 19.864 -4.180 -4.989 1.00 97.69 705 LEU A C 1
ATOM 5655 O O . LEU A 1 705 ? 19.362 -4.995 -4.209 1.00 97.69 705 LEU A O 1
ATOM 5659 N N . ALA A 1 706 ? 20.788 -4.541 -5.883 1.00 97.25 706 ALA A N 1
ATOM 5660 C CA . ALA A 1 706 ? 21.304 -5.899 -6.039 1.00 97.25 706 ALA A CA 1
ATOM 5661 C C . ALA A 1 706 ? 22.162 -6.343 -4.841 1.00 97.25 706 ALA A C 1
ATOM 5663 O O . ALA A 1 706 ? 21.932 -7.429 -4.299 1.00 97.25 706 ALA A O 1
ATOM 5664 N N . ASP A 1 707 ? 23.097 -5.501 -4.394 1.00 97.31 707 ASP A N 1
ATOM 5665 C CA . ASP A 1 707 ? 24.037 -5.813 -3.309 1.00 97.31 707 ASP A CA 1
ATOM 5666 C C . ASP A 1 707 ? 23.352 -5.955 -1.943 1.00 97.31 707 ASP A C 1
ATOM 5668 O O . ASP A 1 707 ? 23.799 -6.737 -1.096 1.00 97.31 707 ASP A O 1
ATOM 5672 N N . ARG A 1 708 ? 22.241 -5.239 -1.722 1.00 96.88 708 ARG A N 1
ATOM 5673 C CA . ARG A 1 708 ? 21.450 -5.340 -0.483 1.00 96.88 708 ARG A CA 1
ATOM 5674 C C . ARG A 1 708 ? 20.335 -6.380 -0.557 1.00 96.88 708 ARG A C 1
ATOM 5676 O O . ARG A 1 708 ? 20.171 -7.151 0.389 1.00 96.88 708 ARG A O 1
ATOM 5683 N N . LEU A 1 709 ? 19.569 -6.412 -1.651 1.00 97.38 709 LEU A N 1
ATOM 5684 C CA . LEU A 1 709 ? 18.293 -7.140 -1.730 1.00 97.38 709 LEU A CA 1
ATOM 5685 C C . LEU A 1 709 ? 18.173 -8.117 -2.905 1.00 97.38 709 LEU A C 1
ATOM 5687 O O . LEU A 1 709 ? 17.111 -8.720 -3.060 1.00 97.38 709 LEU A O 1
ATOM 5691 N N . GLY A 1 710 ? 19.228 -8.351 -3.695 1.00 96.69 710 GLY A N 1
ATOM 5692 C CA . GLY A 1 710 ? 19.174 -9.171 -4.915 1.00 96.69 710 GLY A CA 1
ATOM 5693 C C . GLY A 1 710 ? 18.403 -10.489 -4.766 1.00 96.69 710 GLY A C 1
ATOM 5694 O O . GLY A 1 710 ? 17.482 -10.790 -5.521 1.00 96.69 710 GLY A O 1
ATOM 5695 N N . ARG A 1 711 ? 18.684 -11.257 -3.708 1.00 96.75 711 ARG A N 1
ATOM 5696 C CA . ARG A 1 711 ? 18.014 -12.549 -3.455 1.00 96.75 711 ARG A CA 1
ATOM 5697 C C . ARG A 1 711 ? 16.578 -12.449 -2.916 1.00 96.75 711 ARG A C 1
ATOM 5699 O O . ARG A 1 711 ? 15.909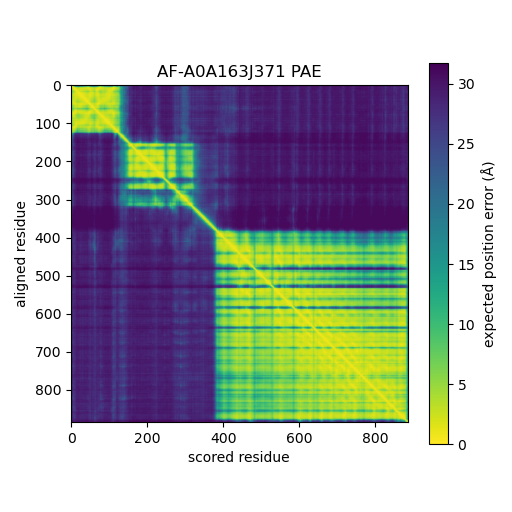 -13.478 -2.882 1.00 96.75 711 ARG A O 1
ATOM 5706 N N . GLN A 1 712 ? 16.117 -11.272 -2.494 1.00 97.19 712 GLN A N 1
ATOM 5707 C CA . GLN A 1 712 ? 14.814 -11.065 -1.847 1.00 97.19 712 GLN A CA 1
ATOM 5708 C C . GLN A 1 712 ? 13.745 -10.493 -2.788 1.00 97.19 712 GLN A C 1
ATOM 5710 O O . GLN A 1 712 ? 12.570 -10.805 -2.609 1.00 97.19 712 GLN A O 1
ATOM 5715 N N . ILE A 1 713 ? 14.115 -9.670 -3.778 1.00 98.44 713 ILE A N 1
ATOM 5716 C CA . ILE A 1 713 ? 13.129 -9.017 -4.657 1.00 98.44 713 ILE A CA 1
ATOM 5717 C C . ILE A 1 713 ? 12.396 -10.040 -5.542 1.00 98.44 713 ILE A C 1
ATOM 5719 O O . ILE A 1 713 ? 13.014 -10.882 -6.197 1.00 98.44 713 ILE A O 1
ATOM 5723 N N . VAL A 1 714 ? 11.063 -9.927 -5.574 1.00 98.62 714 VAL A N 1
ATOM 5724 C CA . VAL A 1 714 ? 10.135 -10.753 -6.368 1.00 98.62 714 VAL A CA 1
ATOM 5725 C C . VAL A 1 714 ? 9.317 -9.906 -7.355 1.00 98.62 714 VAL A C 1
ATOM 5727 O O . VAL A 1 714 ? 9.046 -10.362 -8.467 1.00 98.62 714 VAL A O 1
ATOM 5730 N N . ASP A 1 715 ? 8.952 -8.680 -6.975 1.00 98.69 715 ASP A N 1
ATOM 5731 C CA . ASP A 1 715 ? 8.228 -7.695 -7.796 1.00 98.69 715 ASP A CA 1
ATOM 5732 C C . ASP A 1 715 ? 9.005 -6.370 -7.760 1.00 98.69 715 ASP A C 1
ATOM 5734 O O . ASP A 1 715 ? 9.246 -5.817 -6.681 1.00 98.69 715 ASP A O 1
ATOM 5738 N N . MET A 1 716 ? 9.446 -5.901 -8.929 1.00 98.69 716 MET A N 1
ATOM 5739 C CA . MET A 1 716 ? 10.261 -4.698 -9.086 1.00 98.69 716 MET A CA 1
ATOM 5740 C C . MET A 1 716 ? 9.618 -3.731 -10.080 1.00 98.69 716 MET A C 1
ATOM 5742 O O . MET A 1 716 ? 9.174 -4.148 -11.152 1.00 98.69 716 MET A O 1
ATOM 5746 N N . ALA A 1 717 ? 9.647 -2.432 -9.779 1.00 98.75 717 ALA A N 1
ATOM 5747 C CA . ALA A 1 717 ? 9.424 -1.408 -10.794 1.00 98.75 717 ALA A CA 1
ATOM 5748 C C . ALA A 1 717 ? 10.440 -0.262 -10.717 1.00 98.75 717 ALA A C 1
ATOM 5750 O O . ALA A 1 717 ? 10.766 0.199 -9.623 1.00 98.75 717 ALA A O 1
ATOM 5751 N N . ILE A 1 718 ? 10.928 0.184 -11.879 1.00 98.38 718 ILE A N 1
ATOM 5752 C CA . ILE A 1 718 ? 11.880 1.297 -12.033 1.00 98.38 718 ILE A CA 1
ATOM 5753 C C . ILE A 1 718 ? 11.431 2.148 -13.229 1.00 98.38 718 ILE A C 1
ATOM 5755 O O . ILE A 1 718 ? 11.716 1.832 -14.385 1.00 98.38 718 ILE A O 1
ATOM 5759 N N . THR A 1 719 ? 10.692 3.217 -12.956 1.00 97.88 719 THR A N 1
ATOM 5760 C CA . THR A 1 719 ? 10.089 4.087 -13.978 1.00 97.88 719 THR A CA 1
ATOM 5761 C C . THR A 1 719 ? 10.582 5.530 -13.844 1.00 97.88 719 THR A C 1
ATOM 5763 O O . THR A 1 719 ? 11.287 5.867 -12.890 1.00 97.88 719 THR A O 1
ATOM 5766 N N . VAL A 1 720 ? 10.281 6.385 -14.823 1.00 96.31 720 VAL A N 1
ATOM 5767 C CA . VAL A 1 720 ? 10.660 7.807 -14.803 1.00 96.31 720 VAL A CA 1
ATOM 5768 C C . VAL A 1 720 ? 9.413 8.642 -15.059 1.00 96.31 720 VAL A C 1
ATOM 5770 O O . VAL A 1 720 ? 8.728 8.454 -16.064 1.00 96.31 720 VAL A O 1
ATOM 5773 N N . ASP A 1 721 ? 9.118 9.560 -14.145 1.00 93.88 721 ASP A N 1
ATOM 5774 C CA . ASP A 1 721 ? 8.028 10.523 -14.302 1.00 93.88 721 ASP A CA 1
ATOM 5775 C C . ASP A 1 721 ? 8.524 11.762 -15.055 1.00 93.88 721 ASP A C 1
ATOM 5777 O O . ASP A 1 721 ? 7.857 12.239 -15.973 1.00 93.88 721 ASP A O 1
ATOM 5781 N N . GLU A 1 722 ? 9.718 12.241 -14.691 1.00 92.12 722 GLU A N 1
ATOM 5782 C CA . GLU A 1 722 ? 10.386 13.398 -15.288 1.00 92.12 722 GLU A CA 1
ATOM 5783 C C . GLU A 1 722 ? 11.906 13.314 -15.056 1.00 92.12 722 GLU A C 1
ATOM 5785 O O . GLU A 1 722 ? 12.352 12.986 -13.956 1.00 92.12 722 GLU A O 1
ATOM 5790 N N . LEU A 1 723 ? 12.704 13.615 -16.080 1.00 92.81 723 LEU A N 1
ATOM 5791 C CA . LEU A 1 723 ? 14.165 13.714 -16.004 1.00 92.81 723 LEU A CA 1
ATOM 5792 C C . LEU A 1 723 ? 14.604 14.880 -16.895 1.00 92.81 723 LEU A C 1
ATOM 5794 O O . LEU A 1 723 ? 14.125 14.983 -18.027 1.00 92.81 723 LEU A O 1
ATOM 5798 N N . HIS A 1 724 ? 15.467 15.766 -16.391 1.00 92.19 724 HIS A N 1
ATOM 5799 C CA . HIS A 1 724 ? 15.906 16.961 -17.138 1.00 92.19 724 HIS A CA 1
ATOM 5800 C C . HIS A 1 724 ? 17.306 16.832 -17.759 1.00 92.19 724 HIS A C 1
ATOM 5802 O O . HIS A 1 724 ? 17.575 17.496 -18.760 1.00 92.19 724 HIS A O 1
ATOM 5808 N N . GLY A 1 725 ? 18.171 15.981 -17.202 1.00 92.44 725 GLY A N 1
ATOM 5809 C CA . GLY A 1 725 ? 19.520 15.682 -17.692 1.00 92.44 725 GLY A CA 1
ATOM 5810 C C . GLY A 1 725 ? 19.656 14.298 -18.329 1.00 92.44 725 GLY A C 1
ATOM 5811 O O . GLY A 1 725 ? 18.724 13.779 -18.948 1.00 92.44 725 GLY A O 1
ATOM 5812 N N . GLU A 1 726 ? 20.845 13.706 -18.210 1.00 93.69 726 GLU A N 1
ATOM 5813 C CA . GLU A 1 726 ? 21.206 12.440 -18.859 1.00 93.69 726 GLU A CA 1
ATOM 5814 C C . GLU A 1 726 ? 21.163 11.220 -17.919 1.00 93.69 726 GLU A C 1
ATOM 5816 O O . GLU A 1 726 ? 21.205 11.313 -16.691 1.00 93.69 726 GLU A O 1
ATOM 5821 N N . ILE A 1 727 ? 21.119 10.033 -18.531 1.00 97.00 727 ILE A N 1
ATOM 5822 C CA . ILE A 1 727 ? 21.306 8.747 -17.853 1.00 97.00 727 ILE A CA 1
ATOM 5823 C C . ILE A 1 727 ? 22.809 8.454 -17.783 1.00 97.00 727 ILE A C 1
ATOM 5825 O O . ILE A 1 727 ? 23.407 8.005 -18.762 1.00 97.00 727 ILE A O 1
ATOM 5829 N N . VAL A 1 728 ? 23.416 8.714 -16.621 1.00 96.75 728 VAL A N 1
ATOM 5830 C CA . VAL A 1 728 ? 24.871 8.616 -16.377 1.00 96.75 728 VAL A CA 1
ATOM 5831 C C . VAL A 1 728 ? 25.392 7.220 -16.718 1.00 96.75 728 VAL A C 1
ATOM 5833 O O . VAL A 1 728 ? 26.322 7.078 -17.515 1.00 96.75 728 VAL A O 1
ATOM 5836 N N . ASN A 1 729 ? 24.737 6.191 -16.175 1.00 97.56 729 ASN A N 1
ATOM 5837 C CA . ASN A 1 729 ? 24.906 4.796 -16.561 1.00 97.56 729 ASN A CA 1
ATOM 5838 C C . ASN A 1 729 ? 23.546 4.097 -16.619 1.00 97.56 729 ASN A C 1
ATOM 5840 O O . ASN A 1 729 ? 22.714 4.275 -15.729 1.00 97.56 729 ASN A O 1
ATOM 5844 N N . GLY A 1 730 ? 23.324 3.301 -17.664 1.00 96.94 730 GLY A N 1
ATOM 5845 C CA . GLY A 1 730 ? 22.064 2.599 -17.904 1.00 96.94 730 GLY A CA 1
ATOM 5846 C C . GLY A 1 730 ? 21.959 1.255 -17.180 1.00 96.94 730 GLY A C 1
ATOM 5847 O O . GLY A 1 730 ? 22.962 0.636 -16.818 1.00 96.94 730 GLY A O 1
ATOM 5848 N N . LEU A 1 731 ? 20.724 0.773 -17.014 1.00 97.25 731 LEU A N 1
ATOM 5849 C CA . LEU A 1 731 ? 20.436 -0.591 -16.553 1.00 97.25 731 LEU A CA 1
ATOM 5850 C C . LEU A 1 731 ? 21.025 -1.630 -17.534 1.00 97.25 731 LEU A C 1
ATOM 5852 O O . LEU A 1 731 ? 20.798 -1.531 -18.740 1.00 97.25 731 LEU A O 1
ATOM 5856 N N . SER A 1 732 ? 21.740 -2.645 -17.031 1.00 92.81 732 SER A N 1
ATOM 5857 C CA . SER A 1 732 ? 22.449 -3.629 -17.878 1.00 92.81 732 SER A CA 1
ATOM 5858 C C . SER A 1 732 ? 22.091 -5.099 -17.625 1.00 92.81 732 SER A C 1
ATOM 5860 O O . SER A 1 732 ? 21.976 -5.875 -18.576 1.00 92.81 732 SER A O 1
ATOM 5862 N N . SER A 1 733 ? 21.895 -5.499 -16.363 1.00 95.00 733 SER A N 1
ATOM 5863 C CA . SER A 1 733 ? 21.760 -6.903 -15.954 1.00 95.00 733 SER A CA 1
ATOM 5864 C C . SER A 1 733 ? 20.854 -7.070 -14.734 1.00 95.00 733 SER A C 1
ATOM 5866 O O . SER A 1 733 ? 21.040 -6.407 -13.718 1.00 95.00 733 SER A O 1
ATOM 5868 N N . PHE A 1 734 ? 19.918 -8.023 -14.795 1.00 97.19 734 PHE A N 1
ATOM 5869 C CA . PHE A 1 734 ? 19.039 -8.394 -13.677 1.00 97.19 734 PHE A CA 1
ATOM 5870 C C . PHE A 1 734 ? 19.367 -9.781 -13.090 1.00 97.19 734 PHE A C 1
ATOM 5872 O O . PHE A 1 734 ? 18.618 -10.309 -12.268 1.00 97.19 734 PHE A O 1
ATOM 5879 N N . HIS A 1 735 ? 20.492 -10.402 -13.464 1.00 96.12 735 HIS A N 1
ATOM 5880 C CA . HIS A 1 735 ? 20.862 -11.744 -12.977 1.00 96.12 735 HIS A CA 1
ATOM 5881 C C . HIS A 1 735 ? 21.157 -11.816 -11.476 1.00 96.12 735 HIS A C 1
ATOM 5883 O O . HIS A 1 735 ? 21.039 -12.887 -10.880 1.00 96.12 735 HIS A O 1
ATOM 5889 N N . CYS A 1 736 ? 21.472 -10.682 -10.849 1.00 96.69 736 CYS A N 1
ATOM 5890 C CA . CYS A 1 736 ? 21.607 -10.569 -9.399 1.00 96.69 736 CYS A CA 1
ATOM 5891 C C . CYS A 1 736 ? 20.272 -10.744 -8.647 1.00 96.69 736 CYS A C 1
ATOM 5893 O O . CYS A 1 736 ? 20.291 -10.886 -7.424 1.00 96.69 736 CYS A O 1
ATOM 5895 N N . PHE A 1 737 ? 19.137 -10.793 -9.362 1.00 98.12 737 PHE A N 1
ATOM 5896 C CA . PHE A 1 737 ? 17.791 -10.959 -8.812 1.00 98.12 737 PHE A CA 1
ATOM 5897 C C . PHE A 1 737 ? 17.181 -12.345 -9.118 1.00 98.12 737 PHE A C 1
ATOM 5899 O O . PHE A 1 737 ? 16.198 -12.445 -9.853 1.00 98.12 737 PHE A O 1
ATOM 5906 N N . PRO A 1 738 ? 17.719 -13.456 -8.569 1.00 97.50 738 PRO A N 1
ATOM 5907 C CA . PRO A 1 738 ? 17.311 -14.816 -8.940 1.00 97.50 738 PRO A CA 1
ATOM 5908 C C . PRO A 1 738 ? 15.863 -15.178 -8.569 1.00 97.50 738 PRO A C 1
ATOM 5910 O O . PRO A 1 738 ? 15.369 -16.198 -9.041 1.00 97.50 738 PRO A O 1
ATOM 5913 N N . ASN A 1 739 ? 15.170 -14.368 -7.762 1.00 98.00 739 ASN A N 1
ATOM 5914 C CA . ASN A 1 739 ? 13.770 -14.576 -7.374 1.00 98.00 739 ASN A CA 1
ATOM 5915 C C . ASN A 1 739 ? 12.776 -13.612 -8.055 1.00 98.00 739 ASN A C 1
ATOM 5917 O O . ASN A 1 739 ? 11.573 -13.719 -7.800 1.00 98.00 739 ASN A O 1
ATOM 5921 N N . LEU A 1 740 ? 13.247 -12.721 -8.936 1.00 98.56 740 LEU A N 1
ATOM 5922 C CA . LEU A 1 740 ? 12.429 -11.723 -9.629 1.00 98.56 740 LEU A CA 1
ATOM 5923 C C . LEU A 1 740 ? 11.431 -12.386 -10.587 1.00 98.56 740 LEU A C 1
ATOM 5925 O O . LEU A 1 740 ? 11.825 -13.065 -11.531 1.00 98.56 740 LEU A O 1
ATOM 5929 N N . ARG A 1 741 ? 10.133 -12.161 -10.361 1.00 98.44 741 ARG A N 1
ATOM 5930 C CA . ARG A 1 741 ? 9.031 -12.694 -11.184 1.00 98.44 741 ARG A CA 1
ATOM 5931 C C . ARG A 1 741 ? 8.353 -11.619 -12.025 1.00 98.44 741 ARG A C 1
ATOM 5933 O O . ARG A 1 741 ? 7.929 -11.925 -13.137 1.00 98.44 741 ARG A O 1
ATOM 5940 N N . LYS A 1 742 ? 8.265 -10.389 -11.513 1.00 98.56 742 LYS A N 1
ATOM 5941 C CA . LYS A 1 742 ? 7.639 -9.245 -12.186 1.00 98.56 742 LYS A CA 1
ATOM 5942 C C . LYS A 1 742 ? 8.608 -8.069 -12.268 1.00 98.56 742 LYS A C 1
ATOM 5944 O O . LYS A 1 742 ? 9.200 -7.705 -11.254 1.00 98.56 742 LYS A O 1
ATOM 5949 N N . LEU A 1 743 ? 8.741 -7.489 -13.458 1.00 98.62 743 LEU A N 1
ATOM 5950 C CA . LEU A 1 743 ? 9.502 -6.267 -13.716 1.00 98.62 743 LEU A CA 1
ATOM 5951 C C . LEU A 1 743 ? 8.658 -5.291 -14.547 1.00 98.62 743 LEU A C 1
ATOM 5953 O O . LEU A 1 743 ? 8.244 -5.629 -15.654 1.00 98.62 743 LEU A O 1
ATOM 5957 N N . GLU A 1 744 ? 8.448 -4.071 -14.056 1.00 98.62 744 GLU A N 1
ATOM 5958 C CA . GLU A 1 744 ? 7.916 -2.961 -14.861 1.00 98.62 744 GLU A CA 1
ATOM 5959 C C . GLU A 1 744 ? 8.928 -1.815 -14.929 1.00 98.62 744 GLU A C 1
ATOM 5961 O O . GLU A 1 744 ? 9.351 -1.280 -13.908 1.00 98.62 744 GLU A O 1
ATOM 5966 N N . VAL A 1 745 ? 9.354 -1.454 -16.136 1.00 98.06 745 VAL A N 1
ATOM 5967 C CA . VAL A 1 745 ? 10.504 -0.569 -16.334 1.00 98.06 745 VAL A CA 1
ATOM 5968 C C . VAL A 1 745 ? 10.294 0.351 -17.533 1.00 98.06 745 VAL A C 1
ATOM 5970 O O . VAL A 1 745 ? 9.687 -0.027 -18.536 1.00 98.06 745 VAL A O 1
ATOM 5973 N N . ASP A 1 746 ? 10.783 1.579 -17.440 1.00 97.56 746 ASP A N 1
ATOM 5974 C CA . ASP A 1 746 ? 10.791 2.507 -18.572 1.00 97.56 746 ASP A CA 1
ATOM 5975 C C . ASP A 1 746 ? 11.945 2.192 -19.539 1.00 97.56 746 ASP A C 1
ATOM 5977 O O . ASP A 1 746 ? 12.996 1.695 -19.138 1.00 97.56 746 ASP A O 1
ATOM 5981 N N . VAL A 1 747 ? 11.805 2.543 -20.821 1.00 96.88 747 VAL A N 1
ATOM 5982 C CA . VAL A 1 747 ? 12.920 2.443 -21.790 1.00 96.88 747 VAL A CA 1
ATOM 5983 C C . VAL A 1 747 ? 14.032 3.468 -21.497 1.00 96.88 747 VAL A C 1
ATOM 5985 O O . VAL A 1 747 ? 15.198 3.213 -21.797 1.00 96.88 747 VAL A O 1
ATOM 5988 N N . ILE A 1 748 ? 13.700 4.607 -20.877 1.00 96.31 748 ILE A N 1
ATOM 5989 C CA . ILE A 1 748 ? 14.648 5.694 -20.564 1.00 96.31 748 ILE A CA 1
ATOM 5990 C C . ILE A 1 748 ? 15.800 5.225 -19.643 1.00 96.31 748 ILE A C 1
ATOM 5992 O O . ILE A 1 748 ? 16.943 5.411 -20.046 1.00 96.31 748 ILE A O 1
ATOM 5996 N N . PRO A 1 749 ? 15.573 4.540 -18.501 1.00 97.31 749 PRO A N 1
ATOM 5997 C CA . PRO A 1 749 ? 16.624 3.946 -17.658 1.00 97.31 749 PRO A CA 1
ATOM 5998 C C . PRO A 1 749 ? 17.699 3.079 -18.345 1.00 97.31 749 PRO A C 1
ATOM 6000 O O . PRO A 1 749 ? 18.767 2.877 -17.773 1.00 97.31 749 PRO A O 1
ATOM 6003 N N . PHE A 1 750 ? 17.458 2.555 -19.551 1.00 97.44 750 PHE A N 1
ATOM 6004 C CA . PHE A 1 750 ? 18.458 1.801 -20.327 1.00 97.44 750 PHE A CA 1
ATOM 6005 C C . PHE A 1 750 ? 19.339 2.689 -21.220 1.00 97.44 750 PHE A C 1
ATOM 6007 O O . PHE A 1 750 ? 20.287 2.207 -21.832 1.00 97.44 750 PHE A O 1
ATOM 6014 N N . CYS A 1 751 ? 19.026 3.979 -21.344 1.00 96.31 751 CYS A N 1
ATOM 6015 C CA . CYS A 1 751 ? 19.597 4.875 -22.348 1.00 96.31 751 CYS A CA 1
ATOM 6016 C C . CYS A 1 751 ? 20.910 5.548 -21.909 1.00 96.31 751 CYS A C 1
ATOM 6018 O O . CYS A 1 751 ? 21.117 6.726 -22.184 1.00 96.31 751 CYS A O 1
ATOM 6020 N N . GLY A 1 752 ? 21.803 4.782 -21.281 1.00 96.19 752 GLY A N 1
ATOM 6021 C CA . GLY A 1 752 ? 23.178 5.184 -20.985 1.00 96.19 752 GLY A CA 1
ATOM 6022 C C . GLY A 1 752 ? 24.120 3.973 -20.935 1.00 96.19 752 GLY A C 1
ATOM 6023 O O . GLY A 1 752 ? 23.653 2.831 -20.903 1.00 96.19 752 GLY A O 1
ATOM 6024 N N . PRO A 1 753 ? 25.446 4.187 -20.920 1.00 96.88 753 PRO A N 1
ATOM 6025 C CA . PRO A 1 753 ? 26.433 3.113 -20.910 1.00 96.88 753 PRO A CA 1
ATOM 6026 C C . PRO A 1 753 ? 26.290 2.221 -19.668 1.00 96.88 753 PRO A C 1
ATOM 6028 O O . PRO A 1 753 ? 26.057 2.735 -18.574 1.00 96.88 753 PRO A O 1
ATOM 6031 N N . PRO A 1 754 ? 26.461 0.895 -19.782 1.00 95.44 754 PRO A N 1
ATOM 6032 C CA . PRO A 1 754 ? 26.387 -0.001 -18.632 1.00 95.44 754 PRO A CA 1
ATOM 6033 C C . PRO A 1 754 ? 27.629 0.174 -17.738 1.00 95.44 754 PRO A C 1
ATOM 6035 O O . PRO A 1 754 ? 28.713 0.469 -18.254 1.00 95.44 754 PRO A O 1
ATOM 6038 N N . LEU A 1 755 ? 27.506 -0.012 -16.416 1.00 94.19 755 LEU A N 1
ATOM 6039 C CA . LEU A 1 755 ? 28.605 0.223 -15.456 1.00 94.19 755 LEU A CA 1
ATOM 6040 C C . LEU A 1 755 ? 29.882 -0.549 -15.818 1.00 94.19 755 LEU A C 1
ATOM 6042 O O . LEU A 1 755 ? 30.989 -0.011 -15.779 1.00 94.19 755 LEU A O 1
ATOM 6046 N N . GLU A 1 756 ? 29.721 -1.802 -16.243 1.00 93.00 756 GLU A N 1
ATOM 6047 C CA . GLU A 1 756 ? 30.806 -2.696 -16.646 1.00 93.00 756 GLU A CA 1
ATOM 6048 C C . GLU A 1 756 ? 31.603 -2.222 -17.881 1.00 93.00 756 GLU A C 1
ATOM 6050 O O . GLU A 1 756 ? 32.660 -2.780 -18.175 1.00 93.00 756 GLU A O 1
ATOM 6055 N N . SER A 1 757 ? 31.142 -1.182 -18.590 1.00 93.88 757 SER A N 1
ATOM 6056 C CA . SER A 1 757 ? 31.891 -0.554 -19.692 1.00 93.88 757 SER A CA 1
ATOM 6057 C C . SER A 1 757 ? 32.964 0.442 -19.234 1.00 93.88 757 SER A C 1
ATOM 6059 O O . SER A 1 757 ? 33.837 0.796 -20.029 1.00 93.88 757 SER A O 1
ATOM 6061 N N . GLY A 1 758 ? 32.883 0.940 -17.994 1.00 93.44 758 GLY A N 1
ATOM 6062 C CA . GLY A 1 758 ? 33.727 2.033 -17.495 1.00 93.44 758 GLY A CA 1
ATOM 6063 C C . GLY A 1 758 ? 33.501 3.394 -18.174 1.00 93.44 758 GLY A C 1
ATOM 6064 O O . GLY A 1 758 ? 34.252 4.329 -17.904 1.00 93.44 758 GLY A O 1
ATOM 6065 N N . GLN A 1 759 ? 32.502 3.515 -19.056 1.00 96.31 759 GLN A N 1
ATOM 6066 C CA . GLN A 1 759 ? 32.038 4.788 -19.617 1.00 96.31 759 GLN A CA 1
ATOM 6067 C C . GLN A 1 759 ? 30.932 5.378 -18.736 1.00 96.31 759 GLN A C 1
ATOM 6069 O O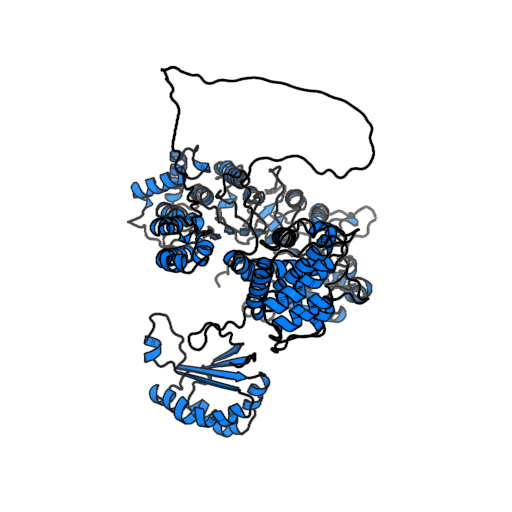 . GLN A 1 759 ? 30.250 4.632 -18.039 1.00 96.31 759 GLN A O 1
ATOM 6074 N N . ARG A 1 760 ? 30.712 6.693 -18.806 1.00 96.19 760 ARG A N 1
ATOM 6075 C CA . ARG A 1 760 ? 29.554 7.381 -18.204 1.00 96.19 760 ARG A CA 1
ATOM 6076 C C . ARG A 1 760 ? 29.190 8.644 -18.989 1.00 96.19 760 ARG A C 1
ATOM 6078 O O . ARG A 1 760 ? 30.063 9.226 -19.635 1.00 96.19 760 ARG A O 1
ATOM 6085 N N . LEU A 1 761 ? 27.926 9.049 -18.918 1.00 95.00 761 LEU A N 1
ATOM 6086 C CA . LEU A 1 761 ? 27.368 10.272 -19.518 1.00 95.00 761 LEU A CA 1
ATOM 6087 C C . LEU A 1 761 ? 27.096 11.347 -18.444 1.00 95.00 761 LEU A C 1
ATOM 6089 O O . LEU A 1 761 ? 27.577 11.218 -17.314 1.00 95.00 761 LEU A O 1
ATOM 6093 N N . GLY A 1 762 ? 26.354 12.403 -18.788 1.00 91.88 762 GLY A N 1
ATOM 6094 C CA . GLY A 1 762 ? 26.033 13.515 -17.893 1.00 91.88 762 GLY A CA 1
ATOM 6095 C C . GLY A 1 762 ? 27.198 14.481 -17.667 1.00 91.88 762 GLY A C 1
ATOM 6096 O O . GLY A 1 762 ? 28.198 14.487 -18.391 1.00 91.88 762 GLY A O 1
ATOM 6097 N N . ARG A 1 763 ? 27.074 15.311 -16.629 1.00 87.25 763 ARG A N 1
ATOM 6098 C CA . ARG A 1 763 ? 28.005 16.395 -16.263 1.00 87.25 763 ARG A CA 1
ATOM 6099 C C . ARG A 1 763 ? 29.485 15.999 -16.251 1.00 87.25 763 ARG A C 1
ATOM 6101 O O . ARG A 1 763 ? 30.314 16.773 -16.723 1.00 87.25 763 ARG A O 1
ATOM 6108 N N . ASP A 1 764 ? 29.803 14.807 -15.747 1.00 88.62 764 ASP A N 1
ATOM 6109 C CA . ASP A 1 764 ? 31.176 14.300 -15.622 1.00 88.62 764 ASP A CA 1
ATOM 6110 C C . ASP A 1 764 ? 31.506 13.190 -16.644 1.00 88.62 764 ASP A C 1
ATOM 6112 O O . ASP A 1 764 ? 32.290 12.275 -16.343 1.00 88.62 764 ASP A O 1
ATOM 6116 N N . ALA A 1 765 ? 30.893 13.248 -17.835 1.00 93.19 765 ALA A N 1
ATOM 6117 C CA . ALA A 1 765 ? 31.024 12.253 -18.899 1.00 93.19 765 ALA A CA 1
ATOM 6118 C C . ALA A 1 765 ? 32.480 11.821 -19.158 1.00 93.19 765 ALA A C 1
ATOM 6120 O O . ALA A 1 765 ? 33.394 12.639 -19.301 1.00 93.19 765 ALA A O 1
ATOM 6121 N N . PHE A 1 766 ? 32.695 10.508 -19.236 1.00 96.38 766 PHE A N 1
ATOM 6122 C CA . PHE A 1 766 ? 34.020 9.903 -19.354 1.00 96.38 766 PHE A CA 1
ATOM 6123 C C . PHE A 1 766 ? 33.979 8.649 -20.229 1.00 96.38 766 PHE A C 1
ATOM 6125 O O . PHE A 1 766 ? 33.045 7.851 -20.156 1.00 96.38 766 PHE A O 1
ATOM 6132 N N . ILE A 1 767 ? 35.024 8.471 -21.038 1.00 95.69 767 ILE A N 1
ATOM 6133 C CA . ILE A 1 767 ? 35.242 7.307 -21.899 1.00 95.69 767 ILE A CA 1
ATOM 6134 C C . ILE A 1 767 ? 36.693 6.843 -21.679 1.00 95.69 767 ILE A C 1
ATOM 6136 O O . ILE A 1 767 ? 37.595 7.669 -21.828 1.00 95.69 767 ILE A O 1
ATOM 6140 N N . PRO A 1 768 ? 36.952 5.564 -21.337 1.00 95.00 768 PRO A N 1
ATOM 6141 C CA . PRO A 1 768 ? 38.312 5.055 -21.161 1.00 95.00 768 PRO A CA 1
ATOM 6142 C C . PRO A 1 768 ? 39.169 5.171 -22.431 1.00 95.00 768 PRO A C 1
ATOM 6144 O O . PRO A 1 768 ? 38.674 4.983 -23.544 1.00 95.00 768 PRO A O 1
ATOM 6147 N N . ASP A 1 769 ? 40.472 5.414 -22.266 1.00 93.12 769 ASP A N 1
ATOM 6148 C CA . ASP A 1 769 ? 41.415 5.561 -23.381 1.00 93.12 769 ASP A CA 1
ATOM 6149 C C . ASP A 1 769 ? 41.373 4.359 -24.344 1.00 93.12 769 ASP A C 1
ATOM 6151 O O . ASP A 1 769 ? 41.659 3.218 -23.976 1.00 93.12 769 ASP A O 1
ATOM 6155 N N . GLY A 1 770 ? 41.034 4.627 -25.608 1.00 91.12 770 GLY A N 1
ATOM 6156 C CA . GLY A 1 770 ? 40.935 3.614 -26.663 1.00 91.12 770 GLY A CA 1
ATOM 6157 C C . GLY A 1 770 ? 39.627 2.812 -26.696 1.00 91.12 770 GLY A C 1
ATOM 6158 O O . GLY A 1 770 ? 39.475 1.965 -27.578 1.00 91.12 770 GLY A O 1
ATOM 6159 N N . ALA A 1 771 ? 38.671 3.073 -25.797 1.00 92.62 771 ALA A N 1
ATOM 6160 C CA . ALA A 1 771 ? 37.328 2.506 -25.893 1.00 92.62 771 ALA A CA 1
ATOM 6161 C C . ALA A 1 771 ? 36.536 3.116 -27.068 1.00 92.62 771 ALA A C 1
ATOM 6163 O O . ALA A 1 771 ? 36.771 4.246 -27.496 1.00 92.62 771 ALA A O 1
ATOM 6164 N N . THR A 1 772 ? 35.565 2.363 -27.591 1.00 93.69 772 THR A N 1
ATOM 6165 C CA . THR A 1 772 ? 34.569 2.898 -28.534 1.00 93.69 772 THR A CA 1
ATOM 6166 C C . THR A 1 772 ? 33.425 3.521 -27.742 1.00 93.69 772 THR A C 1
ATOM 6168 O O . THR A 1 772 ? 32.915 2.886 -26.820 1.00 93.69 772 THR A O 1
ATOM 6171 N N . ALA A 1 773 ? 33.028 4.745 -28.098 1.00 94.44 773 ALA A N 1
ATOM 6172 C CA . ALA A 1 773 ? 31.912 5.440 -27.463 1.00 94.44 773 ALA A CA 1
ATOM 6173 C C . ALA A 1 773 ? 30.614 4.623 -27.576 1.00 94.44 773 ALA A C 1
ATOM 6175 O O . ALA A 1 773 ? 30.262 4.166 -28.665 1.00 94.44 773 ALA A O 1
ATOM 6176 N N . TRP A 1 774 ? 29.926 4.440 -26.450 1.00 96.00 774 TRP A N 1
ATOM 6177 C CA . TRP A 1 774 ? 28.656 3.719 -26.367 1.00 96.00 774 TRP A CA 1
ATOM 6178 C C . TRP A 1 774 ? 27.535 4.416 -27.158 1.00 96.00 774 TRP A C 1
ATOM 6180 O O . TRP A 1 774 ? 27.482 5.645 -27.239 1.00 96.00 774 TRP A O 1
ATOM 6190 N N . THR A 1 775 ? 26.605 3.631 -27.710 1.00 95.19 775 THR A N 1
ATOM 6191 C CA . THR A 1 775 ? 25.400 4.125 -28.389 1.00 95.19 775 THR A CA 1
ATOM 6192 C C . THR A 1 775 ? 24.144 3.366 -27.946 1.00 95.19 775 THR A C 1
ATOM 6194 O O . THR A 1 775 ? 24.211 2.245 -27.449 1.00 95.19 775 THR A O 1
ATOM 6197 N N . HIS A 1 776 ? 22.961 3.903 -28.261 1.00 94.19 776 HIS A N 1
ATOM 6198 C CA . HIS A 1 776 ? 21.679 3.201 -28.082 1.00 94.19 776 HIS A CA 1
ATOM 6199 C C . HIS A 1 776 ? 21.576 1.842 -28.812 1.00 94.19 776 HIS A C 1
ATOM 6201 O O . HIS A 1 776 ? 20.655 1.075 -28.540 1.00 94.19 776 HIS A O 1
ATOM 6207 N N . SER A 1 777 ? 22.483 1.532 -29.747 1.00 94.00 777 SER A N 1
ATOM 6208 C CA . SER A 1 777 ? 22.544 0.216 -30.411 1.00 94.00 777 SER A CA 1
ATOM 6209 C C . SER A 1 777 ? 23.225 -0.853 -29.548 1.00 94.00 777 SER A C 1
ATOM 6211 O O . SER A 1 777 ? 23.070 -2.045 -29.819 1.00 94.00 777 SER A O 1
ATOM 6213 N N . ASP A 1 778 ? 23.969 -0.419 -28.526 1.00 94.19 778 ASP A N 1
ATOM 6214 C CA . ASP A 1 778 ? 24.779 -1.229 -27.611 1.00 94.19 778 ASP A CA 1
ATOM 6215 C C . ASP A 1 778 ? 24.049 -1.510 -26.281 1.00 94.19 778 ASP A C 1
ATOM 6217 O O . ASP A 1 778 ? 24.629 -2.056 -25.342 1.00 94.19 778 ASP A O 1
ATOM 6221 N N . ILE A 1 779 ? 22.763 -1.148 -26.196 1.00 95.38 779 ILE A N 1
ATOM 6222 C CA . ILE A 1 779 ? 21.871 -1.509 -25.088 1.00 95.38 779 ILE A CA 1
ATOM 6223 C C . ILE A 1 779 ? 21.714 -3.044 -25.047 1.00 95.38 779 ILE A C 1
ATOM 6225 O O . ILE A 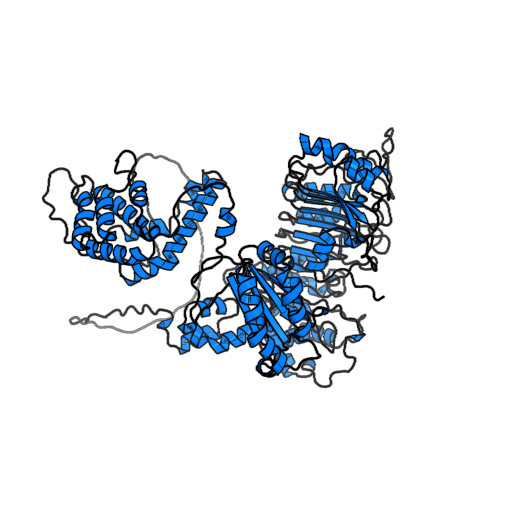1 779 ? 21.330 -3.639 -26.061 1.00 95.38 779 ILE A O 1
ATOM 6229 N N . PRO A 1 780 ? 21.981 -3.714 -23.906 1.00 92.00 780 PRO A N 1
ATOM 6230 C CA . PRO A 1 780 ? 21.776 -5.156 -23.778 1.00 92.00 780 PRO A CA 1
ATOM 6231 C C . PRO A 1 780 ? 20.309 -5.543 -24.013 1.00 92.00 780 PRO A C 1
ATOM 6233 O O . PRO A 1 780 ? 19.400 -4.801 -23.648 1.00 92.00 780 PRO A O 1
ATOM 6236 N N . CYS A 1 781 ? 20.046 -6.715 -24.598 1.00 93.62 781 CYS A N 1
ATOM 6237 C CA . CYS A 1 781 ? 18.665 -7.141 -24.843 1.00 93.62 781 CYS A CA 1
ATOM 6238 C C . CYS A 1 781 ? 18.038 -7.830 -23.617 1.00 93.62 781 CYS A C 1
ATOM 6240 O O . CYS A 1 781 ? 18.714 -8.517 -22.847 1.00 93.62 781 CYS A O 1
ATOM 6242 N N . LEU A 1 782 ? 16.716 -7.711 -23.472 1.00 92.81 782 LEU A N 1
ATOM 6243 C CA . LEU A 1 782 ? 15.926 -8.271 -22.367 1.00 92.81 782 LEU A CA 1
ATOM 6244 C C . LEU A 1 782 ? 16.091 -9.787 -22.240 1.00 92.81 782 LEU A C 1
ATOM 6246 O O . LEU A 1 782 ? 16.266 -10.311 -21.143 1.00 92.81 782 LEU A O 1
ATOM 6250 N N . GLY A 1 783 ? 16.115 -10.489 -23.375 1.00 90.81 783 GLY A N 1
ATOM 6251 C CA . GLY A 1 783 ? 16.336 -11.934 -23.421 1.00 90.81 783 GLY A CA 1
ATOM 6252 C C . GLY A 1 783 ? 17.687 -12.386 -22.841 1.00 90.81 783 GLY A C 1
ATOM 6253 O O . GLY A 1 783 ? 17.828 -13.543 -22.436 1.00 90.81 783 GLY A O 1
ATOM 6254 N N . ASP A 1 784 ? 18.668 -11.482 -22.793 1.00 92.81 784 ASP A N 1
ATOM 6255 C CA . ASP A 1 784 ? 20.003 -11.733 -22.257 1.00 92.81 784 ASP A CA 1
ATOM 6256 C C . ASP A 1 784 ? 20.167 -11.226 -20.817 1.00 92.81 784 ASP A C 1
ATOM 6258 O O . ASP A 1 784 ? 20.750 -11.957 -20.026 1.00 92.81 784 ASP A O 1
ATOM 6262 N N . MET A 1 785 ? 19.604 -10.069 -20.439 1.00 94.62 785 MET A N 1
ATOM 6263 C CA . MET A 1 785 ? 19.753 -9.487 -19.086 1.00 94.62 785 MET A CA 1
ATOM 6264 C C . MET A 1 785 ? 18.844 -10.092 -17.996 1.00 94.62 785 MET A C 1
ATOM 6266 O O . MET A 1 785 ? 19.134 -9.939 -16.808 1.00 94.62 785 MET A O 1
ATOM 6270 N N . LEU A 1 786 ? 17.726 -10.739 -18.355 1.00 96.69 786 LEU A N 1
ATOM 6271 C CA . LEU A 1 786 ? 16.704 -11.168 -17.385 1.00 96.69 786 LEU A CA 1
ATOM 6272 C C . LEU A 1 786 ? 17.020 -12.524 -16.712 1.00 96.69 786 LEU A C 1
ATOM 6274 O O . LEU A 1 786 ? 17.580 -13.417 -17.353 1.00 96.69 786 LEU A O 1
ATOM 6278 N N . PRO A 1 787 ? 16.659 -12.718 -15.426 1.00 96.69 787 PRO A N 1
ATOM 6279 C CA . PRO A 1 787 ? 16.804 -13.995 -14.727 1.00 96.69 787 PRO A CA 1
ATOM 6280 C C . PRO A 1 787 ? 15.749 -15.023 -15.174 1.00 96.69 787 PRO A C 1
ATOM 6282 O O . PRO A 1 787 ? 14.649 -14.676 -15.590 1.00 96.69 787 PRO A O 1
ATOM 6285 N N . GLU A 1 788 ? 16.054 -16.316 -15.034 1.00 96.56 788 GLU A N 1
ATOM 6286 C CA . GLU A 1 788 ? 15.195 -17.430 -15.494 1.00 96.56 788 GLU A CA 1
ATOM 6287 C C . GLU A 1 788 ? 13.898 -17.619 -14.684 1.00 96.56 788 GLU A C 1
ATOM 6289 O O . GLU A 1 788 ? 13.030 -18.407 -15.063 1.00 96.56 788 GLU A O 1
ATOM 6294 N N . SER A 1 789 ? 13.754 -16.894 -13.577 1.00 97.12 789 SER A N 1
ATOM 6295 C CA . SER A 1 789 ? 12.567 -16.831 -12.719 1.00 97.12 789 SER A CA 1
ATOM 6296 C C . SER A 1 789 ? 11.521 -15.803 -13.166 1.00 97.12 789 SER A C 1
ATOM 6298 O O . SER A 1 789 ? 10.406 -15.823 -12.632 1.00 97.12 789 SER A O 1
ATOM 6300 N N . ILE A 1 790 ? 11.852 -14.945 -14.141 1.00 98.06 790 ILE A N 1
ATOM 6301 C CA . ILE A 1 790 ? 10.961 -13.897 -14.646 1.00 98.06 790 ILE A CA 1
ATOM 6302 C C . ILE A 1 790 ? 9.711 -14.493 -15.312 1.00 98.06 790 ILE A C 1
ATOM 6304 O O . ILE A 1 790 ? 9.791 -15.498 -16.022 1.00 98.06 790 ILE A O 1
ATOM 6308 N N . ARG A 1 791 ? 8.559 -13.853 -15.089 1.00 97.94 791 ARG A N 1
ATOM 6309 C CA . ARG A 1 791 ? 7.248 -14.241 -15.637 1.00 97.94 791 ARG A CA 1
ATOM 6310 C C . ARG A 1 791 ? 6.516 -13.113 -16.344 1.00 97.94 791 ARG A C 1
ATOM 6312 O O . ARG A 1 791 ? 5.849 -13.363 -17.341 1.00 97.94 791 ARG A O 1
ATOM 6319 N N . GLU A 1 792 ? 6.644 -11.894 -15.836 1.00 97.94 792 GLU A N 1
ATOM 6320 C CA . GLU A 1 792 ? 5.935 -10.712 -16.324 1.00 97.94 792 GLU A CA 1
ATOM 6321 C C . GLU A 1 792 ? 6.930 -9.560 -16.515 1.00 97.94 792 GLU A C 1
ATOM 6323 O O . GLU A 1 792 ? 7.635 -9.182 -15.576 1.00 97.94 792 GLU A O 1
ATOM 6328 N N . VAL A 1 793 ? 7.010 -9.019 -17.735 1.00 97.69 793 VAL A N 1
ATOM 6329 C CA . VAL A 1 793 ? 7.894 -7.895 -18.090 1.00 97.69 793 VAL A CA 1
ATOM 6330 C C . VAL A 1 793 ? 7.100 -6.822 -18.825 1.00 97.69 793 VAL A C 1
ATOM 6332 O O . VAL A 1 793 ? 6.600 -7.065 -19.923 1.00 97.69 793 VAL A O 1
ATOM 6335 N N . HIS A 1 794 ? 7.012 -5.626 -18.249 1.00 98.00 794 HIS A N 1
ATOM 6336 C CA . HIS A 1 794 ? 6.389 -4.457 -18.869 1.00 98.00 794 HIS A CA 1
ATOM 6337 C C . HIS A 1 794 ? 7.450 -3.405 -19.204 1.00 98.00 794 HIS A C 1
ATOM 6339 O O . HIS A 1 794 ? 8.176 -2.961 -18.316 1.00 98.00 794 HIS A O 1
ATOM 6345 N N . LEU A 1 795 ? 7.509 -2.985 -20.469 1.00 97.25 795 LEU A N 1
ATOM 6346 C CA . LEU A 1 795 ? 8.312 -1.850 -20.928 1.00 97.25 795 LEU A CA 1
ATOM 6347 C C . LEU A 1 795 ? 7.406 -0.652 -21.196 1.00 97.25 795 LEU A C 1
ATOM 6349 O O . LEU A 1 795 ? 6.535 -0.741 -22.058 1.00 97.25 795 LEU A O 1
ATOM 6353 N N . ASN A 1 796 ? 7.632 0.478 -20.533 1.00 97.31 796 ASN A N 1
ATOM 6354 C CA . ASN A 1 796 ? 6.937 1.731 -20.842 1.00 97.31 796 ASN A CA 1
ATOM 6355 C C . ASN A 1 796 ? 7.798 2.588 -21.787 1.00 97.31 796 ASN A C 1
ATOM 6357 O O . ASN A 1 796 ? 8.993 2.782 -21.544 1.00 97.31 796 ASN A O 1
ATOM 6361 N N . THR A 1 797 ? 7.219 3.088 -22.884 1.00 95.44 797 THR A N 1
ATOM 6362 C CA . THR A 1 797 ? 7.966 3.813 -23.924 1.00 95.44 797 THR A CA 1
ATOM 6363 C C . THR A 1 797 ? 7.195 4.970 -24.566 1.00 95.44 797 THR A C 1
ATOM 6365 O O . THR A 1 797 ? 6.002 4.883 -24.850 1.00 95.44 797 THR A O 1
ATOM 6368 N N . ASP A 1 798 ? 7.924 6.037 -24.884 1.00 92.38 798 ASP A N 1
ATOM 6369 C CA . ASP A 1 798 ? 7.459 7.199 -25.650 1.00 92.38 798 ASP A CA 1
ATOM 6370 C C . ASP A 1 798 ? 7.969 7.118 -27.104 1.00 92.38 798 ASP A C 1
ATOM 6372 O O . ASP A 1 798 ? 8.364 8.110 -27.720 1.00 92.38 798 ASP A O 1
ATOM 6376 N N . PHE A 1 799 ? 8.027 5.890 -27.637 1.00 92.44 799 PHE A N 1
ATOM 6377 C CA . PHE A 1 799 ? 8.627 5.552 -28.928 1.00 92.44 799 PHE A CA 1
ATOM 6378 C C . PHE A 1 799 ? 8.169 6.508 -30.055 1.00 92.44 799 PHE A C 1
ATOM 6380 O O . PHE A 1 799 ? 6.962 6.709 -30.231 1.00 92.44 799 PHE A O 1
ATOM 6387 N N . PRO A 1 800 ? 9.096 7.082 -30.853 1.00 90.94 800 PRO A N 1
ATOM 6388 C CA . PRO A 1 800 ? 10.509 6.709 -31.001 1.00 90.94 800 PRO A CA 1
ATOM 6389 C C . PRO A 1 800 ? 11.497 7.380 -30.025 1.00 90.94 800 PRO A C 1
ATOM 6391 O O . PRO A 1 800 ? 12.702 7.278 -30.248 1.00 90.94 800 PRO A O 1
ATOM 6394 N N . LEU A 1 801 ? 11.043 8.067 -28.971 1.00 90.56 801 LEU A N 1
ATOM 6395 C CA . LEU A 1 801 ? 11.939 8.704 -27.997 1.00 90.56 801 LEU A CA 1
ATOM 6396 C C . LEU A 1 801 ? 12.456 7.715 -26.925 1.00 90.56 801 LEU A C 1
ATOM 6398 O O . LEU A 1 801 ? 11.757 6.756 -26.586 1.00 90.56 801 LEU A O 1
ATOM 6402 N N . PRO A 1 802 ? 13.670 7.933 -26.371 1.00 85.00 802 PRO A N 1
ATOM 6403 C CA . PRO A 1 802 ? 14.662 8.931 -26.798 1.00 85.00 802 PRO A CA 1
ATOM 6404 C C . PRO A 1 802 ? 15.404 8.524 -28.086 1.00 85.00 802 PRO A C 1
ATOM 6406 O O . PRO A 1 802 ? 15.944 9.379 -28.781 1.00 85.00 802 PRO A O 1
ATOM 6409 N N . SER A 1 803 ? 15.401 7.233 -28.433 1.00 90.25 803 SER A N 1
ATOM 6410 C CA . SER A 1 803 ? 15.959 6.714 -29.682 1.00 90.25 803 SER A CA 1
ATOM 6411 C C . SER A 1 803 ? 15.186 5.490 -30.161 1.00 90.25 803 SER A C 1
ATOM 6413 O O . SER A 1 803 ? 14.894 4.576 -29.387 1.00 90.25 803 SER A O 1
ATOM 6415 N N . GLU A 1 804 ? 14.938 5.424 -31.471 1.00 91.62 804 GLU A N 1
ATOM 6416 C CA . GLU A 1 804 ? 14.305 4.277 -32.128 1.00 91.62 804 GLU A CA 1
ATOM 6417 C C . GLU A 1 804 ? 15.104 2.976 -31.905 1.00 91.62 804 GLU A C 1
ATOM 6419 O O . GLU A 1 804 ? 14.533 1.884 -31.872 1.00 91.62 804 GLU A O 1
ATOM 6424 N N . GLN A 1 805 ? 16.426 3.088 -31.712 1.00 94.75 805 GLN A N 1
ATOM 6425 C CA . GLN A 1 805 ? 17.294 1.942 -31.439 1.00 94.75 805 GLN A CA 1
ATOM 6426 C C . GLN A 1 805 ? 17.133 1.399 -30.016 1.00 94.75 805 GLN A C 1
ATOM 6428 O O . GLN A 1 805 ? 17.289 0.194 -29.842 1.00 94.75 805 GLN A O 1
ATOM 6433 N N . SER A 1 806 ? 16.755 2.218 -29.022 1.00 95.25 806 SER A N 1
ATOM 6434 C CA . SER A 1 806 ? 16.630 1.754 -27.630 1.00 95.25 806 SER A CA 1
ATOM 6435 C C . SER A 1 806 ? 15.623 0.614 -27.497 1.00 95.25 806 SER A C 1
ATOM 6437 O O . SER A 1 806 ? 15.941 -0.442 -26.954 1.00 95.25 806 SER A O 1
ATOM 6439 N N . LEU A 1 807 ? 14.419 0.786 -28.055 1.00 95.56 807 LEU A N 1
ATOM 6440 C CA . LEU A 1 807 ? 13.397 -0.261 -28.019 1.00 95.56 807 LEU A CA 1
ATOM 6441 C C . LEU A 1 807 ? 13.819 -1.486 -28.849 1.00 95.56 807 LEU A C 1
ATOM 6443 O O . LEU A 1 807 ? 13.676 -2.615 -28.383 1.00 95.56 807 LEU A O 1
ATOM 6447 N N . LYS A 1 808 ? 14.387 -1.271 -30.046 1.00 95.25 808 LYS A N 1
ATOM 6448 C CA . LYS A 1 808 ? 14.854 -2.348 -30.942 1.00 95.25 808 LYS A CA 1
ATOM 6449 C C . LYS A 1 808 ? 15.955 -3.204 -30.314 1.00 95.25 808 LYS A C 1
ATOM 6451 O O . LYS A 1 808 ? 15.932 -4.422 -30.470 1.00 95.25 808 LYS A O 1
ATOM 6456 N N . ALA A 1 809 ? 16.902 -2.587 -29.610 1.00 95.50 809 ALA A N 1
ATOM 6457 C CA . ALA A 1 809 ? 17.978 -3.277 -28.908 1.00 95.50 809 ALA A CA 1
ATOM 6458 C C . ALA A 1 809 ? 17.433 -4.114 -27.739 1.00 95.50 809 ALA A C 1
ATOM 6460 O O . ALA A 1 809 ? 17.750 -5.301 -27.639 1.00 95.50 809 ALA A O 1
ATOM 6461 N N . LEU A 1 810 ? 16.529 -3.541 -26.935 1.00 95.94 810 LEU A N 1
ATOM 6462 C CA . LEU A 1 810 ? 15.884 -4.223 -25.810 1.00 95.94 810 LEU A CA 1
ATOM 6463 C C . LEU A 1 810 ? 15.125 -5.496 -26.228 1.00 95.94 810 LEU A C 1
ATOM 6465 O O . LEU A 1 810 ? 15.326 -6.545 -25.617 1.00 95.94 810 LEU A O 1
ATOM 6469 N N . VAL A 1 811 ? 14.284 -5.455 -27.269 1.00 95.00 811 VAL A N 1
ATOM 6470 C CA . VAL A 1 811 ? 13.460 -6.627 -27.658 1.00 95.00 811 VAL A CA 1
ATOM 6471 C C . VAL A 1 811 ? 14.184 -7.651 -28.548 1.00 95.00 811 VAL A C 1
ATOM 6473 O O . VAL A 1 811 ? 13.685 -8.761 -28.740 1.00 95.00 811 VAL A O 1
ATOM 6476 N N . LYS A 1 812 ? 15.372 -7.309 -29.064 1.00 89.62 812 LYS A N 1
ATOM 6477 C CA . LYS A 1 812 ? 16.060 -7.959 -30.197 1.00 89.62 812 LYS A CA 1
ATOM 6478 C C . LYS A 1 812 ? 16.028 -9.495 -30.229 1.00 89.62 812 LYS A C 1
ATOM 6480 O O . LYS A 1 812 ? 15.692 -10.056 -31.268 1.00 89.62 812 LYS A O 1
ATOM 6485 N N . ASN A 1 813 ? 16.340 -10.161 -29.111 1.00 89.44 813 ASN A N 1
ATOM 6486 C CA . ASN A 1 813 ? 16.459 -11.628 -29.025 1.00 89.44 813 ASN A CA 1
ATOM 6487 C C . ASN A 1 813 ? 15.346 -12.291 -28.177 1.00 89.44 813 ASN A C 1
ATOM 6489 O O . ASN A 1 813 ? 15.508 -13.433 -27.739 1.00 89.44 813 ASN A O 1
ATOM 6493 N N . ILE A 1 814 ? 14.247 -11.589 -27.856 1.00 92.19 814 ILE A N 1
ATOM 6494 C CA . ILE A 1 814 ? 13.298 -12.056 -26.824 1.00 92.19 814 ILE A CA 1
ATOM 6495 C C . ILE A 1 814 ? 12.613 -13.387 -27.184 1.00 92.19 814 ILE A C 1
ATOM 6497 O O . ILE A 1 814 ? 12.459 -14.238 -26.308 1.00 92.19 814 ILE A O 1
ATOM 6501 N N . VAL A 1 815 ? 12.294 -13.606 -28.466 1.00 91.50 815 VAL A N 1
ATOM 6502 C CA . VAL A 1 815 ? 11.660 -14.834 -28.988 1.00 91.50 815 VAL A CA 1
ATOM 6503 C C . VAL A 1 815 ? 12.544 -16.062 -28.730 1.00 91.50 815 VAL A C 1
ATOM 6505 O O . VAL A 1 815 ? 12.161 -16.953 -27.970 1.00 91.50 815 VAL A O 1
ATOM 6508 N N . ASP A 1 816 ? 13.776 -16.061 -29.255 1.00 91.88 816 ASP A N 1
ATOM 6509 C CA . ASP A 1 816 ? 14.754 -17.146 -29.063 1.00 91.88 816 ASP A CA 1
ATOM 6510 C C . ASP A 1 816 ? 15.023 -17.436 -27.581 1.00 91.88 816 ASP A C 1
ATOM 6512 O O . ASP A 1 816 ? 15.274 -18.580 -27.174 1.00 91.88 816 ASP A O 1
ATOM 6516 N N . ARG A 1 817 ? 15.005 -16.387 -26.752 1.00 92.44 817 ARG A N 1
ATOM 6517 C CA . ARG A 1 817 ? 15.313 -16.491 -25.328 1.00 92.44 817 ARG A CA 1
ATOM 6518 C C . ARG A 1 817 ? 14.152 -17.042 -24.510 1.00 92.44 817 ARG A C 1
ATOM 6520 O O . ARG A 1 817 ? 14.453 -17.820 -23.606 1.00 92.44 817 ARG A O 1
ATOM 6527 N N . ARG A 1 818 ? 12.880 -16.784 -24.852 1.00 92.25 818 ARG A N 1
ATOM 6528 C CA . ARG A 1 818 ? 11.721 -17.484 -24.248 1.00 92.25 818 ARG A CA 1
ATOM 6529 C C . ARG A 1 818 ? 11.830 -19.000 -24.422 1.00 92.25 818 ARG A C 1
ATOM 6531 O O . ARG A 1 818 ? 11.725 -19.735 -23.445 1.00 92.25 818 ARG A O 1
ATOM 6538 N N . THR A 1 819 ? 12.116 -19.475 -25.637 1.00 89.50 819 THR A N 1
ATOM 6539 C CA . THR A 1 819 ? 12.238 -20.918 -25.919 1.00 89.50 819 THR A CA 1
ATOM 6540 C C . THR A 1 819 ? 13.401 -21.558 -25.159 1.00 89.50 819 THR A C 1
ATOM 6542 O O . THR A 1 819 ? 13.254 -22.611 -24.535 1.00 89.50 819 THR A O 1
ATOM 6545 N N . ASN A 1 820 ? 14.583 -20.938 -25.208 1.00 91.88 820 ASN A N 1
ATOM 6546 C CA . ASN A 1 820 ? 15.804 -21.601 -24.754 1.00 91.88 820 ASN A CA 1
ATOM 6547 C C . ASN A 1 820 ? 16.090 -21.422 -23.255 1.00 91.88 820 ASN A C 1
ATOM 6549 O O . ASN A 1 820 ? 16.576 -22.373 -22.635 1.00 91.88 820 ASN A O 1
ATOM 6553 N N . ARG A 1 821 ? 15.767 -20.253 -22.678 1.00 94.25 821 ARG A N 1
ATOM 6554 C CA . ARG A 1 821 ? 16.219 -19.809 -21.344 1.00 94.25 821 ARG A CA 1
ATOM 6555 C C . ARG A 1 821 ? 15.080 -19.297 -20.454 1.00 94.25 821 ARG A C 1
ATOM 6557 O O . ARG A 1 821 ? 14.802 -19.885 -19.417 1.00 94.25 821 ARG A O 1
ATOM 6564 N N . LEU A 1 822 ? 14.394 -18.234 -20.871 1.00 95.38 822 LEU A N 1
ATOM 6565 C CA . LEU A 1 822 ? 13.310 -17.564 -20.141 1.00 95.38 822 LEU A CA 1
ATOM 6566 C C . LEU A 1 822 ? 11.980 -18.326 -20.285 1.00 95.38 822 LEU A C 1
ATOM 6568 O O . LEU A 1 822 ? 10.962 -17.764 -20.678 1.00 95.38 822 LEU A O 1
ATOM 6572 N N . ARG A 1 823 ? 11.993 -19.629 -19.980 1.00 93.38 823 ARG A N 1
ATOM 6573 C CA . ARG A 1 823 ? 10.867 -20.556 -20.219 1.00 93.38 823 ARG A CA 1
ATOM 6574 C C . ARG A 1 823 ? 9.638 -20.289 -19.351 1.00 93.38 823 ARG A C 1
ATOM 6576 O O . ARG A 1 823 ? 8.580 -20.846 -19.619 1.00 93.38 823 ARG A O 1
ATOM 6583 N N . HIS A 1 824 ? 9.787 -19.461 -18.320 1.00 94.75 824 HIS A N 1
ATOM 6584 C CA . HIS A 1 824 ? 8.709 -19.023 -17.437 1.00 94.75 824 HIS A CA 1
ATOM 6585 C C . HIS A 1 824 ? 8.148 -17.642 -17.810 1.00 94.75 824 HIS A C 1
ATOM 6587 O O . HIS A 1 824 ? 7.226 -17.190 -17.143 1.00 94.75 824 HIS A O 1
ATOM 6593 N N . LEU A 1 825 ? 8.672 -16.972 -18.850 1.00 95.94 825 LEU A N 1
ATOM 6594 C CA . LEU A 1 825 ? 8.211 -15.650 -19.286 1.00 95.94 825 LEU A CA 1
ATOM 6595 C C . LEU A 1 825 ? 6.850 -15.756 -19.993 1.00 95.94 825 LEU A C 1
ATOM 6597 O O . LEU A 1 825 ? 6.768 -15.853 -21.217 1.00 95.94 825 LEU A O 1
ATOM 6601 N N . GLU A 1 826 ? 5.795 -15.755 -19.182 1.00 93.50 826 GLU A N 1
ATOM 6602 C CA . GLU A 1 826 ? 4.383 -15.839 -19.566 1.00 93.50 826 GLU A CA 1
ATOM 6603 C C . GLU A 1 826 ? 3.893 -14.559 -20.272 1.00 93.50 826 GLU A C 1
ATOM 6605 O O . GLU A 1 826 ? 3.147 -14.637 -21.247 1.00 93.50 826 GLU A O 1
ATOM 6610 N N . ILE A 1 827 ? 4.315 -13.378 -19.797 1.00 94.62 827 ILE A N 1
ATOM 6611 C CA . ILE A 1 827 ? 3.817 -12.066 -20.241 1.00 94.62 827 ILE A CA 1
ATOM 6612 C C . ILE A 1 827 ? 4.984 -11.121 -20.548 1.00 94.62 827 ILE A C 1
ATOM 6614 O O . ILE A 1 827 ? 5.852 -10.880 -19.710 1.00 94.62 827 ILE A O 1
ATOM 6618 N N . CYS A 1 828 ? 4.972 -10.516 -21.738 1.00 96.06 828 CYS A N 1
ATOM 6619 C CA . CYS A 1 828 ? 5.895 -9.447 -22.108 1.00 96.06 828 CYS A CA 1
ATOM 6620 C C . CYS A 1 828 ? 5.160 -8.375 -22.929 1.00 96.06 828 CYS A C 1
ATOM 6622 O O . CYS A 1 828 ? 4.701 -8.650 -24.042 1.00 96.06 828 CYS A O 1
ATOM 6624 N N . ILE A 1 829 ? 5.029 -7.177 -22.353 1.00 96.88 829 ILE A N 1
ATOM 6625 C CA . ILE A 1 829 ? 4.248 -6.052 -22.888 1.00 96.88 829 ILE A CA 1
ATOM 6626 C C . ILE A 1 829 ? 5.173 -4.870 -23.183 1.00 96.88 829 ILE A C 1
ATOM 6628 O O . ILE A 1 829 ? 5.988 -4.488 -22.344 1.00 96.88 829 ILE A O 1
ATOM 6632 N N . VAL A 1 830 ? 4.995 -4.251 -24.349 1.00 97.25 830 VAL A N 1
ATOM 6633 C CA . VAL A 1 830 ? 5.492 -2.911 -24.674 1.00 97.25 830 VAL A CA 1
ATOM 6634 C C . VAL A 1 830 ? 4.304 -1.957 -24.626 1.00 97.25 830 VAL A C 1
ATOM 6636 O O . VAL A 1 830 ? 3.360 -2.093 -25.400 1.00 97.25 830 VAL A O 1
ATOM 6639 N N . ARG A 1 831 ? 4.333 -0.990 -23.714 1.00 96.94 831 ARG A N 1
ATOM 6640 C CA . ARG A 1 831 ? 3.271 -0.004 -23.525 1.00 96.94 831 ARG A CA 1
ATOM 6641 C C . ARG A 1 831 ? 3.702 1.349 -24.066 1.00 96.94 831 ARG A C 1
ATOM 6643 O O . ARG A 1 831 ? 4.710 1.892 -23.617 1.00 96.94 831 ARG A O 1
ATOM 6650 N N . GLN A 1 832 ? 2.942 1.878 -25.020 1.00 95.31 832 GLN A N 1
ATOM 6651 C CA . GLN A 1 832 ? 3.262 3.124 -25.713 1.00 95.31 832 GLN A CA 1
ATOM 6652 C C . GLN A 1 832 ? 2.275 4.242 -25.355 1.00 95.31 832 GLN A C 1
ATOM 6654 O O . GLN A 1 832 ? 1.059 4.039 -25.381 1.00 95.31 832 GLN A O 1
ATOM 6659 N N . TYR A 1 833 ? 2.795 5.433 -25.048 1.00 93.25 833 TYR A N 1
ATOM 6660 C CA . TYR A 1 833 ? 1.977 6.596 -24.698 1.00 93.25 833 TYR A CA 1
ATOM 6661 C C . TYR A 1 833 ? 1.309 7.217 -25.932 1.00 93.25 833 TYR A C 1
ATOM 6663 O O . TYR A 1 833 ? 1.990 7.598 -26.884 1.00 93.25 833 TYR A O 1
ATOM 6671 N N . GLN A 1 834 ? -0.023 7.333 -25.901 1.00 90.44 834 GLN A N 1
ATOM 6672 C CA . GLN A 1 834 ? -0.880 8.019 -26.884 1.00 90.44 834 GLN A CA 1
ATOM 6673 C C . GLN A 1 834 ? -0.707 7.618 -28.367 1.00 90.44 834 GLN A C 1
ATOM 6675 O O . GLN A 1 834 ? -1.212 8.305 -29.253 1.00 90.44 834 GLN A O 1
ATOM 6680 N N . ASN A 1 835 ? -0.005 6.526 -28.672 1.00 87.94 835 ASN A N 1
ATOM 6681 C CA . ASN A 1 835 ? 0.421 6.193 -30.031 1.00 87.94 835 ASN A CA 1
ATOM 6682 C C . ASN A 1 835 ? 0.632 4.675 -30.184 1.00 87.94 835 ASN A C 1
ATOM 6684 O O . ASN A 1 835 ? 0.713 3.957 -29.188 1.00 87.94 835 ASN A O 1
ATOM 6688 N N . ASN A 1 836 ? 0.731 4.194 -31.426 1.00 93.12 836 ASN A N 1
ATOM 6689 C CA . ASN A 1 836 ? 0.958 2.788 -31.770 1.00 93.12 836 ASN A CA 1
ATOM 6690 C C . ASN A 1 836 ? 2.096 2.558 -32.786 1.00 93.12 836 ASN A C 1
ATOM 6692 O O . ASN A 1 836 ? 2.215 1.466 -33.343 1.00 93.12 836 ASN A O 1
ATOM 6696 N N . THR A 1 837 ? 2.952 3.554 -33.043 1.00 93.88 837 THR A N 1
ATOM 6697 C CA . THR A 1 837 ? 4.080 3.433 -33.991 1.00 93.88 837 THR A CA 1
ATOM 6698 C C . THR A 1 837 ? 5.081 2.320 -33.656 1.00 93.88 837 THR A C 1
ATOM 6700 O O . THR A 1 837 ? 5.830 1.914 -34.542 1.00 93.88 837 THR A O 1
ATOM 6703 N N . ALA A 1 838 ? 5.084 1.782 -32.431 1.00 93.56 838 ALA A N 1
ATOM 6704 C CA . ALA A 1 838 ? 5.890 0.619 -32.060 1.00 93.56 838 ALA A CA 1
ATOM 6705 C C . ALA A 1 838 ? 5.301 -0.741 -32.513 1.00 93.56 838 ALA A C 1
ATOM 6707 O O . ALA A 1 838 ? 5.969 -1.758 -32.333 1.00 93.56 838 ALA A O 1
ATOM 6708 N N . GLN A 1 839 ? 4.103 -0.796 -33.118 1.00 94.56 839 GLN A N 1
ATOM 6709 C CA . GLN A 1 839 ? 3.431 -2.054 -33.507 1.00 94.56 839 GLN A CA 1
ATOM 6710 C C . GLN A 1 839 ? 4.299 -2.961 -34.395 1.00 94.56 839 GLN A C 1
ATOM 6712 O O . GLN A 1 839 ? 4.416 -4.147 -34.120 1.00 94.56 839 GLN A O 1
ATOM 6717 N N . ASP A 1 840 ? 4.979 -2.407 -35.403 1.00 94.19 840 ASP A N 1
ATOM 6718 C CA . ASP A 1 840 ? 5.871 -3.174 -36.292 1.00 94.19 840 ASP A CA 1
ATOM 6719 C C . ASP A 1 840 ? 7.068 -3.798 -35.546 1.00 94.19 840 ASP A C 1
ATOM 6721 O O . ASP A 1 840 ? 7.538 -4.872 -35.911 1.00 94.19 840 ASP A O 1
ATOM 6725 N N . ILE A 1 841 ? 7.540 -3.168 -34.466 1.00 93.88 841 ILE A N 1
ATOM 6726 C CA . ILE A 1 841 ? 8.562 -3.748 -33.583 1.00 93.88 841 ILE A CA 1
ATOM 6727 C C . ILE A 1 841 ? 7.930 -4.821 -32.688 1.00 93.88 841 ILE A C 1
ATOM 6729 O O . ILE A 1 841 ? 8.533 -5.872 -32.478 1.00 93.88 841 ILE A O 1
ATOM 6733 N N . ALA A 1 842 ? 6.717 -4.585 -32.189 1.00 93.75 842 ALA A N 1
ATOM 6734 C CA . ALA A 1 842 ? 6.016 -5.523 -31.323 1.00 93.75 842 ALA A CA 1
ATOM 6735 C C . ALA A 1 842 ? 5.706 -6.852 -32.038 1.00 93.75 842 ALA A C 1
ATOM 6737 O O . ALA A 1 842 ? 6.075 -7.922 -31.545 1.00 93.75 842 ALA A O 1
ATOM 6738 N N . ASP A 1 843 ? 5.141 -6.768 -33.245 1.00 94.00 843 ASP A N 1
ATOM 6739 C CA . ASP A 1 843 ? 4.780 -7.909 -34.092 1.00 94.00 843 ASP A CA 1
ATOM 6740 C C . ASP A 1 843 ? 6.011 -8.754 -34.465 1.00 94.00 843 ASP A C 1
ATOM 6742 O O . ASP A 1 843 ? 5.980 -9.981 -34.378 1.00 94.00 843 ASP A O 1
ATOM 6746 N N . ARG A 1 844 ? 7.130 -8.108 -34.833 1.00 93.38 844 ARG A N 1
ATOM 6747 C CA . ARG A 1 844 ? 8.386 -8.785 -35.225 1.00 93.38 844 ARG A CA 1
ATOM 6748 C C . ARG A 1 844 ? 9.083 -9.532 -34.090 1.00 93.38 844 ARG A C 1
ATOM 6750 O O . ARG A 1 844 ? 9.901 -10.405 -34.369 1.00 93.38 844 ARG A O 1
ATOM 6757 N N . HIS A 1 845 ? 8.808 -9.166 -32.840 1.00 93.62 845 HIS A N 1
ATOM 6758 C CA . HIS A 1 845 ? 9.453 -9.733 -31.654 1.00 93.62 845 HIS A CA 1
ATOM 6759 C C . HIS A 1 845 ? 8.469 -10.483 -30.737 1.00 93.62 845 HIS A C 1
ATOM 6761 O O . HIS A 1 845 ? 8.822 -10.825 -29.608 1.00 93.62 845 HIS A O 1
ATOM 6767 N N . GLU A 1 846 ? 7.252 -10.759 -31.220 1.00 92.94 846 GLU A N 1
ATOM 6768 C CA . GLU A 1 846 ? 6.185 -11.469 -30.498 1.00 92.94 846 GLU A CA 1
ATOM 6769 C C . GLU A 1 846 ? 5.923 -10.896 -29.087 1.00 92.94 846 GLU A C 1
ATOM 6771 O O . GLU A 1 846 ? 5.736 -11.636 -28.116 1.00 92.94 846 GLU A O 1
ATOM 6776 N N . VAL A 1 847 ? 5.953 -9.568 -28.939 1.00 93.94 847 VAL A N 1
ATOM 6777 C CA . VAL A 1 847 ? 5.590 -8.863 -27.694 1.00 93.94 847 VAL A CA 1
ATOM 6778 C C . VAL A 1 847 ? 4.241 -8.171 -27.861 1.00 93.94 847 VAL A C 1
ATOM 6780 O O . VAL A 1 847 ? 3.871 -7.754 -28.955 1.00 93.94 847 VAL A O 1
ATOM 6783 N N . ILE A 1 848 ? 3.482 -8.057 -26.774 1.00 96.06 848 ILE A N 1
ATOM 6784 C CA . ILE A 1 848 ? 2.152 -7.439 -26.803 1.00 96.06 848 ILE A CA 1
ATOM 6785 C C . ILE A 1 848 ? 2.325 -5.918 -26.825 1.00 96.06 848 ILE A C 1
ATOM 6787 O O . ILE A 1 848 ? 2.958 -5.380 -25.919 1.00 96.06 848 ILE A O 1
ATOM 6791 N N . LEU A 1 849 ? 1.748 -5.214 -27.805 1.00 96.44 849 LEU A N 1
ATOM 6792 C CA . LEU A 1 849 ? 1.634 -3.754 -27.738 1.00 96.44 849 LEU A CA 1
ATOM 6793 C C . LEU A 1 849 ? 0.391 -3.351 -26.927 1.00 96.44 849 LEU A C 1
ATOM 6795 O O . LEU A 1 849 ? -0.721 -3.771 -27.242 1.00 96.44 849 LEU A O 1
ATOM 6799 N N . GLU A 1 850 ? 0.567 -2.489 -25.926 1.00 96.25 850 GLU A N 1
ATOM 6800 C CA . GLU A 1 850 ? -0.522 -1.836 -25.190 1.00 96.25 850 GLU A CA 1
ATOM 6801 C C . GLU A 1 850 ? -0.495 -0.321 -25.462 1.00 96.25 850 GLU A C 1
ATOM 6803 O O . GLU A 1 850 ? 0.437 0.381 -25.071 1.00 96.25 850 GLU A O 1
ATOM 6808 N N . THR A 1 851 ? -1.515 0.215 -26.136 1.00 93.75 851 THR A N 1
ATOM 6809 C CA . THR A 1 851 ? -1.610 1.657 -26.423 1.00 93.75 851 THR A CA 1
ATOM 6810 C C . THR A 1 851 ? -2.274 2.388 -25.255 1.00 93.75 851 THR A C 1
ATOM 6812 O O . THR A 1 851 ? -3.485 2.254 -25.052 1.00 93.75 851 THR A O 1
ATOM 6815 N N . PHE A 1 852 ? -1.520 3.180 -24.495 1.00 92.94 852 PHE A N 1
ATOM 6816 C CA . PHE A 1 852 ? -2.052 3.924 -23.352 1.00 92.94 852 PHE A CA 1
ATOM 6817 C C . PHE A 1 852 ? -2.750 5.216 -23.804 1.00 92.94 852 PHE A C 1
ATOM 6819 O O . PHE A 1 852 ? -2.135 6.074 -24.432 1.00 92.94 852 PHE A O 1
ATOM 6826 N N . ASP A 1 853 ? -4.041 5.348 -23.485 1.00 88.19 853 ASP A N 1
ATOM 6827 C CA . ASP A 1 853 ? -4.891 6.540 -23.670 1.00 88.19 853 ASP A CA 1
ATOM 6828 C C . ASP A 1 853 ? -4.942 7.167 -25.088 1.00 88.19 853 ASP A C 1
ATOM 6830 O O . ASP A 1 853 ? -5.476 8.259 -25.259 1.00 88.19 853 ASP A O 1
ATOM 6834 N N . MET A 1 854 ? -4.503 6.447 -26.131 1.00 85.44 854 MET A N 1
ATOM 6835 C CA . MET A 1 854 ? -4.439 6.897 -27.541 1.00 85.44 854 MET A CA 1
ATOM 6836 C C . MET A 1 854 ? -5.746 7.476 -28.119 1.00 85.44 854 MET A C 1
ATOM 6838 O O . MET A 1 854 ? -5.697 8.296 -29.029 1.00 85.44 854 MET A O 1
ATOM 6842 N N . ASN A 1 855 ? -6.909 7.065 -27.604 1.00 85.69 855 ASN A N 1
ATOM 6843 C CA . ASN A 1 855 ? -8.225 7.565 -28.029 1.00 85.69 855 ASN A CA 1
ATOM 6844 C C . ASN A 1 855 ? -9.026 8.209 -26.875 1.00 85.69 855 ASN A C 1
ATOM 6846 O O . ASN A 1 855 ? -10.245 8.355 -26.974 1.00 85.69 855 ASN A O 1
ATOM 6850 N N . ALA A 1 856 ? -8.379 8.550 -25.756 1.00 85.31 856 ALA A N 1
ATOM 6851 C CA . ALA A 1 856 ? -9.043 9.216 -24.639 1.00 85.31 856 ALA A CA 1
ATOM 6852 C C . ALA A 1 856 ? -9.239 10.710 -24.948 1.00 85.31 856 ALA A C 1
ATOM 6854 O O . ALA A 1 856 ? -8.298 11.389 -25.342 1.00 85.31 856 ALA A O 1
ATOM 6855 N N . ALA A 1 857 ? -10.452 11.235 -24.737 1.00 83.94 857 ALA A N 1
ATOM 6856 C CA . ALA A 1 857 ? -10.744 12.655 -24.968 1.00 83.94 857 ALA A CA 1
ATOM 6857 C C . ALA A 1 857 ? -9.940 13.574 -24.027 1.00 83.94 857 ALA A C 1
ATOM 6859 O O . ALA A 1 857 ? -9.401 14.583 -24.467 1.00 83.94 857 ALA A O 1
ATOM 6860 N N . ASN A 1 858 ? -9.814 13.164 -22.760 1.00 84.94 858 ASN A N 1
ATOM 6861 C CA . ASN A 1 858 ? -8.879 13.713 -21.783 1.00 84.94 858 ASN A CA 1
ATOM 6862 C C . ASN A 1 858 ? -7.925 12.573 -21.370 1.00 84.94 858 ASN A C 1
ATOM 6864 O O . ASN A 1 858 ? -8.288 11.783 -20.494 1.00 84.94 858 ASN A O 1
ATOM 6868 N N . PRO A 1 859 ? -6.762 12.410 -22.024 1.00 86.50 859 PRO A N 1
ATOM 6869 C CA . PRO A 1 859 ? -5.801 11.367 -21.677 1.00 86.50 859 PRO A CA 1
ATOM 6870 C C . PRO A 1 859 ? -5.106 11.680 -20.346 1.00 86.50 859 PRO A C 1
ATOM 6872 O O . PRO A 1 859 ? -4.855 12.843 -20.020 1.00 86.50 859 PRO A O 1
ATOM 6875 N N . ARG A 1 860 ? -4.770 10.644 -19.572 1.00 89.19 860 ARG A N 1
ATOM 6876 C CA . ARG A 1 860 ? -4.013 10.797 -18.318 1.00 89.19 860 ARG A CA 1
ATOM 6877 C C . ARG A 1 860 ? -2.562 11.179 -18.605 1.00 89.19 860 ARG A C 1
ATOM 6879 O O . ARG A 1 860 ? -2.021 10.823 -19.648 1.00 89.19 860 ARG A O 1
ATOM 6886 N N . ALA A 1 861 ? -1.925 11.858 -17.652 1.00 89.56 861 ALA A N 1
ATOM 6887 C CA . ALA A 1 861 ? -0.517 12.237 -17.741 1.00 89.56 861 ALA A CA 1
ATOM 6888 C C . ALA A 1 861 ? 0.405 11.019 -17.948 1.00 89.56 861 ALA A C 1
ATOM 6890 O O . ALA A 1 861 ? 0.129 9.926 -17.446 1.00 89.56 861 ALA A O 1
ATOM 6891 N N . ARG A 1 862 ? 1.538 11.226 -18.635 1.00 90.44 862 ARG A N 1
ATOM 6892 C CA . ARG A 1 862 ? 2.526 10.182 -18.966 1.00 90.44 862 ARG A CA 1
ATOM 6893 C C . ARG A 1 862 ? 2.978 9.391 -17.728 1.00 90.44 862 ARG A C 1
ATOM 6895 O O . ARG A 1 862 ? 3.035 8.167 -17.792 1.00 90.44 862 ARG A O 1
ATOM 6902 N N . ALA A 1 863 ? 3.194 10.044 -16.584 1.00 91.44 863 ALA A N 1
ATOM 6903 C CA . ALA A 1 863 ? 3.553 9.394 -15.313 1.00 91.44 863 ALA A CA 1
ATOM 6904 C C . ALA A 1 863 ? 2.553 8.310 -14.834 1.00 91.44 863 ALA A C 1
ATOM 6906 O O . ALA A 1 863 ? 2.899 7.471 -14.008 1.00 91.44 863 ALA A O 1
ATOM 6907 N N . MET A 1 864 ? 1.330 8.272 -15.382 1.00 93.19 864 MET A N 1
ATOM 6908 C CA . MET A 1 864 ? 0.309 7.253 -15.098 1.00 93.19 864 MET A CA 1
ATOM 6909 C C . MET A 1 864 ? 0.261 6.108 -16.128 1.00 93.19 864 MET A C 1
ATOM 6911 O O . MET A 1 864 ? -0.619 5.244 -16.043 1.00 93.19 864 MET A O 1
ATOM 6915 N N . MET A 1 865 ? 1.195 6.071 -17.086 1.00 94.81 865 MET A N 1
ATOM 6916 C CA . MET A 1 865 ? 1.357 4.975 -18.049 1.00 94.81 865 MET A CA 1
ATOM 6917 C C . MET A 1 865 ? 1.854 3.651 -17.428 1.00 94.81 865 MET A C 1
ATOM 6919 O O . MET A 1 865 ? 1.352 2.610 -17.862 1.00 94.81 865 MET A O 1
ATOM 6923 N N . PRO A 1 866 ? 2.743 3.608 -16.416 1.00 96.56 866 PRO A N 1
ATOM 6924 C CA . PRO A 1 866 ? 3.055 2.356 -15.723 1.00 96.56 866 PRO A CA 1
ATOM 6925 C C . PRO A 1 866 ? 1.818 1.777 -15.017 1.00 96.56 866 PRO A C 1
ATOM 6927 O O . PRO A 1 866 ? 1.015 2.521 -14.447 1.00 96.56 866 PRO A O 1
ATOM 6930 N N . VAL A 1 867 ? 1.651 0.449 -15.025 1.00 96.00 867 VAL A N 1
ATOM 6931 C CA . VAL A 1 867 ? 0.555 -0.218 -14.294 1.00 96.00 867 VAL A CA 1
ATOM 6932 C C . VAL A 1 867 ? 0.686 0.044 -12.801 1.00 96.00 867 VAL A C 1
ATOM 6934 O O . VAL A 1 867 ? -0.291 0.436 -12.162 1.00 96.00 867 VAL A O 1
ATOM 6937 N N . TRP A 1 868 ? 1.895 -0.097 -12.254 1.00 97.25 868 TRP A N 1
ATOM 6938 C CA . TRP A 1 868 ? 2.132 0.046 -10.821 1.00 97.25 868 TRP A CA 1
ATOM 6939 C C . TRP A 1 868 ? 1.807 1.451 -10.298 1.00 97.25 868 TRP A C 1
ATOM 6941 O O . TRP A 1 868 ? 1.287 1.570 -9.195 1.00 97.25 868 TRP A O 1
ATOM 6951 N N . LYS A 1 869 ? 2.029 2.505 -11.097 1.00 95.38 869 LYS A N 1
ATOM 6952 C CA . LYS A 1 869 ? 1.634 3.885 -10.761 1.00 95.38 869 LYS A CA 1
ATOM 6953 C C . LYS A 1 869 ? 0.118 4.015 -10.605 1.00 95.38 869 LYS A C 1
ATOM 6955 O O . LYS A 1 869 ? -0.339 4.669 -9.673 1.00 95.38 869 LYS A O 1
ATOM 6960 N N . ARG A 1 870 ? -0.669 3.338 -11.452 1.00 93.75 870 ARG A N 1
ATOM 6961 C CA . ARG A 1 870 ? -2.141 3.284 -11.330 1.00 93.75 870 ARG A CA 1
ATOM 6962 C C . ARG A 1 870 ? -2.598 2.449 -10.134 1.00 93.75 870 ARG A C 1
ATOM 6964 O O . ARG A 1 870 ? -3.532 2.847 -9.445 1.00 93.75 870 ARG A O 1
ATOM 6971 N N . GLU A 1 871 ? -1.934 1.323 -9.862 1.00 95.75 871 GLU A N 1
ATOM 6972 C CA . GLU A 1 871 ? -2.179 0.528 -8.648 1.00 95.75 871 GLU A CA 1
ATOM 6973 C C . GLU A 1 871 ? -1.866 1.330 -7.374 1.00 95.75 871 GLU A C 1
ATOM 6975 O O . GLU A 1 871 ? -2.610 1.246 -6.400 1.00 95.75 871 GLU A O 1
ATOM 6980 N N . PHE A 1 872 ? -0.776 2.105 -7.380 1.00 95.50 872 PHE A N 1
ATOM 6981 C CA . PHE A 1 872 ? -0.350 2.967 -6.280 1.00 95.50 872 PHE A CA 1
ATOM 6982 C C . PHE A 1 872 ? -1.366 4.084 -6.039 1.00 95.50 872 PHE A C 1
ATOM 6984 O O . PHE A 1 872 ? -1.886 4.196 -4.933 1.00 95.50 872 PHE A O 1
ATOM 6991 N N . ASP A 1 873 ? -1.703 4.850 -7.080 1.00 93.06 873 ASP A N 1
ATOM 6992 C CA . ASP A 1 873 ? -2.704 5.922 -7.057 1.00 93.06 873 ASP A CA 1
ATOM 6993 C C . ASP A 1 873 ? -4.044 5.440 -6.477 1.00 93.06 873 ASP A C 1
ATOM 6995 O O . ASP A 1 873 ? -4.519 5.987 -5.479 1.00 93.06 873 ASP A O 1
ATOM 6999 N N . GLN A 1 874 ? -4.582 4.325 -6.988 1.00 92.38 874 GLN A N 1
ATOM 7000 C CA . GLN A 1 874 ? -5.807 3.724 -6.454 1.00 92.38 874 GLN A CA 1
ATOM 7001 C C . GLN A 1 874 ? -5.667 3.301 -4.979 1.00 92.38 874 GLN A C 1
ATOM 7003 O O . GLN A 1 874 ? -6.623 3.419 -4.211 1.00 92.38 874 GLN A O 1
ATOM 7008 N N . ARG A 1 875 ? -4.494 2.801 -4.568 1.00 91.94 875 ARG A N 1
ATOM 7009 C CA . ARG A 1 875 ? -4.239 2.315 -3.201 1.00 91.94 875 ARG A CA 1
ATOM 7010 C C . ARG A 1 875 ? -4.056 3.442 -2.184 1.00 91.94 875 ARG A C 1
ATOM 7012 O O . ARG A 1 875 ? -4.394 3.238 -1.020 1.00 91.94 875 ARG A O 1
ATOM 7019 N N . VAL A 1 876 ? -3.537 4.602 -2.596 1.00 90.31 876 VAL A N 1
ATOM 7020 C CA . VAL A 1 876 ? -3.285 5.749 -1.701 1.00 90.31 876 VAL A CA 1
ATOM 7021 C C . VAL A 1 876 ? -4.387 6.811 -1.702 1.00 90.31 876 VAL A C 1
ATOM 7023 O O . VAL A 1 876 ? -4.314 7.750 -0.914 1.00 90.31 876 VAL A O 1
ATOM 7026 N N . GLY A 1 877 ? -5.425 6.650 -2.530 1.00 83.88 877 GLY A N 1
ATOM 7027 C CA . GLY A 1 877 ? -6.527 7.614 -2.643 1.00 83.88 877 GLY A CA 1
ATOM 7028 C C . GLY A 1 877 ? -6.236 8.774 -3.602 1.00 83.88 877 GLY A C 1
ATOM 7029 O O . GLY A 1 877 ? -6.752 9.872 -3.407 1.00 83.88 877 GLY A O 1
ATOM 7030 N N . GLY A 1 878 ? -5.413 8.521 -4.622 1.00 82.75 878 GLY A N 1
ATOM 7031 C CA . GLY A 1 878 ? -4.955 9.482 -5.622 1.00 82.75 878 GLY A CA 1
ATOM 7032 C C . GLY A 1 878 ? -3.598 10.094 -5.268 1.00 82.75 878 GLY A C 1
ATOM 7033 O O . GLY A 1 878 ? -3.448 10.681 -4.198 1.00 82.75 878 GLY A O 1
ATOM 7034 N N . ILE A 1 879 ? -2.618 10.024 -6.171 1.00 73.94 879 ILE A N 1
ATOM 7035 C CA . ILE A 1 879 ? -1.419 10.885 -6.114 1.00 73.94 879 ILE A CA 1
ATOM 7036 C C . ILE A 1 879 ? -1.640 12.152 -6.927 1.00 73.94 879 ILE A C 1
ATOM 7038 O O . ILE A 1 879 ? -1.419 13.250 -6.414 1.00 73.94 879 ILE A O 1
ATOM 7042 N N . VAL A 1 880 ? -2.168 11.998 -8.143 1.00 60.56 880 VAL A N 1
ATOM 7043 C CA . VAL A 1 880 ? -2.384 13.094 -9.085 1.00 60.56 880 VAL A CA 1
ATOM 7044 C C . VAL A 1 880 ? -3.476 14.008 -8.534 1.00 60.56 880 VAL A C 1
ATOM 7046 O O . VAL A 1 880 ? -4.642 13.612 -8.453 1.00 60.56 880 VAL A O 1
ATOM 7049 N N . THR A 1 881 ? -3.136 15.248 -8.177 1.00 49.44 881 THR A N 1
ATOM 7050 C CA . THR A 1 881 ? -4.152 16.296 -8.056 1.00 49.44 881 THR A CA 1
ATOM 7051 C C . THR A 1 881 ? -4.782 16.476 -9.433 1.00 49.44 881 THR A C 1
ATOM 7053 O O . THR A 1 881 ? -4.111 16.831 -10.404 1.00 49.44 881 THR A O 1
ATOM 7056 N N . ALA A 1 882 ? -6.079 16.177 -9.545 1.00 34.47 882 ALA A N 1
ATOM 7057 C CA . ALA A 1 882 ? -6.821 16.391 -10.778 1.00 34.47 882 ALA A CA 1
ATOM 7058 C C . ALA A 1 882 ? -6.802 17.890 -11.097 1.00 34.47 882 ALA A C 1
ATOM 7060 O O . ALA A 1 882 ? -7.557 18.658 -10.499 1.00 34.47 882 ALA A O 1
ATOM 7061 N N . ARG A 1 883 ? -5.910 18.302 -12.010 1.00 29.02 883 ARG A N 1
ATOM 7062 C CA . ARG A 1 883 ? -5.815 19.691 -12.467 1.00 29.02 883 ARG A CA 1
ATOM 7063 C C . ARG A 1 883 ? -7.203 20.143 -12.907 1.00 29.02 883 ARG A C 1
ATOM 7065 O O . ARG A 1 883 ? -7.807 19.516 -13.779 1.00 29.02 883 ARG A O 1
ATOM 7072 N N . SER A 1 884 ? -7.693 21.208 -12.281 1.00 23.86 884 SER A N 1
ATOM 7073 C CA . SER A 1 884 ? -8.893 21.910 -12.718 1.00 23.86 884 SER A CA 1
ATOM 7074 C C . SER A 1 884 ? -8.739 22.306 -14.190 1.00 23.86 884 SER A C 1
ATOM 7076 O O . SER A 1 884 ? -7.653 22.696 -14.625 1.00 23.86 884 SER A O 1
ATOM 7078 N N . ALA A 1 885 ? -9.816 22.110 -14.952 1.00 23.78 885 ALA A N 1
ATOM 7079 C CA . ALA A 1 885 ? -9.858 22.289 -16.403 1.00 23.78 885 ALA A CA 1
ATOM 7080 C C . ALA A 1 885 ? -9.967 23.763 -16.823 1.00 23.78 885 ALA A C 1
ATOM 7082 O O . ALA A 1 885 ? -10.610 24.534 -16.074 1.00 23.78 885 ALA A O 1
#

Solvent-accessible surface area (backbone atoms only — not comparable to full-atom values): 50875 Å² total; per-residue (Å²): 130,84,92,68,88,42,40,34,39,38,38,40,30,31,60,19,88,91,56,52,74,69,54,43,57,45,43,48,62,75,50,46,46,68,66,43,47,77,51,42,52,73,34,55,36,79,45,78,45,81,44,81,47,46,74,75,62,56,65,75,50,95,62,92,71,78,92,48,42,30,35,39,40,39,28,24,83,49,72,63,38,56,60,52,42,73,68,37,66,62,34,66,77,54,46,46,64,52,46,65,62,45,30,33,72,90,72,41,47,78,48,76,50,70,81,84,73,60,65,55,96,95,35,75,45,94,80,75,83,85,53,77,63,70,69,62,72,73,57,99,78,84,83,84,86,84,83,96,64,102,64,91,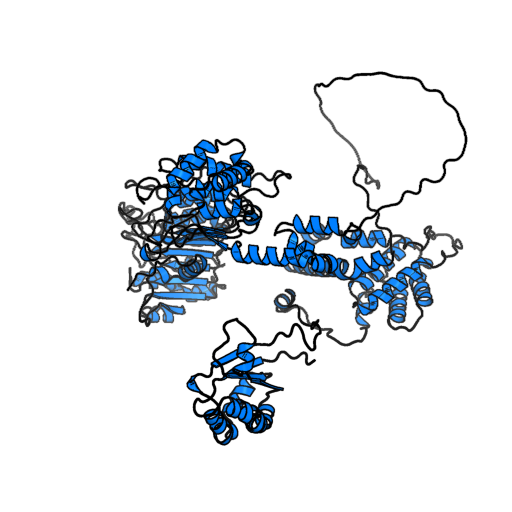62,68,62,63,61,57,71,45,35,29,96,89,67,51,64,85,80,23,42,51,70,59,38,54,52,26,51,56,32,34,81,66,69,72,43,54,60,66,60,25,31,59,45,43,50,42,62,35,75,69,42,69,54,29,68,63,44,45,54,49,51,44,52,49,54,46,49,52,59,71,73,51,63,76,88,49,47,63,60,51,53,52,34,54,51,51,40,24,70,42,79,67,78,84,80,75,86,60,94,85,55,65,78,77,90,65,54,36,61,63,40,78,63,46,49,55,55,49,48,50,66,75,64,47,87,52,63,69,61,63,43,71,79,46,59,67,74,61,38,52,50,56,47,53,52,50,50,54,52,53,49,52,39,66,78,70,38,48,64,54,42,60,74,68,62,67,38,82,84,79,83,77,77,94,74,89,83,81,88,77,92,84,81,90,78,91,82,86,84,89,85,86,89,82,91,79,92,88,91,81,94,86,90,85,88,86,92,82,90,89,81,84,86,82,89,87,85,87,86,84,84,74,86,81,78,80,78,81,79,79,71,48,88,84,67,49,59,70,68,58,52,50,51,53,55,75,69,36,51,77,90,47,34,63,62,56,35,68,70,40,70,70,48,38,66,68,37,52,64,58,52,52,50,49,54,50,47,43,72,65,28,25,68,32,63,19,76,43,67,65,39,79,47,37,42,61,60,53,46,44,55,30,42,76,42,63,68,49,32,60,36,24,32,29,42,40,38,52,60,85,69,58,75,88,72,38,42,91,65,86,70,93,76,55,61,89,80,34,69,65,57,51,49,38,36,55,53,48,47,52,69,29,80,81,40,65,85,50,65,65,68,62,50,47,48,53,37,49,53,44,73,65,60,85,60,97,84,79,62,80,61,59,56,46,55,54,57,50,52,54,56,23,31,44,24,28,35,43,24,47,37,61,73,48,56,31,36,27,83,98,38,87,27,29,85,47,41,66,56,53,46,47,48,38,55,54,36,56,55,79,58,92,86,54,93,72,37,26,49,47,39,30,28,33,43,44,52,35,52,54,65,45,50,82,43,75,34,46,50,58,44,55,47,62,63,49,54,28,81,44,20,32,39,44,39,42,31,8,31,25,17,29,81,52,100,81,76,45,39,62,36,74,77,83,65,95,64,66,19,52,29,32,32,43,38,37,41,40,17,31,67,42,35,63,28,45,35,40,55,40,75,38,29,76,52,32,28,32,44,33,39,22,35,21,34,28,64,90,52,44,54,27,50,43,45,46,23,55,34,50,48,36,48,35,77,55,35,13,77,48,31,32,38,40,31,51,38,67,57,44,72,80,55,36,38,21,17,3,52,58,70,42,62,61,24,62,48,26,30,36,41,39,34,33,55,66,54,39,62,27,37,34,64,93,71,64,33,35,41,44,99,77,51,43,71,53,93,90,61,79,85,79,52,52,74,71,36,60,27,50,48,72,25,55,29,62,50,27,28,37,40,39,38,39,36,60,69,57,50,99,42,64,41,44,59,52,24,29,45,66,49,33,57,67,20,33,76,77,58,30,68,49,53,78,41,50,38,42,34,26,63,56,41,64,84,56,45,72,59,22,66,77,40,80,35,46,71,43,63,41,51,55,84,43,95,80,53,77,61,74,60,55,66,48,66,66,48,47,54,46,25,69,72,71,75,53,48,74,77,81,74,83,129

Nearest PDB structures (foldseek):
  3bde-assembly1_A  TM=6.202E-01  e=1.328E-03  Mesorhizobium japonicum MAFF 303099
  5kak-assembly1_A  TM=5.800E-01  e=1.853E-02  Paraburkholderia xenovorans LB400
  1iuj-assembly1_B  TM=5.904E-01  e=4.787E-02  Thermus thermophilus
  4dn9-assembly1_A  TM=5.030E-01  e=1.303E-01  Chloroflexus aurantiacus J-10-fl

Sequence (885 aa):
MSTESLIRITVLANRNARISEEEYHKHWAEKHAPLVSAWLQRHGVVKYTQYHTTSAHKNLTSQNTLSYDGMADFYVRKYEDFEEAYKDPYYKDVVKPDEEYLFDVEKMRVMVGTETCVIENAKIVEGRVISFATFILSHPYFEFNALQQGIMSDTWFSHKLAPDGDVQDGCHPEEAQALKHYLRQKTSTTEAAQAIIRPIIAADSPREALARLWGFLMDALLELTRQHIEPLITLLQVIGDLPNPESTPTAGKQPLDESWRGLPGFGHLWSDMCEAGNWRSMIGAISSPERDAMRDEHIVLCIRAATDKEPVITQKGIGPFVVDDGASRTHAANFDSCTVPYSDLHHVYTHLNLRTPRPLPDTRMPNYSTLSVLPVTYVRFTMRLLDLPPEIIDYIIDFAGPAGLEGFVLSCKAVYERAKTQIQVHNTLRRRWRHTNNQSMMRRGDTLNVLYEISQNPIIAEYVETLSLWDRRPDEEIGSQGATNSFRNNKESVQQIKSLLRNAEYFQNADLDEWWTQIIEEDQTTDLESVDKLYATVALLALLPNLKTLQLPDRWHEVRDEEAAAALVPSVESLVSMSNDSTPKRRRQALQSLETLMPFTEEGYDVRVGLQCLQPFMVLNSIRNLYAVSCVAVDDDWGGIPFHWRYASKSPLTRLELASCCMDAQGLDALLSQTPAVTVFKYSHQTKWDGLGYDWNPGEFLQALADRLGRQIVDMAITVDELHGEIVNGLSSFHCFPNLRKLEVDVIPFCGPPLESGQRLGRDAFIPDGATAWTHSDIPCLGDMLPESIREVHLNTDFPLPSEQSLKALVKNIVDRRTNRLRHLEICIVRQYQNNTAQDIADRHEVILETFDMNAANPRARAMMPVWKREFDQRVGGIVTARSA

pLDDT: mean 78.01, std 22.21, range [19.97, 98.75]

Organism: Didymella rabiei (NCBI:txid5454)